Protein AF-A0A915UTG2-F1 (afdb_monomer_lite)

Structure (mmCIF, N/CA/C/O backbone):
data_AF-A0A915UTG2-F1
#
_entry.id   AF-A0A915UTG2-F1
#
loop_
_atom_site.group_PDB
_atom_site.id
_atom_site.type_symbol
_atom_site.label_atom_id
_atom_site.label_alt_id
_atom_site.label_comp_id
_atom_site.label_asym_id
_atom_site.label_entity_id
_atom_site.label_seq_id
_atom_site.pdbx_PDB_ins_code
_atom_site.Cartn_x
_atom_site.Cartn_y
_atom_site.Cartn_z
_atom_site.occupancy
_atom_site.B_iso_or_equiv
_atom_site.auth_seq_id
_atom_site.auth_comp_id
_atom_site.auth_asym_id
_atom_site.auth_atom_id
_atom_site.pdbx_PDB_model_num
ATOM 1 N N . MET A 1 1 ? 35.384 69.104 5.388 1.00 43.59 1 MET A N 1
ATOM 2 C CA . MET A 1 1 ? 34.713 68.155 6.308 1.00 43.59 1 MET A CA 1
ATOM 3 C C . MET A 1 1 ? 34.866 66.754 5.731 1.00 43.59 1 MET A C 1
ATOM 5 O O . MET A 1 1 ? 34.628 66.568 4.548 1.00 43.59 1 MET A O 1
ATOM 9 N N . ASN A 1 2 ? 35.421 65.823 6.510 1.00 35.31 2 ASN A N 1
ATOM 10 C CA . ASN A 1 2 ? 36.073 64.604 6.015 1.00 35.31 2 ASN A CA 1
ATOM 11 C C . ASN A 1 2 ? 35.096 63.466 5.662 1.00 35.31 2 ASN A C 1
ATOM 13 O O . ASN A 1 2 ? 34.517 62.842 6.545 1.00 35.31 2 ASN A O 1
ATOM 17 N N . HIS A 1 3 ? 35.055 63.091 4.380 1.00 42.00 3 HIS A N 1
ATOM 18 C CA . HIS A 1 3 ? 34.363 61.917 3.817 1.00 42.00 3 HIS A CA 1
ATOM 19 C C . HIS A 1 3 ? 34.952 60.539 4.216 1.00 42.00 3 HIS A C 1
ATOM 21 O O . HIS A 1 3 ? 34.620 59.522 3.610 1.00 42.00 3 HIS A O 1
ATOM 27 N N . LYS A 1 4 ? 35.826 60.459 5.230 1.00 45.47 4 LYS A N 1
ATOM 28 C CA . LYS A 1 4 ? 36.536 59.216 5.605 1.00 45.47 4 LYS A CA 1
ATOM 29 C C . LYS A 1 4 ? 35.955 58.457 6.808 1.00 45.47 4 LYS A C 1
ATOM 31 O O . LYS A 1 4 ? 36.461 57.388 7.123 1.00 45.47 4 LYS A O 1
ATOM 36 N N . LEU A 1 5 ? 34.882 58.945 7.435 1.00 45.34 5 LEU A N 1
ATOM 37 C CA . LEU A 1 5 ? 34.268 58.297 8.611 1.00 45.34 5 LEU A CA 1
ATOM 38 C C . LEU A 1 5 ? 32.947 57.553 8.331 1.00 45.34 5 LEU A C 1
ATOM 40 O O . LEU A 1 5 ? 32.487 56.808 9.188 1.00 45.34 5 LEU A O 1
ATOM 44 N N . LEU A 1 6 ? 32.363 57.677 7.133 1.00 43.56 6 LEU A N 1
ATOM 45 C CA . LEU A 1 6 ? 31.066 57.055 6.804 1.00 43.56 6 LEU A CA 1
ATOM 46 C C . LEU A 1 6 ? 31.165 55.632 6.218 1.00 43.56 6 LEU A C 1
ATOM 48 O O . LEU A 1 6 ? 30.213 54.866 6.326 1.00 43.56 6 LEU A O 1
ATOM 52 N N . LYS A 1 7 ? 32.313 55.229 5.651 1.00 42.12 7 LYS A N 1
ATOM 53 C CA . LYS A 1 7 ? 32.478 53.899 5.026 1.00 42.12 7 LYS A CA 1
ATOM 54 C C . LYS A 1 7 ? 32.465 52.702 6.000 1.00 42.12 7 LYS A C 1
ATOM 56 O O . LYS A 1 7 ? 31.804 51.723 5.671 1.00 42.12 7 LYS A O 1
ATOM 61 N N . PRO A 1 8 ? 33.114 52.731 7.184 1.00 47.19 8 PRO A N 1
ATOM 62 C CA . PRO A 1 8 ? 33.074 51.583 8.097 1.00 47.19 8 PRO A CA 1
ATOM 63 C C . PRO A 1 8 ? 31.747 51.472 8.864 1.00 47.19 8 PRO A C 1
ATOM 65 O O . PRO A 1 8 ? 31.399 50.385 9.314 1.00 47.19 8 PRO A O 1
ATOM 68 N N . PHE A 1 9 ? 30.988 52.568 8.987 1.00 47.59 9 PHE A N 1
ATOM 69 C CA . PHE A 1 9 ? 29.647 52.550 9.576 1.00 47.59 9 PHE A CA 1
ATOM 70 C C . PHE A 1 9 ? 28.620 51.989 8.585 1.00 47.59 9 PHE A C 1
ATOM 72 O O . PHE A 1 9 ? 27.872 51.088 8.944 1.00 47.59 9 PHE A O 1
ATOM 79 N N . ALA A 1 10 ? 28.646 52.430 7.322 1.00 50.25 10 ALA A N 1
ATOM 80 C CA . ALA A 1 10 ? 27.767 51.898 6.280 1.00 50.25 10 ALA A CA 1
ATOM 81 C C . ALA A 1 10 ? 28.024 50.406 5.996 1.00 50.25 10 ALA A C 1
ATOM 83 O O . ALA A 1 10 ? 27.066 49.656 5.889 1.00 50.25 10 ALA A O 1
ATOM 84 N N . LEU A 1 11 ? 29.283 49.938 5.965 1.00 51.25 11 LEU A N 1
ATOM 85 C CA . LEU A 1 11 ? 29.573 48.502 5.801 1.00 51.25 11 LEU A CA 1
ATOM 86 C C . LEU A 1 11 ? 29.107 47.655 6.992 1.00 51.25 11 LEU A C 1
ATOM 88 O O . LEU A 1 11 ? 28.691 46.519 6.800 1.00 51.25 11 LEU A O 1
ATOM 92 N N . ARG A 1 12 ? 29.170 48.190 8.219 1.00 51.25 12 ARG A N 1
ATOM 93 C CA . ARG A 1 12 ? 28.656 47.497 9.408 1.00 51.25 12 ARG A CA 1
ATOM 94 C C . ARG A 1 12 ? 27.135 47.447 9.427 1.00 51.25 12 ARG A C 1
ATOM 96 O O . ARG A 1 12 ? 26.601 46.424 9.820 1.00 51.25 12 ARG A O 1
ATOM 103 N N . TRP A 1 13 ? 26.453 48.496 8.971 1.00 55.03 13 TRP A N 1
ATOM 104 C CA . TRP A 1 13 ? 24.996 48.492 8.828 1.00 55.03 13 TRP A CA 1
ATOM 105 C C . TRP A 1 13 ? 24.526 47.625 7.663 1.00 55.03 13 TRP A C 1
ATOM 107 O O . TRP A 1 13 ? 23.576 46.886 7.842 1.00 55.03 13 TRP A O 1
ATOM 117 N N . VAL A 1 14 ? 25.215 47.623 6.520 1.00 60.53 14 VAL A N 1
ATOM 118 C CA . VAL A 1 14 ? 24.923 46.697 5.411 1.00 60.53 14 VAL A CA 1
ATOM 119 C C . VAL A 1 14 ? 25.214 45.256 5.824 1.00 60.53 14 VAL A C 1
ATOM 121 O O . VAL A 1 14 ? 24.417 44.383 5.525 1.00 60.53 14 VAL A O 1
ATOM 124 N N . GLY A 1 15 ? 26.293 45.000 6.568 1.00 64.50 15 GLY A N 1
ATOM 125 C CA . GLY A 1 15 ? 26.587 43.678 7.125 1.00 64.50 15 GLY A CA 1
ATOM 126 C C . GLY A 1 15 ? 25.584 43.237 8.192 1.00 64.50 15 GLY A C 1
ATOM 127 O O . GLY A 1 15 ? 25.208 42.076 8.209 1.00 64.50 15 GLY A O 1
ATOM 128 N N . LEU A 1 16 ? 25.108 44.149 9.049 1.00 62.28 16 LEU A N 1
ATOM 129 C CA . LEU A 1 16 ? 24.086 43.863 10.060 1.00 62.28 16 LEU A CA 1
ATOM 130 C C . LEU A 1 16 ? 22.702 43.687 9.427 1.00 62.28 16 LEU A C 1
ATOM 132 O O . LEU A 1 16 ? 21.979 42.801 9.842 1.00 62.28 16 LEU A O 1
ATOM 136 N N . VAL A 1 17 ? 22.345 44.479 8.415 1.00 59.03 17 VAL A N 1
ATOM 137 C CA . VAL A 1 17 ? 21.096 44.339 7.652 1.00 59.03 17 VAL A CA 1
ATOM 138 C C . VAL A 1 17 ? 21.138 43.085 6.789 1.00 59.03 17 VAL A C 1
ATOM 140 O O . VAL A 1 17 ? 20.154 42.372 6.765 1.00 59.03 17 VAL A O 1
ATOM 143 N N . ALA A 1 18 ? 22.266 42.748 6.159 1.00 55.47 18 ALA A N 1
ATOM 144 C CA . ALA A 1 18 ? 22.437 41.477 5.458 1.00 55.47 18 ALA A CA 1
ATOM 145 C C . ALA A 1 18 ? 22.391 40.292 6.427 1.00 55.47 18 ALA A C 1
ATOM 147 O O . ALA A 1 18 ? 21.783 39.289 6.100 1.00 55.47 18 ALA A O 1
ATOM 148 N N . LEU A 1 19 ? 22.971 40.411 7.628 1.00 52.66 19 LEU A N 1
ATOM 149 C CA . LEU A 1 19 ? 22.878 39.390 8.673 1.00 52.66 19 LEU A CA 1
ATOM 150 C C . LEU A 1 19 ? 21.454 39.283 9.234 1.00 52.66 19 LEU A C 1
ATOM 152 O O . LEU A 1 19 ? 20.998 38.179 9.470 1.00 52.66 19 LEU A O 1
ATOM 156 N N . ILE A 1 20 ? 20.737 40.395 9.418 1.00 54.41 20 ILE A N 1
ATOM 157 C CA . ILE A 1 20 ? 19.326 40.412 9.826 1.00 54.41 20 ILE A CA 1
ATOM 158 C C . ILE A 1 20 ? 18.448 39.850 8.708 1.00 54.41 20 ILE A C 1
ATOM 160 O O . ILE A 1 20 ? 17.561 39.084 9.020 1.00 54.41 20 ILE A O 1
ATOM 164 N N . LEU A 1 21 ? 18.715 40.144 7.434 1.00 48.62 21 LEU A N 1
ATOM 165 C CA . LEU A 1 21 ? 18.022 39.559 6.280 1.00 48.62 21 LEU A CA 1
ATOM 166 C C . LEU A 1 21 ? 18.367 38.074 6.091 1.00 48.62 21 LEU A C 1
ATOM 168 O O . LEU A 1 21 ? 17.501 37.317 5.688 1.00 48.62 21 LEU A O 1
ATOM 172 N N . LEU A 1 22 ? 19.591 37.644 6.426 1.00 45.94 22 LEU A N 1
ATOM 173 C CA . LEU A 1 22 ? 20.018 36.235 6.461 1.00 45.94 22 LEU A CA 1
ATOM 174 C C . LEU A 1 22 ? 19.414 35.476 7.655 1.00 45.94 22 LEU A C 1
ATOM 176 O O . LEU A 1 22 ? 19.131 34.291 7.543 1.00 45.94 22 LEU A O 1
ATOM 180 N N . LEU A 1 23 ? 19.229 36.142 8.800 1.00 41.38 23 LEU A N 1
ATOM 181 C CA . LEU A 1 23 ? 18.597 35.586 10.006 1.00 41.38 23 LEU A CA 1
ATOM 182 C C . LEU A 1 23 ? 17.064 35.691 9.978 1.00 41.38 23 LEU A C 1
ATOM 184 O O . LEU A 1 23 ? 16.405 34.962 10.711 1.00 41.38 23 LEU A O 1
ATOM 188 N N . ALA A 1 24 ? 16.524 36.585 9.149 1.00 38.09 24 ALA A N 1
ATOM 189 C CA . ALA A 1 24 ? 15.115 36.721 8.788 1.00 38.09 24 ALA A CA 1
ATOM 190 C C . ALA A 1 24 ? 14.817 36.055 7.437 1.00 38.09 24 ALA A C 1
ATOM 192 O O . ALA A 1 24 ? 13.779 36.332 6.841 1.00 38.09 24 ALA A O 1
ATOM 193 N N . LEU A 1 25 ? 15.721 35.194 6.943 1.00 40.38 25 LEU A N 1
ATOM 194 C CA . LEU A 1 25 ? 15.352 34.267 5.885 1.00 40.38 25 LEU A CA 1
ATOM 195 C C . LEU A 1 25 ? 14.191 33.423 6.424 1.00 40.38 25 LEU A C 1
ATOM 197 O O . LEU A 1 25 ? 14.336 32.849 7.512 1.00 40.38 25 LEU A O 1
ATOM 201 N N . PRO A 1 26 ? 13.060 33.377 5.704 1.00 42.09 26 PRO A N 1
ATOM 202 C CA . PRO A 1 26 ? 11.875 32.671 6.157 1.00 42.09 26 PRO A CA 1
ATOM 203 C C . PRO A 1 26 ? 12.247 31.219 6.444 1.00 42.09 26 PRO A C 1
ATOM 205 O O . PRO A 1 26 ? 12.915 30.561 5.637 1.00 42.09 26 PRO A O 1
ATOM 208 N N . ARG A 1 27 ? 11.870 30.716 7.622 1.00 43.09 27 ARG A N 1
ATOM 209 C CA . ARG A 1 27 ? 12.116 29.310 7.939 1.00 43.09 27 ARG A CA 1
ATOM 210 C C . ARG A 1 27 ? 11.240 28.462 7.033 1.00 43.09 27 ARG A C 1
ATOM 212 O O . ARG A 1 27 ? 10.022 28.607 7.024 1.00 43.09 27 ARG A O 1
ATOM 219 N N . LEU A 1 28 ? 11.871 27.560 6.285 1.00 42.75 28 LEU A N 1
ATOM 220 C CA . LEU A 1 28 ? 11.137 26.553 5.536 1.00 42.75 28 LEU A CA 1
ATOM 221 C C . LEU A 1 28 ? 10.401 25.642 6.527 1.00 42.75 28 LEU A C 1
ATOM 223 O O . LEU A 1 28 ? 11.030 25.046 7.403 1.00 42.75 28 LEU A O 1
ATOM 227 N N . CYS A 1 29 ? 9.085 25.545 6.389 1.00 41.56 29 CYS A N 1
ATOM 228 C CA . CYS A 1 29 ? 8.223 24.658 7.162 1.00 41.56 29 CYS A CA 1
ATOM 229 C C . CYS A 1 29 ? 7.836 23.450 6.294 1.00 41.56 29 CYS A C 1
ATOM 231 O O . CYS A 1 29 ? 7.825 23.535 5.068 1.00 41.56 29 CYS A O 1
ATOM 233 N N . TRP A 1 30 ? 7.589 22.286 6.886 1.00 43.16 30 TRP A N 1
ATOM 234 C CA . TRP A 1 30 ? 7.245 21.080 6.125 1.00 43.16 30 TRP A CA 1
ATOM 235 C C . TRP A 1 30 ? 5.742 21.075 5.803 1.00 43.16 30 TRP A C 1
ATOM 237 O O . TRP A 1 30 ? 4.959 21.511 6.636 1.00 43.16 30 TRP A O 1
ATOM 247 N N . GLY A 1 31 ? 5.341 20.636 4.603 1.00 41.66 31 GLY A N 1
ATOM 248 C CA . GLY A 1 31 ? 3.940 20.349 4.264 1.00 41.66 31 GLY A CA 1
ATOM 249 C C . GLY A 1 31 ? 3.559 18.895 4.585 1.00 41.66 31 GLY A C 1
ATOM 250 O O . GLY A 1 31 ? 4.415 18.012 4.491 1.00 41.66 31 GLY A O 1
ATOM 251 N N . PHE A 1 32 ? 2.288 18.665 4.945 1.00 51.91 32 PHE A N 1
ATOM 252 C CA . PHE A 1 32 ? 1.730 17.383 5.428 1.00 51.91 32 PHE A CA 1
ATOM 253 C C . PHE A 1 32 ? 0.932 16.658 4.345 1.00 51.91 32 PHE A C 1
ATOM 255 O O . PHE A 1 32 ? 0.108 17.282 3.678 1.00 51.91 32 PHE A O 1
ATOM 262 N N . SER A 1 33 ? 1.128 15.340 4.214 1.00 59.97 33 SER A N 1
ATOM 263 C CA . SER A 1 33 ? 0.409 14.475 3.266 1.00 59.97 33 SER A CA 1
ATOM 264 C C . SER A 1 33 ? -0.691 13.682 3.977 1.00 59.97 33 SER A C 1
ATOM 266 O O . SER A 1 33 ? -0.491 12.547 4.389 1.00 59.97 33 SER A O 1
ATOM 268 N N . MET A 1 34 ? -1.894 14.250 4.082 1.00 68.38 34 MET A N 1
ATOM 269 C CA . MET A 1 34 ? -3.020 13.583 4.764 1.00 68.38 34 MET A CA 1
ATOM 270 C C . MET A 1 34 ? -4.004 12.874 3.829 1.00 68.38 34 MET A C 1
ATOM 272 O O . MET A 1 34 ? -4.919 12.178 4.279 1.00 68.38 34 MET A O 1
ATOM 276 N N . GLY A 1 35 ? -3.875 13.056 2.513 1.00 73.56 35 GLY A N 1
ATOM 277 C CA . GLY A 1 35 ? -4.946 12.658 1.599 1.00 73.56 35 GLY A CA 1
ATOM 278 C C . GLY A 1 35 ? -5.165 11.148 1.501 1.00 73.56 35 GLY A C 1
ATOM 279 O O . GLY A 1 35 ? -6.269 10.706 1.190 1.00 73.56 35 GLY A O 1
ATOM 280 N N . TYR A 1 36 ? -4.158 10.331 1.812 1.00 82.44 36 TYR A N 1
ATOM 281 C CA . TYR A 1 36 ? -4.339 8.879 1.849 1.00 82.44 36 TYR A CA 1
ATOM 282 C C . TYR A 1 36 ? -4.966 8.391 3.162 1.00 82.44 36 TYR A C 1
ATOM 284 O O . TYR A 1 36 ? -5.792 7.479 3.114 1.00 82.44 36 TYR A O 1
ATOM 292 N N . HIS A 1 37 ? -4.685 9.037 4.302 1.00 85.62 37 HIS A N 1
ATOM 293 C CA . HIS A 1 37 ? -5.410 8.798 5.562 1.00 85.62 37 HIS A CA 1
ATOM 294 C C . HIS A 1 37 ? -6.887 9.197 5.419 1.00 85.62 37 HIS A C 1
ATOM 296 O O . HIS A 1 37 ? -7.784 8.457 5.838 1.00 85.62 37 HIS A O 1
ATOM 302 N N . TYR A 1 38 ? -7.152 10.300 4.707 1.00 84.75 38 TYR A N 1
ATOM 303 C CA . TYR A 1 38 ? -8.503 10.711 4.328 1.00 84.75 38 TYR A CA 1
ATOM 304 C C . TYR A 1 38 ? -9.247 9.610 3.572 1.00 84.75 38 TYR A C 1
ATOM 306 O O . TYR A 1 38 ? -10.351 9.219 3.965 1.00 84.75 38 TYR A O 1
ATOM 314 N N . ASP A 1 39 ? -8.640 9.080 2.505 1.00 87.94 39 ASP A N 1
ATOM 315 C CA . ASP A 1 39 ? -9.266 8.025 1.715 1.00 87.94 39 ASP A CA 1
ATOM 316 C C . ASP A 1 39 ? -9.511 6.768 2.569 1.00 87.94 39 ASP A C 1
ATOM 318 O O . ASP A 1 39 ? -10.591 6.182 2.502 1.00 87.94 39 ASP A O 1
ATOM 322 N N . LEU A 1 40 ? -8.553 6.375 3.417 1.00 93.12 40 LEU A N 1
ATOM 323 C CA . LEU A 1 40 ? -8.671 5.196 4.280 1.00 93.12 40 LEU A CA 1
ATOM 324 C C . LEU A 1 40 ? -9.840 5.304 5.265 1.00 93.12 40 LEU A C 1
ATOM 326 O O . LEU A 1 40 ? -10.617 4.352 5.402 1.00 93.12 40 LEU A O 1
ATOM 330 N N . ILE A 1 41 ? -10.003 6.451 5.930 1.00 92.75 41 ILE A N 1
ATOM 331 C CA . ILE A 1 41 ? -11.133 6.681 6.841 1.00 92.75 41 ILE A CA 1
ATOM 332 C C . ILE A 1 41 ? -12.450 6.690 6.086 1.00 92.75 41 ILE A C 1
ATOM 334 O O . ILE A 1 41 ? -13.382 5.985 6.481 1.00 92.75 41 ILE A O 1
ATOM 338 N N . ARG A 1 42 ? -12.525 7.446 4.985 1.00 90.62 42 ARG A N 1
ATOM 339 C CA . ARG A 1 42 ? -13.734 7.519 4.165 1.00 90.62 42 ARG A CA 1
ATOM 340 C C . ARG A 1 42 ? -14.167 6.121 3.727 1.00 90.62 42 ARG A C 1
ATOM 342 O O . ARG A 1 42 ? -15.320 5.744 3.931 1.00 90.62 42 ARG A O 1
ATOM 349 N N . GLU A 1 43 ? -13.261 5.348 3.134 1.00 93.81 43 GLU A N 1
ATOM 350 C CA . GLU A 1 43 ? -13.580 4.031 2.583 1.00 93.81 43 GLU A CA 1
ATOM 351 C C . GLU A 1 43 ? -13.918 3.004 3.672 1.00 93.81 43 GLU A C 1
ATOM 353 O O . GLU A 1 43 ? -14.836 2.199 3.495 1.00 93.81 43 GLU A O 1
ATOM 358 N N . SER A 1 44 ? -13.205 3.008 4.804 1.00 96.50 44 SER A N 1
ATOM 359 C CA . SER A 1 44 ? -13.439 2.034 5.881 1.00 96.50 44 SER A CA 1
ATOM 360 C C . SER A 1 44 ? -14.743 2.310 6.637 1.00 96.50 44 SER A C 1
ATOM 362 O O . SER A 1 44 ? -15.536 1.392 6.853 1.00 96.50 44 SER A O 1
ATOM 364 N N . MET A 1 45 ? -15.038 3.571 6.964 1.00 97.06 45 MET A N 1
ATOM 365 C CA . MET A 1 45 ? -16.275 3.927 7.662 1.00 97.06 45 MET A CA 1
ATOM 366 C C . MET A 1 45 ? -17.507 3.805 6.760 1.00 97.06 45 MET A C 1
ATOM 368 O O . MET A 1 45 ? -18.538 3.294 7.200 1.00 97.06 45 MET A O 1
ATOM 372 N N . ARG A 1 46 ? -17.422 4.185 5.478 1.00 94.06 46 ARG A N 1
ATOM 373 C CA . ARG A 1 46 ? -18.534 3.957 4.537 1.00 94.06 46 ARG A CA 1
ATOM 374 C C . ARG A 1 46 ? -18.825 2.470 4.358 1.00 94.06 46 ARG A C 1
ATOM 376 O O . ARG A 1 46 ? -19.994 2.092 4.302 1.00 94.06 46 ARG A O 1
ATOM 383 N N . ARG A 1 47 ? -17.792 1.616 4.330 1.00 94.75 47 ARG A N 1
ATOM 384 C CA . ARG A 1 47 ? -17.964 0.155 4.278 1.00 94.75 47 ARG A CA 1
ATOM 385 C C . ARG A 1 47 ? -18.740 -0.379 5.485 1.00 94.75 47 ARG A C 1
ATOM 387 O O . ARG A 1 47 ? -19.578 -1.259 5.311 1.00 94.75 47 ARG A O 1
ATOM 394 N N . GLU A 1 48 ? -18.507 0.169 6.673 1.00 95.75 48 GLU A N 1
ATOM 395 C CA . GLU A 1 48 ? -19.235 -0.203 7.896 1.00 95.75 48 GLU A CA 1
ATOM 396 C C . GLU A 1 48 ? -20.606 0.502 8.035 1.00 95.75 48 GLU A C 1
ATOM 398 O O . GLU A 1 48 ? -21.344 0.235 8.983 1.00 95.75 48 GLU A O 1
ATOM 403 N N . GLY A 1 49 ? -20.991 1.344 7.065 1.00 96.00 49 GLY A N 1
ATOM 404 C CA . GLY A 1 49 ? -22.331 1.930 6.948 1.00 96.00 49 GLY A CA 1
ATOM 405 C C . GLY A 1 49 ? -22.514 3.296 7.611 1.00 96.00 49 GLY A C 1
ATOM 406 O O . GLY A 1 49 ? -23.652 3.717 7.815 1.00 96.00 49 GLY A O 1
ATOM 407 N N . PHE A 1 50 ? -21.428 3.984 7.968 1.00 97.31 50 PHE A N 1
ATOM 408 C CA . PHE A 1 50 ? -21.498 5.316 8.569 1.00 97.31 50 PHE A CA 1
ATOM 409 C C . PHE A 1 50 ? -21.982 6.379 7.570 1.00 97.31 50 PHE A C 1
ATOM 411 O O . PHE A 1 50 ? -21.566 6.404 6.409 1.00 97.31 50 PHE A O 1
ATOM 418 N N . SER A 1 51 ? -22.842 7.284 8.043 1.00 94.31 51 SER A N 1
ATOM 419 C CA . SER A 1 51 ? -23.308 8.458 7.303 1.00 94.31 51 SER A CA 1
ATOM 420 C C . SER A 1 51 ? -22.168 9.441 7.014 1.00 94.31 51 SER A C 1
ATOM 422 O O . SER A 1 51 ? -21.121 9.412 7.666 1.00 94.31 51 SER A O 1
ATOM 424 N N . ARG A 1 52 ? -22.417 10.371 6.079 1.00 89.88 52 ARG A N 1
ATOM 425 C CA . ARG A 1 52 ? -21.509 11.483 5.761 1.00 89.88 52 ARG A CA 1
ATOM 426 C C . ARG A 1 52 ? -21.043 12.227 7.005 1.00 89.88 52 ARG A C 1
ATOM 428 O O . ARG A 1 52 ? -19.849 12.323 7.251 1.00 89.88 52 ARG A O 1
ATOM 435 N N . ASP A 1 53 ? -21.984 12.707 7.812 1.00 91.12 53 ASP A N 1
ATOM 436 C CA . ASP A 1 53 ? -21.672 13.477 9.021 1.00 91.12 53 ASP A CA 1
ATOM 437 C C . ASP A 1 53 ? -20.807 12.668 9.985 1.00 91.12 53 ASP A C 1
ATOM 439 O O . ASP A 1 53 ? -19.866 13.204 10.565 1.00 91.12 53 ASP A O 1
ATOM 443 N N . ALA A 1 54 ? -21.108 11.376 10.135 1.00 94.38 54 ALA A N 1
ATOM 444 C CA . ALA A 1 54 ? -20.409 10.518 11.071 1.00 94.38 54 ALA A CA 1
ATOM 445 C C . ALA A 1 54 ? -18.933 10.337 10.697 1.00 94.38 54 ALA A C 1
ATOM 447 O O . ALA A 1 54 ? -18.057 10.565 11.536 1.00 94.38 54 ALA A O 1
ATOM 448 N N . TYR A 1 55 ? -18.641 9.965 9.445 1.00 92.75 55 TYR A N 1
ATOM 449 C CA . TYR A 1 55 ? -17.246 9.808 9.038 1.00 92.75 55 TYR A CA 1
ATOM 450 C C . TYR A 1 55 ? -16.537 11.153 8.854 1.00 92.75 55 TYR A C 1
ATOM 452 O O . TYR A 1 55 ? -15.337 11.203 9.077 1.00 92.75 55 TYR A O 1
ATOM 460 N N . CYS A 1 56 ? -17.231 12.252 8.524 1.00 88.75 56 CYS A N 1
ATOM 461 C CA . CYS A 1 56 ? -16.629 13.591 8.492 1.00 88.75 56 CYS A CA 1
ATOM 462 C C . CYS A 1 56 ? -16.120 14.023 9.879 1.00 88.75 56 CYS A C 1
ATOM 464 O O . CYS A 1 56 ? -15.035 14.585 9.983 1.00 88.75 56 CYS A O 1
ATOM 466 N N . VAL A 1 57 ? -16.850 13.731 10.963 1.00 91.38 57 VAL A N 1
ATOM 467 C CA . VAL A 1 57 ? -16.355 14.004 12.328 1.00 91.38 57 VAL A CA 1
ATOM 468 C C . VAL A 1 57 ? -15.090 13.200 12.630 1.00 91.38 57 VAL A C 1
ATOM 470 O O . VAL A 1 57 ? -14.112 13.755 13.129 1.00 91.38 57 VAL A O 1
ATOM 473 N N . ALA A 1 58 ? -15.100 11.898 12.334 1.00 94.06 58 ALA A N 1
ATOM 474 C CA . ALA A 1 58 ? -13.935 11.043 12.550 1.00 94.06 58 ALA A CA 1
ATOM 475 C C . ALA A 1 58 ? -12.741 11.488 11.691 1.00 94.06 58 ALA A C 1
ATOM 477 O O . ALA A 1 58 ? -11.613 11.541 12.167 1.00 94.06 58 ALA A O 1
ATOM 478 N N . LEU A 1 59 ? -12.998 11.877 10.448 1.00 88.44 59 LEU A N 1
ATOM 479 C CA . LEU A 1 59 ? -11.997 12.397 9.534 1.00 88.44 59 LEU A CA 1
ATOM 480 C C . LEU A 1 59 ? -11.361 13.690 10.056 1.00 88.44 59 LEU A C 1
ATOM 482 O O . LEU A 1 59 ? -10.143 13.784 10.078 1.00 88.44 59 LEU A O 1
ATOM 486 N N . ALA A 1 60 ? -12.156 14.650 10.538 1.00 84.69 60 ALA A N 1
ATOM 487 C CA . ALA A 1 60 ? -11.617 15.869 11.140 1.00 84.69 60 ALA A CA 1
ATOM 488 C C . ALA A 1 60 ? -10.700 15.547 12.333 1.00 84.69 60 ALA A C 1
ATOM 490 O O . ALA A 1 60 ? -9.614 16.106 12.455 1.00 84.69 60 ALA A O 1
ATOM 491 N N . ALA A 1 61 ? -11.110 14.601 13.183 1.00 88.81 61 ALA A N 1
ATOM 492 C CA . ALA A 1 61 ? -10.325 14.188 14.341 1.00 88.81 61 ALA A CA 1
ATOM 493 C C . ALA A 1 61 ? -9.019 13.460 13.966 1.00 88.81 61 ALA A C 1
ATOM 495 O O . ALA A 1 61 ? -8.016 13.657 14.644 1.00 88.81 61 ALA A O 1
ATOM 496 N N . ASN A 1 62 ? -9.029 12.661 12.895 1.00 89.88 62 ASN A N 1
ATOM 497 C CA . ASN A 1 62 ? -7.833 12.048 12.311 1.00 89.88 62 ASN A CA 1
ATOM 498 C C . ASN A 1 62 ? -6.883 13.104 11.743 1.00 89.88 62 ASN A C 1
ATOM 500 O O . ASN A 1 62 ? -5.719 13.129 12.118 1.00 89.88 62 ASN A O 1
ATOM 504 N N . SER A 1 63 ? -7.392 14.028 10.925 1.00 80.38 63 SER A N 1
ATOM 505 C CA . SER A 1 63 ? -6.572 15.086 10.335 1.00 80.38 63 SER A CA 1
ATOM 506 C C . SER A 1 63 ? -5.946 15.994 11.395 1.00 80.38 63 SER A C 1
ATOM 508 O O . SER A 1 63 ? -4.795 16.390 11.266 1.00 80.38 63 SER A O 1
ATOM 510 N N . TYR A 1 64 ? -6.659 16.301 12.482 1.00 80.88 64 TYR A N 1
ATOM 511 C CA . TYR A 1 64 ? -6.093 17.074 13.592 1.00 80.88 64 TYR A CA 1
ATOM 512 C C . TYR A 1 64 ? -4.955 16.355 14.323 1.00 80.88 64 TYR A C 1
ATOM 514 O O . TYR A 1 64 ? -4.068 17.026 14.847 1.00 80.88 64 TYR A O 1
ATOM 522 N N . THR A 1 65 ? -4.956 15.019 14.359 1.00 84.25 65 THR A N 1
ATOM 523 C CA . THR A 1 65 ? -3.845 14.257 14.943 1.00 84.25 65 THR A CA 1
ATOM 524 C C . THR A 1 65 ? -2.541 14.493 14.181 1.00 84.25 65 THR A C 1
ATOM 526 O O . THR A 1 65 ? -1.510 14.595 14.829 1.00 84.25 65 THR A O 1
ATOM 529 N N . ASP A 1 66 ? -2.594 14.690 12.865 1.00 77.75 66 ASP A N 1
ATOM 530 C CA . ASP A 1 66 ? -1.417 14.983 12.035 1.00 77.75 66 ASP A CA 1
ATOM 531 C C . ASP A 1 66 ? -1.091 16.495 12.002 1.00 77.75 66 ASP A C 1
ATOM 533 O O . ASP A 1 66 ? 0.034 16.917 12.270 1.00 77.75 66 ASP A O 1
ATOM 537 N N . ILE A 1 67 ? -2.108 17.350 11.786 1.00 74.19 67 ILE A N 1
ATOM 538 C CA . ILE A 1 67 ? -1.965 18.819 11.650 1.00 74.19 67 ILE A CA 1
ATOM 539 C C . ILE A 1 67 ? -1.248 19.464 12.845 1.00 74.19 67 ILE A C 1
ATOM 541 O O . ILE A 1 67 ? -0.517 20.439 12.675 1.00 74.19 67 ILE A O 1
ATOM 545 N N . PHE A 1 68 ? -1.488 18.986 14.067 1.00 75.62 68 PHE A N 1
ATOM 546 C CA . PHE A 1 68 ? -0.949 19.616 15.276 1.00 75.62 68 PHE A CA 1
ATOM 547 C C . PHE A 1 68 ? 0.374 18.987 15.762 1.00 75.62 68 PHE A C 1
ATOM 549 O O . PHE A 1 68 ? 0.841 19.325 16.854 1.00 75.62 68 PHE A O 1
ATOM 556 N N . GLN A 1 69 ? 1.009 18.104 14.981 1.00 73.00 69 GLN A N 1
ATOM 557 C CA . GLN A 1 69 ? 2.347 17.578 15.275 1.00 73.00 69 GLN A CA 1
ATOM 558 C C . GLN A 1 69 ? 3.420 18.679 15.209 1.00 73.00 69 GLN A C 1
ATOM 560 O O . GLN A 1 69 ? 3.299 19.658 14.477 1.00 73.00 69 GLN A O 1
ATOM 565 N N . ARG A 1 70 ? 4.520 18.530 15.964 1.00 61.69 70 ARG A N 1
ATOM 566 C CA . ARG A 1 70 ? 5.583 19.547 16.067 1.00 61.69 70 ARG A CA 1
ATOM 567 C C . ARG A 1 70 ? 6.196 19.963 14.733 1.00 61.69 70 ARG A C 1
ATOM 569 O O . ARG A 1 70 ? 6.442 21.154 14.535 1.00 61.69 70 ARG A O 1
ATOM 576 N N . ASP A 1 71 ? 6.424 19.006 13.843 1.00 55.53 71 ASP A N 1
ATOM 577 C CA . ASP A 1 71 ? 7.008 19.263 12.527 1.00 55.53 71 ASP A CA 1
ATOM 578 C C . ASP A 1 71 ? 6.051 20.063 11.621 1.00 55.53 71 ASP A C 1
ATOM 580 O O . ASP A 1 71 ? 6.509 20.754 10.707 1.00 55.53 71 ASP A O 1
ATOM 584 N N . ALA A 1 72 ? 4.751 20.085 11.958 1.00 52.41 72 ALA A N 1
ATOM 585 C CA . ALA A 1 72 ? 3.700 20.894 11.332 1.00 52.41 72 ALA A CA 1
ATOM 586 C C . ALA A 1 72 ? 3.551 22.309 11.850 1.00 52.41 72 ALA A C 1
ATOM 588 O O . ALA A 1 72 ? 3.068 23.199 11.145 1.00 52.41 72 ALA A O 1
ATOM 589 N N . LEU A 1 73 ? 4.032 22.554 13.063 1.00 51.09 73 LEU A N 1
ATOM 590 C CA . LEU A 1 73 ? 3.778 23.802 13.764 1.00 51.09 73 LEU A CA 1
ATOM 591 C C . LEU A 1 73 ? 4.354 25.035 13.078 1.00 51.09 73 LEU A C 1
ATOM 593 O O . LEU A 1 73 ? 3.862 26.121 13.342 1.00 51.09 73 LEU A O 1
ATOM 597 N N . GLY A 1 74 ? 5.401 24.916 12.260 1.00 53.28 74 GLY A N 1
ATOM 598 C CA . GLY A 1 74 ? 6.023 26.089 11.640 1.00 53.28 74 GLY A CA 1
ATOM 599 C C . GLY A 1 74 ? 5.061 26.857 10.724 1.00 53.28 74 GLY A C 1
ATOM 600 O O . GLY A 1 74 ? 4.953 28.074 10.833 1.00 53.28 74 GLY A O 1
ATOM 601 N N . ALA A 1 75 ? 4.318 26.130 9.887 1.00 53.62 75 ALA A N 1
ATOM 602 C CA . ALA A 1 75 ? 3.312 26.691 8.989 1.00 53.62 75 ALA A CA 1
ATOM 603 C C . ALA A 1 75 ? 1.980 26.941 9.711 1.00 53.62 75 ALA A C 1
ATOM 605 O O . ALA A 1 75 ? 1.375 28.000 9.574 1.00 53.62 75 ALA A O 1
ATOM 606 N N . VAL A 1 76 ? 1.549 25.980 10.534 1.00 57.03 76 VAL A N 1
ATOM 607 C CA . VAL A 1 76 ? 0.229 25.999 11.177 1.00 57.03 76 VAL A CA 1
ATOM 608 C C . VAL A 1 76 ? 0.097 27.129 12.203 1.00 57.03 76 VAL A C 1
ATOM 610 O O . VAL A 1 76 ? -0.968 27.726 12.295 1.00 57.03 76 VAL A O 1
ATOM 613 N N . LYS A 1 77 ? 1.167 27.497 12.919 1.00 59.38 77 LYS A N 1
ATOM 614 C CA . LYS A 1 77 ? 1.168 28.599 13.904 1.00 59.38 77 LYS A CA 1
ATOM 615 C C . LYS A 1 77 ? 0.934 29.988 13.321 1.00 59.38 77 LYS A C 1
ATOM 617 O O . LYS A 1 77 ? 0.412 30.871 13.989 1.00 59.38 77 LYS A O 1
ATOM 622 N N . LEU A 1 78 ? 1.314 30.186 12.062 1.00 55.00 78 LEU A N 1
ATOM 623 C CA . LEU A 1 78 ? 1.085 31.453 11.364 1.00 55.00 78 LEU A CA 1
ATOM 624 C C . LEU A 1 78 ? -0.394 31.647 11.000 1.00 55.00 78 LEU A C 1
ATOM 626 O O . LEU A 1 78 ? -0.792 32.732 10.584 1.00 55.00 78 LEU A O 1
ATOM 630 N N . ILE A 1 79 ? -1.191 30.586 11.149 1.00 53.66 79 ILE A N 1
ATOM 631 C CA . ILE A 1 79 ? -2.535 30.456 10.606 1.00 53.66 79 ILE A CA 1
ATOM 632 C C . ILE A 1 79 ? -3.568 30.141 11.713 1.00 53.66 79 ILE A C 1
ATOM 634 O O . ILE A 1 79 ? -4.674 30.679 11.706 1.00 53.66 79 ILE A O 1
ATOM 638 N N . ILE A 1 80 ? -3.200 29.312 12.692 1.00 58.91 80 ILE A N 1
ATOM 639 C CA . ILE A 1 80 ? -3.989 28.903 13.861 1.00 58.91 80 ILE A CA 1
ATOM 640 C C . ILE A 1 80 ? -3.246 29.368 15.121 1.00 58.91 80 ILE A C 1
ATOM 642 O O . ILE A 1 80 ? -2.038 29.184 15.218 1.00 58.91 80 ILE A O 1
ATOM 646 N N . ASP A 1 81 ? -3.974 29.932 16.090 1.00 60.31 81 ASP A N 1
ATOM 647 C CA . ASP A 1 81 ? -3.462 30.437 17.379 1.00 60.31 81 ASP A CA 1
ATOM 648 C C . ASP A 1 81 ? -2.294 29.629 17.971 1.00 60.31 81 ASP A C 1
ATOM 650 O O . ASP A 1 81 ? -2.373 28.409 18.184 1.00 60.31 81 ASP A O 1
ATOM 654 N N . ASP A 1 82 ? -1.222 30.364 18.262 1.00 63.09 82 ASP A N 1
ATOM 655 C CA . ASP A 1 82 ? 0.067 29.873 18.731 1.00 63.09 82 ASP A CA 1
ATOM 656 C C . ASP A 1 82 ? -0.032 29.007 19.997 1.00 63.09 82 ASP A C 1
ATOM 658 O O . ASP A 1 82 ? 0.690 28.003 20.111 1.00 63.09 82 ASP A O 1
ATOM 662 N N . ASP A 1 83 ? -0.924 29.357 20.933 1.00 68.31 83 ASP A N 1
ATOM 663 C CA . ASP A 1 83 ? -1.010 28.696 22.240 1.00 68.31 83 ASP A CA 1
ATOM 664 C C . ASP A 1 83 ? -1.682 27.318 22.130 1.00 68.31 83 ASP A C 1
ATOM 666 O O . ASP A 1 83 ? -1.155 26.318 22.630 1.00 68.31 83 ASP A O 1
ATOM 670 N N . PHE A 1 84 ? -2.796 27.214 21.393 1.00 73.75 84 PHE A N 1
ATOM 671 C CA . PHE A 1 84 ? -3.479 25.932 21.180 1.00 73.75 84 PHE A CA 1
ATOM 672 C C . PHE A 1 84 ? -2.609 24.935 20.407 1.00 73.75 84 PHE A C 1
ATOM 674 O O . PHE A 1 84 ? -2.556 23.753 20.764 1.00 73.75 84 PHE A O 1
ATOM 681 N N . CYS A 1 85 ? -1.896 25.402 19.379 1.00 70.44 85 CYS A N 1
ATOM 682 C CA . CYS A 1 85 ? -0.984 24.567 18.602 1.00 70.44 85 CYS A CA 1
ATOM 683 C C . CYS A 1 85 ? 0.177 24.053 19.470 1.00 70.44 85 CYS A C 1
ATOM 685 O O . CYS A 1 85 ? 0.524 22.872 19.422 1.00 70.44 85 CYS A O 1
ATOM 687 N N . GLY A 1 86 ? 0.756 24.927 20.302 1.00 72.69 86 GLY A N 1
ATOM 688 C CA . GLY A 1 86 ? 1.850 24.571 21.203 1.00 72.69 86 GLY A CA 1
ATOM 689 C C . GLY A 1 86 ? 1.467 23.562 22.289 1.00 72.69 86 GLY A C 1
ATOM 690 O O . GLY A 1 86 ? 2.291 22.719 22.649 1.00 72.69 86 GLY A O 1
ATOM 691 N N . ASP A 1 87 ? 0.243 23.627 22.812 1.00 76.94 87 ASP A N 1
ATOM 692 C CA . ASP A 1 87 ? -0.248 22.655 23.793 1.00 76.94 87 ASP A CA 1
ATOM 693 C C . ASP A 1 87 ? -0.636 21.321 23.142 1.00 76.94 87 ASP A C 1
ATOM 695 O O . ASP A 1 87 ? -0.335 20.256 23.687 1.00 76.94 87 ASP A O 1
ATOM 699 N N . SER A 1 88 ? -1.246 21.365 21.955 1.00 82.00 88 SER A N 1
ATOM 700 C CA . SER A 1 88 ? -1.661 20.174 21.201 1.00 82.00 88 SER A CA 1
ATOM 701 C C . SER A 1 88 ? -0.471 19.328 20.750 1.00 82.00 88 SER A C 1
ATOM 703 O O . SER A 1 88 ? -0.512 18.103 20.874 1.00 82.00 88 SER A O 1
ATOM 705 N N . SER A 1 89 ? 0.633 19.950 20.323 1.00 79.88 89 SER A N 1
ATOM 706 C CA . SER A 1 89 ? 1.812 19.201 19.870 1.00 79.88 89 SER A CA 1
ATOM 707 C C . SER A 1 89 ? 2.443 18.360 20.975 1.00 79.88 89 SER A C 1
ATOM 709 O O . SER A 1 89 ? 2.877 17.241 20.730 1.00 79.88 89 SER A O 1
ATOM 711 N N . ARG A 1 90 ? 2.436 18.859 22.220 1.00 81.38 90 ARG A N 1
ATOM 712 C CA . ARG A 1 90 ? 2.946 18.118 23.386 1.00 81.38 90 ARG A CA 1
ATOM 713 C C . ARG A 1 90 ? 2.143 16.847 23.660 1.00 81.38 90 ARG A C 1
ATOM 715 O O . ARG A 1 90 ? 2.626 15.978 24.368 1.00 81.38 90 ARG A O 1
ATOM 722 N N . LEU A 1 91 ? 0.908 16.765 23.176 1.00 83.38 91 LEU A N 1
ATOM 723 C CA . LEU A 1 91 ? 0.039 15.607 23.352 1.00 83.38 91 LEU A CA 1
ATOM 724 C C . LEU A 1 91 ? 0.187 14.600 22.206 1.00 83.38 91 LEU A C 1
ATOM 726 O O . LEU A 1 91 ? 0.144 13.395 22.437 1.00 83.38 91 LEU A O 1
ATOM 730 N N . ILE A 1 92 ? 0.311 15.111 20.982 1.00 84.62 92 ILE A N 1
ATOM 731 C CA . ILE A 1 92 ? 0.272 14.331 19.744 1.00 84.62 92 ILE A CA 1
ATOM 732 C C . ILE A 1 92 ? 1.572 13.602 19.439 1.00 84.62 92 ILE A C 1
ATOM 734 O O . ILE A 1 92 ? 1.501 12.562 18.796 1.00 84.62 92 ILE A O 1
ATOM 738 N N . GLU A 1 93 ? 2.731 14.121 19.859 1.00 81.81 93 GLU A N 1
ATOM 739 C CA . GLU A 1 93 ? 4.034 13.504 19.546 1.00 81.81 93 GLU A CA 1
ATOM 740 C C . GLU A 1 93 ? 4.001 11.987 19.842 1.00 81.81 93 GLU A C 1
ATOM 742 O O . GLU A 1 93 ? 4.213 11.176 18.949 1.00 81.81 93 GLU A O 1
ATOM 747 N N . VAL A 1 94 ? 3.492 11.591 21.016 1.00 88.12 94 VAL A N 1
ATOM 748 C CA . VAL A 1 94 ? 3.389 10.175 21.418 1.00 88.12 94 VAL A CA 1
ATOM 749 C C . VAL A 1 94 ? 2.273 9.365 20.743 1.00 88.12 94 VAL A C 1
ATOM 751 O O . VAL A 1 94 ? 2.128 8.181 21.054 1.00 88.12 94 VAL A O 1
ATOM 754 N N . LEU A 1 95 ? 1.422 9.986 19.922 1.00 91.12 95 LEU A N 1
ATOM 755 C CA . LEU A 1 95 ? 0.307 9.346 19.209 1.00 91.12 95 LEU A CA 1
ATOM 756 C C . LEU A 1 95 ? 0.680 8.908 17.789 1.00 91.12 95 LEU A C 1
ATOM 758 O O . LEU A 1 95 ? -0.167 8.356 17.097 1.00 91.12 95 LEU A O 1
ATOM 762 N N . HIS A 1 96 ? 1.928 9.096 17.381 1.00 88.44 96 HIS A N 1
ATOM 763 C CA . HIS A 1 96 ? 2.469 8.492 16.172 1.00 88.44 96 HIS A CA 1
ATOM 764 C C . HIS A 1 96 ? 3.212 7.209 16.533 1.00 88.44 96 HIS A C 1
ATOM 766 O O . HIS A 1 96 ? 3.723 7.053 17.651 1.00 88.44 96 HIS A O 1
ATOM 772 N N . PHE A 1 97 ? 3.238 6.247 15.617 1.00 87.44 97 PHE A N 1
ATOM 773 C CA . PHE A 1 97 ? 3.968 4.997 15.773 1.00 87.44 97 PHE A CA 1
ATOM 774 C C . PHE A 1 97 ? 5.469 5.232 15.576 1.00 87.44 97 PHE A C 1
ATOM 776 O O . PHE A 1 97 ? 6.132 4.565 14.790 1.00 87.44 97 PHE A O 1
ATOM 783 N N . ASP A 1 98 ? 6.043 6.115 16.385 1.00 84.06 98 ASP A N 1
ATOM 784 C CA . ASP A 1 98 ? 7.380 6.656 16.198 1.00 84.06 98 ASP A CA 1
ATOM 785 C C . ASP A 1 98 ? 8.314 6.206 17.308 1.00 84.06 98 ASP A C 1
ATOM 787 O O . ASP A 1 98 ? 7.920 5.874 18.428 1.00 84.06 98 ASP A O 1
ATOM 791 N N . ALA A 1 99 ? 9.606 6.180 16.997 1.00 86.25 99 ALA A N 1
ATOM 792 C CA . ALA A 1 99 ? 10.652 5.923 17.975 1.00 86.25 99 ALA A CA 1
ATOM 793 C C . ALA A 1 99 ? 10.515 4.584 18.742 1.00 86.25 99 ALA A C 1
ATOM 795 O O . ALA A 1 99 ? 11.090 4.440 19.822 1.00 86.25 99 ALA A O 1
ATOM 796 N N . LEU A 1 100 ? 9.854 3.557 18.183 1.00 91.75 100 LEU A N 1
ATOM 797 C CA . LEU A 1 100 ? 9.761 2.208 18.765 1.00 91.75 100 LEU A CA 1
ATOM 798 C C . LEU A 1 100 ? 10.817 1.257 18.178 1.00 91.75 100 LEU A C 1
ATOM 800 O O . LEU A 1 100 ? 10.782 0.869 17.009 1.00 91.75 100 LEU A O 1
ATOM 804 N N . LYS A 1 101 ? 11.812 0.889 18.995 1.00 89.31 101 LYS A N 1
ATOM 805 C CA . LYS A 1 101 ? 13.074 0.278 18.522 1.00 89.31 101 LYS A CA 1
ATOM 806 C C . LYS A 1 101 ? 12.978 -1.209 18.200 1.00 89.31 101 LYS A C 1
ATOM 808 O O . LYS A 1 101 ? 13.894 -1.739 17.570 1.00 89.31 101 LYS A O 1
ATOM 813 N N . ASP A 1 102 ? 11.949 -1.882 18.702 1.00 89.75 102 ASP A N 1
ATOM 814 C CA . ASP A 1 102 ? 11.799 -3.326 18.590 1.00 89.75 102 ASP A CA 1
ATOM 815 C C . ASP A 1 102 ? 10.336 -3.783 18.719 1.00 89.75 102 ASP A C 1
ATOM 817 O O . ASP A 1 102 ? 9.423 -3.036 19.089 1.00 89.75 102 ASP A O 1
ATOM 821 N N . ARG A 1 103 ? 10.143 -5.077 18.452 1.00 90.56 103 ARG A N 1
ATOM 822 C CA . ARG A 1 103 ? 8.865 -5.782 18.528 1.00 90.56 103 ARG A CA 1
ATOM 823 C C . ARG A 1 103 ? 8.177 -5.658 19.891 1.00 90.56 103 ARG A C 1
ATOM 825 O O . ARG A 1 103 ? 6.950 -5.582 19.909 1.00 90.56 103 ARG A O 1
ATOM 832 N N . GLN A 1 104 ? 8.913 -5.665 21.006 1.00 91.06 104 GLN A N 1
ATOM 833 C CA . GLN A 1 104 ? 8.322 -5.636 22.351 1.00 91.06 104 GLN A CA 1
ATOM 834 C C . GLN A 1 104 ? 7.728 -4.261 22.657 1.00 91.06 104 GLN A C 1
ATOM 836 O O . GLN A 1 104 ? 6.643 -4.166 23.227 1.00 91.06 104 GLN A O 1
ATOM 841 N N . GLN A 1 105 ? 8.408 -3.197 22.229 1.00 93.12 105 GLN A N 1
ATOM 842 C CA . GLN A 1 105 ? 7.918 -1.824 22.357 1.00 93.12 105 GLN A CA 1
ATOM 843 C C . GLN A 1 105 ? 6.652 -1.615 21.521 1.00 93.12 105 GLN A C 1
ATOM 845 O O . GLN A 1 105 ? 5.665 -1.097 22.038 1.00 93.12 105 GLN A O 1
ATOM 850 N N . ILE A 1 106 ? 6.639 -2.114 20.281 1.00 94.38 106 ILE A N 1
ATOM 851 C CA . ILE A 1 106 ? 5.455 -2.096 19.406 1.00 94.38 106 ILE A CA 1
ATOM 852 C C . ILE A 1 106 ? 4.293 -2.885 20.024 1.00 94.38 106 ILE A C 1
ATOM 854 O O . ILE A 1 106 ? 3.161 -2.405 20.032 1.00 94.38 106 ILE A O 1
ATOM 858 N N . ASP A 1 107 ? 4.557 -4.062 20.608 1.00 94.75 107 ASP A N 1
ATOM 859 C CA . ASP A 1 107 ? 3.533 -4.838 21.324 1.00 94.75 107 ASP A CA 1
ATOM 860 C C . ASP A 1 107 ? 2.926 -4.041 22.472 1.00 94.75 107 ASP A C 1
ATOM 862 O O . ASP A 1 107 ? 1.706 -3.938 22.620 1.00 94.75 107 ASP A O 1
ATOM 866 N N . ARG A 1 108 ? 3.799 -3.439 23.280 1.00 95.00 108 ARG A N 1
ATOM 867 C CA . ARG A 1 108 ? 3.399 -2.658 24.440 1.00 95.00 108 ARG A CA 1
ATOM 868 C C . ARG A 1 108 ? 2.596 -1.420 24.043 1.00 95.00 108 ARG A C 1
ATOM 870 O O . ARG A 1 108 ? 1.678 -1.060 24.786 1.00 95.00 108 ARG A O 1
ATOM 877 N N . TYR A 1 109 ? 2.915 -0.806 22.907 1.00 96.69 109 TYR A N 1
ATOM 878 C CA . TYR A 1 109 ? 2.208 0.347 22.359 1.00 96.69 109 TYR A CA 1
ATOM 879 C C . TYR A 1 109 ? 0.798 -0.040 21.888 1.00 96.69 109 TYR A C 1
ATOM 881 O O . TYR A 1 109 ? -0.179 0.524 22.377 1.00 96.69 109 TYR A O 1
ATOM 889 N N . TRP A 1 110 ? 0.657 -1.093 21.068 1.00 97.50 110 TRP A N 1
ATOM 890 C CA . TRP A 1 110 ? -0.652 -1.624 20.651 1.00 97.50 110 TRP A CA 1
ATOM 891 C C . TRP A 1 110 ? -1.561 -1.962 21.838 1.00 97.50 110 TRP A C 1
ATOM 893 O O . TRP A 1 110 ? -2.747 -1.632 21.849 1.00 97.50 110 TRP A O 1
ATOM 903 N N . ARG A 1 111 ? -0.998 -2.581 22.880 1.00 97.69 111 ARG A N 1
ATOM 904 C CA . ARG A 1 111 ? -1.722 -2.912 24.117 1.00 97.69 111 ARG A CA 1
ATOM 905 C C . ARG A 1 111 ? -2.196 -1.669 24.872 1.00 97.69 111 ARG A C 1
ATOM 907 O O . ARG A 1 111 ? -3.308 -1.679 25.402 1.00 97.69 111 ARG A O 1
ATOM 914 N N . GLN A 1 112 ? -1.387 -0.606 24.910 1.00 97.81 112 GLN A N 1
ATOM 915 C CA . GLN A 1 112 ? -1.794 0.678 25.492 1.00 97.81 112 GLN A CA 1
ATOM 916 C C . GLN A 1 112 ? -2.932 1.306 24.692 1.00 97.81 112 GLN A C 1
ATOM 918 O O . GLN A 1 112 ? -3.927 1.729 25.279 1.00 97.81 112 GLN A O 1
ATOM 923 N N . LEU A 1 113 ? -2.804 1.307 23.364 1.00 98.19 113 LEU A N 1
ATOM 924 C CA . LEU A 1 113 ? -3.794 1.875 22.462 1.00 98.19 113 LEU A CA 1
ATOM 925 C C . LEU A 1 113 ? -5.149 1.175 22.618 1.00 98.19 113 LEU A C 1
ATOM 927 O O . LEU A 1 113 ? -6.162 1.845 22.807 1.00 98.19 113 LEU A O 1
ATOM 931 N N . ILE A 1 114 ? -5.174 -0.163 22.635 1.00 98.56 114 ILE A N 1
ATOM 932 C CA . ILE A 1 114 ? -6.395 -0.949 22.883 1.00 98.56 114 ILE A CA 1
ATOM 933 C C . ILE A 1 114 ? -7.009 -0.581 24.239 1.00 98.56 114 ILE A C 1
ATOM 935 O O . ILE A 1 114 ? -8.212 -0.331 24.328 1.00 98.56 114 ILE A O 1
ATOM 939 N N . HIS A 1 115 ? -6.191 -0.523 25.294 1.00 98.31 115 HIS A N 1
ATOM 940 C CA . HIS A 1 115 ? -6.659 -0.209 26.643 1.00 98.31 115 HIS A CA 1
ATOM 941 C C . HIS A 1 115 ? -7.307 1.178 26.732 1.00 98.31 115 HIS A C 1
ATOM 943 O O . HIS A 1 115 ? -8.425 1.311 27.240 1.00 98.31 115 HIS A O 1
ATOM 949 N N . ASN A 1 116 ? -6.622 2.198 26.214 1.00 97.88 116 ASN A N 1
ATOM 950 C CA . ASN A 1 116 ? -7.074 3.585 26.267 1.00 97.88 116 ASN A CA 1
ATOM 951 C C . ASN A 1 116 ? -8.309 3.802 25.387 1.00 97.88 116 ASN A C 1
ATOM 953 O O . ASN A 1 116 ? -9.274 4.431 25.824 1.00 97.88 116 ASN A O 1
ATOM 957 N N . THR A 1 117 ? -8.326 3.203 24.192 1.00 98.69 117 THR A N 1
ATOM 958 C CA . THR A 1 117 ? -9.475 3.267 23.280 1.00 98.69 117 THR A CA 1
ATOM 959 C C . THR A 1 117 ? -10.703 2.639 23.917 1.00 98.69 117 THR A C 1
ATOM 961 O O . THR A 1 117 ? -11.739 3.292 24.002 1.00 98.69 117 THR A O 1
ATOM 964 N N . HIS A 1 118 ? -10.593 1.416 24.445 1.00 98.69 118 HIS A N 1
ATOM 965 C CA . HIS A 1 118 ? -11.708 0.757 25.122 1.00 98.69 118 HIS A CA 1
ATOM 966 C C . HIS A 1 118 ? -12.246 1.608 26.279 1.00 98.69 118 HIS A C 1
ATOM 968 O O . HIS A 1 118 ? -13.453 1.821 26.382 1.00 98.69 118 HIS A O 1
ATOM 974 N N . ARG A 1 119 ? -11.363 2.136 27.139 1.00 98.25 119 ARG A N 1
ATOM 975 C CA . ARG A 1 119 ? -11.767 2.998 28.259 1.00 98.25 119 ARG A CA 1
ATOM 976 C C . ARG A 1 119 ? -12.529 4.236 27.774 1.00 98.25 119 ARG A C 1
ATOM 978 O O . ARG A 1 119 ? -13.595 4.518 28.318 1.00 98.25 119 ARG A O 1
ATOM 985 N N . SER A 1 120 ? -12.013 4.927 26.756 1.00 98.25 120 SER A N 1
ATOM 986 C CA . SER A 1 120 ? -12.662 6.106 26.167 1.00 98.25 120 SER A CA 1
ATOM 987 C C . SER A 1 120 ? -14.038 5.759 25.587 1.00 98.25 120 SER A C 1
ATOM 989 O O . SER A 1 120 ? -15.024 6.429 25.891 1.00 98.25 120 SER A O 1
ATOM 991 N N . ILE A 1 121 ? -14.132 4.672 24.811 1.00 98.50 121 ILE A N 1
ATOM 992 C CA . ILE A 1 121 ? -15.386 4.211 24.200 1.00 98.50 121 ILE A CA 1
ATOM 993 C C . ILE A 1 121 ? -16.426 3.862 25.267 1.00 98.50 121 ILE A C 1
ATOM 995 O O . ILE A 1 121 ? -17.567 4.301 25.155 1.00 98.50 121 ILE A O 1
ATOM 999 N N . VAL A 1 122 ? -16.052 3.128 26.320 1.00 98.31 122 VAL A N 1
ATOM 1000 C CA . VAL A 1 122 ? -16.975 2.765 27.408 1.00 98.31 122 VAL A CA 1
ATOM 1001 C C . VAL A 1 122 ? -17.487 3.998 28.144 1.00 98.31 122 VAL A C 1
ATOM 1003 O O . VAL A 1 122 ? -18.690 4.115 28.379 1.00 98.31 122 VAL A O 1
ATOM 1006 N N . GLU A 1 123 ? -16.598 4.927 28.496 1.00 98.06 123 GLU A N 1
ATOM 1007 C CA . GLU A 1 123 ? -16.966 6.170 29.178 1.00 98.06 123 GLU A CA 1
ATOM 1008 C C . GLU A 1 123 ? -18.008 6.958 28.374 1.00 98.06 123 GLU A C 1
ATOM 1010 O O . GLU A 1 123 ? -19.071 7.313 28.889 1.00 98.06 123 GLU A O 1
ATOM 1015 N N . LYS A 1 124 ? -17.754 7.144 27.079 1.00 98.06 124 LYS A N 1
ATOM 1016 C CA . LYS A 1 124 ? -18.625 7.914 26.187 1.00 98.06 124 LYS A CA 1
ATOM 1017 C C . LYS A 1 124 ? -19.914 7.198 25.840 1.00 98.06 124 LYS A C 1
ATOM 1019 O O . LYS A 1 124 ? -20.971 7.821 25.800 1.00 98.06 124 LYS A O 1
ATOM 1024 N N . ALA A 1 125 ? -19.863 5.884 25.640 1.00 97.81 125 ALA A N 1
ATOM 1025 C CA . ALA A 1 125 ? -21.054 5.088 25.381 1.00 97.81 125 ALA A CA 1
ATOM 1026 C C . ALA A 1 125 ? -22.023 5.116 26.571 1.00 97.81 125 ALA A C 1
ATOM 1028 O O . ALA A 1 125 ? -23.237 5.228 26.376 1.00 97.81 125 ALA A O 1
ATOM 1029 N N . ASN A 1 126 ? -21.493 5.091 27.798 1.00 97.00 126 ASN A N 1
ATOM 1030 C CA . ASN A 1 126 ? -22.284 5.262 29.017 1.00 97.00 126 ASN A CA 1
ATOM 1031 C C . ASN A 1 126 ? -22.867 6.677 29.139 1.00 97.00 126 ASN A C 1
ATOM 1033 O O . ASN A 1 126 ? -23.994 6.826 29.606 1.00 97.00 126 ASN A O 1
ATOM 1037 N N . ALA A 1 127 ? -22.135 7.698 28.686 1.00 97.12 127 ALA A N 1
ATOM 1038 C CA . ALA A 1 127 ? -22.611 9.081 28.644 1.00 97.12 127 ALA A CA 1
ATOM 1039 C C . ALA A 1 127 ? -23.576 9.377 27.476 1.00 97.12 127 ALA A C 1
ATOM 1041 O O . ALA A 1 127 ? -24.220 10.423 27.470 1.00 97.12 127 ALA A O 1
ATOM 1042 N N . GLY A 1 128 ? -23.687 8.482 26.486 1.00 95.44 128 GLY A N 1
ATOM 1043 C CA . GLY A 1 128 ? -24.408 8.753 25.238 1.00 95.44 128 GLY A CA 1
ATOM 1044 C C . GLY A 1 128 ? -23.709 9.778 24.335 1.00 95.44 128 GLY A C 1
ATOM 1045 O O . GLY A 1 128 ? -24.352 10.364 23.468 1.00 95.44 128 GLY A O 1
ATOM 1046 N N . ASP A 1 129 ? -22.407 9.999 24.529 1.00 96.19 129 ASP A N 1
ATOM 1047 C CA . ASP A 1 129 ? -21.604 10.974 23.790 1.00 96.19 129 ASP A CA 1
ATOM 1048 C C . ASP A 1 129 ? -21.184 10.425 22.417 1.00 96.19 129 ASP A C 1
ATOM 1050 O O . ASP A 1 129 ? -20.101 9.867 22.229 1.00 96.19 129 ASP A O 1
ATOM 1054 N N . GLN A 1 130 ? -22.079 10.564 21.441 1.00 96.81 130 GLN A N 1
ATOM 1055 C CA . GLN A 1 130 ? -21.843 10.131 20.063 1.00 96.81 130 GLN A CA 1
ATOM 1056 C C . GLN A 1 130 ? -20.688 10.891 19.394 1.00 96.81 130 GLN A C 1
ATOM 1058 O O . GLN A 1 130 ? -19.899 10.280 18.673 1.00 96.81 130 GLN A O 1
ATOM 1063 N N . LEU A 1 131 ? -20.574 12.202 19.644 1.00 94.50 131 LEU A N 1
ATOM 1064 C CA . LEU A 1 131 ? -19.527 13.044 19.060 1.00 94.50 131 LEU A CA 1
ATOM 1065 C C . LEU A 1 131 ? -18.150 12.582 19.544 1.00 94.50 131 LEU A C 1
ATOM 1067 O O . LEU A 1 131 ? -17.264 12.330 18.729 1.00 94.50 131 LEU A O 1
ATOM 1071 N N . GLY A 1 132 ? -17.988 12.391 20.854 1.00 95.81 132 GLY A N 1
ATOM 1072 C CA . GLY A 1 132 ? -16.744 11.897 21.431 1.00 95.81 132 GLY A CA 1
ATOM 1073 C C . GLY A 1 132 ? -16.381 10.488 20.960 1.00 95.81 132 GLY A C 1
ATOM 1074 O O . GLY A 1 132 ? -15.193 10.190 20.810 1.00 95.81 132 GLY A O 1
ATOM 1075 N N . ILE A 1 133 ? -17.366 9.612 20.704 1.00 98.44 133 ILE A N 1
ATOM 1076 C CA . ILE A 1 133 ? -17.103 8.278 20.132 1.00 98.44 133 ILE A CA 1
ATOM 1077 C C . ILE A 1 133 ? -16.523 8.420 18.726 1.00 98.44 133 ILE A C 1
ATOM 1079 O O . ILE A 1 133 ? -15.481 7.831 18.449 1.00 98.44 133 ILE A O 1
ATOM 1083 N N . LEU A 1 134 ? -17.148 9.222 17.860 1.00 98.06 134 LEU A N 1
ATOM 1084 C CA . LEU A 1 134 ? -16.673 9.440 16.490 1.00 98.06 134 LEU A CA 1
ATOM 1085 C C . LEU A 1 134 ? -15.292 10.109 16.457 1.00 98.06 134 LEU A C 1
ATOM 1087 O O . LEU A 1 134 ? -14.440 9.706 15.670 1.00 98.06 134 LEU A O 1
ATOM 1091 N N . MET A 1 135 ? -15.023 11.060 17.357 1.00 95.56 135 MET A N 1
ATOM 1092 C CA . MET A 1 135 ? -13.685 11.645 17.501 1.00 95.56 135 MET A CA 1
ATOM 1093 C C . MET A 1 135 ? -12.650 10.616 17.956 1.00 95.56 135 MET A C 1
ATOM 1095 O O . MET A 1 135 ? -11.558 10.555 17.399 1.00 95.56 135 MET A O 1
ATOM 1099 N N . THR A 1 136 ? -12.997 9.771 18.932 1.00 98.12 136 THR A N 1
ATOM 1100 C CA . THR A 1 136 ? -12.122 8.681 19.395 1.00 98.12 136 THR A CA 1
ATOM 1101 C C . THR A 1 136 ? -11.815 7.698 18.263 1.00 98.12 136 THR A C 1
ATOM 1103 O O . THR A 1 136 ? -10.673 7.262 18.121 1.00 98.12 136 THR A O 1
ATOM 1106 N N . VAL A 1 137 ? -12.814 7.368 17.437 1.00 98.44 137 VAL A N 1
ATOM 1107 C CA . VAL A 1 137 ? -12.633 6.550 16.229 1.00 98.44 137 VAL A CA 1
ATOM 1108 C C . VAL A 1 137 ? -11.635 7.218 15.285 1.00 98.44 137 VAL A C 1
ATOM 1110 O O . VAL A 1 137 ? -10.662 6.578 14.911 1.00 98.44 137 VAL A O 1
ATOM 1113 N N . GLY A 1 138 ? -11.822 8.500 14.963 1.00 96.25 138 GLY A N 1
ATOM 1114 C CA . GLY A 1 138 ? -10.923 9.256 14.088 1.00 96.25 138 GLY A CA 1
ATOM 1115 C C . GLY A 1 138 ? -9.468 9.269 14.551 1.00 96.25 138 GLY A C 1
ATOM 1116 O O . GLY A 1 138 ? -8.578 8.851 13.812 1.00 96.25 138 GLY A O 1
ATOM 1117 N N . ILE A 1 139 ? -9.246 9.669 15.807 1.00 96.06 139 ILE A N 1
ATOM 1118 C CA . ILE A 1 139 ? -7.913 9.716 16.425 1.00 96.06 139 ILE A CA 1
ATOM 1119 C C . ILE A 1 139 ? -7.264 8.337 16.363 1.00 96.06 139 ILE A C 1
ATOM 1121 O O . ILE A 1 139 ? -6.149 8.197 15.890 1.00 96.06 139 ILE A O 1
ATOM 1125 N N . THR A 1 140 ? -7.955 7.288 16.809 1.00 98.12 140 THR A N 1
ATOM 1126 C CA . THR A 1 140 ? -7.338 5.956 16.905 1.00 98.12 140 THR A CA 1
ATOM 1127 C C . THR A 1 140 ? -7.156 5.281 15.549 1.00 98.12 140 THR A C 1
ATOM 1129 O O . THR A 1 140 ? -6.209 4.515 15.392 1.00 98.12 140 THR A O 1
ATOM 1132 N N . LEU A 1 141 ? -7.995 5.595 14.555 1.00 97.81 141 LEU A N 1
ATOM 1133 C CA . LEU A 1 141 ? -7.774 5.172 13.173 1.00 97.81 141 LEU A CA 1
ATOM 1134 C C . LEU A 1 141 ? -6.522 5.811 12.573 1.00 97.81 141 LEU A C 1
ATOM 1136 O O . LEU A 1 141 ? -5.816 5.099 11.868 1.00 97.81 141 LEU A O 1
ATOM 1140 N N . HIS A 1 142 ? -6.206 7.077 12.892 1.00 94.88 142 HIS A N 1
ATOM 1141 C CA . HIS A 1 142 ? -4.918 7.680 12.507 1.00 94.88 142 HIS A CA 1
ATOM 1142 C C . HIS A 1 142 ? -3.759 6.810 12.975 1.00 94.88 142 HIS A C 1
ATOM 1144 O O . HIS A 1 142 ? -3.024 6.282 12.157 1.00 94.88 142 HIS A O 1
ATOM 1150 N N . ILE A 1 143 ? -3.690 6.553 14.283 1.00 95.50 143 ILE A N 1
ATOM 1151 C CA . ILE A 1 143 ? -2.616 5.773 14.918 1.00 95.50 143 ILE A CA 1
ATOM 1152 C C . ILE A 1 143 ? -2.511 4.366 14.300 1.00 95.50 143 ILE A C 1
ATOM 1154 O O . ILE A 1 143 ? -1.422 3.839 14.084 1.00 95.50 143 ILE A O 1
ATOM 1158 N N . VAL A 1 144 ? -3.650 3.732 13.992 1.00 97.69 144 VAL A N 1
ATOM 1159 C CA . VAL A 1 144 ? -3.678 2.410 13.345 1.00 97.69 144 VAL A CA 1
ATOM 1160 C C . VAL A 1 144 ? -3.097 2.448 11.932 1.00 97.69 144 VAL A C 1
ATOM 1162 O O . VAL A 1 144 ? -2.389 1.518 11.545 1.00 97.69 144 VAL A O 1
ATOM 1165 N N . GLN A 1 145 ? -3.430 3.476 11.154 1.00 95.62 145 GLN A N 1
ATOM 1166 C CA . GLN A 1 145 ? -2.968 3.654 9.776 1.00 95.62 145 GLN A CA 1
ATOM 1167 C C . GLN A 1 145 ? -1.479 4.010 9.749 1.00 95.62 145 GLN A C 1
ATOM 1169 O O . GLN A 1 145 ? -0.712 3.398 9.002 1.00 95.62 145 GLN A O 1
ATOM 1174 N N . ASP A 1 146 ? -1.082 4.898 10.654 1.00 91.94 146 ASP A N 1
ATOM 1175 C CA . ASP A 1 146 ? 0.270 5.396 10.858 1.00 91.94 146 ASP A CA 1
ATOM 1176 C C . ASP A 1 146 ? 1.284 4.260 11.057 1.00 91.94 146 ASP A C 1
ATOM 1178 O O . ASP A 1 146 ? 2.307 4.214 10.382 1.00 91.94 146 ASP A O 1
ATOM 1182 N N . PHE A 1 147 ? 0.946 3.227 11.843 1.00 95.00 147 PHE A N 1
ATOM 1183 C CA . PHE A 1 147 ? 1.802 2.041 12.000 1.00 95.00 147 PHE A CA 1
ATOM 1184 C C . PHE A 1 147 ? 2.247 1.420 10.666 1.00 95.00 147 PHE A C 1
ATOM 1186 O O . PHE A 1 147 ? 3.401 1.014 10.524 1.00 95.00 147 PHE A O 1
ATOM 1193 N N . TYR A 1 148 ? 1.348 1.297 9.688 1.00 94.38 148 TYR A N 1
ATOM 1194 C CA . TYR A 1 148 ? 1.685 0.684 8.399 1.00 94.38 148 TYR A CA 1
ATOM 1195 C C . TYR A 1 148 ? 2.427 1.651 7.483 1.00 94.38 148 TYR A C 1
ATOM 1197 O O . TYR A 1 148 ? 3.238 1.204 6.670 1.00 94.38 148 TYR A O 1
ATOM 1205 N N . ALA A 1 149 ? 2.170 2.950 7.633 1.00 89.62 149 ALA A N 1
ATOM 1206 C CA . ALA A 1 149 ? 2.858 3.995 6.899 1.00 89.62 149 ALA A CA 1
ATOM 1207 C C . ALA A 1 149 ? 4.281 4.244 7.419 1.00 89.62 149 ALA A C 1
ATOM 1209 O O . ALA A 1 149 ? 5.131 4.584 6.611 1.00 89.62 149 ALA A O 1
ATOM 1210 N N . HIS A 1 150 ? 4.559 4.013 8.708 1.00 89.12 150 HIS A N 1
ATOM 1211 C CA . HIS A 1 150 ? 5.767 4.497 9.402 1.00 89.12 150 HIS A CA 1
ATOM 1212 C C . HIS A 1 150 ? 6.592 3.414 10.113 1.00 89.12 150 HIS A C 1
ATOM 1214 O O . HIS A 1 150 ? 7.551 3.687 10.845 1.00 89.12 150 HIS A O 1
ATOM 1220 N N . SER A 1 151 ? 6.281 2.144 9.846 1.00 91.88 151 SER A N 1
ATOM 1221 C CA . SER A 1 151 ? 7.079 0.990 10.272 1.00 91.88 151 SER A CA 1
ATOM 1222 C C . SER A 1 151 ? 7.678 0.226 9.099 1.00 91.88 151 SER A C 1
ATOM 1224 O O . SER A 1 151 ? 7.309 0.411 7.939 1.00 91.88 151 SER A O 1
ATOM 1226 N N . ASN A 1 152 ? 8.583 -0.705 9.399 1.00 92.31 152 ASN A N 1
ATOM 1227 C CA . ASN A 1 152 ? 9.104 -1.639 8.404 1.00 92.31 152 ASN A CA 1
ATOM 1228 C C . ASN A 1 152 ? 8.174 -2.840 8.115 1.00 92.31 152 ASN A C 1
ATOM 1230 O O . ASN A 1 152 ? 8.637 -3.848 7.574 1.00 92.31 152 ASN A O 1
ATOM 1234 N N . TRP A 1 153 ? 6.886 -2.782 8.492 1.00 93.19 153 TRP A N 1
ATOM 1235 C CA . TRP A 1 153 ? 5.933 -3.894 8.341 1.00 93.19 153 TRP A CA 1
ATOM 1236 C C . TRP A 1 153 ? 5.880 -4.446 6.911 1.00 93.19 153 TRP A C 1
ATOM 1238 O O . TRP A 1 153 ? 5.941 -5.658 6.695 1.00 93.19 153 TRP A O 1
ATOM 1248 N N . THR A 1 154 ? 5.802 -3.561 5.920 1.00 89.94 154 THR A N 1
ATOM 1249 C CA . THR A 1 154 ? 5.685 -3.938 4.507 1.00 89.94 154 THR A CA 1
ATOM 1250 C C . THR A 1 154 ? 6.980 -4.495 3.914 1.00 89.94 154 THR A C 1
ATOM 1252 O O . THR A 1 154 ? 6.936 -5.391 3.076 1.00 89.94 154 THR A O 1
ATOM 1255 N N . GLU A 1 155 ? 8.138 -4.036 4.386 1.00 88.56 155 GLU A N 1
ATOM 1256 C CA . GLU A 1 155 ? 9.468 -4.477 3.956 1.00 88.56 155 GLU A CA 1
ATOM 1257 C C . GLU A 1 155 ? 9.797 -5.884 4.459 1.00 88.56 155 GLU A C 1
ATOM 1259 O O . GLU A 1 155 ? 10.636 -6.580 3.884 1.00 88.56 155 GLU A O 1
ATOM 1264 N N . LEU A 1 156 ? 9.128 -6.318 5.529 1.00 88.69 156 LEU A N 1
ATOM 1265 C CA . LEU A 1 156 ? 9.224 -7.679 6.045 1.00 88.69 156 LEU A CA 1
ATOM 1266 C C . LEU A 1 156 ? 8.473 -8.695 5.168 1.00 88.69 156 LEU A C 1
ATOM 1268 O O . LEU A 1 156 ? 8.675 -9.898 5.345 1.00 88.69 156 LEU A O 1
ATOM 1272 N N . ASP A 1 157 ? 7.648 -8.236 4.217 1.00 85.44 157 ASP A N 1
ATOM 1273 C CA . ASP A 1 157 ? 6.876 -9.074 3.288 1.00 85.44 157 ASP A CA 1
ATOM 1274 C C . ASP A 1 157 ? 6.003 -10.118 4.013 1.00 85.44 157 ASP A C 1
ATOM 1276 O O . ASP A 1 157 ? 5.872 -11.281 3.613 1.00 85.44 157 ASP A O 1
ATOM 1280 N N . ILE A 1 158 ? 5.423 -9.696 5.140 1.00 86.19 158 ILE A N 1
ATOM 1281 C CA . ILE A 1 158 ? 4.619 -10.543 6.022 1.00 86.19 158 ILE A CA 1
ATOM 1282 C C . ILE A 1 158 ? 3.428 -11.188 5.297 1.00 86.19 158 ILE A C 1
ATOM 1284 O O . ILE A 1 158 ? 3.276 -12.403 5.446 1.00 86.19 158 ILE A O 1
ATOM 1288 N N . PRO A 1 159 ? 2.623 -10.466 4.483 1.00 84.88 159 PRO A N 1
ATOM 1289 C CA . PRO A 1 159 ? 1.484 -11.066 3.791 1.00 84.88 159 PRO A CA 1
ATOM 1290 C C . PRO A 1 159 ? 1.863 -12.311 2.982 1.00 84.88 159 PRO A C 1
ATOM 1292 O O . PRO A 1 159 ? 1.240 -13.365 3.118 1.00 84.88 159 PRO A O 1
ATOM 1295 N N . ARG A 1 160 ? 2.943 -12.230 2.195 1.00 82.19 160 ARG A N 1
ATOM 1296 C CA . ARG A 1 160 ? 3.418 -13.346 1.369 1.00 82.19 160 ARG A CA 1
ATOM 1297 C C . ARG A 1 160 ? 3.970 -14.489 2.217 1.00 82.19 160 ARG A C 1
ATOM 1299 O O . ARG A 1 160 ? 3.661 -15.645 1.941 1.00 82.19 160 ARG A O 1
ATOM 1306 N N . ARG A 1 161 ? 4.761 -14.185 3.251 1.00 81.62 161 ARG A N 1
ATOM 1307 C CA . ARG A 1 161 ? 5.353 -15.198 4.146 1.00 81.62 161 ARG A CA 1
ATOM 1308 C C . ARG A 1 161 ? 4.308 -15.944 4.971 1.00 81.62 161 ARG A C 1
ATOM 1310 O O . ARG A 1 161 ? 4.469 -17.135 5.212 1.00 81.62 161 ARG A O 1
ATOM 1317 N N . ALA A 1 162 ? 3.258 -15.246 5.395 1.00 81.38 162 ALA A N 1
ATOM 1318 C CA . ALA A 1 162 ? 2.155 -15.819 6.156 1.00 81.38 162 ALA A CA 1
ATOM 1319 C C . ALA A 1 162 ? 1.079 -16.460 5.264 1.00 81.38 162 ALA A C 1
ATOM 1321 O O . ALA A 1 162 ? 0.252 -17.216 5.762 1.00 81.38 162 ALA A O 1
ATOM 1322 N N . GLY A 1 163 ? 1.063 -16.156 3.961 1.00 83.88 163 GLY A N 1
ATOM 1323 C CA . GLY A 1 163 ? -0.013 -16.566 3.058 1.00 83.88 163 GLY A CA 1
ATOM 1324 C C . GLY A 1 163 ? -1.351 -15.880 3.357 1.00 83.88 163 GLY A C 1
ATOM 1325 O O . GLY A 1 163 ? -2.392 -16.372 2.927 1.00 83.88 163 GLY A O 1
ATOM 1326 N N . ILE A 1 164 ? -1.327 -14.758 4.082 1.00 86.75 164 ILE A N 1
ATOM 1327 C CA . ILE A 1 164 ? -2.504 -13.979 4.472 1.00 86.75 164 ILE A CA 1
ATOM 1328 C C . ILE A 1 164 ? -2.497 -12.690 3.655 1.00 86.75 164 ILE A C 1
ATOM 1330 O O . ILE A 1 164 ? -1.558 -11.898 3.723 1.00 86.75 164 ILE A O 1
ATOM 1334 N N . LYS A 1 165 ? -3.542 -12.475 2.861 1.00 88.94 165 LYS A N 1
ATOM 1335 C CA . LYS A 1 165 ? -3.690 -11.281 2.025 1.00 88.94 165 LYS A CA 1
ATOM 1336 C C . LYS A 1 165 ? -3.740 -10.017 2.882 1.00 88.94 165 LYS A C 1
ATOM 1338 O O . LYS A 1 165 ? -4.566 -9.933 3.783 1.00 88.94 165 LYS A O 1
ATOM 1343 N N . ASP A 1 166 ? -2.908 -9.026 2.566 1.00 92.94 166 ASP A N 1
ATOM 1344 C CA . ASP A 1 166 ? -2.865 -7.740 3.282 1.00 92.94 166 ASP A CA 1
ATOM 1345 C C . ASP A 1 166 ? -2.694 -7.893 4.801 1.00 92.94 166 ASP A C 1
ATOM 1347 O O . ASP A 1 166 ? -3.232 -7.098 5.566 1.00 92.94 166 ASP A O 1
ATOM 1351 N N . ALA A 1 167 ? -1.975 -8.945 5.224 1.00 92.94 167 ALA A N 1
ATOM 1352 C CA . ALA A 1 167 ? -1.799 -9.315 6.623 1.00 92.94 167 ALA A CA 1
ATOM 1353 C C . ALA A 1 167 ? -1.457 -8.111 7.504 1.00 92.94 167 ALA A C 1
ATOM 1355 O O . ALA A 1 167 ? -0.464 -7.411 7.281 1.00 92.94 167 ALA A O 1
ATOM 1356 N N . THR A 1 168 ? -2.268 -7.923 8.533 1.00 96.19 168 THR A N 1
ATOM 1357 C CA . THR A 1 168 ? -2.111 -6.887 9.542 1.00 96.19 168 THR A CA 1
ATOM 1358 C C . THR A 1 168 ? -1.345 -7.433 10.738 1.00 96.19 168 THR A C 1
ATOM 1360 O O . THR A 1 168 ? -1.173 -8.643 10.915 1.00 96.19 168 THR A O 1
ATOM 1363 N N . TYR A 1 169 ? -0.923 -6.529 11.615 1.00 95.50 169 TYR A N 1
ATOM 1364 C CA . TYR A 1 169 ? -0.364 -6.877 12.914 1.00 95.50 169 TYR A CA 1
ATOM 1365 C C . TYR A 1 169 ? -1.271 -7.824 13.718 1.00 95.50 169 TYR A C 1
ATOM 1367 O O . TYR A 1 169 ? -0.781 -8.658 14.477 1.00 95.50 169 TYR A O 1
ATOM 1375 N N . PHE A 1 170 ? -2.589 -7.725 13.529 1.00 94.81 170 PHE A N 1
ATOM 1376 C CA . PHE A 1 170 ? -3.574 -8.496 14.277 1.00 94.81 170 PHE A CA 1
ATOM 1377 C C . PHE A 1 170 ? -3.835 -9.892 13.712 1.00 94.81 170 PHE A C 1
ATOM 1379 O O . PHE A 1 170 ? -4.401 -10.720 14.416 1.00 94.81 170 PHE A O 1
ATOM 1386 N N . ASP A 1 171 ? -3.448 -10.167 12.468 1.00 92.94 171 ASP A N 1
ATOM 1387 C CA . ASP A 1 171 ? -3.714 -11.460 11.830 1.00 92.94 171 ASP A CA 1
ATOM 1388 C C . ASP A 1 171 ? -2.750 -12.563 12.291 1.00 92.94 171 ASP A C 1
ATOM 1390 O O . ASP A 1 171 ? -2.990 -13.749 12.057 1.00 92.94 171 ASP A O 1
ATOM 1394 N N . LEU A 1 172 ? -1.645 -12.188 12.939 1.00 88.19 172 LEU A N 1
ATOM 1395 C CA . LEU A 1 172 ? -0.596 -13.114 13.342 1.00 88.19 172 LEU A CA 1
ATOM 1396 C C . LEU A 1 172 ? -0.580 -13.343 14.848 1.00 88.19 172 LEU A C 1
ATOM 1398 O O . LEU A 1 172 ? -0.564 -12.409 15.648 1.00 88.19 172 LEU A O 1
ATOM 1402 N N . SER A 1 173 ? -0.462 -14.613 15.238 1.00 85.38 173 SER A N 1
ATOM 1403 C CA . SER A 1 173 ? -0.081 -14.944 16.610 1.00 85.38 173 SER A CA 1
ATOM 1404 C C . SER A 1 173 ? 1.325 -14.405 16.916 1.00 85.38 173 SER A C 1
ATOM 1406 O O . SER A 1 173 ? 2.158 -14.324 16.005 1.00 85.38 173 SER A O 1
ATOM 1408 N N . PRO A 1 174 ? 1.646 -14.099 18.189 1.00 83.50 174 PRO A N 1
ATOM 1409 C CA . PRO A 1 174 ? 2.988 -13.665 18.575 1.00 83.50 174 PRO A CA 1
ATOM 1410 C C . PRO A 1 174 ? 4.087 -14.604 18.064 1.00 83.50 174 PRO A C 1
ATOM 1412 O O . PRO A 1 174 ? 5.048 -14.141 17.462 1.00 83.50 174 PRO A O 1
ATOM 1415 N N . ALA A 1 175 ? 3.887 -15.922 18.175 1.00 84.00 175 ALA A N 1
ATOM 1416 C CA . ALA A 1 175 ? 4.838 -16.918 17.685 1.00 84.00 175 ALA A CA 1
ATOM 1417 C C . ALA A 1 175 ? 4.989 -16.909 16.152 1.00 84.00 175 ALA A C 1
ATOM 1419 O O . ALA A 1 175 ? 6.094 -17.071 15.637 1.00 84.00 175 ALA A O 1
ATOM 1420 N N . ALA A 1 176 ? 3.896 -16.721 15.401 1.00 84.12 176 ALA A N 1
ATOM 1421 C CA . ALA A 1 176 ? 3.963 -16.615 13.944 1.00 84.12 176 ALA A CA 1
ATOM 1422 C C . ALA A 1 176 ? 4.695 -15.341 13.504 1.00 84.12 176 ALA A C 1
ATOM 1424 O O . ALA A 1 176 ? 5.534 -15.401 12.605 1.00 84.12 176 ALA A O 1
ATOM 1425 N N . LEU A 1 177 ? 4.423 -14.217 14.170 1.00 87.31 177 LEU A N 1
ATOM 1426 C CA . LEU A 1 177 ? 5.108 -12.957 13.916 1.00 87.31 177 LEU A CA 1
ATOM 1427 C C . LEU A 1 177 ? 6.597 -13.053 14.272 1.00 87.31 177 LEU A C 1
ATOM 1429 O O . LEU A 1 177 ? 7.432 -12.673 13.456 1.00 87.31 177 LEU A O 1
ATOM 1433 N N . ASP A 1 178 ? 6.942 -13.640 15.420 1.00 87.19 178 ASP A N 1
ATOM 1434 C CA . ASP A 1 178 ? 8.331 -13.862 15.834 1.00 87.19 178 ASP A CA 1
ATOM 1435 C C . ASP A 1 178 ? 9.084 -14.727 14.822 1.00 87.19 178 ASP A C 1
ATOM 1437 O O . ASP A 1 178 ? 10.186 -14.370 14.410 1.00 87.19 178 ASP A O 1
ATOM 1441 N N . ARG A 1 179 ? 8.478 -15.818 14.338 1.00 84.38 179 ARG A N 1
ATOM 1442 C CA . ARG A 1 179 ? 9.063 -16.627 13.258 1.00 84.38 179 ARG A CA 1
ATOM 1443 C C . ARG A 1 179 ? 9.248 -15.827 11.969 1.00 84.38 179 ARG A C 1
ATOM 1445 O O . ARG A 1 179 ? 10.276 -15.982 11.317 1.00 84.38 179 ARG A O 1
ATOM 1452 N N . ALA A 1 180 ? 8.289 -14.976 11.603 1.00 81.19 180 ALA A N 1
ATOM 1453 C CA . ALA A 1 180 ? 8.351 -14.189 10.373 1.00 81.19 180 ALA A CA 1
ATOM 1454 C C . ALA A 1 180 ? 9.445 -13.106 10.412 1.00 81.19 180 ALA A C 1
ATOM 1456 O O . ALA A 1 180 ? 10.085 -12.830 9.389 1.00 81.19 180 ALA A O 1
ATOM 1457 N N . ILE A 1 181 ? 9.689 -12.513 11.585 1.00 88.31 181 ILE A N 1
ATOM 1458 C CA . ILE A 1 181 ? 10.700 -11.461 11.764 1.00 88.31 181 ILE A CA 1
ATOM 1459 C C . ILE A 1 181 ? 12.064 -12.001 12.215 1.00 88.31 181 ILE A C 1
ATOM 1461 O O . ILE A 1 181 ? 13.071 -11.310 12.050 1.00 88.31 181 ILE A O 1
ATOM 1465 N N . SER A 1 182 ? 12.133 -13.224 12.749 1.00 83.88 182 SER A N 1
ATOM 1466 C CA . SER A 1 182 ? 13.385 -13.844 13.192 1.00 83.88 182 SER A CA 1
ATOM 1467 C C . SER A 1 182 ? 14.358 -13.997 12.023 1.00 83.88 182 SER A C 1
ATOM 1469 O O . SER A 1 182 ? 14.044 -14.576 10.987 1.00 83.88 182 SER A O 1
ATOM 1471 N N . GLY A 1 183 ? 15.554 -13.424 12.169 1.00 77.06 183 GLY A N 1
ATOM 1472 C CA . GLY A 1 183 ? 16.582 -13.424 11.124 1.00 77.06 183 GLY A CA 1
ATOM 1473 C C . GLY A 1 183 ? 16.335 -12.452 9.962 1.00 77.06 183 GLY A C 1
ATOM 1474 O O . GLY A 1 183 ? 17.233 -12.277 9.139 1.00 77.06 183 GLY A O 1
ATOM 1475 N N . SER A 1 184 ? 15.183 -11.773 9.909 1.00 82.62 184 SER A N 1
ATOM 1476 C CA . SER A 1 184 ? 14.920 -10.732 8.912 1.00 82.62 184 SER A CA 1
ATOM 1477 C C . SER A 1 184 ? 15.771 -9.497 9.202 1.00 82.62 184 SER A C 1
ATOM 1479 O O . SER A 1 184 ? 15.788 -8.993 10.329 1.00 82.62 184 SER A O 1
ATOM 1481 N N . MET A 1 185 ? 16.482 -9.014 8.181 1.00 85.50 185 MET A N 1
ATOM 1482 C CA . MET A 1 185 ? 17.227 -7.758 8.237 1.00 85.50 185 MET A CA 1
ATOM 1483 C C . MET A 1 185 ? 16.657 -6.768 7.232 1.00 85.50 185 MET A C 1
ATOM 1485 O O . MET A 1 185 ? 16.638 -7.072 6.046 1.00 85.50 185 MET A O 1
ATOM 1489 N N . VAL A 1 186 ? 16.249 -5.594 7.706 1.00 87.25 186 VAL A N 1
ATOM 1490 C CA . VAL A 1 186 ? 15.775 -4.466 6.895 1.00 87.25 186 VAL A CA 1
ATOM 1491 C C . VAL A 1 186 ? 16.735 -3.303 7.126 1.00 87.25 186 VAL A C 1
ATOM 1493 O O . VAL A 1 186 ? 16.931 -2.894 8.269 1.00 87.25 186 VAL A O 1
ATOM 1496 N N . TYR A 1 187 ? 17.402 -2.828 6.071 1.00 86.00 187 TYR A N 1
ATOM 1497 C CA . TYR A 1 187 ? 18.412 -1.757 6.136 1.00 86.00 187 TYR A CA 1
ATOM 1498 C C . TYR A 1 187 ? 19.475 -1.971 7.238 1.00 86.00 187 TYR A C 1
ATOM 1500 O O . TYR A 1 187 ? 19.862 -1.058 7.964 1.00 86.00 187 TYR A O 1
ATOM 1508 N N . GLY A 1 188 ? 19.920 -3.221 7.416 1.00 81.56 188 GLY A N 1
ATOM 1509 C CA . GLY A 1 188 ? 20.921 -3.595 8.426 1.00 81.56 188 GLY A CA 1
ATOM 1510 C C . GLY A 1 188 ? 20.391 -3.726 9.861 1.00 81.56 188 GLY A C 1
ATOM 1511 O O . GLY A 1 188 ? 21.160 -4.055 10.766 1.00 81.56 188 GLY A O 1
ATOM 1512 N N . ARG A 1 189 ? 19.088 -3.527 10.087 1.00 84.19 189 ARG A N 1
ATOM 1513 C CA . ARG A 1 189 ? 18.426 -3.702 11.386 1.00 84.19 189 ARG A CA 1
ATOM 1514 C C . ARG A 1 189 ? 17.612 -4.982 11.439 1.00 84.19 189 ARG A C 1
ATOM 1516 O O . ARG A 1 189 ? 17.013 -5.387 10.451 1.00 84.19 189 ARG A O 1
ATOM 1523 N N . ARG A 1 190 ? 17.602 -5.623 12.608 1.00 87.00 190 ARG A N 1
ATOM 1524 C CA . ARG A 1 190 ? 16.883 -6.881 12.842 1.00 87.00 190 ARG A CA 1
ATOM 1525 C C . ARG A 1 190 ? 15.491 -6.627 13.405 1.00 87.00 190 ARG A C 1
ATOM 1527 O O . ARG A 1 190 ? 15.345 -5.813 14.311 1.00 87.00 190 ARG A O 1
ATOM 1534 N N . GLY A 1 191 ? 14.525 -7.416 12.947 1.00 89.38 191 GLY A N 1
ATOM 1535 C CA . GLY A 1 191 ? 13.171 -7.440 13.501 1.00 89.38 191 GLY A CA 1
ATOM 1536 C C . GLY A 1 191 ? 12.272 -6.293 13.027 1.00 89.38 191 GLY A C 1
ATOM 1537 O O . GLY A 1 191 ? 12.518 -5.684 11.988 1.00 89.38 191 GLY A O 1
ATOM 1538 N N . LEU A 1 192 ? 11.207 -6.047 13.792 1.00 92.25 192 LEU A N 1
ATOM 1539 C CA . LEU A 1 192 ? 10.192 -5.018 13.550 1.00 92.25 192 LEU A CA 1
ATOM 1540 C C . LEU A 1 192 ? 10.534 -3.737 14.331 1.00 92.25 192 LEU A C 1
ATOM 1542 O O . LEU A 1 192 ? 10.830 -3.825 15.523 1.00 92.25 192 LEU A O 1
ATOM 1546 N N . PHE A 1 193 ? 10.490 -2.580 13.674 1.00 92.50 193 PHE A N 1
ATOM 1547 C CA . PHE A 1 193 ? 10.789 -1.261 14.243 1.00 92.50 193 PHE A CA 1
ATOM 1548 C C . PHE A 1 193 ? 10.076 -0.148 13.456 1.00 92.50 193 PHE A C 1
ATOM 1550 O O . PHE A 1 193 ? 9.573 -0.384 12.355 1.00 92.50 193 PHE A O 1
ATOM 1557 N N . THR A 1 194 ? 10.049 1.062 14.014 1.00 90.88 194 THR A N 1
ATOM 1558 C CA . THR A 1 194 ? 9.446 2.246 13.379 1.00 90.88 194 THR A CA 1
ATOM 1559 C C . THR A 1 194 ? 10.462 3.354 13.092 1.00 90.88 194 THR A C 1
ATOM 1561 O O . THR A 1 194 ? 11.640 3.209 13.440 1.00 90.88 194 THR A O 1
ATOM 1564 N N . HIS A 1 195 ? 10.064 4.431 12.403 1.00 83.44 195 HIS A N 1
ATOM 1565 C CA . HIS A 1 195 ? 10.987 5.528 12.093 1.00 83.44 195 HIS A CA 1
ATOM 1566 C C . HIS A 1 195 ? 11.435 6.291 13.339 1.00 83.44 195 HIS A C 1
ATOM 1568 O O . HIS A 1 195 ? 10.815 6.228 14.401 1.00 83.44 195 HIS A O 1
ATOM 1574 N N . GLY A 1 196 ? 12.581 6.977 13.244 1.00 77.12 196 GLY A N 1
ATOM 1575 C CA . GLY A 1 196 ? 13.257 7.604 14.390 1.00 77.12 196 GLY A CA 1
ATOM 1576 C C . GLY A 1 196 ? 13.841 6.574 15.370 1.00 77.12 196 GLY A C 1
ATOM 1577 O O . GLY A 1 196 ? 14.927 6.751 15.933 1.00 77.12 196 GLY A O 1
ATOM 1578 N N . ALA A 1 197 ? 13.192 5.421 15.500 1.00 69.44 197 ALA A N 1
ATOM 1579 C CA . ALA A 1 197 ? 13.659 4.278 16.232 1.00 69.44 197 ALA A CA 1
ATOM 1580 C C . ALA A 1 197 ? 14.807 3.618 15.486 1.00 69.44 197 ALA A C 1
ATOM 1582 O O . ALA A 1 197 ? 14.730 3.216 14.328 1.00 69.44 197 ALA A O 1
ATOM 1583 N N . GLY A 1 198 ? 15.936 3.511 16.174 1.00 64.19 198 GLY A N 1
ATOM 1584 C CA . GLY A 1 198 ? 17.116 2.954 15.552 1.00 64.19 198 GLY A CA 1
ATOM 1585 C C . GLY A 1 198 ? 17.866 3.899 14.607 1.00 64.19 198 GLY A C 1
ATOM 1586 O O . GLY A 1 198 ? 18.790 3.474 13.913 1.00 64.19 198 GLY A O 1
ATOM 1587 N N . GLY A 1 199 ? 17.532 5.185 14.591 1.00 71.31 199 GLY A N 1
ATOM 1588 C CA . GLY A 1 199 ? 18.260 6.137 13.754 1.00 71.31 199 GLY A CA 1
ATOM 1589 C C . GLY A 1 199 ? 18.120 5.841 12.262 1.00 71.31 199 GLY A C 1
ATOM 1590 O O . GLY A 1 199 ? 19.060 6.080 11.513 1.00 71.31 199 GLY A O 1
ATOM 1591 N N . ILE A 1 200 ? 16.980 5.270 11.857 1.00 79.19 200 ILE A N 1
ATOM 1592 C CA . ILE A 1 200 ? 16.544 5.300 10.463 1.00 79.19 200 ILE A CA 1
ATOM 1593 C C . ILE A 1 200 ? 15.721 6.571 10.281 1.00 79.19 200 ILE A C 1
ATOM 1595 O O . ILE A 1 200 ? 14.834 6.869 11.086 1.00 79.19 200 ILE A O 1
ATOM 1599 N N . GLU A 1 201 ? 16.063 7.326 9.245 1.00 75.56 201 GLU A N 1
ATOM 1600 C CA . GLU A 1 201 ? 15.398 8.573 8.892 1.00 75.56 201 GLU A CA 1
ATOM 1601 C C . GLU A 1 201 ? 13.960 8.323 8.432 1.00 75.56 201 GLU A C 1
ATOM 1603 O O . GLU A 1 201 ? 13.654 7.301 7.811 1.00 75.56 201 GLU A O 1
ATOM 1608 N N . HIS A 1 202 ? 13.095 9.295 8.717 1.00 73.69 202 HIS A N 1
ATOM 1609 C CA . HIS A 1 202 ? 11.677 9.307 8.360 1.00 73.69 202 HIS A CA 1
ATOM 1610 C C . HIS A 1 202 ? 11.438 8.918 6.889 1.00 73.69 202 HIS A C 1
ATOM 1612 O O . HIS A 1 202 ? 10.674 8.000 6.589 1.00 73.69 202 HIS A O 1
ATOM 1618 N N . GLY A 1 203 ? 12.209 9.501 5.966 1.00 70.69 203 GLY A N 1
ATOM 1619 C CA . GLY A 1 203 ? 12.071 9.260 4.533 1.00 70.69 203 GLY A CA 1
ATOM 1620 C C . GLY A 1 203 ? 12.302 7.837 4.033 1.00 70.69 203 GLY A C 1
ATOM 1621 O O . GLY A 1 203 ? 11.917 7.528 2.902 1.00 70.69 203 GLY A O 1
ATOM 1622 N N . ALA A 1 204 ? 12.936 6.970 4.826 1.00 75.56 204 ALA A N 1
ATOM 1623 C CA . ALA A 1 204 ? 13.154 5.574 4.454 1.00 75.56 204 ALA A CA 1
ATOM 1624 C C . ALA A 1 204 ? 11.971 4.663 4.812 1.00 75.56 204 ALA A C 1
ATOM 1626 O O . ALA A 1 204 ? 11.856 3.590 4.219 1.00 75.56 204 ALA A O 1
ATOM 1627 N N . LEU A 1 205 ? 11.126 5.065 5.770 1.00 83.00 205 LEU A N 1
ATOM 1628 C CA . LEU A 1 205 ? 10.019 4.245 6.264 1.00 83.00 205 LEU A CA 1
ATOM 1629 C C . LEU A 1 205 ? 8.631 4.842 6.038 1.00 83.00 205 LEU A C 1
ATOM 1631 O O . LEU A 1 205 ? 7.706 4.049 6.096 1.00 83.00 205 LEU A O 1
ATOM 1635 N N . HIS A 1 206 ? 8.486 6.136 5.744 1.00 80.81 206 HIS A N 1
ATOM 1636 C CA . HIS A 1 206 ? 7.207 6.807 5.454 1.00 80.81 206 HIS A CA 1
ATOM 1637 C C . HIS A 1 206 ? 6.592 6.330 4.116 1.00 80.81 206 HIS A C 1
ATOM 1639 O O . HIS A 1 206 ? 7.264 6.382 3.083 1.00 80.81 206 HIS A O 1
ATOM 1645 N N . LYS A 1 207 ? 5.331 5.864 4.116 1.00 84.44 207 LYS A N 1
ATOM 1646 C CA . LYS A 1 207 ? 4.624 5.189 2.989 1.00 84.44 207 LYS A CA 1
ATOM 1647 C C . LYS A 1 207 ? 3.170 5.640 2.796 1.00 84.44 207 LYS A C 1
ATOM 1649 O O . LYS A 1 207 ? 2.343 4.895 2.285 1.00 84.44 207 LYS A O 1
ATOM 1654 N N . ASP A 1 208 ? 2.854 6.855 3.184 1.00 79.00 208 ASP A N 1
ATOM 1655 C CA . ASP A 1 208 ? 1.590 7.585 2.994 1.00 79.00 208 ASP A CA 1
ATOM 1656 C C . ASP A 1 208 ? 1.714 8.614 1.841 1.00 79.00 208 ASP A C 1
ATOM 1658 O O . ASP A 1 208 ? 1.084 9.671 1.832 1.00 79.00 208 ASP A O 1
ATOM 1662 N N . HIS A 1 209 ? 2.530 8.286 0.831 1.00 77.31 209 HIS A N 1
ATOM 1663 C CA . HIS A 1 209 ? 2.691 9.024 -0.424 1.00 77.31 209 HIS A CA 1
ATOM 1664 C C . HIS A 1 209 ? 2.828 8.042 -1.590 1.00 77.31 209 HIS A C 1
ATOM 1666 O O . HIS A 1 209 ? 3.677 7.154 -1.539 1.00 77.31 209 HIS A O 1
ATOM 1672 N N . ALA A 1 210 ? 2.051 8.202 -2.662 1.00 76.69 210 ALA A N 1
ATOM 1673 C CA . ALA A 1 210 ? 1.972 7.194 -3.721 1.00 76.69 210 ALA A CA 1
ATOM 1674 C C . ALA A 1 210 ? 3.112 7.194 -4.744 1.00 76.69 210 ALA A C 1
ATOM 1676 O O . ALA A 1 210 ? 3.082 6.381 -5.668 1.00 76.69 210 ALA A O 1
ATOM 1677 N N . GLY A 1 211 ? 4.084 8.096 -4.624 1.00 72.00 211 GLY A N 1
ATOM 1678 C CA . GLY A 1 211 ? 5.398 7.938 -5.257 1.00 72.00 211 GLY A CA 1
ATOM 1679 C C . GLY A 1 211 ? 6.370 7.101 -4.419 1.00 72.00 211 GLY A C 1
ATOM 1680 O O . GLY A 1 211 ? 7.463 6.779 -4.879 1.00 72.00 211 GLY A O 1
ATOM 1681 N N . ARG A 1 212 ? 6.016 6.755 -3.170 1.00 78.12 212 ARG A N 1
ATOM 1682 C CA . ARG A 1 212 ? 6.920 6.018 -2.288 1.00 78.12 212 ARG A CA 1
ATOM 1683 C C . ARG A 1 212 ? 6.746 4.513 -2.439 1.00 78.12 212 ARG A C 1
ATOM 1685 O O . ARG A 1 212 ? 5.657 4.009 -2.185 1.00 78.12 212 ARG A O 1
ATOM 1692 N N . PRO A 1 213 ? 7.835 3.770 -2.676 1.00 78.06 213 PRO A N 1
ATOM 1693 C CA . PRO A 1 213 ? 7.800 2.315 -2.664 1.00 78.06 213 PRO A CA 1
ATOM 1694 C C . PRO A 1 213 ? 7.156 1.745 -1.404 1.00 78.06 213 PRO A C 1
ATOM 1696 O O . PRO A 1 213 ? 7.389 2.223 -0.295 1.00 78.06 213 PRO A O 1
ATOM 1699 N N . TYR A 1 214 ? 6.417 0.652 -1.596 1.00 84.19 214 TYR A N 1
ATOM 1700 C CA . TYR A 1 214 ? 5.599 -0.017 -0.581 1.00 84.19 214 TYR A CA 1
ATOM 1701 C C . TYR A 1 214 ? 4.350 0.761 -0.143 1.00 84.19 214 TYR A C 1
ATOM 1703 O O . TYR A 1 214 ? 3.600 0.213 0.668 1.00 84.19 214 TYR A O 1
ATOM 1711 N N . PHE A 1 215 ? 4.067 1.945 -0.702 1.00 86.75 215 PHE A N 1
ATOM 1712 C CA . PHE A 1 215 ? 2.818 2.678 -0.467 1.00 86.75 215 PHE A CA 1
ATOM 1713 C C . PHE A 1 215 ? 1.598 1.781 -0.681 1.00 86.75 215 PHE A C 1
ATOM 1715 O O . PHE A 1 215 ? 0.756 1.641 0.203 1.00 86.75 215 PHE A O 1
ATOM 1722 N N . ASP A 1 216 ? 1.555 1.089 -1.820 1.00 87.81 216 ASP A N 1
ATOM 1723 C CA . ASP A 1 216 ? 0.440 0.221 -2.191 1.00 87.81 216 ASP A CA 1
ATOM 1724 C C . ASP A 1 216 ? 0.175 -0.867 -1.126 1.00 87.81 216 ASP A C 1
ATOM 1726 O O . ASP A 1 216 ? -0.967 -1.150 -0.763 1.00 87.81 216 ASP A O 1
ATOM 1730 N N . SER A 1 217 ? 1.234 -1.475 -0.586 1.00 89.81 217 SER A N 1
ATOM 1731 C CA . SER A 1 217 ? 1.126 -2.496 0.464 1.00 89.81 217 SER A CA 1
ATOM 1732 C C . SER A 1 217 ? 0.726 -1.894 1.812 1.00 89.81 217 SER A C 1
ATOM 1734 O O . SER A 1 217 ? -0.105 -2.476 2.515 1.00 89.81 217 SER A O 1
ATOM 1736 N N . ALA A 1 218 ? 1.293 -0.739 2.171 1.00 92.06 218 ALA A N 1
ATOM 1737 C CA . ALA A 1 218 ? 1.008 -0.047 3.425 1.00 92.06 218 ALA A CA 1
ATOM 1738 C C . ALA A 1 218 ? -0.459 0.389 3.476 1.00 92.06 218 ALA A C 1
ATOM 1740 O O . ALA A 1 218 ? -1.164 0.061 4.430 1.00 92.06 218 ALA A O 1
ATOM 1741 N N . TYR A 1 219 ? -0.946 1.007 2.398 1.00 93.56 219 TYR A N 1
ATOM 1742 C CA . TYR A 1 219 ? -2.329 1.447 2.244 1.00 93.56 219 TYR A CA 1
ATOM 1743 C C . TYR A 1 219 ? -3.322 0.285 2.408 1.00 93.56 219 TYR A C 1
ATOM 1745 O O . TYR A 1 219 ? -4.307 0.384 3.142 1.00 93.56 219 TYR A O 1
ATOM 1753 N N . ARG A 1 220 ? -3.058 -0.864 1.772 1.00 94.88 220 ARG A N 1
ATOM 1754 C CA . ARG A 1 220 ? -3.939 -2.044 1.856 1.00 94.88 220 ARG A CA 1
ATOM 1755 C C . ARG A 1 220 ? -3.988 -2.645 3.259 1.00 94.88 220 ARG A C 1
ATOM 1757 O O . ARG A 1 220 ? -5.079 -2.951 3.749 1.00 94.88 220 ARG A O 1
ATOM 1764 N N . CYS A 1 221 ? -2.831 -2.771 3.913 1.00 95.62 221 CYS A N 1
ATOM 1765 C CA . CYS A 1 221 ? -2.746 -3.247 5.296 1.00 95.62 221 CYS A CA 1
ATOM 1766 C C . CYS A 1 221 ? -3.456 -2.276 6.254 1.00 95.62 221 CYS A C 1
ATOM 1768 O O . CYS A 1 221 ? -4.244 -2.711 7.093 1.00 95.62 221 CYS A O 1
ATOM 1770 N N . ALA A 1 222 ? -3.257 -0.965 6.078 1.00 97.00 222 ALA A N 1
ATOM 1771 C CA . ALA A 1 222 ? -3.922 0.078 6.854 1.00 97.00 222 ALA A CA 1
ATOM 1772 C C . ALA A 1 222 ? -5.449 0.052 6.678 1.00 97.00 222 ALA A C 1
ATOM 1774 O O . ALA A 1 222 ? -6.187 0.189 7.658 1.00 97.00 222 ALA A O 1
ATOM 1775 N N . TYR A 1 223 ? -5.948 -0.196 5.461 1.00 97.69 223 TYR A N 1
ATOM 1776 C CA . TYR A 1 223 ? -7.382 -0.351 5.199 1.00 97.69 223 TYR A CA 1
ATOM 1777 C C . TYR A 1 223 ? -7.967 -1.572 5.919 1.00 97.69 223 TYR A C 1
ATOM 1779 O O . TYR A 1 223 ? -8.982 -1.455 6.610 1.00 97.69 223 TYR A O 1
ATOM 1787 N N . ARG A 1 224 ? -7.317 -2.743 5.803 1.00 97.44 224 ARG A N 1
ATOM 1788 C CA . ARG A 1 224 ? -7.741 -3.963 6.513 1.00 97.44 224 ARG A CA 1
ATOM 1789 C C . ARG A 1 224 ? -7.738 -3.741 8.026 1.00 97.44 224 ARG A C 1
ATOM 1791 O O . ARG A 1 224 ? -8.732 -4.038 8.685 1.00 97.44 224 ARG A O 1
ATOM 1798 N N . ALA A 1 225 ? -6.670 -3.156 8.565 1.00 98.19 225 ALA A N 1
ATOM 1799 C CA . ALA A 1 225 ? -6.546 -2.872 9.991 1.00 98.19 225 ALA A CA 1
ATOM 1800 C C . ALA A 1 225 ? -7.603 -1.871 10.483 1.00 98.19 225 ALA A C 1
ATOM 1802 O O . ALA A 1 225 ? -8.165 -2.069 11.558 1.00 98.19 225 ALA A O 1
ATOM 1803 N N . SER A 1 226 ? -7.939 -0.855 9.680 1.00 98.50 226 SER A N 1
ATOM 1804 C CA . SER A 1 226 ? -9.011 0.104 9.987 1.00 98.50 226 SER A CA 1
ATOM 1805 C C . SER A 1 226 ? -10.366 -0.595 10.151 1.00 98.50 226 SER A C 1
ATOM 1807 O O . SER A 1 226 ? -11.105 -0.307 11.091 1.00 98.50 226 SER A O 1
ATOM 1809 N N . LEU A 1 227 ? -10.680 -1.574 9.294 1.00 98.56 227 LEU A N 1
ATOM 1810 C CA . LEU A 1 227 ? -11.901 -2.378 9.420 1.00 98.56 227 LEU A CA 1
ATOM 1811 C C . LEU A 1 227 ? -11.878 -3.289 10.655 1.00 98.56 227 LEU A C 1
ATOM 1813 O O . LEU A 1 227 ? -12.882 -3.368 11.363 1.00 98.56 227 LEU A O 1
ATOM 1817 N N . GLN A 1 228 ? -10.745 -3.941 10.955 1.00 98.50 228 GLN A N 1
ATOM 1818 C CA . GLN A 1 228 ? -10.606 -4.743 12.183 1.00 98.50 228 GLN A CA 1
ATOM 1819 C C . GLN A 1 228 ? -10.839 -3.876 13.424 1.00 98.50 228 GLN A C 1
ATOM 1821 O O . GLN A 1 228 ? -11.565 -4.267 14.339 1.00 98.50 228 GLN A O 1
ATOM 1826 N N . TRP A 1 229 ? -10.282 -2.665 13.419 1.00 98.75 229 TRP A N 1
ATOM 1827 C CA . TRP A 1 229 ? -10.420 -1.700 14.501 1.00 98.75 229 TRP A CA 1
ATOM 1828 C C . TRP A 1 229 ? -11.865 -1.217 14.679 1.00 98.75 229 TRP A C 1
ATOM 1830 O O . TRP A 1 229 ? -12.401 -1.261 15.788 1.00 98.75 229 TRP A O 1
ATOM 1840 N N . LEU A 1 230 ? -12.544 -0.841 13.590 1.00 98.62 230 LEU A N 1
ATOM 1841 C CA . LEU A 1 230 ? -13.957 -0.447 13.618 1.00 98.62 230 LEU A CA 1
ATOM 1842 C C . LEU A 1 230 ? -14.858 -1.579 14.130 1.00 98.62 230 LEU A C 1
ATOM 1844 O O . LEU A 1 230 ? -15.746 -1.338 14.952 1.00 98.62 230 LEU A O 1
ATOM 1848 N N . ARG A 1 231 ? -14.615 -2.824 13.701 1.00 98.38 231 ARG A N 1
ATOM 1849 C CA . ARG A 1 231 ? -15.380 -3.993 14.163 1.00 98.38 231 ARG A CA 1
ATOM 1850 C C . ARG A 1 231 ? -15.111 -4.327 15.629 1.00 98.38 231 ARG A C 1
ATOM 1852 O O . ARG A 1 231 ? -16.031 -4.759 16.321 1.00 98.38 231 ARG A O 1
ATOM 1859 N N . LEU A 1 232 ? -13.903 -4.074 16.131 1.00 98.75 232 LEU A N 1
ATOM 1860 C CA . LEU A 1 232 ? -13.595 -4.191 17.557 1.00 98.75 232 LEU A CA 1
ATOM 1861 C C . LEU A 1 232 ? -14.364 -3.149 18.386 1.00 98.75 232 LEU A C 1
ATOM 1863 O O . LEU A 1 232 ? -14.979 -3.504 19.391 1.00 98.75 232 LEU A O 1
ATOM 1867 N N . ILE A 1 233 ? -14.409 -1.890 17.939 1.00 98.75 233 ILE A N 1
ATOM 1868 C CA . ILE A 1 233 ? -15.205 -0.838 18.596 1.00 98.75 233 ILE A CA 1
ATOM 1869 C C . ILE A 1 233 ? -16.696 -1.192 18.569 1.00 98.75 233 ILE A C 1
ATOM 1871 O O . ILE A 1 233 ? -17.384 -1.073 19.587 1.00 98.75 233 ILE A O 1
ATOM 1875 N N . ARG A 1 234 ? -17.194 -1.691 17.431 1.00 98.56 234 ARG A N 1
ATOM 1876 C CA . ARG A 1 234 ? -18.565 -2.195 17.306 1.00 98.56 234 ARG A CA 1
ATOM 1877 C C . ARG A 1 234 ? -18.847 -3.303 18.314 1.00 98.56 234 ARG A C 1
ATOM 1879 O O . ARG A 1 234 ? -19.863 -3.220 18.993 1.00 98.56 234 ARG A O 1
ATOM 1886 N N . LYS A 1 235 ? -17.969 -4.303 18.444 1.00 98.25 235 LYS A N 1
ATOM 1887 C CA . LYS A 1 235 ? -18.103 -5.388 19.430 1.00 98.25 235 LYS A CA 1
ATOM 1888 C C . LYS A 1 235 ? -18.217 -4.832 20.853 1.00 98.25 235 LYS A C 1
ATOM 1890 O O . LYS A 1 235 ? -19.121 -5.221 21.589 1.00 98.25 235 LYS A O 1
ATOM 1895 N N . TRP A 1 236 ? -17.357 -3.887 21.240 1.00 98.69 236 TRP A N 1
ATOM 1896 C CA . TRP A 1 236 ? -17.427 -3.271 22.571 1.00 98.69 236 TRP A CA 1
ATOM 1897 C C . TRP A 1 236 ? -18.777 -2.584 22.823 1.00 98.69 236 TRP A C 1
ATOM 1899 O O . TRP A 1 236 ? -19.380 -2.761 23.878 1.00 98.69 236 TRP A O 1
ATOM 1909 N N . ILE A 1 237 ? -19.291 -1.831 21.850 1.00 98.62 237 ILE A N 1
ATOM 1910 C CA . ILE A 1 237 ? -20.562 -1.106 21.994 1.00 98.62 237 ILE A CA 1
ATOM 1911 C C . ILE A 1 237 ? -21.766 -2.060 21.942 1.00 98.62 237 ILE A C 1
ATOM 1913 O O . ILE A 1 237 ? -22.659 -1.995 22.787 1.00 98.62 237 ILE A O 1
ATOM 1917 N N . VAL A 1 238 ? -21.815 -2.932 20.940 1.00 98.31 238 VAL A N 1
ATOM 1918 C CA . VAL A 1 238 ? -22.981 -3.767 20.631 1.00 98.31 238 VAL A CA 1
ATOM 1919 C C . VAL A 1 238 ? -23.045 -4.990 21.532 1.00 98.31 238 VAL A C 1
ATOM 1921 O O . VAL A 1 238 ? -24.104 -5.252 22.099 1.00 98.31 238 VAL A O 1
ATOM 1924 N N . ASP A 1 239 ? -21.940 -5.710 21.693 1.00 97.44 239 ASP A N 1
ATOM 1925 C CA . ASP A 1 239 ? -21.937 -7.008 22.366 1.00 97.44 239 ASP A CA 1
ATOM 1926 C C . ASP A 1 239 ? -21.635 -6.846 23.858 1.00 97.44 239 ASP A C 1
ATOM 1928 O O . ASP A 1 239 ? -22.380 -7.349 24.704 1.00 97.44 239 ASP A O 1
ATOM 1932 N N . ASP A 1 240 ? -20.586 -6.086 24.193 1.00 97.69 240 ASP A N 1
ATOM 1933 C CA . ASP A 1 240 ? -20.107 -5.989 25.577 1.00 97.69 240 ASP A CA 1
ATOM 1934 C C . ASP A 1 240 ? -20.960 -5.020 26.407 1.00 97.69 240 ASP A C 1
ATOM 1936 O O . ASP A 1 240 ? -21.378 -5.352 27.518 1.00 97.69 240 ASP A O 1
ATOM 1940 N N . LEU A 1 241 ? -21.283 -3.844 25.855 1.00 97.94 241 LEU A N 1
ATOM 1941 C CA . LEU A 1 241 ? -22.156 -2.857 26.503 1.00 97.94 241 LEU A CA 1
ATOM 1942 C C . LEU A 1 241 ? -23.646 -3.071 26.211 1.00 97.94 241 LEU A C 1
ATOM 1944 O O . LEU A 1 241 ? -24.484 -2.447 26.864 1.00 97.94 241 LEU A O 1
ATOM 1948 N N . ARG A 1 242 ? -23.997 -3.952 25.263 1.00 98.19 242 ARG A N 1
ATOM 1949 C CA . ARG A 1 242 ? -25.386 -4.217 24.835 1.00 98.19 242 ARG A CA 1
ATOM 1950 C C . ARG A 1 242 ? -26.117 -2.972 24.323 1.00 98.19 242 ARG A C 1
ATOM 1952 O O . ARG A 1 242 ? -27.318 -2.817 24.540 1.00 98.19 242 ARG A O 1
ATOM 1959 N N . ARG A 1 243 ? -25.396 -2.084 23.634 1.00 97.81 243 ARG A N 1
ATOM 1960 C CA . ARG A 1 243 ? -25.888 -0.799 23.112 1.00 97.81 243 ARG A CA 1
ATOM 1961 C C . ARG A 1 243 ? -25.985 -0.792 21.586 1.00 97.81 243 ARG A C 1
ATOM 1963 O O . ARG A 1 243 ? -25.433 0.072 20.906 1.00 97.81 243 ARG A O 1
ATOM 1970 N N . ALA A 1 244 ? -26.712 -1.761 21.028 1.00 97.62 244 ALA A N 1
ATOM 1971 C CA . ALA A 1 244 ? -27.002 -1.805 19.591 1.00 97.62 244 ALA A CA 1
ATOM 1972 C C . ALA A 1 244 ? -27.766 -0.555 19.104 1.00 97.62 244 ALA A C 1
ATOM 1974 O O . ALA A 1 244 ? -27.568 -0.106 17.977 1.00 97.62 244 ALA A O 1
ATOM 1975 N N . ASP A 1 245 ? -28.598 0.034 19.971 1.00 97.62 245 ASP A N 1
ATOM 1976 C CA . ASP A 1 245 ? -29.262 1.324 19.760 1.00 97.62 245 ASP A CA 1
ATOM 1977 C C . ASP A 1 245 ? -28.248 2.444 19.494 1.00 97.62 245 ASP A C 1
ATOM 1979 O O . ASP A 1 245 ? -28.384 3.188 18.521 1.00 97.62 245 ASP A O 1
ATOM 1983 N N . LEU A 1 246 ? -27.199 2.518 20.321 1.00 98.06 246 LEU A N 1
ATOM 1984 C CA . LEU A 1 246 ? -26.159 3.527 20.197 1.00 98.06 246 LEU A CA 1
ATOM 1985 C C . LEU A 1 246 ? -25.374 3.328 18.904 1.00 98.06 246 LEU A C 1
ATOM 1987 O O . LEU A 1 246 ? -25.187 4.288 18.165 1.00 98.06 246 LEU A O 1
ATOM 1991 N N . TRP A 1 247 ? -24.971 2.096 18.588 1.00 98.06 247 TRP A N 1
ATOM 1992 C CA . TRP A 1 247 ? -24.268 1.818 17.334 1.00 98.06 247 TRP A CA 1
ATOM 1993 C C . TRP A 1 247 ? -25.085 2.241 16.110 1.00 98.06 247 TRP A C 1
ATOM 1995 O O . TRP A 1 247 ? -24.588 2.980 15.265 1.00 98.06 247 TRP A O 1
ATOM 2005 N N . ASN A 1 248 ? -26.365 1.865 16.047 1.00 97.88 248 ASN A N 1
ATOM 2006 C CA . ASN A 1 248 ? -27.242 2.270 14.946 1.00 97.88 248 ASN A CA 1
ATOM 2007 C C . ASN A 1 248 ? -27.373 3.797 14.850 1.00 97.88 248 ASN A C 1
ATOM 2009 O O . ASN A 1 248 ? -27.371 4.349 13.753 1.00 97.88 248 ASN A O 1
ATOM 2013 N N . SER A 1 249 ? -27.430 4.485 15.992 1.00 97.62 249 SER A N 1
ATOM 2014 C CA . SER A 1 249 ? -27.473 5.947 16.028 1.00 97.62 249 SER A CA 1
ATOM 2015 C C . SER A 1 249 ? -26.160 6.616 15.592 1.00 97.62 249 SER A C 1
ATOM 2017 O O . SER A 1 249 ? -26.208 7.721 15.061 1.00 97.62 249 SER A O 1
ATOM 2019 N N . LEU A 1 250 ? -25.008 5.950 15.765 1.00 98.00 250 LEU A N 1
ATOM 2020 C CA . LEU A 1 250 ? -23.716 6.397 15.230 1.00 98.00 250 LEU A CA 1
ATOM 2021 C C . LEU A 1 250 ? -23.673 6.252 13.705 1.00 98.00 250 LEU A C 1
ATOM 2023 O O . LEU A 1 250 ? -23.221 7.167 13.021 1.00 98.00 250 LEU A O 1
ATOM 2027 N N . LEU A 1 251 ? -24.189 5.140 13.165 1.00 97.94 251 LEU A N 1
ATOM 2028 C CA . LEU A 1 251 ? -24.268 4.924 11.716 1.00 97.94 251 LEU A CA 1
ATOM 2029 C C . LEU A 1 251 ? -25.106 6.006 11.030 1.00 97.94 251 LEU A C 1
ATOM 2031 O O . LEU A 1 251 ? -24.734 6.500 9.973 1.00 97.94 251 LEU A O 1
ATOM 2035 N N . SER A 1 252 ? -26.217 6.411 11.648 1.00 96.44 252 SER A N 1
ATOM 2036 C CA . SER A 1 252 ? -27.092 7.471 11.143 1.00 96.44 252 SER A CA 1
ATOM 2037 C C . SER A 1 252 ? -26.837 8.835 11.791 1.00 96.44 252 SER A C 1
ATOM 2039 O O . SER A 1 252 ? -27.749 9.666 11.803 1.00 96.44 252 SER A O 1
ATOM 2041 N N . TYR A 1 253 ? -25.658 9.059 12.383 1.00 95.88 253 TYR A N 1
ATOM 2042 C CA . TYR A 1 253 ? -25.373 10.291 13.118 1.00 95.88 253 TYR A CA 1
ATOM 2043 C C . TYR A 1 253 ? -25.556 11.509 12.210 1.00 95.88 253 TYR A C 1
ATOM 2045 O O . TYR A 1 253 ? -25.215 11.476 11.024 1.00 95.88 253 TYR A O 1
ATOM 2053 N N . GLN A 1 254 ? -26.125 12.570 12.776 1.00 91.94 254 GLN A N 1
ATOM 2054 C CA . GLN A 1 254 ? -26.285 13.862 12.124 1.00 91.94 254 GLN A CA 1
ATOM 2055 C C . GLN A 1 254 ? -25.608 14.909 12.991 1.00 91.94 254 GLN A C 1
ATOM 2057 O O . GLN A 1 254 ? -25.944 15.063 14.166 1.00 91.94 254 GLN A O 1
ATOM 2062 N N . TYR A 1 255 ? -24.656 15.627 12.411 1.00 87.38 255 TYR A N 1
ATOM 2063 C CA . TYR A 1 255 ? -23.930 16.655 13.130 1.00 87.38 255 TYR A CA 1
ATOM 2064 C C . TYR A 1 255 ? -24.853 17.853 13.354 1.00 87.38 255 TYR A C 1
ATOM 2066 O O . TYR A 1 255 ? -25.385 18.439 12.411 1.00 87.38 255 TYR A O 1
ATOM 2074 N N . THR A 1 256 ? -25.070 18.203 14.620 1.00 81.38 256 THR A N 1
ATOM 2075 C CA . THR A 1 256 ? -25.983 19.285 15.019 1.00 81.38 256 THR A CA 1
ATOM 2076 C C . THR A 1 256 ? -25.308 20.654 15.073 1.00 81.38 256 THR A C 1
ATOM 2078 O O . THR A 1 256 ? -25.991 21.654 15.279 1.00 81.38 256 THR A O 1
ATOM 2081 N N . GLY A 1 257 ? -23.979 20.706 14.930 1.00 74.94 257 GLY A N 1
ATOM 2082 C CA . GLY A 1 257 ? -23.233 21.955 14.799 1.00 74.94 257 GLY A CA 1
ATOM 2083 C C . GLY A 1 257 ? -23.339 22.539 13.388 1.00 74.94 257 GLY A C 1
ATOM 2084 O O . GLY A 1 257 ? -24.242 22.214 12.614 1.00 74.94 257 GLY A O 1
ATOM 2085 N N . ASN A 1 258 ? -22.393 23.400 13.018 1.00 72.38 258 ASN A N 1
ATOM 2086 C CA . ASN A 1 258 ? -22.359 23.950 11.667 1.00 72.38 258 ASN A CA 1
ATOM 2087 C C . ASN A 1 258 ? -21.891 22.880 10.663 1.00 72.38 258 ASN A C 1
ATOM 2089 O O . ASN A 1 258 ? -20.696 22.699 10.444 1.00 72.38 258 ASN A O 1
ATOM 2093 N N . ARG A 1 259 ? -22.845 22.176 10.042 1.00 74.94 259 ARG A N 1
ATOM 2094 C CA . ARG A 1 259 ? -22.587 21.184 8.982 1.00 74.94 259 ARG A CA 1
ATOM 2095 C C . ARG A 1 259 ? -21.873 21.783 7.781 1.00 74.94 259 ARG A C 1
ATOM 2097 O O . ARG A 1 259 ? -21.022 21.112 7.218 1.00 74.94 259 ARG A O 1
ATOM 2104 N N . GLY A 1 260 ? -22.194 23.032 7.437 1.00 67.12 260 GLY A N 1
ATOM 2105 C CA . GLY A 1 260 ? -21.482 23.788 6.413 1.00 67.12 260 GLY A CA 1
ATOM 2106 C C . GLY A 1 260 ? -19.999 23.836 6.741 1.00 67.12 260 GLY A C 1
ATOM 2107 O O . GLY A 1 260 ? -19.219 23.367 5.940 1.00 67.12 260 GLY A O 1
ATOM 2108 N N . HIS A 1 261 ? -19.630 24.241 7.959 1.00 67.88 261 HIS A N 1
ATOM 2109 C CA . HIS A 1 261 ? -18.236 24.273 8.411 1.00 67.88 261 HIS A CA 1
ATOM 2110 C C . HIS A 1 261 ? -17.597 22.885 8.556 1.00 67.88 261 HIS A C 1
ATOM 2112 O O . HIS A 1 261 ? -16.456 22.729 8.155 1.00 67.88 261 HIS A O 1
ATOM 2118 N N . LEU A 1 262 ? -18.290 21.863 9.072 1.00 74.31 262 LEU A N 1
ATOM 2119 C CA . LEU A 1 262 ? -17.748 20.494 9.114 1.00 74.31 262 LEU A CA 1
ATOM 2120 C C . LEU A 1 262 ? -17.453 19.976 7.702 1.00 74.31 262 LEU A C 1
ATOM 2122 O O . LEU A 1 262 ? -16.425 19.343 7.471 1.00 74.31 262 LEU A O 1
ATOM 2126 N N . TYR A 1 263 ? -18.344 20.253 6.751 1.00 74.38 263 TYR A N 1
ATOM 2127 C CA . TYR A 1 263 ? -18.109 19.946 5.351 1.00 74.38 263 TYR A CA 1
ATOM 2128 C C . TYR A 1 263 ? -17.058 20.872 4.762 1.00 74.38 263 TYR A C 1
ATOM 2130 O O . TYR A 1 263 ? -16.219 20.381 4.049 1.00 74.38 263 TYR A O 1
ATOM 2138 N N . THR A 1 264 ? -16.962 22.150 5.099 1.00 63.22 264 THR A N 1
ATOM 2139 C CA . THR A 1 264 ? -15.796 22.953 4.720 1.00 63.22 264 THR A CA 1
ATOM 2140 C C . THR A 1 264 ? -14.531 22.321 5.314 1.00 63.22 264 THR A C 1
ATOM 2142 O O . THR A 1 264 ? -13.552 22.152 4.632 1.00 63.22 264 THR A O 1
ATOM 2145 N N . LEU A 1 265 ? -14.494 21.790 6.527 1.00 65.19 265 LEU A N 1
ATOM 2146 C CA . LEU A 1 265 ? -13.287 21.104 6.999 1.00 65.19 265 LEU A CA 1
ATOM 2147 C C . LEU A 1 265 ? -12.979 19.828 6.185 1.00 65.19 265 LEU A C 1
ATOM 2149 O O . LEU A 1 265 ? -11.817 19.507 6.001 1.00 65.19 265 LEU A O 1
ATOM 2153 N N . THR A 1 266 ? -13.978 19.108 5.667 1.00 71.00 266 THR A N 1
ATOM 2154 C CA . THR A 1 266 ? -13.813 17.713 5.187 1.00 71.00 266 THR A CA 1
ATOM 2155 C C . THR A 1 266 ? -14.234 17.439 3.736 1.00 71.00 266 THR A C 1
ATOM 2157 O O . THR A 1 266 ? -14.035 16.338 3.220 1.00 71.00 266 THR A O 1
ATOM 2160 N N . SER A 1 267 ? -14.851 18.411 3.077 1.00 62.91 267 SER A N 1
ATOM 2161 C CA . SER A 1 267 ? -15.371 18.380 1.711 1.00 62.91 267 SER A CA 1
ATOM 2162 C C . SER A 1 267 ? -14.316 18.888 0.753 1.00 62.91 267 SER A C 1
ATOM 2164 O O . SER A 1 267 ? -13.518 19.765 1.074 1.00 62.91 267 SER A O 1
ATOM 2166 N N . PHE A 1 268 ? -14.363 18.345 -0.452 1.00 52.88 268 PHE A N 1
ATOM 2167 C CA . PHE A 1 268 ? -13.367 18.591 -1.473 1.00 52.88 268 PHE A CA 1
ATOM 2168 C C . PHE A 1 268 ? -13.487 19.983 -2.121 1.00 52.88 268 PHE A C 1
ATOM 2170 O O . PHE A 1 268 ? -12.473 20.657 -2.266 1.00 52.88 268 PHE A O 1
ATOM 2177 N N . ASP A 1 269 ? -14.694 20.448 -2.457 1.00 50.81 269 ASP A N 1
ATOM 2178 C CA . ASP A 1 269 ? -14.874 21.642 -3.311 1.00 50.81 269 ASP A CA 1
ATOM 2179 C C . ASP A 1 269 ? -14.610 22.994 -2.621 1.00 50.81 269 ASP A C 1
ATOM 2181 O O . ASP A 1 269 ? -14.409 23.997 -3.298 1.00 50.81 269 ASP A O 1
ATOM 2185 N N . GLU A 1 270 ? -14.622 23.051 -1.286 1.00 49.06 270 GLU A N 1
ATOM 2186 C CA . GLU A 1 270 ? -14.583 24.325 -0.541 1.00 49.06 270 GLU A CA 1
ATOM 2187 C C . GLU A 1 270 ? -13.662 24.280 0.687 1.00 49.06 270 GLU A C 1
ATOM 2189 O O . GLU A 1 270 ? -13.668 25.201 1.502 1.00 49.06 270 GLU A O 1
ATOM 2194 N N . GLY A 1 271 ? -12.914 23.188 0.884 1.00 52.56 271 GLY A N 1
ATOM 2195 C CA . GLY A 1 271 ? -12.615 22.780 2.242 1.00 52.56 271 GLY A CA 1
ATOM 2196 C C . GLY A 1 271 ? -11.312 23.232 2.907 1.00 52.56 271 GLY A C 1
ATOM 2197 O O . GLY A 1 271 ? -10.244 23.069 2.340 1.00 52.56 271 GLY A O 1
ATOM 2198 N N . THR A 1 272 ? -11.358 23.750 4.139 1.00 51.84 272 THR A N 1
ATOM 2199 C CA . THR A 1 272 ? -10.233 24.319 4.908 1.00 51.84 272 THR A CA 1
ATOM 2200 C C . THR A 1 272 ? -9.039 23.373 5.089 1.00 51.84 272 THR A C 1
ATOM 2202 O O . THR A 1 272 ? -7.901 23.822 5.020 1.00 51.84 272 THR A O 1
ATOM 2205 N N . ILE A 1 273 ? -9.267 22.069 5.311 1.00 55.22 273 ILE A N 1
ATOM 2206 C CA . ILE A 1 273 ? -8.175 21.079 5.416 1.00 55.22 273 ILE A CA 1
ATOM 2207 C C . ILE A 1 273 ? -7.522 20.877 4.046 1.00 55.22 273 ILE A C 1
ATOM 2209 O O . ILE A 1 273 ? -6.302 20.794 3.951 1.00 55.22 273 ILE A O 1
ATOM 2213 N N . ARG A 1 274 ? -8.315 20.888 2.966 1.00 54.50 274 ARG A N 1
ATOM 2214 C CA . ARG A 1 274 ? -7.780 20.943 1.605 1.00 54.50 274 ARG A CA 1
ATOM 2215 C C . ARG A 1 274 ? -7.020 22.250 1.384 1.00 54.50 274 ARG A C 1
ATOM 2217 O O . ARG A 1 274 ? -5.933 22.159 0.848 1.00 54.50 274 ARG A O 1
ATOM 2224 N N . TRP A 1 275 ? -7.503 23.419 1.806 1.00 54.66 275 TRP A N 1
ATOM 2225 C CA . TRP A 1 275 ? -6.764 24.689 1.682 1.00 54.66 275 TRP A CA 1
ATOM 2226 C C . TRP A 1 275 ? -5.410 24.634 2.406 1.00 54.66 275 TRP A C 1
ATOM 2228 O O . TRP A 1 275 ? -4.383 24.910 1.792 1.00 54.66 275 TRP A O 1
ATOM 2238 N N . LEU A 1 276 ? -5.393 24.148 3.653 1.00 52.12 276 LEU A N 1
ATOM 2239 C CA . LEU A 1 276 ? -4.175 23.908 4.438 1.00 52.12 276 LEU A CA 1
ATOM 2240 C C . LEU A 1 276 ? -3.229 22.874 3.808 1.00 52.12 276 LEU A C 1
ATOM 2242 O O . LEU A 1 276 ? -2.036 22.936 4.060 1.00 52.12 276 LEU A O 1
ATOM 2246 N N . CYS A 1 277 ? -3.711 21.925 3.002 1.00 50.19 277 CYS A N 1
ATOM 2247 C CA . CYS A 1 277 ? -2.862 20.897 2.382 1.00 50.19 277 CYS A CA 1
ATOM 2248 C C . CYS A 1 277 ? -2.529 21.168 0.901 1.00 50.19 277 CYS A C 1
ATOM 2250 O O . CYS A 1 277 ? -1.469 20.772 0.431 1.00 50.19 277 CYS A O 1
ATOM 2252 N N . THR A 1 278 ? -3.395 21.852 0.154 1.00 47.72 278 THR A N 1
ATOM 2253 C CA . THR A 1 278 ? -3.302 22.074 -1.306 1.00 47.72 278 THR A CA 1
ATOM 2254 C C . THR A 1 278 ? -2.413 23.268 -1.628 1.00 47.72 278 THR A C 1
ATOM 2256 O O . THR A 1 278 ? -1.547 23.138 -2.485 1.00 47.72 278 THR A O 1
ATOM 2259 N N . TYR A 1 279 ? -2.525 24.379 -0.887 1.00 47.56 279 TYR A N 1
ATOM 2260 C CA . TYR A 1 279 ? -1.612 25.531 -1.031 1.00 47.56 279 TYR A CA 1
ATOM 2261 C C . TYR A 1 279 ? -0.210 25.217 -0.514 1.00 47.56 279 TYR A C 1
ATOM 2263 O O . TYR A 1 279 ? 0.790 25.705 -1.028 1.00 47.56 279 TYR A O 1
ATOM 2271 N N . GLY A 1 280 ? -0.120 24.254 0.403 1.00 42.84 280 GLY A N 1
ATOM 2272 C CA . GLY A 1 280 ? 1.140 23.640 0.783 1.00 42.84 280 GLY A CA 1
ATOM 2273 C C . GLY A 1 280 ? 1.809 22.784 -0.292 1.00 42.84 280 GLY A C 1
ATOM 2274 O O . GLY A 1 280 ? 2.834 22.174 0.010 1.00 42.84 280 GLY A O 1
ATOM 2275 N N . GLY A 1 281 ? 1.224 22.686 -1.495 1.00 42.41 281 GLY A N 1
ATOM 2276 C CA . GLY A 1 281 ? 1.646 21.799 -2.578 1.00 42.41 281 GLY A CA 1
ATOM 2277 C C . GLY A 1 281 ? 1.623 20.326 -2.178 1.00 42.41 281 GLY A C 1
ATOM 2278 O O . GLY A 1 281 ? 2.545 19.601 -2.553 1.00 42.41 281 GLY A O 1
ATOM 2279 N N . ALA A 1 282 ? 0.658 19.916 -1.340 1.00 47.47 282 ALA A N 1
ATOM 2280 C CA . ALA A 1 282 ? 0.717 18.664 -0.590 1.00 47.47 282 ALA A CA 1
ATOM 2281 C C . ALA A 1 282 ? -0.630 17.970 -0.288 1.00 47.47 282 ALA A C 1
ATOM 2283 O O . ALA A 1 282 ? -0.749 17.256 0.711 1.00 47.47 282 ALA A O 1
ATOM 2284 N N . TRP A 1 283 ? -1.654 18.065 -1.150 1.00 47.41 283 TRP A N 1
ATOM 2285 C CA . TRP A 1 283 ? -2.665 16.999 -1.124 1.00 47.41 283 TRP A CA 1
ATOM 2286 C C . TRP A 1 283 ? -2.050 15.765 -1.779 1.00 47.41 283 TRP A C 1
ATOM 2288 O O . TRP A 1 283 ? -2.112 15.614 -2.996 1.00 47.41 283 TRP A O 1
ATOM 2298 N N . LYS A 1 284 ? -1.453 14.907 -0.940 1.00 50.31 284 LYS A N 1
ATOM 2299 C CA . LYS A 1 284 ? -0.783 13.653 -1.326 1.00 50.31 284 LYS A CA 1
ATOM 2300 C C . LYS A 1 284 ? 0.547 13.809 -2.062 1.00 50.31 284 LYS A C 1
ATOM 2302 O O . LYS A 1 284 ? 1.063 12.819 -2.570 1.00 50.31 284 LYS A O 1
ATOM 2307 N N . THR A 1 285 ? 1.127 15.005 -2.036 1.00 48.69 285 THR A N 1
ATOM 2308 C CA . THR A 1 285 ? 2.492 15.311 -2.487 1.00 48.69 285 THR A CA 1
ATOM 2309 C C . THR A 1 285 ? 3.278 15.971 -1.356 1.00 48.69 285 THR A C 1
ATOM 2311 O O . THR A 1 285 ? 2.689 16.404 -0.370 1.00 48.69 285 THR A O 1
ATOM 2314 N N . PRO A 1 286 ? 4.613 16.019 -1.395 1.00 45.56 286 PRO A N 1
ATOM 2315 C CA . PRO A 1 286 ? 5.357 16.390 -0.210 1.00 45.56 286 PRO A CA 1
ATOM 2316 C C . PRO A 1 286 ? 6.233 17.627 -0.560 1.00 45.56 286 PRO A C 1
ATOM 2318 O O . PRO A 1 286 ? 7.387 17.485 -0.953 1.00 45.56 286 PRO A O 1
ATOM 2321 N N . ARG A 1 287 ? 5.712 18.858 -0.376 1.00 49.75 287 ARG A N 1
ATOM 2322 C CA . ARG A 1 287 ? 6.436 20.149 -0.573 1.00 49.75 287 ARG A CA 1
ATOM 2323 C C . ARG A 1 287 ? 6.778 20.840 0.769 1.00 49.75 287 ARG A C 1
ATOM 2325 O O . ARG A 1 287 ? 6.263 20.471 1.824 1.00 49.75 287 ARG A O 1
ATOM 2332 N N . ARG A 1 288 ? 7.741 21.778 0.763 1.00 49.09 288 ARG A N 1
ATOM 2333 C CA . ARG A 1 288 ? 8.104 22.652 1.906 1.00 49.09 288 ARG A CA 1
ATOM 2334 C C . ARG A 1 288 ? 7.532 24.058 1.673 1.00 49.09 288 ARG A C 1
ATOM 2336 O O . ARG A 1 288 ? 7.633 24.564 0.562 1.00 49.09 288 ARG A O 1
ATOM 2343 N N . TRP A 1 289 ? 6.985 24.661 2.719 1.00 48.62 289 TRP A N 1
ATOM 2344 C CA . TRP A 1 289 ? 6.446 26.019 2.767 1.00 48.62 289 TRP A CA 1
ATOM 2345 C C . TRP A 1 289 ? 7.555 27.011 3.090 1.00 48.62 289 TRP A C 1
ATOM 2347 O O . TRP A 1 289 ? 8.384 26.723 3.952 1.00 48.62 289 TRP A O 1
ATOM 2357 N N . SER A 1 290 ? 7.541 28.199 2.502 1.00 49.81 290 SER A N 1
ATOM 2358 C CA . SER A 1 290 ? 8.217 29.367 3.069 1.00 49.81 290 SER A CA 1
ATOM 2359 C C . SER A 1 290 ? 7.213 30.258 3.815 1.00 49.81 290 SER A C 1
ATOM 2361 O O . SER A 1 290 ? 6.024 30.253 3.511 1.00 49.81 290 SER A O 1
ATOM 2363 N N . GLU A 1 291 ? 7.666 31.049 4.796 1.00 50.25 291 GLU A N 1
ATOM 2364 C CA . GLU A 1 291 ? 6.787 32.014 5.493 1.00 50.25 291 GLU A CA 1
ATOM 2365 C C . GLU A 1 291 ? 6.174 33.052 4.531 1.00 50.25 291 GLU A C 1
ATOM 2367 O O . GLU A 1 291 ? 5.117 33.608 4.816 1.00 50.25 291 GLU A O 1
ATOM 2372 N N . THR A 1 292 ? 6.817 33.308 3.386 1.00 53.97 292 THR A N 1
ATOM 2373 C CA . THR A 1 292 ? 6.305 34.200 2.339 1.00 53.97 292 THR A CA 1
ATOM 2374 C C . THR A 1 292 ? 5.130 33.602 1.572 1.00 53.97 292 THR A C 1
ATOM 2376 O O . THR A 1 292 ? 4.200 34.347 1.278 1.00 53.97 292 THR A O 1
ATOM 2379 N N . ASP A 1 293 ? 5.127 32.286 1.327 1.00 51.31 293 ASP A N 1
ATOM 2380 C CA . ASP A 1 293 ? 4.027 31.597 0.628 1.00 51.31 293 ASP A CA 1
ATOM 2381 C C . ASP A 1 293 ? 2.717 31.730 1.431 1.00 51.31 293 ASP A C 1
ATOM 2383 O O . ASP A 1 293 ? 1.669 32.080 0.903 1.00 51.31 293 ASP A O 1
ATOM 2387 N N . ILE A 1 294 ? 2.804 31.598 2.759 1.00 52.53 294 ILE A N 1
ATOM 2388 C CA . ILE A 1 294 ? 1.663 31.691 3.691 1.00 52.53 294 ILE A CA 1
ATOM 2389 C C . ILE A 1 294 ? 0.966 33.052 3.642 1.00 52.53 294 ILE A C 1
ATOM 2391 O O . ILE A 1 294 ? -0.252 33.145 3.786 1.00 52.53 294 ILE A O 1
ATOM 2395 N N . ILE A 1 295 ? 1.753 34.122 3.518 1.00 53.19 295 ILE A N 1
ATOM 2396 C CA . ILE A 1 295 ? 1.259 35.500 3.580 1.00 53.19 295 ILE A CA 1
ATOM 2397 C C . ILE A 1 295 ? 0.758 35.958 2.205 1.00 53.19 295 ILE A C 1
ATOM 2399 O O . ILE A 1 295 ? -0.202 36.725 2.145 1.00 53.19 295 ILE A O 1
ATOM 2403 N N . ALA A 1 296 ? 1.403 35.514 1.122 1.00 49.97 296 ALA A N 1
ATOM 2404 C CA . ALA A 1 296 ? 1.014 35.853 -0.245 1.00 49.97 296 ALA A CA 1
ATOM 2405 C C . ALA A 1 296 ? -0.326 35.209 -0.647 1.00 49.97 296 ALA A C 1
ATOM 2407 O O . ALA A 1 296 ? -1.137 35.876 -1.284 1.00 49.97 296 ALA A O 1
ATOM 2408 N N . ASP A 1 297 ? -0.592 33.982 -0.185 1.00 50.94 297 ASP A N 1
ATOM 2409 C CA . ASP A 1 297 ? -1.775 33.187 -0.556 1.00 50.94 297 ASP A CA 1
ATOM 2410 C C . ASP A 1 297 ? -3.034 33.479 0.293 1.00 50.94 297 ASP A C 1
ATOM 2412 O O . ASP A 1 297 ? -3.985 32.700 0.307 1.00 50.94 297 ASP A O 1
ATOM 2416 N N . ASP A 1 298 ? -3.042 34.578 1.056 1.00 49.72 298 ASP A N 1
ATOM 2417 C CA . ASP A 1 298 ? -4.153 35.016 1.922 1.00 49.72 298 ASP A CA 1
ATOM 2418 C C . ASP A 1 298 ? -4.704 33.929 2.883 1.00 49.72 298 ASP A C 1
ATOM 2420 O O . ASP A 1 298 ? -5.853 33.969 3.333 1.00 49.72 298 ASP A O 1
ATOM 2424 N N . MET A 1 299 ? -3.860 32.958 3.257 1.00 51.56 299 MET A N 1
ATOM 2425 C CA . MET A 1 299 ? -4.199 31.822 4.127 1.00 51.56 299 MET A CA 1
ATOM 2426 C C . MET A 1 299 ? -4.934 32.185 5.435 1.00 51.56 299 MET A C 1
ATOM 2428 O O . MET A 1 299 ? -5.847 31.447 5.818 1.00 51.56 299 MET A O 1
ATOM 2432 N N . PRO A 1 300 ? -4.617 33.298 6.132 1.00 48.38 300 PRO A N 1
ATOM 2433 C CA . PRO A 1 300 ? -5.348 33.719 7.330 1.00 48.38 300 PRO A CA 1
ATOM 2434 C C . PRO A 1 300 ? -6.842 34.021 7.105 1.00 48.38 300 PRO A C 1
ATOM 2436 O O . PRO A 1 300 ? -7.612 34.006 8.068 1.00 48.38 300 PRO A O 1
ATOM 2439 N N . ASN A 1 301 ? -7.267 34.276 5.861 1.00 47.41 301 ASN A N 1
ATOM 2440 C CA . ASN A 1 301 ? -8.651 34.594 5.498 1.00 47.41 301 ASN A CA 1
ATOM 2441 C C . ASN A 1 301 ? -9.452 33.388 4.976 1.00 47.41 301 ASN A C 1
ATOM 2443 O O . ASN A 1 301 ? -10.642 33.528 4.676 1.00 47.41 301 ASN A O 1
ATOM 2447 N N . VAL A 1 302 ? -8.855 32.191 4.912 1.00 49.34 302 VAL A N 1
ATOM 2448 C CA . VAL A 1 302 ? -9.575 30.968 4.533 1.00 49.34 302 VAL A CA 1
ATOM 2449 C C . VAL A 1 302 ? -10.702 30.705 5.547 1.00 49.34 302 VAL A C 1
ATOM 2451 O O . VAL A 1 302 ? -10.461 30.657 6.761 1.00 49.34 302 VAL A O 1
ATOM 2454 N N . PRO A 1 303 ? -11.954 30.499 5.098 1.00 46.47 303 PRO A N 1
ATOM 2455 C CA . PRO A 1 303 ? -13.059 30.183 5.993 1.00 46.47 303 PRO A CA 1
ATOM 2456 C C . PRO A 1 303 ? -12.721 28.990 6.895 1.00 46.47 303 PRO A C 1
ATOM 2458 O O . PRO A 1 303 ? -12.363 27.920 6.411 1.00 46.47 303 PRO A O 1
ATOM 2461 N N . GLY A 1 304 ? -12.843 29.161 8.215 1.00 47.25 304 GLY A N 1
ATOM 2462 C CA . GLY A 1 304 ? -12.616 28.092 9.194 1.00 47.25 304 GLY A CA 1
ATOM 2463 C C . GLY A 1 304 ? -11.210 27.987 9.791 1.00 47.25 304 GLY A C 1
ATOM 2464 O O . GLY A 1 304 ? -10.989 27.090 10.600 1.00 47.25 304 GLY A O 1
ATOM 2465 N N . ILE A 1 305 ? -10.290 28.883 9.426 1.00 46.97 305 ILE A N 1
ATOM 2466 C CA . ILE A 1 305 ? -8.893 28.860 9.879 1.00 46.97 305 ILE A CA 1
ATOM 2467 C C . ILE A 1 305 ? -8.621 29.703 11.137 1.00 46.97 305 ILE A C 1
ATOM 2469 O O . ILE A 1 305 ? -7.942 29.242 12.050 1.00 46.97 305 ILE A O 1
ATOM 2473 N N . GLY A 1 306 ? -9.177 30.907 11.256 1.00 48.94 306 GLY A N 1
ATOM 2474 C CA . GLY A 1 306 ? -8.881 31.761 12.411 1.00 48.94 306 GLY A CA 1
ATOM 2475 C C . GLY A 1 306 ? -9.791 31.489 13.609 1.00 48.94 306 GLY A C 1
ATOM 2476 O O . GLY A 1 306 ? -10.662 32.309 13.829 1.00 48.94 306 GLY A O 1
ATOM 2477 N N . VAL A 1 307 ? -9.696 30.376 14.354 1.00 45.84 307 VAL A N 1
ATOM 2478 C CA . VAL A 1 307 ? -10.825 29.949 15.231 1.00 45.84 307 VAL A CA 1
ATOM 2479 C C . VAL A 1 307 ? -10.466 29.397 16.623 1.00 45.84 307 VAL A C 1
ATOM 2481 O O . VAL A 1 307 ? -11.102 28.455 17.092 1.00 45.84 307 VAL A O 1
ATOM 2484 N N . THR A 1 308 ? -9.516 29.976 17.359 1.00 46.12 308 THR A N 1
ATOM 2485 C CA . THR A 1 308 ? -9.495 29.735 18.825 1.00 46.12 308 THR A CA 1
ATOM 2486 C C . THR A 1 308 ? -10.378 30.707 19.601 1.00 46.12 308 THR A C 1
ATOM 2488 O O . THR A 1 308 ? -10.943 30.318 20.621 1.00 46.12 308 THR A O 1
ATOM 2491 N N . GLU A 1 309 ? -10.609 31.912 19.069 1.00 45.72 309 GLU A N 1
ATOM 2492 C CA . GLU A 1 309 ? -11.563 32.892 19.597 1.00 45.72 309 GLU A CA 1
ATOM 2493 C C . GLU A 1 309 ? -12.330 33.596 18.461 1.00 45.72 309 GLU A C 1
ATOM 2495 O O . GLU A 1 309 ? -12.076 34.757 18.149 1.00 45.72 309 GLU A O 1
ATOM 2500 N N . GLN A 1 310 ? -13.303 32.935 17.825 1.00 45.50 310 GLN A N 1
ATOM 2501 C CA . GLN A 1 310 ? -14.269 33.667 16.993 1.00 45.50 310 GLN A CA 1
ATOM 2502 C C . GLN A 1 310 ? -15.534 33.994 17.779 1.00 45.50 310 GLN A C 1
ATOM 2504 O O . GLN A 1 310 ? -16.312 33.129 18.187 1.00 45.50 310 GLN A O 1
ATOM 2509 N N . LEU A 1 311 ? -15.739 35.301 17.955 1.00 41.25 311 LEU A N 1
ATOM 2510 C CA . LEU A 1 311 ? -17.038 35.914 18.194 1.00 41.25 311 LEU A CA 1
ATOM 2511 C C . LEU A 1 311 ? -18.069 35.325 17.210 1.00 41.25 311 LEU A C 1
ATOM 2513 O O . LEU A 1 311 ? -17.829 35.294 16.009 1.00 41.25 311 LEU A O 1
ATOM 2517 N N . TYR A 1 312 ? -19.235 34.937 17.736 1.00 39.91 312 TYR A N 1
ATOM 2518 C CA . TYR A 1 312 ? -20.426 34.462 17.010 1.00 39.91 312 TYR A CA 1
ATOM 2519 C C . TYR A 1 312 ? -20.475 32.971 16.606 1.00 39.91 312 TYR A C 1
ATOM 2521 O O . TYR A 1 312 ? -20.593 32.624 15.439 1.00 39.91 312 TYR A O 1
ATOM 2529 N N . GLY A 1 313 ? -20.588 32.085 17.603 1.00 43.75 313 GLY A N 1
ATOM 2530 C CA . GLY A 1 313 ? -21.525 30.948 17.533 1.00 43.75 313 GLY A CA 1
ATOM 2531 C C . GLY A 1 313 ? -21.210 29.782 16.585 1.00 43.75 313 GLY A C 1
ATOM 2532 O O . GLY A 1 313 ? -22.126 29.018 16.281 1.00 43.75 313 GLY A O 1
ATOM 2533 N N . LEU A 1 314 ? -19.963 29.606 16.142 1.00 48.06 314 LEU A N 1
ATOM 2534 C CA . LEU A 1 314 ? -19.545 28.500 15.270 1.00 48.06 314 LEU A CA 1
ATOM 2535 C C . LEU A 1 314 ? -18.437 27.673 15.957 1.00 48.06 314 LEU A C 1
ATOM 2537 O O . LEU A 1 314 ? -17.330 28.182 16.103 1.00 48.06 314 LEU A O 1
ATOM 2541 N N . PRO A 1 315 ? -18.692 26.435 16.430 1.00 47.72 315 PRO A N 1
ATOM 2542 C CA . PRO A 1 315 ? -17.698 25.698 17.210 1.00 47.72 315 PRO A CA 1
ATOM 2543 C C . PRO A 1 315 ? -16.648 25.009 16.323 1.00 47.72 315 PRO A C 1
ATOM 2545 O O . PRO A 1 315 ? -16.965 24.095 15.561 1.00 47.72 315 PRO A O 1
ATOM 2548 N N . PHE A 1 316 ? -15.390 25.425 16.479 1.00 60.22 316 PHE A N 1
ATOM 2549 C CA . PHE A 1 316 ? -14.195 24.654 16.132 1.00 60.22 316 PHE A CA 1
ATOM 2550 C C . PHE A 1 316 ? -14.127 23.397 17.012 1.00 60.22 316 PHE A C 1
ATOM 2552 O O . PHE A 1 316 ? -14.194 23.502 18.234 1.00 60.22 316 PHE A O 1
ATOM 2559 N N . LEU A 1 317 ? -13.967 22.214 16.406 1.00 74.44 317 LEU A N 1
ATOM 2560 C CA . LEU A 1 317 ? -13.954 20.921 17.112 1.00 74.44 317 LEU A CA 1
ATOM 2561 C C . LEU A 1 317 ? -12.677 20.673 17.941 1.00 74.44 317 LEU A C 1
ATOM 2563 O O . LEU A 1 317 ? -12.511 19.586 18.490 1.00 74.44 317 LEU A O 1
ATOM 2567 N N . GLY A 1 318 ? -11.748 21.631 18.014 1.00 76.12 318 GLY A N 1
ATOM 2568 C CA . GLY A 1 318 ? -10.432 21.416 18.615 1.00 76.12 318 GLY A CA 1
ATOM 2569 C C . GLY A 1 318 ? -10.442 21.197 20.125 1.00 76.12 318 GLY A C 1
ATOM 2570 O O . GLY A 1 318 ? -9.621 20.431 20.615 1.00 76.12 318 GLY A O 1
ATOM 2571 N N . SER A 1 319 ? -11.364 21.799 20.884 1.00 78.75 319 SER A N 1
ATOM 2572 C CA . SER A 1 319 ? -11.413 21.560 22.340 1.00 78.75 319 SER A CA 1
ATOM 2573 C C . SER A 1 319 ? -11.961 20.169 22.659 1.00 78.75 319 SER A C 1
ATOM 2575 O O . SER A 1 319 ? -11.409 19.456 23.498 1.00 78.75 319 SER A O 1
ATOM 2577 N N . GLU A 1 320 ? -13.013 19.758 21.954 1.00 84.88 320 GLU A N 1
ATOM 2578 C CA . GLU A 1 320 ? -13.566 18.411 22.017 1.00 84.88 320 GLU A CA 1
ATOM 2579 C C . GLU A 1 320 ? -12.531 17.388 21.542 1.00 84.88 320 GLU A C 1
ATOM 2581 O O . GLU A 1 320 ? -12.304 16.382 22.213 1.00 84.88 320 GLU A O 1
ATOM 2586 N N . TRP A 1 321 ? -11.846 17.656 20.431 1.00 88.31 321 TRP A N 1
ATOM 2587 C CA . TRP A 1 321 ? -10.767 16.812 19.931 1.00 88.31 321 TRP A CA 1
ATOM 2588 C C . TRP A 1 321 ? -9.624 16.697 20.949 1.00 88.31 321 TRP A C 1
ATOM 2590 O O . TRP A 1 321 ? -9.238 15.579 21.276 1.00 88.31 321 TRP A O 1
ATOM 2600 N N . PHE A 1 322 ? -9.157 17.801 21.546 1.00 87.94 322 PHE A N 1
ATOM 2601 C CA . PHE A 1 322 ? -8.080 17.789 22.544 1.00 87.94 322 PHE A CA 1
ATOM 2602 C C . PHE A 1 322 ? -8.451 16.932 23.761 1.00 87.94 322 PHE A C 1
ATOM 2604 O O . PHE A 1 322 ? -7.654 16.112 24.218 1.00 87.94 322 PHE A O 1
ATOM 2611 N N . ALA A 1 323 ? -9.679 17.069 24.271 1.00 89.12 323 ALA A N 1
ATOM 2612 C CA . ALA A 1 323 ? -10.166 16.258 25.386 1.00 89.12 323 ALA A CA 1
ATOM 2613 C C . ALA A 1 323 ? -10.219 14.759 25.039 1.00 89.12 323 ALA A C 1
ATOM 2615 O O . ALA A 1 323 ? -9.895 13.909 25.872 1.00 89.12 323 ALA A O 1
ATOM 2616 N N . ASN A 1 324 ? -10.585 14.425 23.800 1.00 94.00 324 ASN A N 1
ATOM 2617 C CA . ASN A 1 324 ? -10.594 13.051 23.307 1.00 94.00 324 ASN A CA 1
ATOM 2618 C C . ASN A 1 324 ? -9.183 12.494 23.099 1.00 94.00 324 ASN A C 1
ATOM 2620 O O . ASN A 1 324 ? -8.904 11.379 23.540 1.00 94.00 324 ASN A O 1
ATOM 2624 N N . CYS A 1 325 ? -8.274 13.282 22.528 1.00 92.38 325 CYS A N 1
ATOM 2625 C CA . CYS A 1 325 ? -6.863 12.934 22.415 1.00 92.38 325 CYS A CA 1
ATOM 2626 C C . CYS A 1 325 ? -6.231 12.706 23.786 1.00 92.38 325 CYS A C 1
ATOM 2628 O O . CYS A 1 325 ? -5.491 11.745 23.954 1.00 92.38 325 CYS A O 1
ATOM 2630 N N . ALA A 1 326 ? -6.566 13.515 24.794 1.00 92.50 326 ALA A N 1
ATOM 2631 C CA . A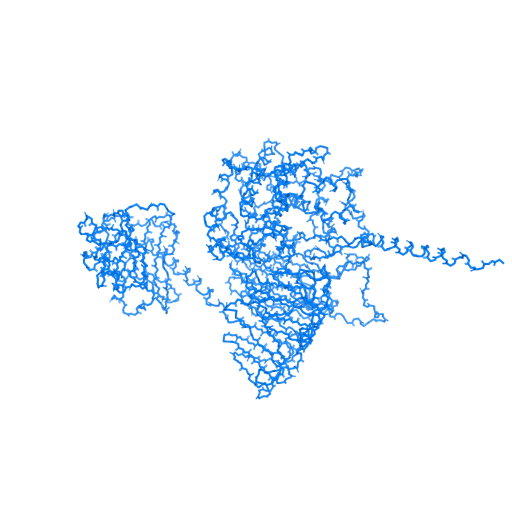LA A 1 326 ? -6.048 13.361 26.152 1.00 92.50 326 ALA A CA 1
ATOM 2632 C C . ALA A 1 326 ? -6.368 11.983 26.755 1.00 92.50 326 ALA A C 1
ATOM 2634 O O . ALA A 1 326 ? -5.516 11.365 27.406 1.00 92.50 326 ALA A O 1
ATOM 2635 N N . ALA A 1 327 ? -7.578 11.476 26.498 1.00 93.06 327 ALA A N 1
ATOM 2636 C CA . ALA A 1 327 ? -8.000 10.147 26.931 1.00 93.06 327 ALA A CA 1
ATOM 2637 C C . ALA A 1 327 ? -7.205 9.021 26.245 1.00 93.06 327 ALA A C 1
ATOM 2639 O O . ALA A 1 327 ? -7.002 7.966 26.848 1.00 93.06 327 ALA A O 1
ATOM 2640 N N . ILE A 1 328 ? -6.735 9.247 25.014 1.00 96.38 328 ILE A N 1
ATOM 2641 C CA . ILE A 1 328 ? -5.946 8.280 24.243 1.00 96.38 328 ILE A CA 1
ATOM 2642 C C . ILE A 1 328 ? -4.450 8.377 24.558 1.00 96.38 328 ILE A C 1
ATOM 2644 O O . ILE A 1 328 ? -3.814 7.344 24.740 1.00 96.38 328 ILE A O 1
ATOM 2648 N N . ALA A 1 329 ? -3.900 9.584 24.696 1.00 94.69 329 ALA A N 1
ATOM 2649 C CA . ALA A 1 329 ? -2.472 9.833 24.896 1.00 94.69 329 ALA A CA 1
ATOM 2650 C C . ALA A 1 329 ? -1.965 9.453 26.291 1.00 94.69 329 ALA A C 1
ATOM 2652 O O . ALA A 1 329 ? -0.792 9.135 26.452 1.00 94.69 329 ALA A O 1
ATOM 2653 N N . THR A 1 330 ? -2.822 9.455 27.316 1.00 92.00 330 THR A N 1
ATOM 2654 C CA . THR A 1 330 ? -2.394 9.152 28.692 1.00 92.00 330 THR A CA 1
ATOM 2655 C C . THR A 1 330 ? -1.755 7.757 28.788 1.00 92.00 330 THR A C 1
ATOM 2657 O O . THR A 1 330 ? -2.397 6.742 28.530 1.00 92.00 330 THR A O 1
ATOM 2660 N N . GLY A 1 331 ? -0.487 7.692 29.198 1.00 92.50 331 GLY A N 1
ATOM 2661 C CA . GLY A 1 331 ? 0.299 6.459 29.288 1.00 92.50 331 GLY A CA 1
ATOM 2662 C C . GLY A 1 331 ? 0.904 5.967 27.966 1.00 92.50 331 GLY A C 1
ATOM 2663 O O . GLY A 1 331 ? 1.619 4.963 27.988 1.00 92.50 331 GLY A O 1
ATOM 2664 N N . MET A 1 332 ? 0.645 6.650 26.845 1.00 95.56 332 MET A N 1
ATOM 2665 C CA . MET A 1 332 ? 1.383 6.467 25.589 1.00 95.56 332 MET A CA 1
ATOM 2666 C C . MET A 1 332 ? 2.810 7.006 25.737 1.00 95.56 332 MET A C 1
ATOM 2668 O O . MET A 1 332 ? 3.113 7.748 26.683 1.00 95.56 332 MET A O 1
ATOM 2672 N N . PHE A 1 333 ? 3.706 6.565 24.854 1.00 94.12 333 PHE A N 1
ATOM 2673 C CA . PHE A 1 333 ? 5.138 6.724 25.064 1.00 94.12 333 PHE A CA 1
ATOM 2674 C C . PHE A 1 333 ? 5.966 6.643 23.784 1.00 94.12 333 PHE A C 1
ATOM 2676 O O . PHE A 1 333 ? 5.571 5.996 22.822 1.00 94.12 333 PHE A O 1
ATOM 2683 N N . GLU A 1 334 ? 7.185 7.170 23.872 1.00 91.19 334 GLU A N 1
ATOM 2684 C CA . GLU A 1 334 ? 8.249 7.027 22.875 1.00 91.19 334 GLU A CA 1
ATOM 2685 C C . GLU A 1 334 ? 9.539 6.524 23.531 1.00 91.19 334 GLU A C 1
ATOM 2687 O O . GLU A 1 334 ? 9.797 6.780 24.717 1.00 91.19 334 GLU A O 1
ATOM 2692 N N . ALA A 1 335 ? 10.393 5.825 22.777 1.00 90.12 335 ALA A N 1
ATOM 2693 C CA . ALA A 1 335 ? 11.699 5.420 23.287 1.00 90.12 335 ALA A CA 1
ATOM 2694 C C . ALA A 1 335 ? 12.749 6.520 23.083 1.00 90.12 335 ALA A C 1
ATOM 2696 O O . ALA A 1 335 ? 12.956 7.040 21.989 1.00 90.12 335 ALA A O 1
ATOM 2697 N N . LYS A 1 336 ? 13.527 6.806 24.129 1.00 88.00 336 LYS A N 1
ATOM 2698 C CA . LYS A 1 336 ? 14.580 7.828 24.073 1.00 88.00 336 LYS A CA 1
ATOM 2699 C C . LYS A 1 336 ? 15.850 7.290 23.421 1.00 88.00 336 LYS A C 1
ATOM 2701 O O . LYS A 1 336 ? 16.229 6.129 23.617 1.00 88.00 336 LYS A O 1
ATOM 2706 N N . SER A 1 337 ? 16.590 8.150 22.721 1.00 79.19 337 SER A N 1
ATOM 2707 C CA . SER A 1 337 ? 17.886 7.803 22.112 1.00 79.19 337 SER A CA 1
ATOM 2708 C C . SER A 1 337 ? 18.886 7.250 23.142 1.00 79.19 337 SER A C 1
ATOM 2710 O O . SER A 1 337 ? 19.467 6.190 22.916 1.00 79.19 337 SER A O 1
ATOM 2712 N N . GLY A 1 338 ? 18.991 7.890 24.312 1.00 79.19 338 GLY A N 1
ATOM 2713 C CA . GLY A 1 338 ? 19.860 7.495 25.433 1.00 79.19 338 GLY A CA 1
ATOM 2714 C C . GLY A 1 338 ? 19.368 6.325 26.302 1.00 79.19 338 GLY A C 1
ATOM 2715 O O . GLY A 1 338 ? 20.010 6.016 27.302 1.00 79.19 338 GLY A O 1
ATOM 2716 N N . GLY A 1 339 ? 18.255 5.677 25.940 1.00 85.00 339 GLY A N 1
ATOM 2717 C CA . GLY A 1 339 ? 17.615 4.626 26.740 1.00 85.00 339 GLY A CA 1
ATOM 2718 C C . GLY A 1 339 ? 16.512 5.155 27.665 1.00 85.00 339 GLY A C 1
ATOM 2719 O O . GLY A 1 339 ? 16.470 6.340 27.991 1.00 85.00 339 GLY A O 1
ATOM 2720 N N . GLY A 1 340 ? 15.600 4.264 28.062 1.00 91.44 340 GLY A N 1
ATOM 2721 C CA . GLY A 1 340 ? 14.353 4.634 28.735 1.00 91.44 340 GLY A CA 1
ATOM 2722 C C . GLY A 1 340 ? 13.296 5.191 27.776 1.00 91.44 340 GLY A C 1
ATOM 2723 O O . GLY A 1 340 ? 13.444 5.116 26.553 1.00 91.44 340 GLY A O 1
ATOM 2724 N N . PHE A 1 341 ? 12.230 5.741 28.350 1.00 94.00 341 PHE A N 1
ATOM 2725 C CA . PHE A 1 341 ? 11.026 6.172 27.648 1.00 94.00 341 PHE A CA 1
ATOM 2726 C C . PHE A 1 341 ? 10.546 7.526 28.164 1.00 94.00 341 PHE A C 1
ATOM 2728 O O . PHE A 1 341 ? 10.679 7.818 29.356 1.00 94.00 341 PHE A O 1
ATOM 2735 N N . LEU A 1 342 ? 9.969 8.321 27.266 1.00 92.75 342 LEU A N 1
ATOM 2736 C CA . LEU A 1 342 ? 9.171 9.493 27.607 1.00 92.75 342 LEU A CA 1
ATOM 2737 C C . LEU A 1 342 ? 7.702 9.066 27.590 1.00 92.75 342 LEU A C 1
ATOM 2739 O O . LEU A 1 342 ? 7.249 8.525 26.586 1.00 92.75 342 LEU A O 1
ATOM 2743 N N . ILE A 1 343 ? 6.977 9.268 28.690 1.00 94.56 343 ILE A N 1
ATOM 2744 C CA . ILE A 1 343 ? 5.557 8.899 28.799 1.00 94.56 343 ILE A CA 1
ATOM 2745 C C . ILE A 1 343 ? 4.696 10.128 29.068 1.00 94.56 343 ILE A C 1
ATOM 2747 O O . ILE A 1 343 ? 5.125 11.034 29.788 1.00 94.56 343 ILE A O 1
ATOM 2751 N N . VAL A 1 344 ? 3.455 10.128 28.583 1.00 94.25 344 VAL A N 1
ATOM 2752 C CA . VAL A 1 344 ? 2.436 11.093 29.026 1.00 94.25 344 VAL A CA 1
ATOM 2753 C C . VAL A 1 344 ? 1.874 10.619 30.365 1.00 94.25 344 VAL A C 1
ATOM 2755 O O . VAL A 1 344 ? 1.071 9.690 30.429 1.00 94.25 344 VAL A O 1
ATOM 2758 N N . GLU A 1 345 ? 2.313 11.237 31.460 1.00 92.81 345 GLU A N 1
ATOM 2759 C CA . GLU A 1 345 ? 1.920 10.846 32.820 1.00 92.81 345 GLU A CA 1
ATOM 2760 C C . GLU A 1 345 ? 0.500 11.319 33.151 1.00 92.81 345 GLU A C 1
ATOM 2762 O O . GLU A 1 345 ? -0.293 10.587 33.747 1.00 92.81 345 GLU A O 1
ATOM 2767 N N . ARG A 1 346 ? 0.180 12.564 32.787 1.00 90.12 346 ARG A N 1
ATOM 2768 C CA . ARG A 1 346 ? -1.112 13.185 33.079 1.00 90.12 346 ARG A CA 1
ATOM 2769 C C . ARG A 1 346 ? -1.422 14.291 32.080 1.00 90.12 346 ARG A C 1
ATOM 2771 O O . ARG A 1 346 ? -0.534 15.048 31.698 1.00 90.12 346 ARG A O 1
ATOM 2778 N N . VAL A 1 347 ? -2.706 14.433 31.763 1.00 90.00 347 VAL A N 1
ATOM 2779 C CA . VAL A 1 347 ? -3.245 15.544 30.977 1.00 90.00 347 VAL A CA 1
ATOM 2780 C C . VAL A 1 347 ? -4.385 16.207 31.753 1.00 90.00 347 VAL A C 1
ATOM 2782 O O . VAL A 1 347 ? -5.260 15.518 32.281 1.00 90.00 347 VAL A O 1
ATOM 2785 N N . ASP A 1 348 ? -4.372 17.536 31.856 1.00 88.69 348 ASP A N 1
ATOM 2786 C CA . ASP A 1 348 ? -5.518 18.343 32.292 1.00 88.69 348 ASP A CA 1
ATOM 2787 C C . ASP A 1 348 ? -6.155 18.973 31.049 1.00 88.69 348 ASP A C 1
ATOM 2789 O O . ASP A 1 348 ? -5.703 20.005 30.558 1.00 88.69 348 ASP A O 1
ATOM 2793 N N . ALA A 1 349 ? -7.199 18.328 30.519 1.00 84.62 349 ALA A N 1
ATOM 2794 C CA . ALA A 1 349 ? -7.848 18.759 29.282 1.00 84.62 349 ALA A CA 1
ATOM 2795 C C . ALA A 1 349 ? -8.497 20.150 29.387 1.00 84.62 349 ALA A C 1
ATOM 2797 O O . ALA A 1 349 ? -8.567 20.862 28.390 1.00 84.62 349 ALA A O 1
ATOM 2798 N N . ALA A 1 350 ? -8.941 20.558 30.582 1.00 82.25 350 ALA A N 1
ATOM 2799 C CA . ALA A 1 350 ? -9.581 21.857 30.781 1.00 82.25 350 ALA A CA 1
ATOM 2800 C C . ALA A 1 350 ? -8.565 23.005 30.751 1.00 82.25 350 ALA A C 1
ATOM 2802 O O . ALA A 1 350 ? -8.882 24.094 30.281 1.00 82.25 350 ALA A O 1
ATOM 2803 N N . ARG A 1 351 ? -7.348 22.756 31.250 1.00 83.38 351 ARG A N 1
ATOM 2804 C CA . ARG A 1 351 ? -6.235 23.719 31.222 1.00 83.38 351 ARG A CA 1
ATOM 2805 C C . ARG A 1 351 ? -5.295 23.549 30.029 1.00 83.38 351 ARG A C 1
ATOM 2807 O O . ARG A 1 351 ? -4.385 24.351 29.887 1.00 83.38 351 ARG A O 1
ATOM 2814 N N . ARG A 1 352 ? -5.497 22.507 29.213 1.00 83.19 352 ARG A N 1
ATOM 2815 C CA . ARG A 1 352 ? -4.598 22.077 28.126 1.00 83.19 352 ARG A CA 1
ATOM 2816 C C . ARG A 1 352 ? -3.156 21.820 28.594 1.00 83.19 352 ARG A C 1
ATOM 2818 O O . ARG A 1 352 ? -2.200 21.932 27.836 1.00 83.19 352 ARG A O 1
ATOM 2825 N N . GLU A 1 353 ? -2.990 21.395 29.848 1.00 86.06 353 GLU A N 1
ATOM 2826 C CA . GLU A 1 353 ? -1.676 21.097 30.425 1.00 86.06 353 GLU A CA 1
ATOM 2827 C C . GLU A 1 353 ? -1.310 19.617 30.230 1.00 86.06 353 GLU A C 1
ATOM 2829 O O . GLU A 1 353 ? -2.039 18.721 30.666 1.00 86.06 353 GLU A O 1
ATOM 2834 N N . VAL A 1 354 ? -0.145 19.356 29.628 1.00 88.56 354 VAL A N 1
ATOM 2835 C CA . VAL A 1 354 ? 0.404 18.004 29.423 1.00 88.56 354 VAL A CA 1
ATOM 2836 C C . VAL A 1 354 ? 1.660 17.823 30.271 1.00 88.56 354 VAL A C 1
ATOM 2838 O O . VAL A 1 354 ? 2.630 18.573 30.134 1.00 88.56 354 VAL A O 1
ATOM 2841 N N . ARG A 1 355 ? 1.669 16.808 31.143 1.00 91.50 355 ARG A N 1
ATOM 2842 C CA . ARG A 1 355 ? 2.833 16.447 31.961 1.00 91.50 355 ARG A CA 1
ATOM 2843 C C . ARG A 1 355 ? 3.449 15.144 31.469 1.00 91.50 355 ARG A C 1
ATOM 2845 O O . ARG A 1 355 ? 2.809 14.093 31.506 1.00 91.50 355 ARG A O 1
ATOM 2852 N N . HIS A 1 356 ? 4.722 15.221 31.096 1.00 92.69 356 HIS A N 1
ATOM 2853 C CA . HIS A 1 356 ? 5.531 14.063 30.738 1.00 92.69 356 HIS A CA 1
ATOM 2854 C C . HIS A 1 356 ? 6.374 13.571 31.913 1.00 92.69 356 HIS A C 1
ATOM 2856 O O . HIS A 1 356 ? 6.745 14.350 32.796 1.00 92.69 356 HIS A O 1
ATOM 2862 N N . ALA A 1 357 ? 6.720 12.287 31.887 1.00 94.44 357 ALA A N 1
ATOM 2863 C CA . ALA A 1 357 ? 7.680 11.691 32.802 1.00 94.44 357 ALA A CA 1
ATOM 2864 C C . ALA A 1 357 ? 8.718 10.861 32.041 1.00 94.44 357 ALA A C 1
ATOM 2866 O O . ALA A 1 357 ? 8.395 10.143 31.096 1.00 94.44 357 ALA A O 1
ATOM 2867 N N . ASP A 1 358 ? 9.966 10.940 32.493 1.00 95.12 358 ASP A N 1
ATOM 2868 C CA . ASP A 1 358 ? 11.028 10.042 32.057 1.00 95.12 358 ASP A CA 1
ATOM 2869 C C . ASP A 1 358 ? 10.993 8.767 32.903 1.00 95.12 358 ASP A C 1
ATOM 2871 O O . ASP A 1 358 ? 11.092 8.823 34.133 1.00 95.12 358 ASP A O 1
ATOM 2875 N N . VAL A 1 359 ? 10.899 7.609 32.252 1.00 95.38 359 VAL A N 1
ATOM 2876 C CA . VAL A 1 359 ? 10.909 6.305 32.926 1.00 95.38 359 VAL A CA 1
ATOM 2877 C C . VAL A 1 359 ? 11.971 5.390 32.330 1.00 95.38 359 VAL A C 1
ATOM 2879 O O . VAL A 1 359 ? 12.208 5.369 31.126 1.00 95.38 359 VAL A O 1
ATOM 2882 N N . ALA A 1 360 ? 12.630 4.596 33.174 1.00 93.50 360 ALA A N 1
ATOM 2883 C CA . ALA A 1 360 ? 13.668 3.671 32.713 1.00 93.50 360 ALA A CA 1
ATOM 2884 C C . ALA A 1 360 ? 13.094 2.461 31.951 1.00 93.50 360 ALA A C 1
ATOM 2886 O O . ALA A 1 360 ? 13.765 1.888 31.098 1.00 93.50 360 ALA A O 1
ATOM 2887 N N . SER A 1 361 ? 11.860 2.064 32.266 1.00 92.88 361 SER A N 1
ATOM 2888 C CA . SER A 1 361 ? 11.174 0.922 31.658 1.00 92.88 361 SER A CA 1
ATOM 2889 C C . SER A 1 361 ? 9.664 1.101 31.744 1.00 92.88 361 SER A C 1
ATOM 2891 O O . SER A 1 361 ? 9.181 1.822 32.620 1.00 92.88 361 SER A O 1
ATOM 2893 N N . ILE A 1 362 ? 8.933 0.425 30.860 1.00 92.69 362 ILE A N 1
ATOM 2894 C CA . ILE A 1 362 ? 7.471 0.425 30.846 1.00 92.69 362 ILE A CA 1
ATOM 2895 C C . ILE A 1 362 ? 6.995 -0.951 31.312 1.00 92.69 362 ILE A C 1
ATOM 2897 O O . ILE A 1 362 ? 7.412 -1.958 30.735 1.00 92.69 362 ILE A O 1
ATOM 2901 N N . PRO A 1 363 ? 6.138 -1.031 32.344 1.00 89.69 363 PRO A N 1
ATOM 2902 C CA . PRO A 1 363 ? 5.636 -2.311 32.820 1.00 89.69 363 PRO A CA 1
ATOM 2903 C C . PRO A 1 363 ? 4.773 -2.988 31.743 1.00 89.69 363 PRO A C 1
ATOM 2905 O O . PRO A 1 363 ? 4.092 -2.286 30.983 1.00 89.69 363 PRO A O 1
ATOM 2908 N N . PRO A 1 364 ? 4.755 -4.332 31.675 1.00 90.56 364 PRO A N 1
ATOM 2909 C CA . PRO A 1 364 ? 3.859 -5.046 30.774 1.00 90.56 364 PRO A CA 1
ATOM 2910 C C . PRO A 1 364 ? 2.399 -4.699 31.089 1.00 90.56 364 PRO A C 1
ATOM 2912 O O . PRO A 1 364 ? 2.037 -4.462 32.242 1.00 90.56 364 PRO A O 1
ATOM 2915 N N . LEU A 1 365 ? 1.561 -4.674 30.055 1.00 94.94 365 LEU A N 1
ATOM 2916 C CA . LEU A 1 365 ? 0.136 -4.381 30.171 1.00 94.94 365 LEU A CA 1
ATOM 2917 C C . LEU A 1 365 ? -0.663 -5.487 29.485 1.00 94.94 365 LEU A C 1
ATOM 2919 O O . LEU A 1 365 ? -0.708 -5.568 28.259 1.00 94.94 365 LEU A O 1
ATOM 2923 N N . ASP A 1 366 ? -1.308 -6.329 30.284 1.00 94.94 366 ASP A N 1
ATOM 2924 C CA . ASP A 1 366 ? -2.149 -7.409 29.782 1.00 94.94 366 ASP A CA 1
ATOM 2925 C C . ASP A 1 366 ? -3.410 -7.515 30.640 1.00 94.94 366 ASP A C 1
ATOM 2927 O O . ASP A 1 366 ? -3.404 -8.040 31.749 1.00 94.94 366 ASP A O 1
ATOM 2931 N N . THR A 1 367 ? -4.490 -6.910 30.153 1.00 96.19 367 THR A N 1
ATOM 2932 C CA . THR A 1 367 ? -5.793 -6.903 30.827 1.00 96.19 367 THR A CA 1
ATOM 2933 C C . THR A 1 367 ? -6.750 -7.844 30.090 1.00 96.19 367 THR A C 1
ATOM 2935 O O . THR A 1 367 ? -6.559 -8.065 28.892 1.00 96.19 367 THR A O 1
ATOM 2938 N N . PRO A 1 368 ? -7.820 -8.355 30.731 1.00 97.19 368 PRO A N 1
ATOM 2939 C CA . PRO A 1 368 ? -8.792 -9.218 30.051 1.00 97.19 368 PRO A CA 1
ATOM 2940 C C . PRO A 1 368 ? -9.386 -8.591 28.781 1.00 97.19 368 PRO A C 1
ATOM 2942 O O . PRO A 1 368 ? -9.594 -9.284 27.793 1.00 97.19 368 PRO A O 1
ATOM 2945 N N . VAL A 1 369 ? -9.595 -7.270 28.781 1.00 96.12 369 VAL A N 1
ATOM 2946 C CA . VAL A 1 369 ? -10.047 -6.506 27.604 1.00 96.12 369 VAL A CA 1
ATOM 2947 C C . VAL A 1 369 ? -9.050 -6.599 26.452 1.00 96.12 369 VAL A C 1
ATOM 2949 O O . VAL A 1 369 ? -9.453 -6.795 25.310 1.00 96.12 369 VAL A O 1
ATOM 2952 N N . ILE A 1 370 ? -7.752 -6.490 26.743 1.00 97.62 370 ILE A N 1
ATOM 2953 C CA . ILE A 1 370 ? -6.694 -6.587 25.731 1.00 97.62 370 ILE A CA 1
ATOM 2954 C C . ILE A 1 370 ? -6.651 -8.002 25.151 1.00 97.62 370 ILE A C 1
ATOM 2956 O O . ILE A 1 370 ? -6.643 -8.158 23.935 1.00 97.62 370 ILE A O 1
ATOM 2960 N N . GLN A 1 371 ? -6.682 -9.029 26.002 1.00 96.25 371 GLN A N 1
ATOM 2961 C CA . GLN A 1 371 ? -6.685 -10.427 25.562 1.00 96.25 371 GLN A CA 1
ATOM 2962 C C . GLN A 1 371 ? -7.906 -10.739 24.685 1.00 96.25 371 GLN A C 1
ATOM 2964 O O . GLN A 1 371 ? -7.775 -11.335 23.620 1.00 96.25 371 GLN A O 1
ATOM 2969 N N . GLN A 1 372 ? -9.097 -10.289 25.093 1.00 97.12 372 GLN A N 1
ATOM 2970 C CA . GLN A 1 372 ? -10.325 -10.465 24.315 1.00 97.12 372 GLN A CA 1
ATOM 2971 C C . GLN A 1 372 ? -10.274 -9.729 22.974 1.00 97.12 372 GLN A C 1
ATOM 2973 O O . GLN A 1 372 ? -10.714 -10.282 21.968 1.00 97.12 372 GLN A O 1
ATOM 2978 N N . ALA A 1 373 ? -9.724 -8.513 22.943 1.00 97.75 373 ALA A N 1
ATOM 2979 C CA . ALA A 1 373 ? -9.538 -7.760 21.708 1.00 97.75 373 ALA A CA 1
ATOM 2980 C C . ALA A 1 373 ? -8.590 -8.488 20.742 1.00 97.75 373 ALA A C 1
ATOM 2982 O O . ALA A 1 373 ? -8.955 -8.725 19.593 1.00 97.75 373 ALA A O 1
ATOM 2983 N N . LEU A 1 374 ? -7.413 -8.909 21.216 1.00 95.38 374 LEU A N 1
ATOM 2984 C CA . LEU A 1 374 ? -6.420 -9.613 20.398 1.00 95.38 374 LEU A CA 1
ATOM 2985 C C . LEU A 1 374 ? -6.917 -10.979 19.901 1.00 95.38 374 LEU A C 1
ATOM 2987 O O . LEU A 1 374 ? -6.565 -11.381 18.799 1.00 95.38 374 LEU A O 1
ATOM 2991 N N . ASN A 1 375 ? -7.778 -11.662 20.660 1.00 95.12 375 ASN A N 1
ATOM 2992 C CA . ASN A 1 375 ? -8.413 -12.905 20.212 1.00 95.12 375 ASN A CA 1
ATOM 2993 C C . ASN A 1 375 ? -9.520 -12.673 19.168 1.00 95.12 375 ASN A C 1
ATOM 2995 O O . ASN A 1 375 ? -9.803 -13.559 18.366 1.00 95.12 375 ASN A O 1
ATOM 2999 N N . PHE A 1 376 ? -10.170 -11.506 19.184 1.00 97.06 376 PHE A N 1
ATOM 3000 C CA . PHE A 1 376 ? -11.262 -11.173 18.267 1.00 97.06 376 PHE A CA 1
ATOM 3001 C C . PHE A 1 376 ? -10.763 -10.694 16.896 1.00 97.06 376 PHE A C 1
ATOM 3003 O O . PHE A 1 376 ? -11.306 -11.093 15.866 1.00 97.06 376 PHE A O 1
ATOM 3010 N N . LEU A 1 377 ? -9.734 -9.841 16.876 1.00 96.50 377 LEU A N 1
ATOM 3011 C CA . LEU A 1 377 ? -9.282 -9.133 15.673 1.00 96.50 377 LEU A CA 1
ATOM 3012 C C . LEU A 1 377 ? -8.914 -10.037 14.469 1.00 96.50 377 LEU A C 1
ATOM 3014 O O . LEU A 1 377 ? -9.368 -9.711 13.367 1.00 96.50 377 LEU A O 1
ATOM 3018 N N . PRO A 1 378 ? -8.187 -11.169 14.613 1.00 92.12 378 PRO A N 1
ATOM 3019 C CA . PRO A 1 378 ? -7.844 -12.014 13.463 1.00 92.12 378 PRO A CA 1
ATOM 3020 C C . PRO A 1 378 ? -9.072 -12.586 12.734 1.00 92.12 378 PRO A C 1
ATOM 3022 O O . PRO A 1 378 ? -9.067 -12.735 11.516 1.00 92.12 378 PRO A O 1
ATOM 3025 N N . GLY A 1 379 ? -10.144 -12.899 13.472 1.00 89.50 379 GLY A N 1
ATOM 3026 C CA . GLY A 1 379 ? -11.341 -13.561 12.940 1.00 89.50 379 GLY A CA 1
ATOM 3027 C C . GLY A 1 379 ? -12.480 -12.618 12.551 1.00 89.50 379 GLY A C 1
ATOM 3028 O O . GLY A 1 379 ? -13.518 -13.077 12.079 1.00 89.50 379 GLY A O 1
ATOM 3029 N N . CYS A 1 380 ? -12.331 -11.306 12.759 1.00 93.88 380 CYS A N 1
ATOM 3030 C CA . CYS A 1 380 ? -13.444 -10.366 12.607 1.00 93.88 380 CYS A CA 1
ATOM 3031 C C . CYS A 1 380 ? -13.718 -9.917 11.159 1.00 93.88 380 CYS A C 1
ATOM 3033 O O . CYS A 1 380 ? -14.693 -9.200 10.933 1.00 93.88 380 CYS A O 1
ATOM 3035 N N . LEU A 1 381 ? -12.909 -10.343 10.179 1.00 92.81 381 LEU A N 1
ATOM 3036 C CA . LEU A 1 381 ? -13.020 -9.981 8.754 1.00 92.81 381 LEU A CA 1
ATOM 3037 C C . LEU A 1 381 ? -13.033 -11.197 7.798 1.00 92.81 381 LEU A C 1
ATOM 3039 O O . LEU A 1 381 ? -12.225 -11.256 6.871 1.00 92.81 381 LEU A O 1
ATOM 3043 N N . PRO A 1 382 ? -13.954 -12.166 7.952 1.00 84.25 382 PRO A N 1
ATOM 3044 C CA . PRO A 1 382 ? -14.011 -13.322 7.050 1.00 84.25 382 PRO A CA 1
ATOM 3045 C C . PRO A 1 382 ? -14.368 -12.943 5.600 1.00 84.25 382 PRO A C 1
ATOM 3047 O O . PRO A 1 382 ? -14.106 -13.700 4.672 1.00 84.25 382 PRO A O 1
ATOM 3050 N N . ASP A 1 383 ? -14.964 -11.768 5.386 1.00 85.94 383 ASP A N 1
ATOM 3051 C CA . ASP A 1 383 ? -15.365 -11.254 4.077 1.00 85.94 383 ASP A CA 1
ATOM 3052 C C . ASP A 1 383 ? -14.219 -10.585 3.294 1.00 85.94 383 ASP A C 1
ATOM 3054 O O . ASP A 1 383 ? -14.350 -10.371 2.085 1.00 85.94 383 ASP A O 1
ATOM 3058 N N . TYR A 1 384 ? -13.087 -10.278 3.941 1.00 91.62 384 TYR A N 1
ATOM 3059 C CA . TYR A 1 384 ? -12.015 -9.479 3.337 1.00 91.62 384 TYR A CA 1
ATOM 3060 C C . TYR A 1 384 ? -11.243 -10.212 2.232 1.00 91.62 384 TYR A C 1
ATOM 3062 O O . TYR A 1 384 ? -10.826 -9.589 1.258 1.00 91.62 384 TYR A O 1
ATOM 3070 N N . ASP A 1 385 ? -11.090 -11.535 2.315 1.00 87.25 385 ASP A N 1
ATOM 3071 C CA . ASP A 1 385 ? -10.316 -12.298 1.321 1.00 87.25 385 ASP A CA 1
ATOM 3072 C C . ASP A 1 385 ? -10.889 -12.179 -0.103 1.00 87.25 385 ASP A C 1
ATOM 3074 O O . ASP A 1 385 ? -10.164 -12.314 -1.095 1.00 87.25 385 ASP A O 1
ATOM 3078 N N . SER A 1 386 ? -12.183 -11.860 -0.210 1.00 86.50 386 SER A N 1
ATOM 3079 C CA . SER A 1 386 ? -12.877 -11.627 -1.477 1.00 86.50 386 SER A CA 1
ATOM 3080 C C . SER A 1 386 ? -12.598 -10.258 -2.116 1.00 86.50 386 SER A C 1
ATOM 3082 O O . SER A 1 386 ? -12.830 -10.103 -3.317 1.00 86.50 386 SER A O 1
ATOM 3084 N N . VAL A 1 387 ? -12.080 -9.287 -1.352 1.00 91.50 387 VAL A N 1
ATOM 3085 C CA . VAL A 1 387 ? -11.872 -7.898 -1.792 1.00 91.50 387 VAL A CA 1
ATOM 3086 C C . VAL A 1 387 ? -10.827 -7.845 -2.891 1.00 91.50 387 VAL A C 1
ATOM 3088 O O . VAL A 1 387 ? -9.690 -8.239 -2.679 1.00 91.50 387 VAL A O 1
ATOM 3091 N N . GLN A 1 388 ? -11.152 -7.316 -4.062 1.00 90.31 388 GLN A N 1
ATOM 3092 C CA . GLN A 1 388 ? -10.147 -7.008 -5.080 1.00 90.31 388 GLN A CA 1
ATOM 3093 C C . GLN A 1 388 ? -9.717 -5.553 -4.945 1.00 90.31 388 GLN A C 1
ATOM 3095 O O . GLN A 1 388 ? -10.528 -4.697 -4.620 1.00 90.31 388 GLN A O 1
ATOM 3100 N N . TRP A 1 389 ? -8.451 -5.250 -5.204 1.00 92.81 389 TRP A N 1
ATOM 3101 C CA . TRP A 1 389 ? -7.983 -3.869 -5.185 1.00 92.81 389 TRP A CA 1
ATOM 3102 C C . TRP A 1 389 ? -7.888 -3.331 -6.602 1.00 92.81 389 TRP A C 1
ATOM 3104 O O . TRP A 1 389 ? -7.214 -3.918 -7.445 1.00 92.81 389 TRP A O 1
ATOM 3114 N N . LEU A 1 390 ? -8.564 -2.216 -6.856 1.00 92.12 390 LEU A N 1
ATOM 3115 C CA . LEU A 1 390 ? -8.383 -1.421 -8.058 1.00 92.12 390 LEU A CA 1
ATOM 3116 C C . LEU A 1 390 ? -7.304 -0.376 -7.807 1.00 92.12 390 LEU A C 1
ATOM 3118 O O . LEU A 1 390 ? -7.409 0.411 -6.865 1.00 92.12 390 LEU A O 1
ATOM 3122 N N . ARG A 1 391 ? -6.318 -0.333 -8.699 1.00 89.94 391 ARG A N 1
ATOM 3123 C CA . ARG A 1 391 ? -5.314 0.720 -8.756 1.00 89.94 391 ARG A CA 1
ATOM 3124 C C . ARG A 1 391 ? -5.467 1.507 -10.049 1.00 89.94 391 ARG A C 1
ATOM 3126 O O . ARG A 1 391 ? -5.544 0.926 -11.132 1.00 89.94 391 ARG A O 1
ATOM 3133 N N . VAL A 1 392 ? -5.515 2.827 -9.919 1.00 89.88 392 VAL A N 1
ATOM 3134 C CA . VAL A 1 392 ? -5.466 3.781 -11.033 1.00 89.88 392 VAL A CA 1
ATOM 3135 C C . VAL A 1 392 ? -4.240 4.661 -10.835 1.00 89.88 392 VAL A C 1
ATOM 3137 O O . VAL A 1 392 ? -3.975 5.078 -9.710 1.00 89.88 392 VAL A O 1
ATOM 3140 N N . ARG A 1 393 ? -3.490 4.932 -11.900 1.00 87.75 393 ARG A N 1
ATOM 3141 C CA . ARG A 1 393 ? -2.328 5.828 -11.910 1.00 87.75 393 ARG A CA 1
ATOM 3142 C C . ARG A 1 393 ? -2.323 6.681 -13.163 1.00 87.75 393 ARG A C 1
ATOM 3144 O O . ARG A 1 393 ? -2.670 6.173 -14.226 1.00 87.75 393 ARG A O 1
ATOM 3151 N N . ILE A 1 394 ? -1.839 7.912 -13.049 1.00 86.06 394 ILE A N 1
ATOM 3152 C CA . ILE A 1 394 ? -1.476 8.741 -14.201 1.00 86.06 394 ILE A CA 1
ATOM 3153 C C . ILE A 1 394 ? 0.043 8.921 -14.182 1.00 86.06 394 ILE A C 1
ATOM 3155 O O . ILE A 1 394 ? 0.535 9.873 -13.599 1.00 86.06 394 ILE A O 1
ATOM 3159 N N . PRO A 1 395 ? 0.828 7.975 -14.726 1.00 81.62 395 PRO A N 1
ATOM 3160 C CA . PRO A 1 395 ? 2.290 8.074 -14.685 1.00 81.62 395 PRO A CA 1
ATOM 3161 C C . PRO A 1 395 ? 2.873 9.219 -15.518 1.00 81.62 395 PRO A C 1
ATOM 3163 O O . PRO A 1 395 ? 4.053 9.520 -15.375 1.00 81.62 395 PRO A O 1
ATOM 3166 N N . GLU A 1 396 ? 2.095 9.799 -16.429 1.00 83.00 396 GLU A N 1
ATOM 3167 C CA . GLU A 1 396 ? 2.548 10.907 -17.257 1.00 83.00 396 GLU A CA 1
ATOM 3168 C C . GLU A 1 396 ? 1.362 11.755 -17.711 1.00 83.00 396 GLU A C 1
ATOM 3170 O O . GLU A 1 396 ? 0.326 11.215 -18.122 1.00 83.00 396 GLU A O 1
ATOM 3175 N N . ALA A 1 397 ? 1.544 13.069 -17.669 1.00 81.81 397 ALA A N 1
ATOM 3176 C CA . ALA A 1 397 ? 0.628 14.062 -18.199 1.00 81.81 397 ALA A CA 1
ATOM 3177 C C . ALA A 1 397 ? 1.428 15.147 -18.933 1.00 81.81 397 ALA A C 1
ATOM 3179 O O . ALA A 1 397 ? 2.567 15.440 -18.583 1.00 81.81 397 ALA A O 1
ATOM 3180 N N . MET A 1 398 ? 0.857 15.680 -20.006 1.00 77.00 398 MET A N 1
ATOM 3181 C CA . MET A 1 398 ? 1.480 16.696 -20.844 1.00 77.00 398 MET A CA 1
ATOM 3182 C C . MET A 1 398 ? 0.449 17.750 -21.196 1.00 77.00 398 MET A C 1
ATOM 3184 O O . MET A 1 398 ? -0.612 17.413 -21.728 1.00 77.00 398 MET A O 1
ATOM 3188 N N . ASP A 1 399 ? 0.813 19.000 -20.967 1.00 74.56 399 ASP A N 1
ATOM 3189 C CA . ASP A 1 399 ? 0.123 20.138 -21.546 1.00 74.56 399 ASP A CA 1
ATOM 3190 C C . ASP A 1 399 ? 0.433 20.216 -23.054 1.00 74.56 399 ASP A C 1
ATOM 3192 O O . ASP A 1 399 ? 1.583 20.071 -23.484 1.00 74.56 399 ASP A O 1
ATOM 3196 N N . LEU A 1 400 ? -0.615 20.329 -23.869 1.00 70.88 400 LEU A N 1
ATOM 3197 C CA . LEU A 1 400 ? -0.554 20.449 -25.325 1.00 70.88 400 LEU A CA 1
ATOM 3198 C C . LEU A 1 400 ? -1.018 21.825 -25.812 1.00 70.88 400 LEU A C 1
ATOM 3200 O O . LEU A 1 400 ? -1.161 22.018 -27.031 1.00 70.88 400 LEU A O 1
ATOM 3204 N N . ASP A 1 401 ? -1.301 22.760 -24.910 1.00 64.50 401 ASP A N 1
ATOM 3205 C CA . ASP A 1 401 ? -1.443 24.148 -25.300 1.00 64.50 401 ASP A CA 1
ATOM 3206 C C . ASP A 1 401 ? -0.056 24.717 -25.631 1.00 64.50 401 ASP A C 1
ATOM 3208 O O . ASP A 1 401 ? 0.901 24.609 -24.870 1.00 64.50 401 ASP A O 1
ATOM 3212 N N . THR A 1 402 ? 0.100 25.232 -26.850 1.00 51.16 402 THR A N 1
ATOM 3213 C CA . THR A 1 402 ? 1.394 25.712 -27.364 1.00 51.16 402 THR A CA 1
ATOM 3214 C C . THR A 1 402 ? 1.455 27.230 -27.454 1.00 51.16 402 THR A C 1
ATOM 3216 O O . THR A 1 402 ? 2.266 27.742 -28.220 1.00 51.16 402 THR A O 1
ATOM 3219 N N . GLY A 1 403 ? 0.596 27.949 -26.722 1.00 47.09 403 GLY A N 1
ATOM 3220 C CA . GLY A 1 403 ? 0.757 29.383 -26.483 1.00 47.09 403 GLY A CA 1
ATOM 3221 C C . GLY A 1 403 ? 1.002 30.217 -27.745 1.00 47.09 403 GLY A C 1
ATOM 3222 O O . GLY A 1 403 ? 1.954 30.991 -27.793 1.00 47.09 403 GLY A O 1
ATOM 3223 N N . GLU A 1 404 ? 0.160 30.115 -28.782 1.00 37.25 404 GLU A N 1
ATOM 3224 C CA . GLU A 1 404 ? 0.182 31.118 -29.864 1.00 37.25 404 GLU A CA 1
ATOM 3225 C C . GLU A 1 404 ? -0.442 32.442 -29.364 1.00 37.25 404 GLU A C 1
ATOM 3227 O O . GLU A 1 404 ? -1.533 32.847 -29.763 1.00 37.25 404 GLU A O 1
ATOM 3232 N N . GLY A 1 405 ? 0.265 33.132 -28.463 1.00 38.84 405 GLY A N 1
ATOM 3233 C CA . GLY A 1 405 ? -0.084 34.431 -27.891 1.00 38.84 405 GLY A CA 1
ATOM 3234 C C . GLY A 1 405 ? 1.126 35.370 -27.849 1.00 38.84 405 GLY A C 1
ATOM 3235 O O . GLY A 1 405 ? 2.266 34.948 -27.724 1.00 38.84 405 GLY A O 1
ATOM 3236 N N . VAL A 1 406 ? 0.899 36.683 -27.975 1.00 36.00 406 VAL A N 1
ATOM 3237 C CA . VAL A 1 406 ? 1.951 37.720 -28.145 1.00 36.00 406 VAL A CA 1
ATOM 3238 C C . VAL A 1 406 ? 2.818 37.936 -26.884 1.00 36.00 406 VAL A C 1
ATOM 3240 O O . VAL A 1 406 ? 3.763 38.725 -26.905 1.00 36.00 406 VAL A O 1
ATOM 3243 N N . PHE A 1 407 ? 2.534 37.220 -25.797 1.00 38.56 407 PHE A N 1
ATOM 3244 C CA . PHE A 1 407 ? 3.296 37.251 -24.556 1.00 38.56 407 PHE A CA 1
ATOM 3245 C C . PHE A 1 407 ? 3.654 35.812 -24.166 1.00 38.56 407 PHE A C 1
ATOM 3247 O O . PHE A 1 407 ? 2.880 35.153 -23.485 1.00 38.56 407 PHE A O 1
ATOM 3254 N N . ASP A 1 408 ? 4.820 35.348 -24.628 1.00 37.12 408 ASP A N 1
ATOM 3255 C CA . ASP A 1 408 ? 5.546 34.183 -24.095 1.00 37.12 408 ASP A CA 1
ATOM 3256 C C . ASP A 1 408 ? 5.874 34.451 -22.616 1.00 37.12 408 ASP A C 1
ATOM 3258 O O . ASP A 1 408 ? 6.973 34.894 -22.266 1.00 37.12 408 ASP A O 1
ATOM 3262 N N . VAL A 1 409 ? 4.896 34.271 -21.738 1.00 35.81 409 VAL A N 1
ATOM 3263 C CA . VAL A 1 409 ? 5.130 34.211 -20.301 1.00 35.81 409 VAL A CA 1
ATOM 3264 C C . VAL A 1 409 ? 4.888 32.762 -19.922 1.00 35.81 409 VAL A C 1
ATOM 3266 O O . VAL A 1 409 ? 3.754 32.345 -19.730 1.00 35.81 409 VAL A O 1
ATOM 3269 N N . ASN A 1 410 ? 5.966 31.977 -19.869 1.00 38.28 410 ASN A N 1
ATOM 3270 C CA . ASN A 1 410 ? 5.974 30.786 -19.029 1.00 38.28 410 ASN A CA 1
ATOM 3271 C C . ASN A 1 410 ? 5.581 31.270 -17.629 1.00 38.28 410 ASN A C 1
ATOM 3273 O O . ASN A 1 410 ? 6.300 32.101 -17.067 1.00 38.28 410 ASN A O 1
ATOM 3277 N N . ASN A 1 411 ? 4.449 30.806 -17.103 1.00 39.31 411 ASN A N 1
ATOM 3278 C CA . ASN A 1 411 ? 3.912 31.178 -15.790 1.00 39.31 411 ASN A CA 1
ATOM 3279 C C . ASN A 1 411 ? 4.755 30.601 -14.627 1.00 39.31 411 ASN A C 1
ATOM 3281 O O . ASN A 1 411 ? 4.231 30.081 -13.651 1.00 39.31 411 ASN A O 1
ATOM 3285 N N . GLU A 1 412 ? 6.084 30.712 -14.697 1.00 39.47 412 GLU A N 1
ATOM 3286 C CA . GLU A 1 412 ? 6.987 30.481 -13.570 1.00 39.47 412 GLU A CA 1
ATOM 3287 C C . GLU A 1 412 ? 6.910 31.683 -12.604 1.00 39.47 412 GLU A C 1
ATOM 3289 O O . GLU A 1 412 ? 7.832 32.501 -12.529 1.00 39.47 412 GLU A O 1
ATOM 3294 N N . GLU A 1 413 ? 5.805 31.835 -11.867 1.00 32.41 413 GLU A N 1
ATOM 3295 C CA . GLU A 1 413 ? 5.741 32.792 -10.756 1.00 32.41 413 GLU A CA 1
ATOM 3296 C C . GLU A 1 413 ? 6.134 32.140 -9.421 1.00 32.41 413 GLU A C 1
ATOM 3298 O O . GLU A 1 413 ? 5.716 31.045 -9.045 1.00 32.41 413 GLU A O 1
ATOM 3303 N N . VAL A 1 414 ? 7.004 32.835 -8.685 1.00 27.61 414 VAL A N 1
ATOM 3304 C CA . VAL A 1 414 ? 7.506 32.403 -7.379 1.00 27.61 414 VAL A CA 1
ATOM 3305 C C . VAL A 1 414 ? 6.477 32.768 -6.310 1.00 27.61 414 VAL A C 1
ATOM 3307 O O . VAL A 1 414 ? 6.407 33.927 -5.905 1.00 27.61 414 VAL A O 1
ATOM 3310 N N . GLY A 1 415 ? 5.744 31.764 -5.826 1.00 34.34 415 GLY A N 1
ATOM 3311 C CA . GLY A 1 415 ? 4.853 31.870 -4.662 1.00 34.34 415 GLY A CA 1
ATOM 3312 C C . GLY A 1 415 ? 3.367 31.721 -5.000 1.00 34.34 415 GLY A C 1
ATOM 3313 O O . GLY A 1 415 ? 2.627 32.685 -4.851 1.00 34.34 415 GLY A O 1
ATOM 3314 N N . GLY A 1 416 ? 2.965 30.524 -5.452 1.00 36.75 416 GLY A N 1
ATOM 3315 C CA . GLY A 1 416 ? 1.575 30.084 -5.640 1.00 36.75 416 GLY A CA 1
ATOM 3316 C C . GLY A 1 416 ? 1.483 28.681 -6.279 1.00 36.75 416 GLY A C 1
ATOM 3317 O O . GLY A 1 416 ? 2.285 28.361 -7.147 1.00 36.75 416 GLY A O 1
ATOM 3318 N N . THR A 1 417 ? 0.583 27.844 -5.735 1.00 44.34 417 THR A N 1
ATOM 3319 C CA . THR A 1 417 ? -0.276 26.765 -6.309 1.00 44.34 417 THR A CA 1
ATOM 3320 C C . THR A 1 417 ? 0.246 25.703 -7.311 1.00 44.34 417 THR A C 1
ATOM 3322 O O . THR A 1 417 ? 1.131 25.926 -8.114 1.00 44.34 417 THR A O 1
ATOM 3325 N N . SER A 1 418 ? -0.304 24.481 -7.261 1.00 50.66 418 SER A N 1
ATOM 3326 C CA . SER A 1 418 ? -0.150 23.464 -8.321 1.00 50.66 418 SER A CA 1
ATOM 3327 C C . SER A 1 418 ? -0.858 23.915 -9.603 1.00 50.66 418 SER A C 1
ATOM 3329 O O . SER A 1 418 ? -2.058 24.151 -9.513 1.00 50.66 418 SER A O 1
ATOM 3331 N N . ASP A 1 419 ? -0.180 23.948 -10.756 1.00 57.50 419 ASP A N 1
ATOM 3332 C CA . ASP A 1 419 ? -0.784 24.343 -12.047 1.00 57.50 419 ASP A CA 1
ATOM 3333 C C . ASP A 1 419 ? -1.959 23.441 -12.445 1.00 57.50 419 ASP A C 1
ATOM 3335 O O . ASP A 1 419 ? -2.952 23.911 -12.995 1.00 57.50 419 ASP A O 1
ATOM 3339 N N . TYR A 1 420 ? -1.895 22.153 -12.080 1.00 70.31 420 TYR A N 1
ATOM 3340 C CA . TYR A 1 420 ? -2.948 21.192 -12.382 1.00 70.31 420 TYR A CA 1
ATOM 3341 C C . TYR A 1 420 ? -3.352 20.330 -11.190 1.00 70.31 420 TYR A C 1
ATOM 3343 O O . TYR A 1 420 ? -2.555 19.955 -10.325 1.00 70.31 420 TYR A O 1
ATOM 3351 N N . TRP A 1 421 ? -4.617 19.923 -11.185 1.00 73.94 421 TRP A N 1
ATOM 3352 C CA . TRP A 1 421 ? -5.100 18.862 -10.309 1.00 73.94 421 TRP A CA 1
ATOM 3353 C C . TRP A 1 421 ? -6.024 17.905 -11.050 1.00 73.94 421 TRP A C 1
ATOM 3355 O O . TRP A 1 421 ? -6.650 18.243 -12.058 1.00 73.94 421 TRP A O 1
ATOM 3365 N N . VAL A 1 422 ? -6.107 16.679 -10.536 1.00 77.88 422 VAL A N 1
ATOM 3366 C CA . VAL A 1 422 ? -6.880 15.601 -11.145 1.00 77.88 422 VAL A CA 1
ATOM 3367 C C . VAL A 1 422 ? -7.910 15.034 -10.179 1.00 77.88 422 VAL A C 1
ATOM 3369 O O . VAL A 1 422 ? -7.672 14.835 -8.985 1.00 77.88 422 VAL A O 1
ATOM 3372 N N . MET A 1 423 ? -9.078 14.739 -10.733 1.00 84.06 423 MET A N 1
ATOM 3373 C CA . MET A 1 423 ? -10.196 14.108 -10.059 1.00 84.06 423 MET A CA 1
ATOM 3374 C C . MET A 1 423 ? -10.488 12.750 -10.680 1.00 84.06 423 MET A C 1
ATOM 3376 O O . MET A 1 423 ? -10.678 12.631 -11.888 1.00 84.06 423 MET A O 1
ATOM 3380 N N . PHE A 1 424 ? -10.603 11.736 -9.834 1.00 87.19 424 PHE A N 1
ATOM 3381 C CA . PHE A 1 424 ? -11.014 10.390 -10.190 1.00 87.19 424 PHE A CA 1
ATOM 3382 C C . PHE A 1 424 ? -12.363 10.080 -9.538 1.00 87.19 424 PHE A C 1
ATOM 3384 O O . PHE A 1 424 ? -12.498 10.001 -8.313 1.00 87.19 424 PHE A O 1
ATOM 3391 N N . ILE A 1 425 ? -13.366 9.837 -10.369 1.00 90.12 425 ILE A N 1
ATOM 3392 C CA . ILE A 1 425 ? -14.688 9.378 -9.960 1.00 90.12 425 ILE A CA 1
ATOM 3393 C C . ILE A 1 425 ? -14.781 7.894 -10.313 1.00 90.12 425 ILE A C 1
ATOM 3395 O O . ILE A 1 425 ? -14.730 7.505 -11.480 1.00 90.12 425 ILE A O 1
ATOM 3399 N N . VAL A 1 426 ? -14.920 7.048 -9.294 1.00 90.88 426 VAL A N 1
ATOM 3400 C CA . VAL A 1 426 ? -15.058 5.596 -9.460 1.00 90.88 426 VAL A CA 1
ATOM 3401 C C . VAL A 1 426 ? -16.504 5.208 -9.182 1.00 90.88 426 VAL A C 1
ATOM 3403 O O . VAL A 1 426 ? -17.057 5.576 -8.151 1.00 90.88 426 VAL A O 1
ATOM 3406 N N . ASN A 1 427 ? -17.132 4.479 -10.104 1.00 90.69 427 ASN A N 1
ATOM 3407 C CA . ASN A 1 427 ? -18.518 4.007 -10.021 1.00 90.69 427 ASN A CA 1
ATOM 3408 C C . ASN A 1 427 ? -19.555 5.119 -9.781 1.00 90.69 427 ASN A C 1
ATOM 3410 O O . ASN A 1 427 ? -20.585 4.891 -9.149 1.00 90.69 427 ASN A O 1
ATOM 3414 N N . GLY A 1 428 ? -19.291 6.320 -10.308 1.00 87.44 428 GLY A N 1
ATOM 3415 C CA . GLY A 1 428 ? -20.190 7.471 -10.183 1.00 87.44 428 GLY A CA 1
ATOM 3416 C C . GLY A 1 428 ? -20.236 8.085 -8.780 1.00 87.44 428 GLY A C 1
ATOM 3417 O O . GLY A 1 428 ? -21.173 8.817 -8.479 1.00 87.44 428 GLY A O 1
ATOM 3418 N N . GLU A 1 429 ? -19.257 7.798 -7.916 1.00 87.19 429 GLU A N 1
ATOM 3419 C CA . GLU A 1 429 ? -19.147 8.386 -6.575 1.00 87.19 429 GLU A CA 1
ATOM 3420 C C . GLU A 1 429 ? -18.706 9.867 -6.633 1.00 87.19 429 GLU A C 1
ATOM 3422 O O . GLU A 1 429 ? -17.596 10.217 -6.245 1.00 87.19 429 GLU A O 1
ATOM 3427 N N . THR A 1 430 ? -19.575 10.750 -7.135 1.00 81.94 430 THR A N 1
ATOM 3428 C CA . THR A 1 430 ? -19.278 12.180 -7.357 1.00 81.94 430 THR A CA 1
ATOM 3429 C C . THR A 1 430 ? -19.263 13.021 -6.087 1.00 81.94 430 THR A C 1
ATOM 3431 O O . THR A 1 430 ? -18.682 14.095 -6.081 1.00 81.94 430 THR A O 1
ATOM 3434 N N . GLU A 1 431 ? -19.916 12.573 -5.013 1.00 74.88 431 GLU A N 1
ATOM 3435 C CA . GLU A 1 431 ? -19.923 13.320 -3.748 1.00 74.88 431 GLU A CA 1
ATOM 3436 C C . GLU A 1 431 ? -18.576 13.248 -3.014 1.00 74.88 431 GLU A C 1
ATOM 3438 O O . GLU A 1 431 ? -18.279 14.126 -2.204 1.00 74.88 431 GLU A O 1
ATOM 3443 N N . TYR A 1 432 ? -17.782 12.202 -3.276 1.00 76.81 432 TYR A N 1
ATOM 3444 C CA . TYR A 1 432 ? -16.505 11.946 -2.605 1.00 76.81 432 TYR A CA 1
ATOM 3445 C C . TYR A 1 432 ? -15.478 11.382 -3.592 1.00 76.81 432 TYR A C 1
ATOM 3447 O O . TYR A 1 432 ? -15.058 10.227 -3.453 1.00 76.81 432 TYR A O 1
ATOM 3455 N N . PRO A 1 433 ? -15.092 12.167 -4.607 1.00 81.38 433 PRO A N 1
ATOM 3456 C CA . PRO A 1 433 ? -14.101 11.725 -5.568 1.00 81.38 433 PRO A CA 1
ATOM 3457 C C . PRO A 1 433 ? -12.751 11.486 -4.882 1.00 81.38 433 PRO A C 1
ATOM 3459 O O . PRO A 1 433 ? -12.479 11.974 -3.781 1.00 81.38 433 PRO A O 1
ATOM 3462 N N . TYR A 1 434 ? -11.891 10.724 -5.546 1.00 83.69 434 TYR A N 1
ATOM 3463 C CA . TYR A 1 434 ? -10.477 10.692 -5.203 1.00 83.69 434 TYR A CA 1
ATOM 3464 C C . TYR A 1 434 ? -9.768 11.780 -5.977 1.00 83.69 434 TYR A C 1
ATOM 3466 O O . TYR A 1 434 ? -10.025 11.962 -7.164 1.00 83.69 434 TYR A O 1
ATOM 3474 N N . THR A 1 435 ? -8.873 12.492 -5.321 1.00 76.62 435 THR A N 1
ATOM 3475 C CA . THR A 1 435 ? -8.247 13.676 -5.899 1.00 76.62 435 THR A CA 1
ATOM 3476 C C . THR A 1 435 ? -6.762 13.665 -5.603 1.00 76.62 435 THR A C 1
ATOM 3478 O O . THR A 1 435 ? -6.345 13.152 -4.559 1.00 76.62 435 THR A O 1
ATOM 3481 N N . GLU A 1 436 ? -5.988 14.217 -6.527 1.00 75.06 436 GLU A N 1
ATOM 3482 C CA . GLU A 1 436 ? -4.537 14.390 -6.448 1.00 75.06 436 GLU A CA 1
ATOM 3483 C C . GLU A 1 436 ? -4.186 15.752 -7.063 1.00 75.06 436 GLU A C 1
ATOM 3485 O O . GLU A 1 436 ? -4.885 16.211 -7.969 1.00 75.06 436 GLU A O 1
ATOM 3490 N N . ALA A 1 437 ? -3.135 16.403 -6.573 1.00 68.75 437 ALA A N 1
ATOM 3491 C CA . ALA A 1 437 ? -2.673 17.688 -7.095 1.00 68.75 437 ALA A CA 1
ATOM 3492 C C . ALA A 1 437 ? -1.144 17.736 -7.058 1.00 68.75 437 ALA A C 1
ATOM 3494 O O . ALA A 1 437 ? -0.547 17.321 -6.070 1.00 68.75 437 ALA A O 1
ATOM 3495 N N . GLU A 1 438 ? -0.519 18.210 -8.134 1.00 64.19 438 GLU A N 1
ATOM 3496 C CA . GLU A 1 438 ? 0.938 18.325 -8.265 1.00 64.19 438 GLU A CA 1
ATOM 3497 C C . GLU A 1 438 ? 1.285 19.391 -9.316 1.00 64.19 438 GLU A C 1
ATOM 3499 O O . GLU A 1 438 ? 0.453 19.722 -10.157 1.00 64.19 438 GLU A O 1
ATOM 3504 N N . TYR A 1 439 ? 2.507 19.924 -9.280 1.00 63.50 439 TYR A N 1
ATOM 3505 C CA . TYR A 1 439 ? 3.034 20.746 -10.368 1.00 63.50 439 TYR A CA 1
ATOM 3506 C C . TYR A 1 439 ? 3.393 19.859 -11.563 1.00 63.50 439 TYR A C 1
ATOM 3508 O O . TYR A 1 439 ? 4.278 19.007 -11.455 1.00 63.50 439 TYR A O 1
ATOM 3516 N N . VAL A 1 440 ? 2.706 20.053 -12.685 1.00 63.41 440 VAL A N 1
ATOM 3517 C CA . VAL A 1 440 ? 2.905 19.260 -13.898 1.00 63.41 440 VAL A CA 1
ATOM 3518 C C . VAL A 1 440 ? 2.976 20.202 -15.079 1.00 63.41 440 VAL A C 1
ATOM 3520 O O . VAL A 1 440 ? 2.068 20.982 -15.297 1.00 63.41 440 VAL A O 1
ATOM 3523 N N . ASP A 1 441 ? 4.025 20.119 -15.873 1.00 63.34 441 ASP A N 1
ATOM 3524 C CA . ASP A 1 441 ? 4.175 20.942 -17.067 1.00 63.34 441 ASP A CA 1
ATOM 3525 C C . ASP A 1 441 ? 5.033 20.199 -18.101 1.00 63.34 441 ASP A C 1
ATOM 3527 O O . ASP A 1 441 ? 5.352 19.011 -17.967 1.00 63.34 441 ASP A O 1
ATOM 3531 N N . SER A 1 442 ? 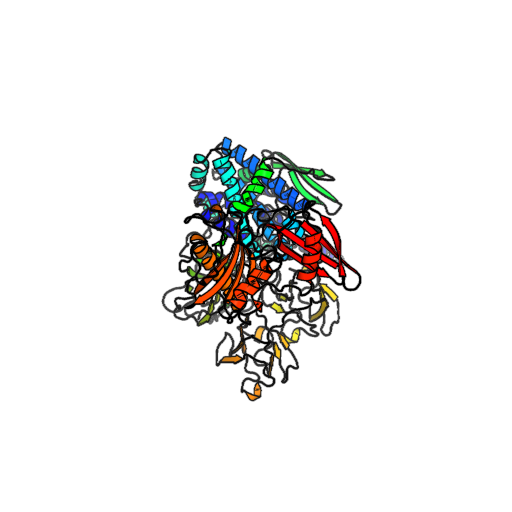5.419 20.893 -19.171 1.00 61.97 442 SER A N 1
ATOM 3532 C CA . SER A 1 442 ? 6.313 20.312 -20.176 1.00 61.97 442 SER A CA 1
ATOM 3533 C C . SER A 1 442 ? 7.712 19.971 -19.624 1.00 61.97 442 SER A C 1
ATOM 3535 O O . SER A 1 442 ? 8.383 19.095 -20.183 1.00 61.97 442 SER A O 1
ATOM 3537 N N . SER A 1 443 ? 8.149 20.613 -18.530 1.00 57.69 443 SER A N 1
ATOM 3538 C CA . SER A 1 443 ? 9.452 20.391 -17.893 1.00 57.69 443 SER A CA 1
ATOM 3539 C C . SER A 1 443 ? 9.429 19.269 -16.837 1.00 57.69 443 SER A C 1
ATOM 3541 O O . SER A 1 443 ? 10.429 18.558 -16.682 1.00 57.69 443 SER A O 1
ATOM 3543 N N . ASN A 1 444 ? 8.269 19.022 -16.219 1.00 65.56 444 ASN A N 1
ATOM 3544 C CA . ASN A 1 444 ? 7.973 17.977 -15.243 1.00 65.56 444 ASN A CA 1
ATOM 3545 C C . ASN A 1 444 ? 6.673 17.197 -15.574 1.00 65.56 444 ASN A C 1
ATOM 3547 O O . ASN A 1 444 ? 5.664 17.310 -14.878 1.00 65.56 444 ASN A O 1
ATOM 3551 N N . PRO A 1 445 ? 6.678 16.343 -16.615 1.00 71.00 445 PRO A N 1
ATOM 3552 C CA . PRO A 1 445 ? 5.478 15.626 -17.057 1.00 71.00 445 PRO A CA 1
ATOM 3553 C C . PRO A 1 445 ? 5.180 14.333 -16.269 1.00 71.00 445 PRO A C 1
ATOM 3555 O O . PRO A 1 445 ? 4.261 13.592 -16.623 1.00 71.00 445 PRO A O 1
ATOM 3558 N N . LEU A 1 446 ? 5.988 13.976 -15.265 1.00 78.12 446 LEU A N 1
ATOM 3559 C CA . LEU A 1 446 ? 5.956 12.669 -14.595 1.00 78.12 446 LEU A CA 1
ATOM 3560 C C . LEU A 1 446 ? 5.298 12.767 -13.220 1.00 78.12 446 LEU A C 1
ATOM 3562 O O . LEU A 1 446 ? 5.977 12.987 -12.228 1.00 78.12 446 LEU A O 1
ATOM 3566 N N . THR A 1 447 ? 3.983 12.565 -13.180 1.00 77.75 447 THR A N 1
ATOM 3567 C CA . THR A 1 447 ? 3.184 12.755 -11.959 1.00 77.75 447 THR A CA 1
ATOM 3568 C C . THR A 1 447 ? 3.146 11.512 -11.074 1.00 77.75 447 THR A C 1
ATOM 3570 O O . THR A 1 447 ? 3.236 10.366 -11.550 1.00 77.75 447 THR A O 1
ATOM 3573 N N . VAL A 1 448 ? 2.859 11.719 -9.788 1.00 75.25 448 VAL A N 1
ATOM 3574 C CA . VAL A 1 448 ? 2.575 10.636 -8.837 1.00 75.25 448 VAL A CA 1
ATOM 3575 C C . VAL A 1 448 ? 1.086 10.390 -8.579 1.00 75.25 448 VAL A C 1
ATOM 3577 O O . VAL A 1 448 ? 0.728 9.652 -7.655 1.00 75.25 448 VAL A O 1
ATOM 3580 N N . TRP A 1 449 ? 0.193 10.904 -9.423 1.00 80.81 449 TRP A N 1
ATOM 3581 C CA . TRP A 1 449 ? -1.251 10.799 -9.206 1.00 80.81 449 TRP A CA 1
ATOM 3582 C C . TRP A 1 449 ? -1.777 9.361 -9.264 1.00 80.81 449 TRP A C 1
ATOM 3584 O O . TRP A 1 449 ? -1.482 8.594 -10.193 1.00 80.81 449 TRP A O 1
ATOM 3594 N N . GLY A 1 450 ? -2.615 8.982 -8.293 1.00 85.00 450 GLY A N 1
ATOM 3595 C CA . GLY A 1 450 ? -3.234 7.665 -8.281 1.00 85.00 450 GLY A CA 1
ATOM 3596 C C . GLY A 1 450 ? -4.292 7.392 -7.225 1.00 85.00 450 GLY A C 1
ATOM 3597 O O . GLY A 1 450 ? -4.321 7.979 -6.162 1.00 85.00 450 GLY A O 1
ATOM 3598 N N . VAL A 1 451 ? -5.098 6.362 -7.471 1.00 87.44 451 VAL A N 1
ATOM 3599 C CA . VAL A 1 451 ? -6.191 5.931 -6.590 1.00 87.44 451 VAL A CA 1
ATOM 3600 C C . VAL A 1 451 ? -6.055 4.472 -6.211 1.00 87.44 451 VAL A C 1
ATOM 3602 O O . VAL A 1 451 ? -5.690 3.655 -7.057 1.00 87.44 451 VAL A O 1
ATOM 3605 N N . MET A 1 452 ? -6.401 4.146 -4.965 1.00 90.69 452 MET A N 1
ATOM 3606 C CA . MET A 1 452 ? -6.606 2.781 -4.482 1.00 90.69 452 MET A CA 1
ATOM 3607 C C . MET A 1 452 ? -8.050 2.609 -4.011 1.00 90.69 452 MET A C 1
ATOM 3609 O O . MET A 1 452 ? -8.460 3.202 -3.014 1.00 90.69 452 MET A O 1
ATOM 3613 N N . LYS A 1 453 ? -8.830 1.788 -4.723 1.00 93.31 453 LYS A N 1
ATOM 3614 C CA . LYS A 1 453 ? -10.235 1.511 -4.389 1.00 93.31 453 LYS A CA 1
ATOM 3615 C C . LYS A 1 453 ? -10.422 0.030 -4.042 1.00 93.31 453 LYS A C 1
ATOM 3617 O O . LYS A 1 453 ? -10.143 -0.821 -4.892 1.00 93.31 453 LYS A O 1
ATOM 3622 N N . PRO A 1 454 ? -10.932 -0.305 -2.844 1.00 95.06 454 PRO A N 1
ATOM 3623 C CA . PRO A 1 454 ? -11.353 -1.666 -2.538 1.00 95.06 454 PRO A CA 1
ATOM 3624 C C . PRO A 1 454 ? -12.661 -1.996 -3.274 1.00 95.06 454 PRO A C 1
ATOM 3626 O O . PRO A 1 454 ? -13.684 -1.329 -3.109 1.00 95.06 454 PRO A O 1
ATOM 3629 N N . LEU A 1 455 ? -12.637 -3.053 -4.080 1.00 92.75 455 LEU A N 1
ATOM 3630 C CA . LEU A 1 455 ? -13.783 -3.623 -4.780 1.00 92.75 455 LEU A CA 1
ATOM 3631 C C . LEU A 1 455 ? -14.298 -4.834 -3.998 1.00 92.75 455 LEU A C 1
ATOM 3633 O O . LEU A 1 455 ? -13.685 -5.901 -3.978 1.00 92.75 455 LEU A O 1
ATOM 3637 N N . TRP A 1 456 ? -15.444 -4.657 -3.347 1.00 91.56 456 TRP A N 1
ATOM 3638 C CA . TRP A 1 456 ? -16.108 -5.688 -2.537 1.00 91.56 456 TRP A CA 1
ATOM 3639 C C . TRP A 1 456 ? -17.008 -6.626 -3.347 1.00 91.56 456 TRP A C 1
ATOM 3641 O O . TRP A 1 456 ? -17.595 -7.562 -2.810 1.00 91.56 456 TRP A O 1
ATOM 3651 N N . ASP A 1 457 ? -17.135 -6.366 -4.641 1.00 86.31 457 ASP A N 1
ATOM 3652 C CA . ASP A 1 457 ? -17.841 -7.204 -5.590 1.00 86.31 457 ASP A CA 1
ATOM 3653 C C . ASP A 1 457 ? -17.159 -7.124 -6.960 1.00 86.31 457 ASP A C 1
ATOM 3655 O O . ASP A 1 457 ? -16.166 -6.422 -7.145 1.00 86.31 457 ASP A O 1
ATOM 3659 N N . ARG A 1 458 ? -17.678 -7.896 -7.915 1.00 81.69 458 ARG A N 1
ATOM 3660 C CA . ARG A 1 458 ? -17.130 -8.001 -9.272 1.00 81.69 458 ARG A CA 1
ATOM 3661 C C . ARG A 1 458 ? -17.956 -7.236 -10.301 1.00 81.69 458 ARG A C 1
ATOM 3663 O O . ARG A 1 458 ? -17.986 -7.629 -11.464 1.00 81.69 458 ARG A O 1
ATOM 3670 N N . ARG A 1 459 ? -18.703 -6.210 -9.882 1.00 88.69 459 ARG A N 1
ATOM 3671 C CA . ARG A 1 459 ? -19.447 -5.386 -10.836 1.00 88.69 459 ARG A CA 1
ATOM 3672 C C . ARG A 1 459 ? -18.465 -4.637 -11.745 1.00 88.69 459 ARG A C 1
ATOM 3674 O O . ARG A 1 459 ? -17.351 -4.331 -11.312 1.00 88.69 459 ARG A O 1
ATOM 3681 N N . PRO A 1 460 ? -18.870 -4.336 -12.991 1.00 89.56 460 PRO A N 1
ATOM 3682 C CA . PRO A 1 460 ? -18.088 -3.480 -13.867 1.00 89.56 460 PRO A CA 1
ATOM 3683 C C . PRO A 1 460 ? -17.735 -2.168 -13.176 1.00 89.56 460 PRO A C 1
ATOM 3685 O O . PRO A 1 460 ? -18.567 -1.568 -12.492 1.00 89.56 460 PRO A O 1
ATOM 3688 N N . VAL A 1 461 ? -16.494 -1.743 -13.365 1.00 91.44 461 VAL A N 1
ATOM 3689 C CA . VAL A 1 461 ? -15.979 -0.488 -12.845 1.00 91.44 461 VAL A CA 1
ATOM 3690 C C . VAL A 1 461 ? -16.104 0.571 -13.923 1.00 91.44 461 VAL A C 1
ATOM 3692 O O . VAL A 1 461 ? -15.618 0.387 -15.040 1.00 91.44 461 VAL A O 1
ATOM 3695 N N . ARG A 1 462 ? -16.695 1.709 -13.562 1.00 91.62 462 ARG A N 1
ATOM 3696 C CA . ARG A 1 462 ? -16.648 2.928 -14.369 1.00 91.62 462 ARG A CA 1
ATOM 3697 C C . ARG A 1 462 ? -15.682 3.911 -13.726 1.00 91.62 462 ARG A C 1
ATOM 3699 O O . ARG A 1 462 ? -15.922 4.362 -12.611 1.00 91.62 462 ARG A O 1
ATOM 3706 N N . LEU A 1 463 ? -14.607 4.229 -14.432 1.00 90.94 463 LEU A N 1
ATOM 3707 C CA . LEU A 1 463 ? -13.654 5.265 -14.071 1.00 90.94 463 LEU A CA 1
ATOM 3708 C C . LEU A 1 463 ? -13.943 6.516 -14.894 1.00 90.94 463 LEU A C 1
ATOM 3710 O O . LEU A 1 463 ? -14.091 6.442 -16.111 1.00 90.94 463 LEU A O 1
ATOM 3714 N N . GLU A 1 464 ? -13.974 7.661 -14.234 1.00 89.69 464 GLU A N 1
ATOM 3715 C CA . GLU A 1 464 ? -14.005 8.965 -14.873 1.00 89.69 464 GLU A CA 1
ATOM 3716 C C . GLU A 1 464 ? -12.869 9.817 -14.302 1.00 89.69 464 GLU A C 1
ATOM 3718 O O . GLU A 1 464 ? -12.754 9.967 -13.088 1.00 89.69 464 GLU A O 1
ATOM 3723 N N . VAL A 1 465 ? -12.001 10.311 -15.181 1.00 87.81 465 VAL A N 1
ATOM 3724 C CA . VAL A 1 465 ? -10.877 11.193 -14.859 1.00 87.81 465 VAL A CA 1
ATOM 3725 C C . VAL A 1 465 ? -11.202 12.578 -15.397 1.00 87.81 465 VAL A C 1
ATOM 3727 O O . VAL A 1 465 ? -11.653 12.691 -16.537 1.00 87.81 465 VAL A O 1
ATOM 3730 N N . ARG A 1 466 ? -10.977 13.611 -14.591 1.00 84.31 466 ARG A N 1
ATOM 3731 C CA . ARG A 1 466 ? -11.097 15.023 -14.973 1.00 84.31 466 ARG A CA 1
ATOM 3732 C C . ARG A 1 466 ? -9.860 15.768 -14.508 1.00 84.31 466 ARG A C 1
ATOM 3734 O O . ARG A 1 466 ? -9.377 15.481 -13.416 1.00 84.31 466 ARG A O 1
ATOM 3741 N N . MET A 1 467 ? -9.366 16.689 -15.318 1.00 80.00 467 MET A N 1
ATOM 3742 C CA . MET A 1 467 ? -8.177 17.485 -15.030 1.00 80.00 467 MET A CA 1
ATOM 3743 C C . MET A 1 467 ? -8.552 18.960 -15.105 1.00 80.00 467 MET A C 1
ATOM 3745 O O . MET A 1 467 ? -9.416 19.334 -15.895 1.00 80.00 467 MET A O 1
ATOM 3749 N N . PHE A 1 468 ? -7.952 19.769 -14.249 1.00 75.25 468 PHE A N 1
ATOM 3750 C CA . PHE A 1 468 ? -8.297 21.174 -14.082 1.00 75.25 468 PHE A CA 1
ATOM 3751 C C . PHE A 1 468 ? -7.019 21.988 -13.962 1.00 75.25 468 PHE A C 1
ATOM 3753 O O . PHE A 1 468 ? -6.097 21.550 -13.269 1.00 75.25 468 PHE A O 1
ATOM 3760 N N . GLU A 1 469 ? -7.007 23.150 -14.603 1.00 69.50 469 GLU A N 1
ATOM 3761 C CA . GLU A 1 469 ? -5.987 24.183 -14.428 1.00 69.50 469 GLU A CA 1
ATOM 3762 C C . GLU A 1 469 ? -6.327 25.050 -13.204 1.00 69.50 469 GLU A C 1
ATOM 3764 O O . GLU A 1 469 ? -7.502 25.222 -12.855 1.00 69.50 469 GLU A O 1
ATOM 3769 N N . SER A 1 470 ? -5.312 25.540 -12.494 1.00 59.03 470 SER A N 1
ATOM 3770 C CA . SER A 1 470 ? -5.476 26.331 -11.273 1.00 59.03 470 SER A CA 1
ATOM 3771 C C . SER A 1 470 ? -4.708 27.647 -11.357 1.00 59.03 470 SER A C 1
ATOM 3773 O O . SER A 1 470 ? -3.499 27.667 -11.144 1.00 59.03 470 SER A O 1
ATOM 3775 N N . ASP A 1 471 ? -5.432 28.755 -11.531 1.00 53.47 471 ASP A N 1
ATOM 3776 C CA . ASP A 1 471 ? -4.861 30.103 -11.511 1.00 53.47 471 ASP A CA 1
ATOM 3777 C C . ASP A 1 471 ? -4.775 30.714 -10.092 1.00 53.47 471 ASP A C 1
ATOM 3779 O O . ASP A 1 471 ? -5.616 30.438 -9.223 1.00 53.47 471 ASP A O 1
ATOM 3783 N N . PRO A 1 472 ? -3.805 31.621 -9.844 1.00 43.31 472 PRO A N 1
ATOM 3784 C CA . PRO A 1 472 ? -3.608 32.277 -8.549 1.00 43.31 472 PRO A CA 1
ATOM 3785 C C . PRO A 1 472 ? -4.605 33.409 -8.230 1.00 43.31 472 PRO A C 1
ATOM 3787 O O . PRO A 1 472 ? -4.594 33.908 -7.108 1.00 43.31 472 PRO A O 1
ATOM 3790 N N . THR A 1 473 ? -5.461 33.846 -9.166 1.00 40.62 473 THR A N 1
ATOM 3791 C CA . THR A 1 473 ? -6.354 35.015 -8.952 1.00 40.62 473 THR A CA 1
ATOM 3792 C C . THR A 1 473 ? -7.851 34.715 -9.014 1.00 40.62 473 THR A C 1
ATOM 3794 O O . THR A 1 473 ? -8.634 35.448 -8.405 1.00 40.62 473 THR A O 1
ATOM 3797 N N . ASP A 1 474 ? -8.248 33.629 -9.677 1.00 42.81 474 ASP A N 1
ATOM 3798 C CA . ASP A 1 474 ? -9.611 33.099 -9.682 1.00 42.81 474 ASP A CA 1
ATOM 3799 C C . ASP A 1 474 ? -9.518 31.569 -9.601 1.00 42.81 474 ASP A C 1
ATOM 3801 O O . ASP A 1 474 ? -9.147 30.886 -10.550 1.00 42.81 474 ASP A O 1
ATOM 3805 N N . HIS A 1 475 ? -9.738 31.015 -8.406 1.00 48.28 475 HIS A N 1
ATOM 3806 C CA . HIS A 1 475 ? -9.435 29.609 -8.079 1.00 48.28 475 HIS A CA 1
ATOM 3807 C C . HIS A 1 475 ? -10.510 28.611 -8.555 1.00 48.28 475 HIS A C 1
ATOM 3809 O O . HIS A 1 475 ? -10.651 27.500 -8.033 1.00 48.28 475 HIS A O 1
ATOM 3815 N N . LYS A 1 476 ? -11.307 29.045 -9.524 1.00 49.28 476 LYS A N 1
ATOM 3816 C CA . LYS A 1 476 ? -12.172 28.278 -10.417 1.00 49.28 476 LYS A CA 1
ATOM 3817 C C . LYS A 1 476 ? -11.892 28.930 -11.775 1.00 49.28 476 LYS A C 1
ATOM 3819 O O . LYS A 1 476 ? -11.827 30.145 -11.826 1.00 49.28 476 LYS A O 1
ATOM 3824 N N . ASP A 1 477 ? -11.633 28.208 -12.860 1.00 57.81 477 ASP A N 1
ATOM 3825 C CA . ASP A 1 477 ? -12.738 28.115 -13.820 1.00 57.81 477 ASP A CA 1
ATOM 3826 C C . ASP A 1 477 ? -12.540 27.121 -14.984 1.00 57.81 477 ASP A C 1
ATOM 3828 O O . ASP A 1 477 ? -13.517 26.860 -15.693 1.00 57.81 477 ASP A O 1
ATOM 3832 N N . GLU A 1 478 ? -11.370 26.492 -15.188 1.00 64.75 478 GLU A N 1
ATOM 3833 C CA . GLU A 1 478 ? -11.112 25.795 -16.464 1.00 64.75 478 GLU A CA 1
ATOM 3834 C C . GLU A 1 478 ? -10.757 24.300 -16.319 1.00 64.75 478 GLU A C 1
ATOM 3836 O O . GLU A 1 478 ? -9.628 23.868 -16.100 1.00 64.75 478 GLU A O 1
ATOM 3841 N N . GLU A 1 479 ? -11.789 23.458 -16.446 1.00 73.06 479 GLU A N 1
ATOM 3842 C CA . GLU A 1 479 ? -11.622 22.018 -16.687 1.00 73.06 479 GLU A CA 1
ATOM 3843 C C . GLU A 1 479 ? -10.962 21.813 -18.066 1.00 73.06 479 GLU A C 1
ATOM 3845 O O . GLU A 1 479 ? -11.440 22.372 -19.058 1.00 73.06 479 GLU A O 1
ATOM 3850 N N . MET A 1 480 ? -9.897 21.016 -18.130 1.00 72.19 480 MET A N 1
ATOM 3851 C CA . MET A 1 480 ? -9.106 20.788 -19.344 1.00 72.19 480 MET A CA 1
ATOM 3852 C C . MET A 1 480 ? -9.762 19.794 -20.308 1.00 72.19 480 MET A C 1
ATOM 3854 O O . MET A 1 480 ? -10.448 18.853 -19.891 1.00 72.19 480 MET A O 1
ATOM 3858 N N . ASP A 1 481 ? -9.464 19.929 -21.602 1.00 70.75 481 ASP A N 1
ATOM 3859 C CA . ASP A 1 481 ? -9.899 18.990 -22.633 1.00 70.75 481 ASP A CA 1
ATOM 3860 C C . ASP A 1 481 ? -8.904 17.823 -22.775 1.00 70.75 481 ASP A C 1
ATOM 3862 O O . ASP A 1 481 ? -7.864 17.898 -23.433 1.00 70.75 481 ASP A O 1
ATOM 3866 N N . ILE A 1 482 ? -9.253 16.687 -22.166 1.00 71.75 482 ILE A N 1
ATOM 3867 C CA . ILE A 1 482 ? -8.479 15.434 -22.245 1.00 71.75 482 ILE A CA 1
ATOM 3868 C C . ILE A 1 482 ? -9.061 14.408 -23.242 1.00 71.75 482 ILE A C 1
ATOM 3870 O O . ILE A 1 482 ? -8.600 13.265 -23.266 1.00 71.75 482 ILE A O 1
ATOM 3874 N N . ARG A 1 483 ? -10.086 14.757 -24.046 1.00 64.19 483 ARG A N 1
ATOM 3875 C CA . ARG A 1 483 ? -10.812 13.832 -24.954 1.00 64.19 483 ARG A CA 1
ATOM 3876 C C . ARG A 1 483 ? -11.454 14.547 -26.164 1.00 64.19 483 ARG A C 1
ATOM 3878 O O . ARG A 1 483 ? -11.899 15.673 -25.990 1.00 64.19 483 ARG A O 1
ATOM 3885 N N . PRO A 1 484 ? -11.706 13.894 -27.325 1.00 45.28 484 PRO A N 1
ATOM 3886 C CA . PRO A 1 484 ? -12.401 14.524 -28.447 1.00 45.28 484 PRO A CA 1
ATOM 3887 C C . PRO A 1 484 ? -13.926 14.451 -28.361 1.00 45.28 484 PRO A C 1
ATOM 3889 O O . PRO A 1 484 ? -14.515 13.381 -28.166 1.00 45.28 484 PRO A O 1
ATOM 3892 N N . GLY A 1 485 ? -14.578 15.570 -28.683 1.00 50.09 485 GLY A N 1
ATOM 3893 C CA . GLY A 1 485 ? -15.842 15.584 -29.428 1.00 50.09 485 GLY A CA 1
ATOM 3894 C C . GLY A 1 485 ? -17.166 15.582 -28.654 1.00 50.09 485 GLY A C 1
ATOM 3895 O O . GLY A 1 485 ? -18.195 15.714 -29.316 1.00 50.09 485 GLY A O 1
ATOM 3896 N N . ALA A 1 486 ? -17.200 15.463 -27.316 1.00 51.47 486 ALA A N 1
ATOM 3897 C CA . ALA A 1 486 ? -18.454 15.652 -26.551 1.00 51.47 486 ALA A CA 1
ATOM 3898 C C . ALA A 1 486 ? -18.335 15.847 -25.015 1.00 51.47 486 ALA A C 1
ATOM 3900 O O . ALA A 1 486 ? -19.371 15.845 -24.345 1.00 51.47 486 ALA A O 1
ATOM 3901 N N . GLY A 1 487 ? -17.141 15.980 -24.419 1.00 60.50 487 GLY A N 1
ATOM 3902 C CA . GLY A 1 487 ? -17.011 16.232 -22.975 1.00 60.50 487 GLY A CA 1
ATOM 3903 C C . GLY A 1 487 ? -15.572 16.205 -22.456 1.00 60.50 487 GLY A C 1
ATOM 3904 O O . GLY A 1 487 ? -14.725 15.539 -23.042 1.00 60.50 487 GLY A O 1
ATOM 3905 N N . LYS A 1 488 ? -15.342 16.895 -21.334 1.00 72.06 488 LYS A N 1
ATOM 3906 C CA . LYS A 1 488 ? -14.024 17.150 -20.727 1.00 72.06 488 LYS A CA 1
ATOM 3907 C C . LYS A 1 488 ? -13.450 15.996 -19.892 1.00 72.06 488 LYS A C 1
ATOM 3909 O O . LYS A 1 488 ? -12.309 16.036 -19.463 1.00 72.06 488 LYS A O 1
ATOM 3914 N N . ALA A 1 489 ? -14.221 14.928 -19.677 1.00 77.81 489 ALA A N 1
ATOM 3915 C CA . ALA A 1 489 ? -13.812 13.801 -18.840 1.00 77.81 489 ALA A CA 1
ATOM 3916 C C . ALA A 1 489 ? -13.359 12.576 -19.657 1.00 77.81 489 ALA A C 1
ATOM 3918 O O . ALA A 1 489 ? -14.064 12.107 -20.564 1.00 77.81 489 ALA A O 1
ATOM 3919 N N . LEU A 1 490 ? -12.237 11.963 -19.266 1.00 82.75 490 LEU A N 1
ATOM 3920 C CA . LEU A 1 490 ? -11.840 10.637 -19.741 1.00 82.75 490 LEU A CA 1
ATOM 3921 C C . LEU A 1 490 ? -12.663 9.593 -18.989 1.00 82.75 490 LEU A C 1
ATOM 3923 O O . LEU A 1 490 ? -12.483 9.380 -17.796 1.00 82.75 490 LEU A O 1
ATOM 3927 N N . THR A 1 491 ? -13.584 8.936 -19.692 1.00 85.62 491 THR A N 1
ATOM 3928 C CA . THR A 1 491 ? -14.400 7.850 -19.132 1.00 85.62 491 THR A CA 1
ATOM 3929 C C . THR A 1 491 ? -13.913 6.507 -19.656 1.00 85.62 491 THR A C 1
ATOM 3931 O O . THR A 1 491 ? -13.814 6.315 -20.867 1.00 85.62 491 THR A O 1
ATOM 3934 N N . PHE A 1 492 ? -13.661 5.566 -18.755 1.00 86.19 492 PHE A N 1
ATOM 3935 C CA . PHE A 1 492 ? -13.245 4.208 -19.073 1.00 86.19 492 PHE A CA 1
ATOM 3936 C C . PHE A 1 492 ? -14.062 3.207 -18.259 1.00 86.19 492 PHE A C 1
ATOM 3938 O O . PHE A 1 492 ? -14.126 3.290 -17.034 1.00 86.19 492 PHE A O 1
ATOM 3945 N N . GLU A 1 493 ? -14.680 2.247 -18.937 1.00 88.38 493 GLU A N 1
ATOM 3946 C CA . GLU A 1 493 ? -15.420 1.166 -18.291 1.00 88.38 493 GLU A CA 1
ATOM 3947 C C . GLU A 1 493 ? -14.681 -0.148 -18.501 1.00 88.38 493 GLU A C 1
ATOM 3949 O O . GLU A 1 493 ? -14.309 -0.480 -19.628 1.00 88.38 493 GLU A O 1
ATOM 3954 N N . PHE A 1 494 ? -14.484 -0.915 -17.432 1.00 86.88 494 PHE A N 1
ATOM 3955 C CA . PHE A 1 494 ? -13.924 -2.256 -17.536 1.00 86.88 494 PHE A CA 1
ATOM 3956 C C . PHE A 1 494 ? -14.563 -3.220 -16.548 1.00 86.88 494 PHE A C 1
ATOM 3958 O O . PHE A 1 494 ? -14.976 -2.856 -15.449 1.00 86.88 494 PHE A O 1
ATOM 3965 N N . ASP A 1 495 ? -14.632 -4.479 -16.950 1.00 84.25 495 ASP A N 1
ATOM 3966 C CA . ASP A 1 495 ? -15.152 -5.560 -16.135 1.00 84.25 495 ASP A CA 1
ATOM 3967 C C . ASP A 1 495 ? -13.981 -6.362 -15.541 1.00 84.25 495 ASP A C 1
ATOM 3969 O O . ASP A 1 495 ? -13.289 -7.077 -16.277 1.00 84.25 495 ASP A O 1
ATOM 3973 N N . PRO A 1 496 ? -13.744 -6.283 -14.216 1.00 79.44 496 PRO A N 1
ATOM 3974 C CA . PRO A 1 496 ? -12.663 -7.018 -13.564 1.00 79.44 496 PRO A CA 1
ATOM 3975 C C . PRO A 1 496 ? -12.847 -8.544 -13.618 1.00 79.44 496 PRO A C 1
ATOM 3977 O O . PRO A 1 496 ? -11.868 -9.275 -13.461 1.00 79.44 496 PRO A O 1
ATOM 3980 N N . ALA A 1 497 ? -14.067 -9.050 -13.836 1.00 74.62 497 ALA A N 1
ATOM 3981 C CA . ALA A 1 497 ? -14.344 -10.482 -13.913 1.00 74.62 497 ALA A CA 1
ATOM 3982 C C . ALA A 1 497 ? -13.979 -11.076 -15.276 1.00 74.62 497 ALA A C 1
ATOM 3984 O O . ALA A 1 497 ? -13.448 -12.185 -15.344 1.00 74.62 497 ALA A O 1
ATOM 3985 N N . THR A 1 498 ? -14.276 -10.356 -16.358 1.00 76.38 498 THR A N 1
ATOM 3986 C CA . THR A 1 498 ? -14.036 -10.831 -17.730 1.00 76.38 498 THR A CA 1
ATOM 3987 C C . THR A 1 498 ? -12.754 -10.274 -18.340 1.00 76.38 498 THR A C 1
ATOM 3989 O O . THR A 1 498 ? -12.270 -10.811 -19.336 1.00 76.38 498 THR A O 1
ATOM 3992 N N . GLY A 1 499 ? -12.197 -9.204 -17.766 1.00 72.62 499 GLY A N 1
ATOM 3993 C CA . GLY A 1 499 ? -11.113 -8.436 -18.373 1.00 72.62 499 GLY A CA 1
ATOM 3994 C C . GLY A 1 499 ? -11.547 -7.712 -19.650 1.00 72.62 499 GLY A C 1
ATOM 3995 O O . GLY A 1 499 ? -10.695 -7.322 -20.445 1.00 72.62 499 GLY A O 1
ATOM 3996 N N . SER A 1 500 ? -12.856 -7.571 -19.886 1.00 75.75 500 SER A N 1
ATOM 3997 C CA . SER A 1 500 ? -13.382 -6.785 -21.001 1.00 75.75 500 SER A CA 1
ATOM 3998 C C . SER A 1 500 ? -13.395 -5.299 -20.651 1.00 75.75 500 SER A C 1
ATOM 4000 O O . SER A 1 500 ? -13.430 -4.924 -19.479 1.00 75.75 500 SER A O 1
ATOM 4002 N N . TYR A 1 501 ? -13.348 -4.446 -21.669 1.00 82.38 501 TYR A N 1
ATOM 4003 C CA . TYR A 1 501 ? -13.414 -3.001 -21.501 1.00 82.38 501 TYR A CA 1
ATOM 4004 C C . TYR A 1 501 ? -14.247 -2.362 -22.609 1.00 82.38 501 TYR A C 1
ATOM 4006 O O . TYR A 1 501 ? -14.275 -2.847 -23.744 1.00 82.38 501 TYR A O 1
ATOM 4014 N N . GLY A 1 502 ? -14.923 -1.265 -22.278 1.00 77.81 502 GLY A N 1
ATOM 4015 C CA . GLY A 1 502 ? -15.523 -0.368 -23.255 1.00 77.81 502 GLY A CA 1
ATOM 4016 C C . GLY A 1 502 ? -14.439 0.548 -23.808 1.00 77.81 502 GLY A C 1
ATOM 4017 O O . GLY A 1 502 ? -13.840 1.304 -23.051 1.00 77.81 502 GLY A O 1
ATOM 4018 N N . ALA A 1 503 ? -14.153 0.467 -25.110 1.00 64.56 503 ALA A N 1
ATOM 4019 C CA . ALA A 1 503 ? -13.142 1.311 -25.742 1.00 64.56 503 ALA A CA 1
ATOM 4020 C C . ALA A 1 503 ? -13.637 2.771 -25.817 1.00 64.56 503 ALA A C 1
ATOM 4022 O O . ALA A 1 503 ? -14.601 3.034 -26.545 1.00 64.56 503 ALA A O 1
ATOM 4023 N N . PRO A 1 504 ? -13.011 3.728 -25.103 1.00 66.50 504 PRO A N 1
ATOM 4024 C CA . PRO A 1 504 ? -13.348 5.130 -25.275 1.00 66.50 504 PRO A CA 1
ATOM 4025 C C . PRO A 1 504 ? -12.886 5.595 -26.658 1.00 66.50 504 PRO A C 1
ATOM 4027 O O . PRO A 1 504 ? -11.750 5.352 -27.063 1.00 66.50 504 PRO A O 1
ATOM 4030 N N . SER A 1 505 ? -13.779 6.252 -27.399 1.00 67.69 505 SER A N 1
ATOM 4031 C CA . SER A 1 505 ? -13.440 6.915 -28.663 1.00 67.69 505 SER A CA 1
ATOM 4032 C C . SER A 1 505 ? -12.279 7.895 -28.462 1.00 67.69 505 SER A C 1
ATOM 4034 O O . SER A 1 505 ? -12.314 8.662 -27.500 1.00 67.69 505 SER A O 1
ATOM 4036 N N . GLY A 1 506 ? -11.295 7.872 -29.365 1.00 70.00 506 GLY A N 1
ATOM 4037 C CA . GLY A 1 506 ? -10.119 8.754 -29.320 1.00 70.00 506 GLY A CA 1
ATOM 4038 C C . GLY A 1 506 ? -8.911 8.194 -28.554 1.00 70.00 506 GLY A C 1
ATOM 4039 O O . GLY A 1 506 ? -7.772 8.559 -28.814 1.00 70.00 506 GLY A O 1
ATOM 4040 N N . CYS A 1 507 ? -9.097 7.204 -27.678 1.00 79.56 507 CYS A N 1
ATOM 4041 C CA . CYS A 1 507 ? -7.988 6.684 -26.875 1.00 79.56 507 CYS A CA 1
ATOM 4042 C C . CYS A 1 507 ? -7.251 5.514 -27.542 1.00 79.56 507 CYS A C 1
ATOM 4044 O O . CYS A 1 507 ? -7.857 4.633 -28.163 1.00 79.56 507 CYS A O 1
ATOM 4046 N N . ARG A 1 508 ? -5.936 5.428 -27.309 1.00 85.94 508 ARG A N 1
ATOM 4047 C CA . ARG A 1 508 ? -5.155 4.215 -27.588 1.00 85.94 508 ARG A CA 1
ATOM 4048 C C . ARG A 1 508 ? -5.030 3.380 -26.315 1.00 85.94 508 ARG A C 1
ATOM 4050 O O . ARG A 1 508 ? -4.665 3.899 -25.266 1.00 85.94 508 ARG A O 1
ATOM 4057 N N . VAL A 1 509 ? -5.337 2.084 -26.403 1.00 86.75 509 VAL A N 1
ATOM 4058 C CA . VAL A 1 509 ? -5.384 1.174 -25.247 1.00 86.75 509 VAL A CA 1
ATOM 4059 C C . VAL A 1 509 ? -4.435 -0.004 -25.453 1.00 86.75 509 VAL A C 1
ATOM 4061 O O . VAL A 1 509 ? -4.503 -0.694 -26.469 1.00 86.75 509 VAL A O 1
ATOM 4064 N N . TRP A 1 510 ? -3.595 -0.275 -24.457 1.00 87.00 510 TRP A N 1
ATOM 4065 C CA . TRP A 1 510 ? -2.745 -1.459 -24.376 1.00 87.00 510 TRP A CA 1
ATOM 4066 C C . TRP A 1 510 ? -3.153 -2.314 -23.179 1.00 87.00 510 TRP A C 1
ATOM 4068 O O . TRP A 1 510 ? -3.246 -1.830 -22.054 1.00 87.00 510 TRP A O 1
ATOM 4078 N N . THR A 1 511 ? -3.336 -3.615 -23.389 1.00 83.69 511 THR A N 1
ATOM 4079 C CA . THR A 1 511 ? -3.561 -4.559 -22.286 1.00 83.69 511 THR A CA 1
ATOM 4080 C C . THR A 1 511 ? -2.282 -4.754 -21.472 1.00 83.69 511 THR A C 1
ATOM 4082 O O . THR A 1 511 ? -1.210 -4.986 -22.032 1.00 83.69 511 THR A O 1
ATOM 4085 N N . ILE A 1 512 ? -2.397 -4.723 -20.149 1.00 80.56 512 ILE A N 1
ATOM 4086 C CA . ILE A 1 512 ? -1.338 -5.079 -19.198 1.00 80.56 512 ILE A CA 1
ATOM 4087 C C . ILE A 1 512 ? -1.846 -6.199 -18.277 1.00 80.56 512 ILE A C 1
ATOM 4089 O O . ILE A 1 512 ? -3.053 -6.446 -18.215 1.00 80.56 512 ILE A O 1
ATOM 4093 N N . PRO A 1 513 ? -0.975 -6.922 -17.557 1.00 75.88 513 PRO A N 1
ATOM 4094 C CA . PRO A 1 513 ? -1.440 -7.927 -16.610 1.00 75.88 513 PRO A CA 1
ATOM 4095 C C . PRO A 1 513 ? -2.385 -7.312 -15.570 1.00 75.88 513 PRO A C 1
ATOM 4097 O O . PRO A 1 513 ? -2.038 -6.365 -14.875 1.00 75.88 513 PRO A O 1
ATOM 4100 N N . GLY A 1 514 ? -3.610 -7.841 -15.510 1.00 76.12 514 GLY A N 1
ATOM 4101 C CA . GLY A 1 514 ? -4.648 -7.347 -14.605 1.00 76.12 514 GLY A CA 1
ATOM 4102 C C . GLY A 1 514 ? -5.333 -6.045 -15.029 1.00 76.12 514 GLY A C 1
ATOM 4103 O O . GLY A 1 514 ? -6.172 -5.575 -14.267 1.00 76.12 514 GLY A O 1
ATOM 4104 N N . GLY A 1 515 ? -5.040 -5.470 -16.202 1.00 85.69 515 GLY A N 1
ATOM 4105 C CA . GLY A 1 515 ? -5.684 -4.219 -16.600 1.00 85.69 515 GLY A CA 1
ATOM 4106 C C . GLY A 1 515 ? -5.224 -3.607 -17.921 1.00 85.69 515 GLY A C 1
ATOM 4107 O O . GLY A 1 515 ? -4.935 -4.312 -18.890 1.00 85.69 515 GLY A O 1
ATOM 4108 N N . PHE A 1 516 ? -5.171 -2.275 -17.962 1.00 86.62 516 PHE A N 1
ATOM 4109 C CA . PHE A 1 516 ? -4.967 -1.480 -19.170 1.00 86.62 516 PHE A CA 1
ATOM 4110 C C . PHE A 1 516 ? -4.034 -0.288 -18.936 1.00 86.62 516 PHE A C 1
ATOM 4112 O O . PHE A 1 516 ? -4.001 0.302 -17.858 1.00 86.62 516 PHE A O 1
ATOM 4119 N N . PHE A 1 517 ? -3.291 0.072 -19.977 1.00 87.69 517 PHE A N 1
ATOM 4120 C CA . PHE A 1 517 ? -2.595 1.343 -20.121 1.00 87.69 517 PHE A CA 1
ATOM 4121 C C . PHE A 1 517 ? -3.274 2.105 -21.256 1.00 87.69 517 PHE A C 1
ATOM 4123 O O . PHE A 1 517 ? -3.522 1.530 -22.315 1.00 87.69 517 PHE A O 1
ATOM 4130 N N . ILE A 1 518 ? -3.645 3.354 -21.021 1.00 87.88 518 ILE A N 1
ATOM 4131 C CA . ILE A 1 518 ? -4.534 4.128 -21.883 1.00 87.88 518 ILE A CA 1
ATOM 4132 C C . ILE A 1 518 ? -3.865 5.469 -22.137 1.00 87.88 518 ILE A C 1
ATOM 4134 O O . ILE A 1 518 ? -3.506 6.157 -21.194 1.00 87.88 518 ILE A O 1
ATOM 4138 N N . GLN A 1 519 ? -3.707 5.842 -23.396 1.00 87.62 519 GLN A N 1
ATOM 4139 C CA . GLN A 1 519 ? -3.253 7.168 -23.800 1.00 87.62 519 GLN A CA 1
ATOM 4140 C C . GLN A 1 519 ? -4.470 7.963 -24.270 1.00 87.62 519 GLN A C 1
ATOM 4142 O O . GLN A 1 519 ? -5.181 7.504 -25.174 1.00 87.62 519 GLN A O 1
ATOM 4147 N N . SER A 1 520 ? -4.703 9.128 -23.663 1.00 83.75 520 SER A N 1
ATOM 4148 C CA . SER A 1 520 ? -5.621 10.117 -24.223 1.00 83.75 520 SER A CA 1
ATOM 4149 C C . SER A 1 520 ? -4.986 10.816 -25.428 1.00 83.75 520 SER A C 1
ATOM 4151 O O . SER A 1 520 ? -3.766 10.841 -25.591 1.00 83.75 520 SER A O 1
ATOM 4153 N N . ASP A 1 521 ? -5.810 11.347 -26.315 1.00 74.75 521 ASP A N 1
ATOM 4154 C CA . ASP A 1 521 ? -5.380 12.099 -27.496 1.00 74.75 521 ASP A CA 1
ATOM 4155 C C . ASP A 1 521 ? -5.236 13.601 -27.216 1.00 74.75 521 ASP A C 1
ATOM 4157 O O . ASP A 1 521 ? -4.322 14.212 -27.774 1.00 74.75 521 ASP A O 1
ATOM 4161 N N . GLY A 1 522 ? -6.062 14.151 -26.315 1.00 64.44 522 GLY A N 1
ATOM 4162 C CA . GLY A 1 522 ? -6.049 15.556 -25.904 1.00 64.44 522 GLY A CA 1
ATOM 4163 C C . GLY A 1 522 ? -6.494 16.488 -27.034 1.00 64.44 522 GLY A C 1
ATOM 4164 O O . GLY A 1 522 ? -5.715 17.330 -27.465 1.00 64.44 522 GLY A O 1
ATOM 4165 N N . GLU A 1 523 ? -7.705 16.309 -27.574 1.00 63.69 523 GLU A N 1
ATOM 4166 C CA . GLU A 1 523 ? -8.296 17.198 -28.594 1.00 63.69 523 GLU A CA 1
ATOM 4167 C C . GLU A 1 523 ? -9.267 18.212 -27.953 1.00 63.69 523 GLU A C 1
ATOM 4169 O O . GLU A 1 523 ? -10.094 17.798 -27.149 1.00 63.69 523 GLU A O 1
ATOM 4174 N N . GLY A 1 524 ? -9.223 19.501 -28.330 1.00 56.59 524 GLY A N 1
ATOM 4175 C CA . GLY A 1 524 ? -10.079 20.557 -27.744 1.00 56.59 524 GLY A CA 1
ATOM 4176 C C . GLY A 1 524 ? -9.362 21.899 -27.521 1.00 56.59 524 GLY A C 1
ATOM 4177 O O . GLY A 1 524 ? -8.317 22.114 -28.135 1.00 56.59 524 GLY A O 1
ATOM 4178 N N . ASP A 1 525 ? -9.910 22.769 -26.669 1.00 51.53 525 ASP A N 1
ATOM 4179 C CA . ASP A 1 525 ? -9.246 23.968 -26.112 1.00 51.53 525 ASP A CA 1
ATOM 4180 C C . ASP A 1 525 ? -8.680 23.603 -24.715 1.00 51.53 525 ASP A C 1
ATOM 4182 O O . ASP A 1 525 ? -9.298 22.811 -24.010 1.00 51.53 525 ASP A O 1
ATOM 4186 N N . LEU A 1 526 ? -7.516 24.131 -24.297 1.00 57.19 526 LEU A N 1
ATOM 4187 C CA . LEU A 1 526 ? -6.835 23.752 -23.031 1.00 57.19 526 LEU A CA 1
ATOM 4188 C C . LEU A 1 526 ? -6.543 22.241 -22.952 1.00 57.19 526 LEU A C 1
ATOM 4190 O O . LEU A 1 526 ? -7.088 21.489 -22.138 1.00 57.19 526 LEU A O 1
ATOM 4194 N N . ARG A 1 527 ? -5.731 21.767 -23.902 1.00 71.50 527 ARG A N 1
ATOM 4195 C CA . ARG A 1 527 ? -5.555 20.341 -24.206 1.00 71.50 527 ARG A CA 1
ATOM 4196 C C . ARG A 1 527 ? -4.525 19.691 -23.295 1.00 71.50 527 ARG A C 1
ATOM 4198 O O . ARG A 1 527 ? -3.366 20.083 -23.315 1.00 71.50 527 ARG A O 1
ATOM 4205 N N . ALA A 1 528 ? -4.892 18.586 -22.653 1.00 73.94 528 ALA A N 1
ATOM 4206 C CA . ALA A 1 528 ? -3.935 17.728 -21.956 1.00 73.94 528 ALA A CA 1
ATOM 4207 C C . ALA A 1 528 ? -3.920 16.300 -22.517 1.00 73.94 528 ALA A C 1
ATOM 4209 O O . ALA A 1 528 ? -4.952 15.654 -22.733 1.00 73.94 528 ALA A O 1
ATOM 4210 N N . ARG A 1 529 ? -2.713 15.759 -22.709 1.00 80.50 529 ARG A N 1
ATOM 4211 C CA . ARG A 1 529 ? -2.496 14.331 -22.956 1.00 80.50 529 ARG A CA 1
ATOM 4212 C C . ARG A 1 529 ? -2.107 13.654 -21.659 1.00 80.50 529 ARG A C 1
ATOM 4214 O O . ARG A 1 529 ? -1.055 13.944 -21.103 1.00 80.50 529 ARG A O 1
ATOM 4221 N N . ILE A 1 530 ? -2.892 12.671 -21.244 1.00 83.50 530 ILE A N 1
ATOM 4222 C CA . ILE A 1 530 ? -2.616 11.862 -20.063 1.00 83.50 530 ILE A CA 1
ATOM 4223 C C . ILE A 1 530 ? -2.450 10.393 -20.435 1.00 83.50 530 ILE A C 1
ATOM 4225 O O . ILE A 1 530 ? -3.115 9.859 -21.329 1.00 83.50 530 ILE A O 1
ATOM 4229 N N . TYR A 1 531 ? -1.569 9.722 -19.705 1.00 86.94 531 TYR A N 1
ATOM 4230 C CA . TYR A 1 531 ? -1.429 8.277 -19.741 1.00 86.94 531 TYR A CA 1
ATOM 4231 C C . TYR A 1 531 ? -2.036 7.717 -18.469 1.00 86.94 531 TYR A C 1
ATOM 4233 O O . TYR A 1 531 ? -1.551 8.007 -17.387 1.00 86.94 531 TYR A O 1
ATOM 4241 N N . VAL A 1 532 ? -3.085 6.909 -18.583 1.00 88.62 532 VAL A N 1
ATOM 4242 C CA . VAL A 1 532 ? -3.792 6.315 -17.448 1.00 88.62 532 VAL A CA 1
ATOM 4243 C C . VAL A 1 532 ? -3.517 4.821 -17.405 1.00 88.62 532 VAL A C 1
ATOM 4245 O O . VAL A 1 532 ? -3.777 4.085 -18.356 1.00 88.62 532 VAL A O 1
ATOM 4248 N N . LYS A 1 533 ? -3.021 4.345 -16.271 1.00 88.00 533 LYS A N 1
ATOM 4249 C CA . LYS A 1 533 ? -2.841 2.929 -15.971 1.00 88.00 533 LYS A CA 1
ATOM 4250 C C . LYS A 1 533 ? -3.916 2.492 -14.986 1.00 88.00 533 LYS A C 1
ATOM 4252 O O . LYS A 1 533 ? -4.021 3.055 -13.903 1.00 88.00 533 LYS A O 1
ATOM 4257 N N . VAL A 1 534 ? -4.694 1.476 -15.339 1.00 88.62 534 VAL A N 1
ATOM 4258 C CA . VAL A 1 534 ? -5.788 0.940 -14.516 1.00 88.62 534 VAL A CA 1
ATOM 4259 C C . VAL A 1 534 ? -5.610 -0.560 -14.395 1.00 88.62 534 VAL A C 1
ATOM 4261 O O . VAL A 1 534 ? -5.519 -1.227 -15.420 1.00 88.62 534 VAL A O 1
ATOM 4264 N N . TRP A 1 535 ? -5.559 -1.118 -13.187 1.00 87.94 535 TRP A N 1
ATOM 4265 C CA . TRP A 1 535 ? -5.439 -2.567 -13.009 1.00 87.94 535 TRP A CA 1
ATOM 4266 C C . TRP A 1 535 ? -6.043 -3.073 -11.704 1.00 87.94 535 TRP A C 1
ATOM 4268 O O . TRP A 1 535 ? -6.098 -2.371 -10.695 1.00 87.94 535 TRP A O 1
ATOM 4278 N N . THR A 1 536 ? -6.464 -4.336 -11.719 1.00 87.88 536 THR A N 1
ATOM 4279 C CA . THR A 1 536 ? -6.734 -5.098 -10.501 1.00 87.88 536 THR A CA 1
ATOM 4280 C C . THR A 1 536 ? -5.414 -5.608 -9.941 1.00 87.88 536 THR A C 1
ATOM 4282 O O . THR A 1 536 ? -4.692 -6.327 -10.636 1.00 87.88 536 THR A O 1
ATOM 4285 N N . MET A 1 537 ? -5.100 -5.252 -8.703 1.00 86.06 537 MET A N 1
ATOM 4286 C CA . MET A 1 537 ? -3.858 -5.641 -8.048 1.00 86.06 537 MET A CA 1
ATOM 4287 C C . MET A 1 537 ? -3.862 -7.121 -7.669 1.00 86.06 537 MET A C 1
ATOM 4289 O O . MET A 1 537 ? -4.892 -7.680 -7.286 1.00 86.06 537 MET A O 1
ATOM 4293 N N . ASP A 1 538 ? -2.681 -7.730 -7.720 1.00 81.88 538 ASP A N 1
ATOM 4294 C CA . ASP A 1 538 ? -2.455 -9.057 -7.159 1.00 81.88 538 ASP A CA 1
ATOM 4295 C C . ASP A 1 538 ? -2.537 -9.022 -5.629 1.00 81.88 538 ASP A C 1
ATOM 4297 O O . ASP A 1 538 ? -2.206 -8.021 -4.988 1.00 81.88 538 ASP A O 1
ATOM 4301 N N . ASP A 1 539 ? -2.911 -10.146 -5.019 1.00 81.69 539 ASP A N 1
ATOM 4302 C CA . ASP A 1 539 ? -3.012 -10.239 -3.558 1.00 81.69 539 ASP A CA 1
ATOM 4303 C C . ASP A 1 539 ? -1.666 -10.039 -2.852 1.00 81.69 539 ASP A C 1
ATOM 4305 O O . ASP A 1 539 ? -1.651 -9.534 -1.734 1.00 81.69 539 ASP A O 1
ATOM 4309 N N . PHE A 1 540 ? -0.558 -10.371 -3.524 1.00 78.56 540 PHE A N 1
ATOM 4310 C CA . PHE A 1 540 ? 0.811 -10.247 -3.014 1.00 78.56 540 PHE A CA 1
ATOM 4311 C C . PHE A 1 540 ? 1.682 -9.436 -3.991 1.00 78.56 540 PHE A C 1
ATOM 4313 O O . PHE A 1 540 ? 2.510 -10.032 -4.695 1.00 78.56 540 PHE A O 1
ATOM 4320 N N . PRO A 1 541 ? 1.494 -8.104 -4.071 1.00 69.81 541 PRO A N 1
ATOM 4321 C CA . PRO A 1 541 ? 2.167 -7.259 -5.055 1.00 69.81 541 PRO A CA 1
ATOM 4322 C C . PRO A 1 541 ? 3.696 -7.335 -4.911 1.00 69.81 541 PRO A C 1
ATOM 4324 O O . PRO A 1 541 ? 4.231 -7.529 -3.816 1.00 69.81 541 PRO A O 1
ATOM 4327 N N . GLN A 1 542 ? 4.407 -7.245 -6.036 1.00 67.81 542 GLN A N 1
ATOM 4328 C CA . GLN A 1 542 ? 5.872 -7.202 -6.060 1.00 67.81 542 GLN A CA 1
ATOM 4329 C C . GLN A 1 542 ? 6.361 -5.754 -5.998 1.00 67.81 542 GLN A C 1
ATOM 4331 O O . GLN A 1 542 ? 5.670 -4.839 -6.440 1.00 67.81 542 GLN A O 1
ATOM 4336 N N . VAL A 1 543 ? 7.547 -5.562 -5.424 1.00 67.12 543 VAL A N 1
ATOM 4337 C CA . VAL A 1 543 ? 8.226 -4.264 -5.308 1.00 67.12 543 VAL A CA 1
ATOM 4338 C C . VAL A 1 543 ? 9.585 -4.397 -5.997 1.00 67.12 543 VAL A C 1
ATOM 4340 O O . VAL A 1 543 ? 10.156 -5.495 -5.943 1.00 67.12 543 VAL A O 1
ATOM 4343 N N . PRO A 1 544 ? 10.123 -3.343 -6.647 1.00 68.75 544 PRO A N 1
ATOM 4344 C CA . PRO A 1 544 ? 11.336 -3.480 -7.446 1.00 68.75 544 PRO A CA 1
ATOM 4345 C C . PRO A 1 544 ? 12.508 -4.096 -6.674 1.00 68.75 544 PRO A C 1
ATOM 4347 O O . PRO A 1 544 ? 12.844 -3.701 -5.563 1.00 68.75 544 PRO A O 1
ATOM 4350 N N . GLY A 1 545 ? 13.178 -5.072 -7.283 1.00 77.00 545 GLY A N 1
ATOM 4351 C CA . GLY A 1 545 ? 14.313 -5.768 -6.668 1.00 77.00 545 GLY A CA 1
ATOM 4352 C C . GLY A 1 545 ? 15.655 -5.029 -6.765 1.00 77.00 545 GLY A C 1
ATOM 4353 O O . GLY A 1 545 ? 16.693 -5.641 -6.497 1.00 77.00 545 GLY A O 1
ATOM 4354 N N . TYR A 1 546 ? 15.668 -3.762 -7.195 1.00 82.88 546 TYR A N 1
ATOM 4355 C CA . TYR A 1 546 ? 16.880 -3.013 -7.546 1.00 82.88 546 TYR A CA 1
ATOM 4356 C C . TYR A 1 546 ? 16.834 -1.526 -7.139 1.00 82.88 546 TYR A C 1
ATOM 4358 O O . TYR A 1 546 ? 15.752 -0.956 -7.076 1.00 82.88 546 TYR A O 1
ATOM 4366 N N . PRO A 1 547 ? 17.992 -0.878 -6.904 1.00 89.62 547 PRO A N 1
ATOM 4367 C CA . PRO A 1 547 ? 18.079 0.541 -6.557 1.00 89.62 547 PRO A CA 1
ATOM 4368 C C . PRO A 1 547 ? 17.635 1.479 -7.685 1.00 89.62 547 PRO A C 1
ATOM 4370 O O . PRO A 1 547 ? 17.815 1.167 -8.869 1.00 89.62 547 PRO A O 1
ATOM 4373 N N . LEU A 1 548 ? 17.133 2.658 -7.310 1.00 88.81 548 LEU A N 1
ATOM 4374 C CA . LEU A 1 548 ? 16.647 3.698 -8.223 1.00 88.81 548 LEU A CA 1
ATOM 4375 C C . LEU A 1 548 ? 17.181 5.076 -7.806 1.00 88.81 548 LEU A C 1
ATOM 4377 O O . LEU A 1 548 ? 17.052 5.461 -6.646 1.00 88.81 548 LEU A O 1
ATOM 4381 N N . LEU A 1 549 ? 17.756 5.815 -8.756 1.00 91.31 549 LEU A N 1
ATOM 4382 C CA . LEU A 1 549 ? 17.993 7.259 -8.636 1.00 91.31 549 LEU A CA 1
ATOM 4383 C C . LEU A 1 549 ? 16.772 8.006 -9.161 1.00 91.31 549 LEU A C 1
ATOM 4385 O O . LEU A 1 549 ? 16.210 7.584 -10.169 1.00 91.31 549 LEU A O 1
ATOM 4389 N N . TYR A 1 550 ? 16.421 9.116 -8.530 1.00 88.44 550 TYR A N 1
ATOM 4390 C CA . TYR A 1 550 ? 15.308 9.977 -8.919 1.00 88.44 550 TYR A CA 1
ATOM 4391 C C . TYR A 1 550 ? 15.812 11.387 -9.165 1.00 88.44 550 TYR A C 1
ATOM 4393 O O . TYR A 1 550 ? 16.663 11.870 -8.415 1.00 88.44 550 TYR A O 1
ATOM 4401 N N . ALA A 1 551 ? 15.313 12.005 -10.231 1.00 86.88 551 ALA A N 1
ATOM 4402 C CA . ALA A 1 551 ? 15.653 13.364 -10.615 1.00 86.88 551 ALA A CA 1
ATOM 4403 C C . ALA A 1 551 ? 15.181 14.375 -9.570 1.00 86.88 551 ALA A C 1
ATOM 4405 O O . ALA A 1 551 ? 15.853 15.371 -9.352 1.00 86.88 551 ALA A O 1
ATOM 4406 N N . ASP A 1 552 ? 14.090 14.062 -8.875 1.00 80.69 552 ASP A N 1
ATOM 4407 C CA . ASP A 1 552 ? 13.494 14.948 -7.892 1.00 80.69 552 ASP A CA 1
ATOM 4408 C C . ASP A 1 552 ? 13.592 14.358 -6.483 1.00 80.69 552 ASP A C 1
ATOM 4410 O O . ASP A 1 552 ? 14.052 13.230 -6.254 1.00 80.69 552 ASP A O 1
ATOM 4414 N N . ARG A 1 553 ? 13.221 15.161 -5.488 1.00 79.44 553 ARG A N 1
ATOM 4415 C CA . ARG A 1 553 ? 13.197 14.739 -4.082 1.00 79.44 553 ARG A CA 1
ATOM 4416 C C . ARG A 1 553 ? 12.048 13.748 -3.854 1.00 79.44 553 ARG A C 1
ATOM 4418 O O . ARG A 1 553 ? 11.110 13.672 -4.626 1.00 79.44 553 ARG A O 1
ATOM 4425 N N . ARG A 1 554 ? 12.101 13.016 -2.742 1.00 74.81 554 ARG A N 1
ATOM 4426 C CA . ARG A 1 554 ? 11.027 12.153 -2.212 1.00 74.81 554 ARG A CA 1
ATOM 4427 C C . ARG A 1 554 ? 10.588 11.029 -3.166 1.00 74.81 554 ARG A C 1
ATOM 4429 O O . ARG A 1 554 ? 9.469 10.533 -3.057 1.00 74.81 554 ARG A O 1
ATOM 4436 N N . TYR A 1 555 ? 11.537 10.551 -3.975 1.00 81.00 555 TYR A N 1
ATOM 4437 C CA . TYR A 1 555 ? 11.395 9.466 -4.952 1.00 81.00 555 TYR A CA 1
ATOM 4438 C C . TYR A 1 555 ? 10.463 9.810 -6.115 1.00 81.00 555 TYR A C 1
ATOM 4440 O O . TYR A 1 555 ? 9.664 8.975 -6.534 1.00 81.00 555 TYR A O 1
ATOM 4448 N N . ASP A 1 556 ? 10.583 11.038 -6.617 1.00 76.75 556 ASP A N 1
ATOM 4449 C CA . ASP A 1 556 ? 9.697 11.581 -7.639 1.00 76.75 556 ASP A CA 1
ATOM 4450 C C . ASP A 1 556 ? 10.389 11.858 -8.983 1.00 76.75 556 ASP A C 1
ATOM 4452 O O . ASP A 1 556 ? 11.622 11.814 -9.107 1.00 76.75 556 ASP A O 1
ATOM 4456 N N . GLY A 1 557 ? 9.565 12.109 -9.995 1.00 78.00 557 GLY A N 1
ATOM 4457 C CA . GLY A 1 557 ? 9.957 12.478 -11.340 1.00 78.00 557 GLY A CA 1
ATOM 4458 C C . GLY A 1 557 ? 10.692 11.378 -12.097 1.00 78.00 557 GLY A C 1
ATOM 4459 O O . GLY A 1 557 ? 10.457 10.172 -11.943 1.00 78.00 557 GLY A O 1
ATOM 4460 N N . LEU A 1 558 ? 11.592 11.794 -12.993 1.00 83.19 558 LEU A N 1
ATOM 4461 C CA . LEU A 1 558 ? 12.338 10.853 -13.826 1.00 83.19 558 LEU A CA 1
ATOM 4462 C C . LEU A 1 558 ? 13.211 9.964 -12.938 1.00 83.19 558 LEU A C 1
ATOM 4464 O O . LEU A 1 558 ? 13.905 10.466 -12.062 1.00 83.19 558 LEU A O 1
ATOM 4468 N N . CYS A 1 559 ? 13.245 8.655 -13.193 1.00 86.94 559 CYS A N 1
ATOM 4469 C CA . CYS A 1 559 ? 14.067 7.726 -12.420 1.00 86.94 559 CYS A CA 1
ATOM 4470 C C . CYS A 1 559 ? 14.981 6.854 -13.290 1.00 86.94 559 CYS A C 1
ATOM 4472 O O . CYS A 1 559 ? 14.668 6.533 -14.438 1.00 86.94 559 CYS A O 1
ATOM 4474 N N . LEU A 1 560 ? 16.123 6.443 -12.732 1.00 88.69 560 LEU A N 1
ATOM 4475 C CA . LEU A 1 560 ? 17.132 5.620 -13.396 1.00 88.69 560 LEU A CA 1
ATOM 4476 C C . LEU A 1 560 ? 17.525 4.409 -12.528 1.00 88.69 560 LEU A C 1
ATOM 4478 O O . LEU A 1 560 ? 18.000 4.592 -11.404 1.00 88.69 560 LEU A O 1
ATOM 4482 N N . PRO A 1 561 ? 17.415 3.165 -13.038 1.00 88.31 561 PRO A N 1
ATOM 4483 C CA . PRO A 1 561 ? 17.792 1.974 -12.283 1.00 88.31 561 PRO A CA 1
ATOM 4484 C C . PRO A 1 561 ? 19.305 1.779 -12.180 1.00 88.31 561 PRO A C 1
ATOM 4486 O O . PRO A 1 561 ? 20.040 1.913 -13.163 1.00 88.31 561 PRO A O 1
ATOM 4489 N N . VAL A 1 562 ? 19.780 1.355 -11.007 1.00 88.56 562 VAL A N 1
ATOM 4490 C CA . VAL A 1 562 ? 21.208 1.128 -10.738 1.00 88.56 562 VAL A CA 1
ATOM 4491 C C . VAL A 1 562 ? 21.470 -0.330 -10.357 1.00 88.56 562 VAL A C 1
ATOM 4493 O O . VAL A 1 562 ? 21.515 -0.694 -9.189 1.00 88.56 562 VAL A O 1
ATOM 4496 N N . LEU A 1 563 ? 21.656 -1.185 -11.368 1.00 85.56 563 LEU A N 1
ATOM 4497 C CA . LEU A 1 563 ? 21.924 -2.624 -11.188 1.00 85.56 563 LEU A CA 1
ATOM 4498 C C . LEU A 1 563 ? 23.411 -3.001 -11.227 1.00 85.56 563 LEU A C 1
ATOM 4500 O O . LEU A 1 563 ? 23.801 -4.043 -10.697 1.00 85.56 563 LEU A O 1
ATOM 4504 N N . ASN A 1 564 ? 24.219 -2.178 -11.893 1.00 86.94 564 ASN A N 1
ATOM 4505 C CA . ASN A 1 564 ? 25.650 -2.371 -12.096 1.00 86.94 564 ASN A CA 1
ATOM 4506 C C . ASN A 1 564 ? 26.368 -1.024 -11.925 1.00 86.94 564 ASN A C 1
ATOM 4508 O O . ASN A 1 564 ? 25.724 0.029 -11.936 1.00 86.94 564 ASN A O 1
ATOM 4512 N N . ASP A 1 565 ? 27.694 -1.072 -11.824 1.00 92.19 565 ASP A N 1
ATOM 4513 C CA . ASP A 1 565 ? 28.549 0.113 -11.816 1.00 92.19 565 ASP A CA 1
ATOM 4514 C C . ASP A 1 565 ? 28.298 0.995 -13.047 1.00 92.19 565 ASP A C 1
ATOM 4516 O O . ASP A 1 565 ? 28.208 0.515 -14.181 1.00 92.19 565 ASP A O 1
ATOM 4520 N N . ARG A 1 566 ? 28.220 2.305 -12.821 1.00 92.50 566 ARG A N 1
ATOM 4521 C CA . ARG A 1 566 ? 28.066 3.322 -13.861 1.00 92.50 566 ARG A CA 1
ATOM 4522 C C . ARG A 1 566 ? 29.139 4.381 -13.675 1.00 92.50 566 ARG A C 1
ATOM 4524 O O . ARG A 1 566 ? 29.026 5.238 -12.804 1.00 92.50 566 ARG A O 1
ATOM 4531 N N . GLY A 1 567 ? 30.166 4.331 -14.520 1.00 94.12 567 GLY A N 1
ATOM 4532 C CA . GLY A 1 567 ? 31.270 5.294 -14.492 1.00 94.12 567 GLY A CA 1
ATOM 4533 C C . GLY A 1 567 ? 30.875 6.700 -14.941 1.00 94.12 567 GLY A C 1
ATOM 4534 O O . GLY A 1 567 ? 31.568 7.648 -14.607 1.00 94.12 567 GLY A O 1
ATOM 4535 N N . ASN A 1 568 ? 29.771 6.868 -15.669 1.00 94.62 568 ASN A N 1
ATOM 4536 C CA . ASN A 1 568 ? 29.337 8.177 -16.149 1.00 94.62 568 ASN A CA 1
ATOM 4537 C C . ASN A 1 568 ? 27.816 8.201 -16.364 1.00 94.62 568 ASN A C 1
ATOM 4539 O O . ASN A 1 568 ? 27.305 7.498 -17.236 1.00 94.62 568 ASN A O 1
ATOM 4543 N N . LEU A 1 569 ? 27.097 9.015 -15.588 1.00 94.94 569 LEU A N 1
ATOM 4544 C CA . LEU A 1 569 ? 25.638 9.134 -15.669 1.00 94.94 569 LEU A CA 1
ATOM 4545 C C . LEU A 1 569 ? 25.143 10.030 -16.818 1.00 94.94 569 LEU A C 1
ATOM 4547 O O . LEU A 1 569 ? 23.977 9.924 -17.206 1.00 94.94 569 LEU A O 1
ATOM 4551 N N . SER A 1 570 ? 26.008 10.846 -17.437 1.00 93.94 570 SER A N 1
ATOM 4552 C CA . SER A 1 570 ? 25.629 11.682 -18.601 1.00 93.94 570 SER A CA 1
ATOM 4553 C C . SER A 1 570 ? 25.177 10.846 -19.803 1.00 93.94 570 SER A C 1
ATOM 4555 O O . SER A 1 570 ? 24.354 11.281 -20.611 1.00 93.94 570 SER A O 1
ATOM 4557 N N . VAL A 1 571 ? 25.648 9.598 -19.863 1.00 91.31 571 VAL A N 1
ATOM 4558 C CA . VAL A 1 571 ? 25.260 8.593 -20.854 1.00 91.31 571 VAL A CA 1
ATOM 4559 C C . VAL A 1 571 ? 23.748 8.354 -20.883 1.00 91.31 571 VAL A C 1
ATOM 4561 O O . VAL A 1 571 ? 23.210 8.062 -21.946 1.00 91.31 571 VAL A O 1
ATOM 4564 N N . ASN A 1 572 ? 23.062 8.505 -19.746 1.00 92.12 572 ASN A N 1
ATOM 4565 C CA . ASN A 1 572 ? 21.612 8.347 -19.651 1.00 92.12 572 ASN A CA 1
ATOM 4566 C C . ASN A 1 572 ? 20.891 9.635 -19.219 1.00 92.12 572 ASN A C 1
ATOM 4568 O O . ASN A 1 572 ? 19.789 9.559 -18.686 1.00 92.12 572 ASN A O 1
ATOM 4572 N N . GLY A 1 573 ? 21.513 10.807 -19.408 1.00 91.56 573 GLY A N 1
ATOM 4573 C CA . GLY A 1 573 ? 20.891 12.098 -19.079 1.00 91.56 573 GLY A CA 1
ATOM 4574 C C . GLY A 1 573 ? 20.676 12.340 -17.578 1.00 91.56 573 GLY A C 1
ATOM 4575 O O . GLY A 1 573 ? 19.755 13.062 -17.205 1.00 91.56 573 GLY A O 1
ATOM 4576 N N . PHE A 1 574 ? 21.502 11.719 -16.728 1.00 93.50 574 PHE A N 1
ATOM 4577 C CA . PHE A 1 574 ? 21.351 11.713 -15.264 1.00 93.50 574 PHE A CA 1
ATOM 4578 C C . PHE A 1 574 ? 22.579 12.241 -14.509 1.00 93.50 574 PHE A C 1
ATOM 4580 O O . PHE A 1 574 ? 22.718 12.014 -13.309 1.00 93.50 574 PHE A O 1
ATOM 4587 N N . ASN A 1 575 ? 23.504 12.888 -15.220 1.00 94.81 575 ASN A N 1
ATOM 4588 C CA . ASN A 1 575 ? 24.643 13.555 -14.598 1.00 94.81 575 ASN A CA 1
ATOM 4589 C C . ASN A 1 575 ? 24.148 14.756 -13.812 1.00 94.81 575 ASN A C 1
ATOM 4591 O O . ASN A 1 575 ? 23.461 15.582 -14.407 1.00 94.81 575 ASN A O 1
ATOM 4595 N N . ASP A 1 576 ? 24.537 14.858 -12.543 1.00 93.56 576 ASP A N 1
ATOM 4596 C CA . ASP A 1 576 ? 24.217 16.016 -11.708 1.00 93.56 576 ASP A CA 1
ATOM 4597 C C . ASP A 1 576 ? 22.707 16.303 -11.723 1.00 93.56 576 ASP A C 1
ATOM 4599 O O . ASP A 1 576 ? 22.262 17.419 -11.968 1.00 93.56 576 ASP A O 1
ATOM 4603 N N . ARG A 1 577 ? 21.917 15.228 -11.578 1.00 92.12 577 ARG A N 1
ATOM 4604 C CA . ARG A 1 577 ? 20.449 15.267 -11.651 1.00 92.12 577 ARG A CA 1
ATOM 4605 C C . ARG A 1 577 ? 19.756 14.569 -10.488 1.00 92.12 577 ARG A C 1
ATOM 4607 O O . ARG A 1 577 ? 18.584 14.797 -10.271 1.00 92.12 577 ARG A O 1
ATOM 4614 N N . ALA A 1 578 ? 20.419 13.639 -9.803 1.00 92.19 578 ALA A N 1
ATOM 4615 C CA . ALA A 1 578 ? 19.739 12.828 -8.800 1.00 92.19 578 ALA A CA 1
ATOM 4616 C C . ALA A 1 578 ? 19.546 13.600 -7.483 1.00 92.19 578 ALA A C 1
ATOM 4618 O O . ALA A 1 578 ? 20.527 13.825 -6.780 1.00 92.19 578 ALA A O 1
ATOM 4619 N N . SER A 1 579 ? 18.295 13.893 -7.122 1.00 89.31 579 SER A N 1
ATOM 4620 C CA . SER A 1 579 ? 17.905 14.559 -5.868 1.00 89.31 579 SER A CA 1
ATOM 4621 C C . SER A 1 579 ? 17.409 13.598 -4.779 1.00 89.31 579 SER A C 1
ATOM 4623 O O . SER A 1 579 ? 17.406 13.939 -3.590 1.00 89.31 579 SER A O 1
ATOM 4625 N N . SER A 1 580 ? 17.013 12.374 -5.143 1.00 88.44 580 SER A N 1
ATOM 4626 C CA . SER A 1 580 ? 16.687 11.317 -4.180 1.00 88.44 580 SER A CA 1
ATOM 4627 C C . SER A 1 580 ? 17.063 9.920 -4.677 1.00 88.44 580 SER A C 1
ATOM 4629 O O . SER A 1 580 ? 17.394 9.696 -5.845 1.00 88.44 580 SER A O 1
ATOM 4631 N N . PHE A 1 581 ? 17.090 8.961 -3.752 1.00 89.25 581 PHE A N 1
ATOM 4632 C CA . PHE A 1 581 ? 17.598 7.621 -4.009 1.00 89.25 581 PHE A CA 1
ATOM 4633 C C . PHE A 1 581 ? 16.878 6.554 -3.197 1.00 89.25 581 PHE A C 1
ATOM 4635 O O . PHE A 1 581 ? 16.877 6.579 -1.967 1.00 89.25 581 PHE A O 1
ATOM 4642 N N . TRP A 1 582 ? 16.346 5.551 -3.882 1.00 88.12 582 TRP A N 1
ATOM 4643 C CA . TRP A 1 582 ? 15.685 4.424 -3.247 1.00 88.12 582 TRP A CA 1
ATOM 4644 C C . TRP A 1 582 ? 16.519 3.141 -3.303 1.00 88.12 582 TRP A C 1
ATOM 4646 O O . TRP A 1 582 ? 17.144 2.824 -4.320 1.00 88.12 582 TRP A O 1
ATOM 4656 N N . LEU A 1 583 ? 16.460 2.364 -2.216 1.00 87.69 583 LEU A N 1
ATOM 4657 C CA . LEU A 1 583 ? 17.073 1.046 -2.091 1.00 87.69 583 LEU A CA 1
ATOM 4658 C C . LEU A 1 583 ? 16.058 -0.021 -1.691 1.00 87.69 583 LEU A C 1
ATOM 4660 O O . LEU A 1 583 ? 15.295 0.194 -0.751 1.00 87.69 583 LEU A O 1
ATOM 4664 N N . PRO A 1 584 ? 16.131 -1.228 -2.280 1.00 86.44 584 PRO A N 1
ATOM 4665 C CA . PRO A 1 584 ? 15.444 -2.375 -1.714 1.00 86.44 584 PRO A CA 1
ATOM 4666 C C . PRO A 1 584 ? 15.922 -2.644 -0.273 1.00 86.44 584 PRO A C 1
ATOM 4668 O O . PRO A 1 584 ? 17.111 -2.483 0.021 1.00 86.44 584 PRO A O 1
ATOM 4671 N N . PRO A 1 585 ? 15.039 -3.130 0.619 1.00 81.50 585 PRO A N 1
ATOM 4672 C CA . PRO A 1 585 ? 15.314 -3.247 2.053 1.00 81.50 585 PRO A CA 1
ATOM 4673 C C . PRO A 1 585 ? 16.435 -4.219 2.423 1.00 81.50 585 PRO A C 1
ATOM 4675 O O . PRO A 1 585 ? 16.933 -4.180 3.552 1.00 81.50 585 PRO A O 1
ATOM 4678 N N . VAL A 1 586 ? 16.840 -5.099 1.501 1.00 81.31 586 VAL A N 1
ATOM 4679 C CA . VAL A 1 586 ? 17.817 -6.158 1.765 1.00 81.31 586 VAL A CA 1
ATOM 4680 C C . VAL A 1 586 ? 18.851 -6.259 0.649 1.00 81.31 586 VAL A C 1
ATOM 4682 O O . VAL A 1 586 ? 18.520 -6.364 -0.530 1.00 81.31 586 VAL A O 1
ATOM 4685 N N . GLY A 1 587 ? 20.122 -6.333 1.049 1.00 83.25 587 GLY A N 1
ATOM 4686 C CA . GLY A 1 587 ? 21.205 -6.863 0.219 1.00 83.25 587 GLY A CA 1
ATOM 4687 C C . GLY A 1 587 ? 21.881 -5.881 -0.735 1.00 83.25 587 GLY A C 1
ATOM 4688 O O . GLY A 1 587 ? 22.834 -6.292 -1.394 1.00 83.25 587 GLY A O 1
ATOM 4689 N N . TRP A 1 588 ? 21.445 -4.621 -0.789 1.00 89.19 588 TRP A N 1
ATOM 4690 C CA . TRP A 1 588 ? 22.052 -3.585 -1.625 1.00 89.19 588 TRP A CA 1
ATOM 4691 C C . TRP A 1 588 ? 22.841 -2.561 -0.806 1.00 89.19 588 TRP A C 1
ATOM 4693 O O . TRP A 1 588 ? 22.381 -2.101 0.236 1.00 89.19 588 TRP A O 1
ATOM 4703 N N . ALA A 1 589 ? 24.010 -2.181 -1.318 1.00 91.31 589 ALA A N 1
ATOM 4704 C CA . ALA A 1 589 ? 24.776 -1.022 -0.871 1.00 91.31 589 ALA A CA 1
ATOM 4705 C C . ALA A 1 589 ? 25.537 -0.434 -2.064 1.00 91.31 589 ALA A C 1
ATOM 4707 O O . ALA A 1 589 ? 25.980 -1.175 -2.951 1.00 91.31 589 ALA A O 1
ATOM 4708 N N . LEU A 1 590 ? 25.650 0.892 -2.115 1.00 94.50 590 LEU A N 1
ATOM 4709 C CA . LEU A 1 590 ? 26.279 1.603 -3.226 1.00 94.50 590 LEU A CA 1
ATOM 4710 C C . LEU A 1 590 ? 27.174 2.732 -2.720 1.00 94.50 590 LEU A C 1
ATOM 4712 O O . LEU A 1 590 ? 26.932 3.294 -1.658 1.00 94.50 590 LEU A O 1
ATOM 4716 N N . ASP A 1 591 ? 28.174 3.084 -3.518 1.00 96.12 591 ASP A N 1
ATOM 4717 C CA . ASP A 1 591 ? 28.934 4.321 -3.382 1.00 96.12 591 ASP A CA 1
ATOM 4718 C C . ASP A 1 591 ? 28.597 5.236 -4.564 1.00 96.12 591 ASP A C 1
ATOM 4720 O O . ASP A 1 591 ? 28.738 4.831 -5.720 1.00 96.12 591 ASP A O 1
ATOM 4724 N N . VAL A 1 592 ? 28.187 6.472 -4.291 1.00 96.06 592 VAL A N 1
ATOM 4725 C CA . VAL A 1 592 ? 27.973 7.513 -5.307 1.00 96.06 592 VAL A CA 1
ATOM 4726 C C . VAL A 1 592 ? 29.095 8.543 -5.257 1.00 96.06 592 VAL A C 1
ATOM 4728 O O . VAL A 1 592 ? 29.708 8.758 -4.207 1.00 96.06 592 VAL A O 1
ATOM 4731 N N . TYR A 1 593 ? 29.387 9.152 -6.404 1.00 97.56 593 TYR A N 1
ATOM 4732 C CA . TYR A 1 593 ? 30.533 10.034 -6.591 1.00 97.56 593 TYR A CA 1
ATOM 4733 C C . TYR A 1 593 ? 30.146 11.321 -7.309 1.00 97.56 593 TYR A C 1
ATOM 4735 O O . TYR A 1 593 ? 29.341 11.306 -8.243 1.00 97.56 593 TYR A O 1
ATOM 4743 N N . GLU A 1 594 ? 30.788 12.411 -6.890 1.00 96.50 594 GLU A N 1
ATOM 4744 C CA . GLU A 1 594 ? 30.550 13.763 -7.404 1.00 96.50 594 GLU A CA 1
ATOM 4745 C C . GLU A 1 594 ? 30.940 13.935 -8.879 1.00 96.50 594 GLU A C 1
ATOM 4747 O O . GLU A 1 594 ? 30.417 14.785 -9.587 1.00 96.50 594 GLU A O 1
ATOM 4752 N N . HIS A 1 595 ? 31.905 13.154 -9.363 1.00 96.94 595 HIS A N 1
ATOM 4753 C CA . HIS A 1 595 ? 32.405 13.278 -10.728 1.00 96.94 595 HIS A CA 1
ATOM 4754 C C . HIS A 1 595 ? 32.361 11.941 -11.471 1.00 96.94 595 HIS A C 1
ATOM 4756 O O . HIS A 1 595 ? 32.339 10.873 -10.842 1.00 96.94 595 HIS A O 1
ATOM 4762 N N . PRO A 1 596 ? 32.410 11.969 -12.815 1.00 97.25 596 PRO A N 1
ATOM 4763 C CA . PRO A 1 596 ? 32.590 10.766 -13.610 1.00 97.25 596 PRO A CA 1
ATOM 4764 C C . PRO A 1 596 ? 33.871 10.001 -13.246 1.00 97.25 596 PRO A C 1
ATOM 4766 O O . PRO A 1 596 ? 34.858 10.551 -12.741 1.00 97.25 596 PRO A O 1
ATOM 4769 N N . ASP A 1 597 ? 33.857 8.711 -13.554 1.00 96.31 597 ASP A N 1
ATOM 4770 C CA . ASP A 1 597 ? 34.917 7.734 -13.311 1.00 96.31 597 ASP A CA 1
ATOM 4771 C C . ASP A 1 597 ? 35.241 7.531 -11.825 1.00 96.31 597 ASP A C 1
ATOM 4773 O O . ASP A 1 597 ? 36.379 7.221 -11.465 1.00 96.31 597 ASP A O 1
ATOM 4777 N N . TYR A 1 598 ? 34.232 7.673 -10.958 1.00 97.06 598 TYR A N 1
ATOM 4778 C CA . TYR A 1 598 ? 34.331 7.446 -9.513 1.00 97.06 598 TYR A CA 1
ATOM 4779 C C . TYR A 1 598 ? 35.303 8.412 -8.817 1.00 97.06 598 TYR A C 1
ATOM 4781 O O . TYR A 1 598 ? 36.092 8.020 -7.952 1.00 97.06 598 TYR A O 1
ATOM 4789 N N . ARG A 1 599 ? 35.286 9.680 -9.243 1.00 96.94 599 ARG A N 1
ATOM 4790 C CA . ARG A 1 599 ? 36.158 10.754 -8.742 1.00 96.94 599 ARG A CA 1
ATOM 4791 C C . ARG A 1 599 ? 35.377 11.758 -7.889 1.00 96.94 599 ARG A C 1
ATOM 4793 O O . ARG A 1 599 ? 34.153 11.786 -7.910 1.00 96.94 599 ARG A O 1
ATOM 4800 N N . GLY A 1 600 ? 36.105 12.620 -7.179 1.00 96.56 600 GLY A N 1
ATOM 4801 C CA . GLY A 1 600 ? 35.519 13.646 -6.310 1.00 96.56 600 GLY A CA 1
ATOM 4802 C C . GLY A 1 600 ? 35.100 13.098 -4.947 1.00 96.56 600 GLY A C 1
ATOM 4803 O O . GLY A 1 600 ? 35.632 12.080 -4.490 1.00 96.56 600 GLY A O 1
ATOM 4804 N N . ASN A 1 601 ? 34.176 13.795 -4.283 1.00 96.00 601 ASN A N 1
ATOM 4805 C CA . ASN A 1 601 ? 33.609 13.334 -3.017 1.00 96.00 601 ASN A CA 1
ATOM 4806 C C . ASN A 1 601 ? 32.833 12.020 -3.204 1.00 96.00 601 ASN A C 1
ATOM 4808 O O . ASN A 1 601 ? 32.397 11.705 -4.312 1.00 96.00 601 ASN A O 1
ATOM 4812 N N . ARG A 1 602 ? 32.686 11.244 -2.119 1.00 95.94 602 ARG A N 1
ATOM 4813 C CA . ARG A 1 602 ? 32.016 9.931 -2.100 1.00 95.94 602 ARG A CA 1
ATOM 4814 C C . ARG A 1 602 ? 30.984 9.859 -0.978 1.00 95.94 602 ARG A C 1
ATOM 4816 O O . ARG A 1 602 ? 31.322 10.195 0.157 1.00 95.94 602 ARG A O 1
ATOM 4823 N N . LEU A 1 603 ? 29.792 9.349 -1.278 1.00 94.44 603 LEU A N 1
ATOM 4824 C CA . LEU A 1 603 ? 28.746 9.033 -0.303 1.00 94.44 603 LEU A CA 1
ATOM 4825 C C . LEU A 1 603 ? 28.374 7.558 -0.394 1.00 94.44 603 LEU A C 1
ATOM 4827 O O . LEU A 1 603 ? 28.090 7.045 -1.474 1.00 94.44 603 LEU A O 1
ATOM 4831 N N . SER A 1 604 ? 28.394 6.881 0.753 1.00 93.12 604 SER A N 1
ATOM 4832 C CA . SER A 1 604 ? 27.954 5.492 0.867 1.00 93.12 604 SER A CA 1
ATOM 4833 C C . SER A 1 604 ? 26.454 5.451 1.164 1.00 93.12 604 SER A C 1
ATOM 4835 O O . SER A 1 604 ? 26.012 5.991 2.176 1.00 93.12 604 SER A O 1
ATOM 4837 N N . LEU A 1 605 ? 25.686 4.753 0.334 1.00 89.31 605 LEU A N 1
ATOM 4838 C CA . LEU A 1 605 ? 24.240 4.599 0.455 1.00 89.31 605 LEU A CA 1
ATOM 4839 C C . LEU A 1 605 ? 23.897 3.157 0.851 1.00 89.31 605 LEU A C 1
ATOM 4841 O O . LEU A 1 605 ? 24.177 2.210 0.114 1.00 89.31 605 LEU A O 1
ATOM 4845 N N . ALA A 1 606 ? 23.291 2.996 2.030 1.00 86.62 606 ALA A N 1
ATOM 4846 C CA . ALA A 1 606 ? 22.873 1.700 2.593 1.00 86.62 606 ALA A CA 1
ATOM 4847 C C . ALA A 1 606 ? 21.391 1.664 3.025 1.00 86.62 606 ALA A C 1
ATOM 4849 O O . ALA A 1 606 ? 20.899 0.651 3.517 1.00 86.62 606 ALA A O 1
ATOM 4850 N N . HIS A 1 607 ? 20.693 2.784 2.875 1.00 84.75 607 HIS A N 1
ATOM 4851 C CA . HIS A 1 607 ? 19.253 2.948 3.051 1.00 84.75 607 HIS A CA 1
ATOM 4852 C C . HIS A 1 607 ? 18.798 4.081 2.130 1.00 84.75 607 HIS A C 1
ATOM 4854 O O . HIS A 1 607 ? 19.628 4.797 1.561 1.00 84.75 607 HIS A O 1
ATOM 4860 N N . CYS A 1 608 ? 17.490 4.214 1.953 1.00 86.56 608 CYS A N 1
ATOM 4861 C CA . CYS A 1 608 ? 16.920 5.223 1.074 1.00 86.56 608 CYS A CA 1
ATOM 4862 C C . CYS A 1 608 ? 17.278 6.648 1.536 1.00 86.56 608 CYS A C 1
ATOM 4864 O O . CYS A 1 608 ? 17.593 6.880 2.707 1.00 86.56 608 CYS A O 1
ATOM 4866 N N . ARG A 1 609 ? 17.249 7.588 0.594 1.00 86.19 609 ARG A N 1
ATOM 4867 C CA . ARG A 1 609 ? 17.450 9.023 0.783 1.00 86.19 609 ARG A CA 1
ATOM 4868 C C . ARG A 1 609 ? 16.346 9.759 0.068 1.00 86.19 609 ARG A C 1
ATOM 4870 O O . ARG A 1 609 ? 16.339 9.799 -1.156 1.00 86.19 609 ARG A O 1
ATOM 4877 N N . GLU A 1 610 ? 15.434 10.352 0.821 1.00 80.31 610 GLU A N 1
ATOM 4878 C CA . GLU A 1 610 ? 14.364 11.148 0.223 1.00 80.31 610 GLU A CA 1
ATOM 4879 C C . GLU A 1 610 ? 14.842 12.539 -0.207 1.00 80.31 610 GLU A C 1
ATOM 4881 O O . GLU A 1 610 ? 14.190 13.179 -1.021 1.00 80.31 610 GLU A O 1
ATOM 4886 N N . ASN A 1 611 ? 15.962 13.030 0.325 1.00 82.75 611 ASN A N 1
ATOM 4887 C CA . ASN A 1 611 ? 16.477 14.344 -0.029 1.00 82.75 611 ASN A CA 1
ATOM 4888 C C . ASN A 1 611 ? 17.999 14.409 0.123 1.00 82.75 611 ASN A C 1
ATOM 4890 O O . ASN A 1 611 ? 18.520 14.595 1.220 1.00 82.75 611 ASN A O 1
ATOM 4894 N N . LEU A 1 612 ? 18.718 14.312 -0.992 1.00 86.69 612 LEU A N 1
ATOM 4895 C CA . LEU A 1 612 ? 20.180 14.387 -1.003 1.00 86.69 612 LEU A CA 1
ATOM 4896 C C . LEU A 1 612 ? 20.715 15.798 -0.692 1.00 86.69 612 LEU A C 1
ATOM 4898 O O . LEU A 1 612 ? 21.896 15.955 -0.372 1.00 86.69 612 LEU A O 1
ATOM 4902 N N . HIS A 1 613 ? 19.869 16.835 -0.719 1.00 83.06 613 HIS A N 1
ATOM 4903 C CA . HIS A 1 613 ? 20.282 18.187 -0.333 1.00 83.06 613 HIS A CA 1
ATOM 4904 C C . HIS A 1 613 ? 20.552 18.319 1.167 1.00 83.06 613 HIS A C 1
ATOM 4906 O O . HIS A 1 613 ? 21.437 19.083 1.546 1.00 83.06 613 HIS A O 1
ATOM 4912 N N . ASP A 1 614 ? 19.842 17.574 2.023 1.00 78.81 614 ASP A N 1
ATOM 4913 C CA . ASP A 1 614 ? 20.017 17.678 3.481 1.00 78.81 614 ASP A CA 1
ATOM 4914 C C . ASP A 1 614 ? 21.419 17.183 3.923 1.00 78.81 614 ASP A C 1
ATOM 4916 O O . ASP A 1 614 ? 21.920 17.561 4.981 1.00 78.81 614 ASP A O 1
ATOM 4920 N N . GLU A 1 615 ? 22.103 16.417 3.064 1.00 77.69 615 GLU A N 1
ATOM 4921 C CA . GLU A 1 615 ? 23.484 15.943 3.238 1.00 77.69 615 GLU A CA 1
ATOM 4922 C C . GLU A 1 615 ? 24.515 16.725 2.395 1.00 77.69 615 GLU A C 1
ATOM 4924 O O . GLU A 1 615 ? 25.690 16.353 2.345 1.00 77.69 615 GLU A O 1
ATOM 4929 N N . GLY A 1 616 ? 24.102 17.805 1.720 1.00 85.00 616 GLY A N 1
ATOM 4930 C CA . GLY A 1 616 ? 24.967 18.625 0.858 1.00 85.00 616 GLY A CA 1
ATOM 4931 C C . GLY A 1 616 ? 25.398 17.944 -0.449 1.00 85.00 616 GLY A C 1
ATOM 4932 O O . GLY A 1 616 ? 26.378 18.369 -1.075 1.00 85.00 616 GLY A O 1
ATOM 4933 N N . TRP A 1 617 ? 24.699 16.875 -0.841 1.00 86.81 617 TRP A N 1
ATOM 4934 C CA . TRP A 1 617 ? 24.960 16.137 -2.074 1.00 86.81 617 TRP A CA 1
ATOM 4935 C C . TRP A 1 617 ? 24.219 16.692 -3.281 1.00 86.81 617 TRP A C 1
ATOM 4937 O O . TRP A 1 617 ? 24.773 16.581 -4.367 1.00 86.81 617 TRP A O 1
ATOM 4947 N N . GLU A 1 618 ? 23.071 17.352 -3.077 1.00 81.56 618 GLU A N 1
ATOM 4948 C CA . GLU A 1 618 ? 22.298 18.057 -4.119 1.00 81.56 618 GLU A CA 1
ATOM 4949 C C . GLU A 1 618 ? 22.227 17.251 -5.436 1.00 81.56 618 GLU A C 1
ATOM 4951 O O . GLU A 1 618 ? 22.324 16.022 -5.435 1.00 81.56 618 GLU A O 1
ATOM 4956 N N . ASP A 1 619 ? 22.123 17.933 -6.570 1.00 86.81 619 ASP A N 1
ATOM 4957 C CA . ASP A 1 619 ? 22.204 17.331 -7.894 1.00 86.81 619 ASP A CA 1
ATOM 4958 C C . ASP A 1 619 ? 23.674 17.214 -8.328 1.00 86.81 619 ASP A C 1
ATOM 4960 O O . ASP A 1 619 ? 24.091 17.809 -9.311 1.00 86.81 619 ASP A O 1
ATOM 4964 N N . ARG A 1 620 ? 24.518 16.507 -7.561 1.00 93.94 620 ARG A N 1
ATOM 4965 C CA . ARG A 1 620 ? 25.973 16.395 -7.850 1.00 93.94 620 ARG A CA 1
ATOM 4966 C C . ARG A 1 620 ? 26.434 14.982 -8.178 1.00 93.94 620 ARG A C 1
ATOM 4968 O O . ARG A 1 620 ? 27.627 14.732 -8.316 1.00 93.94 620 ARG A O 1
ATOM 4975 N N . ILE A 1 621 ? 25.528 14.008 -8.217 1.00 95.69 621 ILE A N 1
ATOM 4976 C CA . ILE A 1 621 ? 25.912 12.619 -8.478 1.00 95.69 621 ILE A CA 1
ATOM 4977 C C . ILE A 1 621 ? 26.191 12.442 -9.974 1.00 95.69 621 ILE A C 1
ATOM 4979 O O . ILE A 1 621 ? 25.304 12.584 -10.813 1.00 95.69 621 ILE A O 1
ATOM 4983 N N . SER A 1 622 ? 27.420 12.041 -10.294 1.00 96.94 622 SER A N 1
ATOM 4984 C CA . SER A 1 622 ? 27.899 11.848 -11.668 1.00 96.94 622 SER A CA 1
ATOM 4985 C C . SER A 1 622 ? 28.331 10.403 -11.976 1.00 96.94 622 SER A C 1
ATOM 4987 O O . SER A 1 622 ? 28.392 10.005 -13.145 1.00 96.94 622 SER A O 1
ATOM 4989 N N . SER A 1 623 ? 28.632 9.581 -10.962 1.00 97.25 623 SER A N 1
ATOM 4990 C CA . SER A 1 623 ? 28.926 8.146 -11.136 1.00 97.25 623 SER A CA 1
ATOM 4991 C C . SER A 1 623 ? 28.588 7.306 -9.899 1.00 97.25 623 SER A C 1
ATOM 4993 O O . SER A 1 623 ? 28.492 7.827 -8.789 1.00 97.25 623 SER A O 1
ATOM 4995 N N . VAL A 1 624 ? 28.376 5.997 -10.088 1.00 96.69 624 VAL A N 1
ATOM 4996 C CA . VAL A 1 624 ? 27.897 5.079 -9.036 1.00 96.69 624 VAL A CA 1
ATOM 4997 C C . VAL A 1 624 ? 28.605 3.726 -9.096 1.00 96.69 624 VAL A C 1
ATOM 4999 O O . VAL A 1 624 ? 28.738 3.146 -10.173 1.00 96.69 624 VAL A O 1
ATOM 5002 N N . ARG A 1 625 ? 29.007 3.188 -7.940 1.00 96.50 625 ARG A N 1
ATOM 5003 C CA . ARG A 1 625 ? 29.483 1.808 -7.762 1.00 96.50 625 ARG A CA 1
ATOM 5004 C C . ARG A 1 625 ? 28.536 1.004 -6.892 1.00 96.50 625 ARG A C 1
ATOM 5006 O O . ARG A 1 625 ? 28.132 1.457 -5.826 1.00 96.50 625 ARG A O 1
ATOM 5013 N N . VAL A 1 626 ? 28.252 -0.222 -7.301 1.00 93.69 626 VAL A N 1
ATOM 5014 C CA . VAL A 1 626 ? 27.492 -1.192 -6.516 1.00 93.69 626 VAL A CA 1
ATOM 5015 C C . VAL A 1 626 ? 28.469 -1.967 -5.634 1.00 93.69 626 VAL A C 1
ATOM 5017 O O . VAL A 1 626 ? 29.195 -2.840 -6.103 1.00 93.69 626 VAL A O 1
ATOM 5020 N N . THR A 1 627 ? 28.508 -1.643 -4.341 1.00 93.69 627 THR A N 1
ATOM 5021 C CA . THR A 1 627 ? 29.438 -2.262 -3.380 1.00 93.69 627 THR A CA 1
ATOM 5022 C C . THR A 1 627 ? 28.895 -3.564 -2.800 1.00 93.69 627 THR A C 1
ATOM 5024 O O . THR A 1 627 ? 29.666 -4.462 -2.460 1.00 93.69 627 THR A O 1
ATOM 5027 N N . GLN A 1 628 ? 27.570 -3.702 -2.734 1.00 90.62 628 GLN A N 1
ATOM 5028 C CA . GLN A 1 628 ? 26.895 -4.931 -2.341 1.00 90.62 628 GLN A CA 1
ATOM 5029 C C . GLN A 1 628 ? 25.651 -5.145 -3.200 1.00 90.62 628 GLN A C 1
ATOM 5031 O O . GLN A 1 628 ? 24.874 -4.220 -3.435 1.00 90.62 628 GLN A O 1
ATOM 5036 N N . ARG A 1 629 ? 25.458 -6.391 -3.640 1.00 87.50 629 ARG A N 1
ATOM 5037 C CA . ARG A 1 629 ? 24.303 -6.816 -4.427 1.00 87.50 629 ARG A CA 1
ATOM 5038 C C . ARG A 1 629 ? 23.804 -8.189 -3.960 1.00 87.50 629 ARG A C 1
ATOM 5040 O O . ARG A 1 629 ? 24.634 -9.080 -3.753 1.00 87.50 629 ARG A O 1
ATOM 5047 N N . PRO A 1 630 ? 22.481 -8.416 -3.862 1.00 82.50 630 PRO A N 1
ATOM 5048 C CA . PRO A 1 630 ? 21.944 -9.727 -3.527 1.00 82.50 630 PRO A CA 1
ATOM 5049 C C . PRO A 1 630 ? 22.064 -10.714 -4.701 1.00 82.50 630 PRO A C 1
ATOM 5051 O O . PRO A 1 630 ? 22.004 -10.352 -5.878 1.00 82.50 630 PRO A O 1
ATOM 5054 N N . SER A 1 631 ? 22.223 -12.000 -4.388 1.00 76.56 631 SER A N 1
ATOM 5055 C CA . SER A 1 631 ? 22.207 -13.071 -5.392 1.00 76.56 631 SER A CA 1
ATOM 5056 C C . SER A 1 631 ? 20.799 -13.270 -5.973 1.00 76.56 631 SER A C 1
ATOM 5058 O O . SER A 1 631 ? 19.819 -13.139 -5.247 1.00 76.56 631 SER A O 1
ATOM 5060 N N . GLY A 1 632 ? 20.689 -13.633 -7.256 1.00 70.00 632 GLY A N 1
ATOM 5061 C CA . GLY A 1 632 ? 19.399 -13.941 -7.896 1.00 70.00 632 GLY A CA 1
ATOM 5062 C C . GLY A 1 632 ? 18.607 -12.742 -8.439 1.00 70.00 632 GLY A C 1
ATOM 5063 O O . GLY A 1 632 ? 17.469 -12.922 -8.864 1.00 70.00 632 GLY A O 1
ATOM 5064 N N . VAL A 1 633 ? 19.191 -11.538 -8.468 1.00 70.25 633 VAL A N 1
ATOM 5065 C CA . VAL A 1 633 ? 18.578 -10.363 -9.118 1.00 70.25 633 VAL A CA 1
ATOM 5066 C C . VAL A 1 633 ? 18.371 -10.649 -10.608 1.00 70.25 633 VAL A C 1
ATOM 5068 O O . VAL A 1 633 ? 19.346 -10.892 -11.325 1.00 70.25 633 VAL A O 1
ATOM 5071 N N . ARG A 1 634 ? 17.113 -10.617 -11.067 1.00 68.19 634 ARG A N 1
ATOM 5072 C CA . ARG A 1 634 ? 16.768 -10.718 -12.490 1.00 68.19 634 ARG A CA 1
ATOM 5073 C C . ARG A 1 634 ? 17.048 -9.390 -13.182 1.00 68.19 634 ARG A C 1
ATOM 5075 O O . ARG A 1 634 ? 16.683 -8.337 -12.669 1.00 68.19 634 ARG A O 1
ATOM 5082 N N . TYR A 1 635 ? 17.665 -9.458 -14.354 1.00 75.56 635 TYR A N 1
ATOM 5083 C CA . TYR A 1 635 ? 17.840 -8.301 -15.224 1.00 75.56 635 TYR A CA 1
ATOM 5084 C C . TYR A 1 635 ? 16.650 -8.171 -16.173 1.00 75.56 635 TYR A C 1
ATOM 5086 O O . TYR A 1 635 ? 16.085 -9.181 -16.602 1.00 75.56 635 TYR A O 1
ATOM 5094 N N . GLY A 1 636 ? 16.276 -6.931 -16.482 1.00 84.06 636 GLY A N 1
ATOM 5095 C CA . GLY A 1 636 ? 15.339 -6.627 -17.560 1.00 84.06 636 GLY A CA 1
ATOM 5096 C C . GLY A 1 636 ? 16.050 -6.507 -18.916 1.00 84.06 636 GLY A C 1
ATOM 5097 O O . GLY A 1 636 ? 17.272 -6.665 -18.990 1.00 84.06 636 GLY A O 1
ATOM 5098 N N . PRO A 1 637 ? 15.314 -6.186 -19.988 1.00 91.81 637 PRO A N 1
ATOM 5099 C CA . PRO A 1 637 ? 15.890 -5.890 -21.299 1.00 91.81 637 PRO A CA 1
ATOM 5100 C C . PRO A 1 637 ? 16.810 -4.664 -21.306 1.00 91.81 637 PRO A C 1
ATOM 5102 O O . PRO A 1 637 ? 16.639 -3.750 -20.498 1.00 91.81 637 PRO A O 1
ATOM 5105 N N . VAL A 1 638 ? 17.766 -4.624 -22.236 1.00 94.44 638 VAL A N 1
ATOM 5106 C CA . VAL A 1 638 ? 18.767 -3.547 -22.342 1.00 94.44 638 VAL A CA 1
ATOM 5107 C C . VAL A 1 638 ? 18.888 -3.066 -23.783 1.00 94.44 638 VAL A C 1
ATOM 5109 O O . VAL A 1 638 ? 19.073 -3.872 -24.695 1.00 94.44 638 VAL A O 1
ATOM 5112 N N . LEU A 1 639 ? 18.822 -1.751 -23.988 1.00 96.25 639 LEU A N 1
ATOM 5113 C CA . LEU A 1 639 ? 19.206 -1.117 -25.249 1.00 96.25 639 LEU A CA 1
ATOM 5114 C C . LEU A 1 639 ? 20.676 -0.707 -25.209 1.00 96.25 639 LEU A C 1
ATOM 5116 O O . LEU A 1 639 ? 21.155 -0.200 -24.196 1.00 96.25 639 LEU A O 1
ATOM 5120 N N . TRP A 1 640 ? 21.367 -0.883 -26.329 1.00 96.88 640 TRP A N 1
ATOM 5121 C CA . TRP A 1 640 ? 22.795 -0.617 -26.462 1.00 96.88 640 TRP A CA 1
ATOM 5122 C C . TRP A 1 640 ? 23.059 0.312 -27.642 1.00 96.88 640 TRP A C 1
ATOM 5124 O O . TRP A 1 640 ? 22.476 0.121 -28.714 1.00 96.88 640 TRP A O 1
ATOM 5134 N N . THR A 1 641 ? 23.947 1.293 -27.461 1.00 96.19 641 THR A N 1
ATOM 5135 C CA . THR A 1 641 ? 24.282 2.249 -28.531 1.00 96.19 641 THR A CA 1
ATOM 5136 C C . THR A 1 641 ? 25.090 1.634 -29.656 1.00 96.19 641 THR A C 1
ATOM 5138 O O . THR A 1 641 ? 25.022 2.112 -30.780 1.00 96.19 641 THR A O 1
ATOM 5141 N N . ASP A 1 642 ? 25.825 0.558 -29.371 1.00 96.06 642 ASP A N 1
ATOM 5142 C CA . ASP A 1 642 ? 26.657 -0.112 -30.359 1.00 96.06 642 ASP A CA 1
ATOM 5143 C C . ASP A 1 642 ? 26.138 -1.529 -30.625 1.00 96.06 642 ASP A C 1
ATOM 5145 O O . ASP A 1 642 ? 25.378 -2.121 -29.852 1.00 96.06 642 ASP A O 1
ATOM 5149 N N . ARG A 1 643 ? 26.594 -2.118 -31.731 1.00 96.00 643 ARG A N 1
ATOM 5150 C CA . ARG A 1 643 ? 26.289 -3.507 -32.096 1.00 96.00 643 ARG A CA 1
ATOM 5151 C C . ARG A 1 643 ? 26.969 -4.498 -31.150 1.00 96.00 643 ARG A C 1
ATOM 5153 O O . ARG A 1 643 ? 28.060 -4.251 -30.634 1.00 96.00 643 ARG A O 1
ATOM 5160 N N . ASN A 1 644 ? 26.391 -5.690 -31.038 1.00 95.31 644 ASN A N 1
ATOM 5161 C CA . ASN A 1 644 ? 26.854 -6.793 -30.190 1.00 95.31 644 ASN A CA 1
ATOM 5162 C C . ASN A 1 644 ? 26.854 -6.469 -28.685 1.00 95.31 644 ASN A C 1
ATOM 5164 O O . ASN A 1 644 ? 27.768 -6.901 -27.984 1.00 95.31 644 ASN A O 1
ATOM 5168 N N . HIS A 1 645 ? 25.854 -5.714 -28.213 1.00 94.94 645 HIS A N 1
ATOM 5169 C CA . HIS A 1 645 ? 25.655 -5.370 -26.797 1.00 94.94 645 HIS A CA 1
ATOM 5170 C C . HIS A 1 645 ? 26.853 -4.627 -26.194 1.00 94.94 645 HIS A C 1
ATOM 5172 O O . HIS A 1 645 ? 27.423 -5.020 -25.176 1.00 94.94 645 HIS A O 1
ATOM 5178 N N . LYS A 1 646 ? 27.293 -3.576 -26.891 1.00 92.81 646 LYS A N 1
ATOM 5179 C CA . LYS A 1 646 ? 28.451 -2.753 -26.520 1.00 92.81 646 LYS A CA 1
ATOM 5180 C C . LYS A 1 646 ? 28.074 -1.281 -26.417 1.00 92.81 646 LYS A C 1
ATOM 5182 O O . LYS A 1 646 ? 26.983 -0.868 -26.807 1.00 92.81 646 LYS A O 1
ATOM 5187 N N . GLY A 1 647 ? 29.020 -0.505 -25.901 1.00 91.00 647 GLY A N 1
ATOM 5188 C CA . GLY A 1 647 ? 28.870 0.930 -25.739 1.00 91.00 647 GLY A CA 1
ATOM 5189 C C . GLY A 1 647 ? 27.999 1.267 -24.540 1.00 91.00 647 GLY A C 1
ATOM 5190 O O . GLY A 1 647 ? 28.026 0.593 -23.507 1.00 91.00 647 GLY A O 1
ATOM 5191 N N . SER A 1 648 ? 27.247 2.344 -24.686 1.00 91.19 648 SER A N 1
ATOM 5192 C CA . SER A 1 648 ? 26.359 2.862 -23.661 1.00 91.19 648 SER A CA 1
ATOM 5193 C C . SER A 1 648 ? 25.092 2.018 -23.558 1.00 91.19 648 SER A C 1
ATOM 5195 O O . SER A 1 648 ? 24.480 1.678 -24.568 1.00 91.19 648 SER A O 1
ATOM 5197 N N . ALA A 1 649 ? 24.687 1.701 -22.328 1.00 92.38 649 ALA A N 1
ATOM 5198 C CA . ALA A 1 649 ? 23.526 0.866 -22.044 1.00 92.38 649 ALA A CA 1
ATOM 5199 C C . ALA A 1 649 ? 22.385 1.683 -21.427 1.00 92.38 649 ALA A C 1
ATOM 5201 O O . ALA A 1 649 ? 22.604 2.485 -20.515 1.00 92.38 649 ALA A O 1
ATOM 5202 N N . LEU A 1 650 ? 21.157 1.426 -21.866 1.00 92.44 650 LEU A N 1
ATOM 5203 C CA . LEU A 1 650 ? 19.940 1.819 -21.166 1.00 92.44 650 LEU A CA 1
ATOM 5204 C C . LEU A 1 650 ? 19.201 0.558 -20.727 1.00 92.44 650 LEU A C 1
ATOM 5206 O O . LEU A 1 650 ? 18.586 -0.147 -21.527 1.00 92.44 650 LEU A O 1
ATOM 5210 N N . GLN A 1 651 ? 19.284 0.276 -19.431 1.00 90.12 651 GLN A N 1
ATOM 5211 C CA . GLN A 1 651 ? 18.520 -0.789 -18.802 1.00 90.12 651 GLN A CA 1
ATOM 5212 C C . GLN A 1 651 ? 17.047 -0.393 -18.728 1.00 90.12 651 GLN A C 1
ATOM 5214 O O . GLN A 1 651 ? 16.713 0.633 -18.133 1.00 90.12 651 GLN A O 1
ATOM 5219 N N . LEU A 1 652 ? 16.182 -1.244 -19.273 1.00 88.06 652 LEU A N 1
ATOM 5220 C CA . LEU A 1 652 ? 14.742 -1.066 -19.221 1.00 88.06 652 LEU A CA 1
ATOM 5221 C C . LEU A 1 652 ? 14.153 -1.805 -18.004 1.00 88.06 652 LEU A C 1
ATOM 5223 O O . LEU A 1 652 ? 14.456 -2.978 -17.772 1.00 88.06 652 LEU A O 1
ATOM 5227 N N . PHE A 1 653 ? 13.332 -1.109 -17.221 1.00 78.94 653 PHE A N 1
ATOM 5228 C CA . PHE A 1 653 ? 12.558 -1.609 -16.097 1.00 78.94 653 PHE A CA 1
ATOM 5229 C C . PHE A 1 653 ? 11.235 -2.200 -16.582 1.00 78.94 653 PHE A C 1
ATOM 5231 O O . PHE A 1 653 ? 10.666 -1.793 -17.596 1.00 78.94 653 PHE A O 1
ATOM 5238 N N . THR A 1 654 ? 10.724 -3.158 -15.817 1.00 70.00 654 THR A N 1
ATOM 5239 C CA . THR A 1 654 ? 9.373 -3.717 -15.994 1.00 70.00 654 THR A CA 1
ATOM 5240 C C . THR A 1 654 ? 8.422 -3.362 -14.873 1.00 70.00 654 THR A C 1
ATOM 5242 O O . THR A 1 654 ? 7.210 -3.498 -15.033 1.00 70.00 654 THR A O 1
ATOM 5245 N N . GLU A 1 655 ? 8.981 -2.902 -13.760 1.00 63.81 655 GLU A N 1
ATOM 5246 C CA . GLU A 1 655 ? 8.280 -2.527 -12.546 1.00 63.81 655 GLU A CA 1
ATOM 5247 C C . GLU A 1 655 ? 8.911 -1.223 -12.051 1.00 63.81 655 GLU A C 1
ATOM 5249 O O . GLU A 1 655 ? 10.110 -1.155 -11.770 1.00 63.81 655 GLU A O 1
ATOM 5254 N N . LEU A 1 656 ? 8.104 -0.170 -12.003 1.00 57.50 656 LEU A N 1
ATOM 5255 C CA . LEU A 1 656 ? 8.374 0.979 -11.145 1.00 57.50 656 LEU A CA 1
ATOM 5256 C C . LEU A 1 656 ? 7.814 0.648 -9.753 1.00 57.50 656 LEU A C 1
ATOM 5258 O O . LEU A 1 656 ? 6.921 -0.207 -9.667 1.00 57.50 656 LEU A O 1
ATOM 5262 N N . PRO A 1 657 ? 8.291 1.289 -8.671 1.00 52.16 657 PRO A N 1
ATOM 5263 C CA . PRO A 1 657 ? 7.584 1.240 -7.398 1.00 52.16 657 PRO A CA 1
ATOM 5264 C C . PRO A 1 657 ? 6.101 1.545 -7.622 1.00 52.16 657 PRO A C 1
ATOM 5266 O O . PRO A 1 657 ? 5.758 2.408 -8.427 1.00 52.16 657 PRO A O 1
ATOM 5269 N N . ASP A 1 658 ? 5.229 0.741 -7.011 1.00 52.09 658 ASP A N 1
ATOM 5270 C CA . ASP A 1 658 ? 3.768 0.936 -7.043 1.00 52.09 658 ASP A CA 1
ATOM 5271 C C . ASP A 1 658 ? 3.115 0.806 -8.437 1.00 52.09 658 ASP A C 1
ATOM 5273 O O . ASP A 1 658 ? 1.959 1.166 -8.666 1.00 52.09 658 ASP A O 1
ATOM 5277 N N . SER A 1 659 ? 3.837 0.228 -9.403 1.00 50.66 659 SER A N 1
ATOM 5278 C CA . SER A 1 659 ? 3.364 0.039 -10.771 1.00 50.66 659 SER A CA 1
ATOM 5279 C C . SER A 1 659 ? 3.613 -1.403 -11.215 1.00 50.66 659 SER A C 1
ATOM 5281 O O . SER A 1 659 ? 4.693 -1.770 -11.685 1.00 50.66 659 SER A O 1
ATOM 5283 N N . SER A 1 660 ? 2.570 -2.230 -11.140 1.00 51.00 660 SER A N 1
ATOM 5284 C CA . SER A 1 660 ? 2.680 -3.615 -11.595 1.00 51.00 660 SER A CA 1
ATOM 5285 C C . SER A 1 660 ? 2.659 -3.733 -13.127 1.00 51.00 660 SER A C 1
ATOM 5287 O O . SER A 1 660 ? 1.854 -3.113 -13.824 1.00 51.00 660 SER A O 1
ATOM 5289 N N . ALA A 1 661 ? 3.572 -4.561 -13.630 1.00 58.53 661 ALA A N 1
ATOM 5290 C CA . ALA A 1 661 ? 3.374 -5.490 -14.738 1.00 58.53 661 ALA A CA 1
ATOM 5291 C C . ALA A 1 661 ? 3.612 -5.074 -16.206 1.00 58.53 661 ALA A C 1
ATOM 5293 O O . ALA A 1 661 ? 3.432 -5.926 -17.071 1.00 58.53 661 ALA A O 1
ATOM 5294 N N . CYS A 1 662 ? 4.091 -3.868 -16.514 1.00 68.75 662 CYS A N 1
ATOM 5295 C CA . CYS A 1 662 ? 4.683 -3.508 -17.819 1.00 68.75 662 CYS A CA 1
ATOM 5296 C C . CYS A 1 662 ? 5.490 -2.208 -17.667 1.00 68.75 662 CYS A C 1
ATOM 5298 O O . CYS A 1 662 ? 5.022 -1.282 -16.999 1.00 68.75 662 CYS A O 1
ATOM 5300 N N . GLY A 1 663 ? 6.647 -2.119 -18.327 1.00 81.69 663 GLY A N 1
ATOM 5301 C CA . GLY A 1 663 ? 7.426 -0.883 -18.442 1.00 81.69 663 GLY A CA 1
ATOM 5302 C C . GLY A 1 663 ? 7.014 -0.096 -19.683 1.00 81.69 663 GLY A C 1
ATOM 5303 O O . GLY A 1 663 ? 7.025 -0.651 -20.781 1.00 81.69 663 GLY A O 1
ATOM 5304 N N . PHE A 1 664 ? 6.655 1.177 -19.526 1.00 86.75 664 PHE A N 1
ATOM 5305 C CA . PHE A 1 664 ? 6.352 2.077 -20.640 1.00 86.75 664 PHE A CA 1
ATOM 5306 C C . PHE A 1 664 ? 7.364 3.219 -20.654 1.00 86.75 664 PHE A C 1
ATOM 5308 O O . PHE A 1 664 ? 7.498 3.952 -19.681 1.00 86.75 664 PHE A O 1
ATOM 5315 N N . TYR A 1 665 ? 8.065 3.347 -21.773 1.00 89.31 665 TYR A N 1
ATOM 5316 C CA . TYR A 1 665 ? 9.025 4.397 -22.072 1.00 89.31 665 TYR A CA 1
ATOM 5317 C C . TYR A 1 665 ? 8.467 5.202 -23.227 1.00 89.31 665 TYR A C 1
ATOM 5319 O O . TYR A 1 665 ? 8.726 4.891 -24.387 1.00 89.31 665 TYR A O 1
ATOM 5327 N N . THR A 1 666 ? 7.640 6.185 -22.906 1.00 88.06 666 THR A N 1
ATOM 5328 C CA . THR A 1 666 ? 6.954 7.036 -23.881 1.00 88.06 666 THR A CA 1
ATOM 5329 C C . THR A 1 666 ? 7.926 7.924 -24.648 1.00 88.06 666 THR A C 1
ATOM 5331 O O . THR A 1 666 ? 7.672 8.188 -25.812 1.00 88.06 666 THR A O 1
ATOM 5334 N N . ASP A 1 667 ? 9.054 8.330 -24.066 1.00 89.50 667 ASP A N 1
ATOM 5335 C CA . ASP A 1 667 ? 10.073 9.122 -24.755 1.00 89.50 667 ASP A CA 1
ATOM 5336 C C . ASP A 1 667 ? 11.489 8.784 -24.254 1.00 89.50 667 ASP A C 1
ATOM 5338 O O . ASP A 1 667 ? 11.832 8.999 -23.087 1.00 89.50 667 ASP A O 1
ATOM 5342 N N . LEU A 1 668 ? 12.327 8.242 -25.144 1.00 92.44 668 LEU A N 1
ATOM 5343 C CA . LEU A 1 668 ? 13.722 7.907 -24.852 1.00 92.44 668 LEU A CA 1
ATOM 5344 C C . LEU A 1 668 ? 14.662 9.122 -24.838 1.00 92.44 668 LEU A C 1
ATOM 5346 O O . LEU A 1 668 ? 15.807 8.993 -24.386 1.00 92.44 668 LEU A O 1
ATOM 5350 N N . SER A 1 669 ? 14.216 10.300 -25.284 1.00 90.62 669 SER A N 1
ATOM 5351 C CA . SER A 1 669 ? 14.994 11.543 -25.203 1.00 90.62 669 SER A CA 1
ATOM 5352 C C . SER A 1 669 ? 15.338 11.889 -23.748 1.00 90.62 669 SER A C 1
ATOM 5354 O O . SER A 1 669 ? 16.472 12.277 -23.457 1.00 90.62 669 SER A O 1
ATOM 5356 N N . ARG A 1 670 ? 14.421 11.586 -22.815 1.00 85.88 670 ARG A N 1
ATOM 5357 C CA . ARG A 1 670 ? 14.581 11.746 -21.357 1.00 85.88 670 ARG A CA 1
ATOM 5358 C C . ARG A 1 670 ? 15.788 10.996 -20.795 1.00 85.88 670 ARG A C 1
ATOM 5360 O O . ARG A 1 670 ? 16.379 11.430 -19.811 1.00 85.88 670 ARG A O 1
ATOM 5367 N N . PHE A 1 671 ? 16.174 9.898 -21.443 1.00 90.06 671 PHE A N 1
ATOM 5368 C CA . PHE A 1 671 ? 17.318 9.063 -21.077 1.00 90.06 671 PHE A CA 1
ATOM 5369 C C . PHE A 1 671 ? 18.524 9.270 -21.999 1.00 90.06 671 PHE A C 1
ATOM 5371 O O . PHE A 1 671 ? 19.416 8.422 -22.040 1.00 90.06 671 PHE A O 1
ATOM 5378 N N . ASN A 1 672 ? 18.546 10.361 -22.776 1.00 93.06 672 ASN A N 1
ATOM 5379 C CA . ASN A 1 672 ? 19.565 10.645 -23.785 1.00 93.06 672 ASN A CA 1
ATOM 5380 C C . ASN A 1 672 ? 19.777 9.469 -24.766 1.00 93.06 672 ASN A C 1
ATOM 5382 O O . ASN A 1 672 ? 20.904 9.213 -25.197 1.00 93.06 672 ASN A O 1
ATOM 5386 N N . PHE A 1 673 ? 18.708 8.735 -25.100 1.00 95.44 673 PHE A N 1
ATOM 5387 C CA . PHE A 1 673 ? 18.772 7.474 -25.853 1.00 95.44 673 PHE A CA 1
ATOM 5388 C C . PHE A 1 673 ? 17.890 7.444 -27.112 1.00 95.44 673 PHE A C 1
ATOM 5390 O O . PHE A 1 673 ? 17.851 6.423 -27.797 1.00 95.44 673 PHE A O 1
ATOM 5397 N N . ASN A 1 674 ? 17.206 8.550 -27.427 1.00 95.88 674 ASN A N 1
ATOM 5398 C CA . ASN A 1 674 ? 16.390 8.675 -28.635 1.00 95.88 674 ASN A CA 1
ATOM 5399 C C . ASN A 1 674 ? 17.222 8.424 -29.895 1.00 95.88 674 ASN A C 1
ATOM 5401 O O . ASN A 1 674 ? 18.230 9.102 -30.083 1.00 95.88 674 ASN A O 1
ATOM 5405 N N . ASP A 1 675 ? 16.786 7.487 -30.737 1.00 96.56 675 ASP A N 1
ATOM 5406 C CA . ASP A 1 675 ? 17.402 7.185 -32.034 1.00 96.56 675 ASP A CA 1
ATOM 5407 C C . ASP A 1 675 ? 18.888 6.798 -31.934 1.00 96.56 675 ASP A C 1
ATOM 5409 O O . ASP A 1 675 ? 19.681 7.098 -32.818 1.00 96.56 675 ASP A O 1
ATOM 5413 N N . LYS A 1 676 ? 19.286 6.135 -30.837 1.00 96.69 676 LYS A N 1
ATOM 5414 C CA . LYS A 1 676 ? 20.683 5.700 -30.617 1.00 96.69 676 LYS A CA 1
ATOM 5415 C C . LYS A 1 676 ? 20.886 4.194 -30.541 1.00 96.69 676 LYS A C 1
ATOM 5417 O O . LYS A 1 676 ? 22.016 3.738 -30.407 1.00 96.69 676 LYS A O 1
ATOM 5422 N N . ALA A 1 677 ? 19.815 3.407 -30.487 1.00 97.06 677 ALA A N 1
ATOM 5423 C CA . ALA A 1 677 ? 19.936 1.974 -30.254 1.00 97.06 677 ALA A CA 1
ATOM 5424 C C . ALA A 1 677 ? 20.431 1.239 -31.513 1.00 97.06 677 ALA A C 1
ATOM 5426 O O . ALA A 1 677 ? 19.770 1.254 -32.551 1.00 97.06 677 ALA A O 1
ATOM 5427 N N . SER A 1 678 ? 21.541 0.506 -31.375 1.00 97.62 678 SER A N 1
ATOM 5428 C CA . SER A 1 678 ? 22.124 -0.351 -32.422 1.00 97.62 678 SER A CA 1
ATOM 5429 C C . SER A 1 678 ? 22.084 -1.848 -32.090 1.00 97.62 678 SER A C 1
ATOM 5431 O O . SER A 1 678 ? 22.204 -2.690 -32.984 1.00 97.62 678 SER A O 1
ATOM 5433 N N . SER A 1 679 ? 21.882 -2.223 -30.822 1.00 97.94 679 SER A N 1
ATOM 5434 C CA . SER A 1 679 ? 21.550 -3.601 -30.436 1.00 97.94 679 SER A CA 1
ATOM 5435 C C . SER A 1 679 ? 20.613 -3.660 -29.225 1.00 97.94 679 SER A C 1
ATOM 5437 O O . SER A 1 679 ? 20.463 -2.692 -28.480 1.00 97.94 679 SER A O 1
ATOM 5439 N N . LEU A 1 680 ? 19.937 -4.799 -29.058 1.00 97.38 680 LEU A N 1
ATOM 5440 C CA . LEU A 1 680 ? 18.920 -5.027 -28.030 1.00 97.38 680 LEU A CA 1
ATOM 5441 C C . LEU A 1 680 ? 19.176 -6.370 -27.342 1.00 97.38 680 LEU A C 1
ATOM 5443 O O . LEU A 1 680 ? 19.333 -7.400 -27.999 1.00 97.38 680 LEU A O 1
ATOM 5447 N N . GLU A 1 681 ? 19.192 -6.378 -26.019 1.00 96.31 681 GLU A N 1
ATOM 5448 C CA . GLU A 1 681 ? 19.249 -7.586 -25.202 1.00 96.31 681 GLU A CA 1
ATOM 5449 C C . GLU A 1 681 ? 17.866 -7.860 -24.604 1.00 96.31 681 GLU A C 1
ATOM 5451 O O . GLU A 1 681 ? 17.290 -6.991 -23.950 1.00 96.31 681 GLU A O 1
ATOM 5456 N N . VAL A 1 682 ? 17.321 -9.058 -24.836 1.00 93.81 682 VAL A N 1
ATOM 5457 C CA . VAL A 1 682 ? 16.006 -9.480 -24.329 1.00 93.81 682 VAL A CA 1
ATOM 5458 C C . VAL A 1 682 ? 16.179 -10.792 -23.562 1.00 93.81 682 VAL A C 1
ATOM 5460 O O . VAL A 1 682 ? 16.426 -11.821 -24.195 1.00 93.81 682 VAL A O 1
ATOM 5463 N N . PRO A 1 683 ? 16.068 -10.776 -22.220 1.00 90.19 683 PRO A N 1
ATOM 5464 C CA . PRO A 1 683 ? 16.109 -11.989 -21.415 1.00 90.19 683 PRO A CA 1
ATOM 5465 C C . PRO A 1 683 ? 14.941 -12.932 -21.724 1.00 90.19 683 PRO A C 1
ATOM 5467 O O . PRO A 1 683 ? 13.873 -12.499 -22.167 1.00 90.19 683 PRO A O 1
ATOM 5470 N N . ASP A 1 684 ? 15.125 -14.219 -21.428 1.00 85.31 684 ASP A N 1
ATOM 5471 C CA . ASP A 1 684 ? 14.134 -15.254 -21.726 1.00 85.31 684 ASP A CA 1
ATOM 5472 C C . ASP A 1 684 ? 12.747 -14.925 -21.154 1.00 85.31 684 ASP A C 1
ATOM 5474 O O . ASP A 1 684 ? 12.569 -14.634 -19.967 1.00 85.31 684 ASP A O 1
ATOM 5478 N N . GLY A 1 685 ? 11.751 -14.998 -22.037 1.00 81.25 685 GLY A N 1
ATOM 5479 C CA . GLY A 1 685 ? 10.342 -14.784 -21.726 1.00 81.25 685 GLY A CA 1
ATOM 5480 C C . GLY A 1 685 ? 9.885 -13.321 -21.714 1.00 81.25 685 GLY A C 1
ATOM 5481 O O . GLY A 1 685 ? 8.680 -13.095 -21.658 1.00 81.25 685 GLY A O 1
ATOM 5482 N N . TYR A 1 686 ? 10.784 -12.339 -21.821 1.00 87.50 686 TYR A N 1
ATOM 5483 C CA . TYR A 1 686 ? 10.389 -10.942 -22.028 1.00 87.50 686 TYR A CA 1
ATOM 5484 C C . TYR A 1 686 ? 9.934 -10.698 -23.470 1.00 87.50 686 TYR A C 1
ATOM 5486 O O . TYR A 1 686 ? 10.427 -11.315 -24.415 1.00 87.50 686 TYR A O 1
ATOM 5494 N N . ILE A 1 687 ? 9.024 -9.740 -23.638 1.00 90.44 687 ILE A N 1
ATOM 5495 C CA . ILE A 1 687 ? 8.670 -9.172 -24.940 1.00 90.44 687 ILE A CA 1
ATOM 5496 C C . ILE A 1 687 ? 8.978 -7.677 -24.896 1.00 90.44 687 ILE A C 1
ATOM 5498 O O . ILE A 1 687 ? 8.518 -6.968 -24.001 1.00 90.44 687 ILE A O 1
ATOM 5502 N N . VAL A 1 688 ? 9.749 -7.197 -25.868 1.00 94.25 688 VAL A N 1
ATOM 5503 C CA . VAL A 1 688 ? 10.063 -5.776 -26.049 1.00 94.25 688 VAL A CA 1
ATOM 5504 C C . VAL A 1 688 ? 9.425 -5.300 -27.341 1.00 94.25 688 VAL A C 1
ATOM 5506 O O . VAL A 1 688 ? 9.749 -5.793 -28.417 1.00 94.25 688 VAL A O 1
ATOM 5509 N N . GLU A 1 689 ? 8.516 -4.344 -27.240 1.00 95.06 689 GLU A N 1
ATOM 5510 C CA . GLU A 1 689 ? 7.895 -3.674 -28.376 1.00 95.06 689 GLU A CA 1
ATOM 5511 C C . GLU A 1 689 ? 8.498 -2.278 -28.520 1.00 95.06 689 GLU A C 1
ATOM 5513 O O . GLU A 1 689 ? 8.426 -1.469 -27.598 1.00 95.06 689 GLU A O 1
ATOM 5518 N N . VAL A 1 690 ? 9.125 -2.008 -29.661 1.00 97.06 690 VAL A N 1
ATOM 5519 C CA . VAL A 1 690 ? 9.781 -0.730 -29.962 1.00 97.06 690 VAL A CA 1
ATOM 5520 C C . VAL A 1 690 ? 8.965 0.061 -30.973 1.00 97.06 690 VAL A C 1
ATOM 5522 O O . VAL A 1 690 ? 8.245 -0.528 -31.785 1.00 97.06 690 VAL A O 1
ATOM 5525 N N . TYR A 1 691 ? 9.113 1.379 -30.937 1.00 97.38 691 TYR A N 1
ATOM 5526 C CA . TYR A 1 691 ? 8.359 2.324 -31.749 1.00 97.38 691 TYR A CA 1
ATOM 5527 C C . TYR A 1 691 ? 9.292 3.372 -32.363 1.00 97.38 691 TYR A C 1
ATOM 5529 O O . TYR A 1 691 ? 10.268 3.790 -31.735 1.00 97.38 691 TYR A O 1
ATOM 5537 N N . GLU A 1 692 ? 8.977 3.771 -33.595 1.00 97.12 692 GLU A N 1
ATOM 5538 C CA . GLU A 1 692 ? 9.779 4.700 -34.403 1.00 97.12 692 GLU A CA 1
ATOM 5539 C C . GLU A 1 692 ? 9.712 6.154 -33.924 1.00 97.12 692 GLU A C 1
ATOM 5541 O O . GLU A 1 692 ? 10.586 6.952 -34.241 1.00 97.12 692 GLU A O 1
ATOM 5546 N N . HIS A 1 693 ? 8.651 6.531 -33.215 1.00 94.75 693 HIS A N 1
ATOM 5547 C CA . HIS A 1 693 ? 8.469 7.894 -32.722 1.00 94.75 693 HIS A CA 1
ATOM 5548 C C . HIS A 1 693 ? 8.203 7.893 -31.214 1.00 94.75 693 HIS A C 1
ATOM 5550 O O . HIS A 1 693 ? 7.805 6.858 -30.659 1.00 94.75 693 HIS A O 1
ATOM 5556 N N . PRO A 1 694 ? 8.403 9.032 -30.526 1.00 90.62 694 PRO A N 1
ATOM 5557 C CA . PRO A 1 694 ? 7.945 9.207 -29.155 1.00 90.62 694 PRO A CA 1
ATOM 5558 C C . PRO A 1 694 ? 6.437 8.947 -29.011 1.00 90.62 694 PRO A C 1
ATOM 5560 O O . PRO A 1 694 ? 5.687 8.838 -29.985 1.00 90.62 694 PRO A O 1
ATOM 5563 N N . HIS A 1 695 ? 5.987 8.831 -27.768 1.00 87.19 695 HIS A N 1
ATOM 5564 C CA . HIS A 1 695 ? 4.603 8.599 -27.362 1.00 87.19 695 HIS A CA 1
ATOM 5565 C C . HIS A 1 695 ? 3.979 7.340 -27.974 1.00 87.19 695 HIS A C 1
ATOM 5567 O O . HIS A 1 695 ? 2.775 7.293 -28.237 1.00 87.19 695 HIS A O 1
ATOM 5573 N N . LEU A 1 696 ? 4.812 6.310 -28.182 1.00 90.94 696 LEU A N 1
ATOM 5574 C CA . LEU A 1 696 ? 4.440 5.021 -28.773 1.00 90.94 696 LEU A CA 1
ATOM 5575 C C . LEU A 1 696 ? 3.888 5.180 -30.205 1.00 90.94 696 LEU A C 1
ATOM 5577 O O . LEU A 1 696 ? 3.035 4.411 -30.650 1.00 90.94 696 LEU A O 1
ATOM 5581 N N . GLY A 1 697 ? 4.334 6.213 -30.926 1.00 89.81 697 GLY A N 1
ATOM 5582 C CA . GLY A 1 697 ? 3.910 6.546 -32.286 1.00 89.81 697 GLY A CA 1
ATOM 5583 C C . GLY A 1 697 ? 4.738 5.875 -33.391 1.00 89.81 697 GLY A C 1
ATOM 5584 O O . GLY A 1 697 ? 5.748 5.223 -33.143 1.00 89.81 697 GLY A O 1
ATOM 5585 N N . GLY A 1 698 ? 4.321 6.076 -34.644 1.00 93.94 698 GLY A N 1
ATOM 5586 C CA . GLY A 1 698 ? 5.052 5.589 -35.821 1.00 93.94 698 GLY A CA 1
ATOM 5587 C C . GLY A 1 698 ? 4.940 4.080 -36.060 1.00 93.94 698 GLY A C 1
ATOM 5588 O O . GLY A 1 698 ? 4.005 3.425 -35.589 1.00 93.94 698 GLY A O 1
ATOM 5589 N N . GLN A 1 699 ? 5.875 3.529 -36.842 1.00 95.50 699 GLN A N 1
ATOM 5590 C CA . GLN A 1 699 ? 5.987 2.080 -37.031 1.00 95.50 699 GLN A CA 1
ATOM 5591 C C . GLN A 1 699 ? 6.379 1.404 -35.711 1.00 95.50 699 GLN A C 1
ATOM 5593 O O . GLN A 1 699 ? 7.068 2.005 -34.891 1.00 95.50 699 GLN A O 1
ATOM 5598 N N . SER A 1 700 ? 5.975 0.145 -35.513 1.00 96.00 700 SER A N 1
ATOM 5599 C CA . SER A 1 700 ? 6.350 -0.640 -34.332 1.00 96.00 700 SER A CA 1
ATOM 5600 C C . SER A 1 700 ? 6.862 -2.035 -34.689 1.00 96.00 700 SER A C 1
ATOM 5602 O O . SER A 1 700 ? 6.563 -2.578 -35.759 1.00 96.00 700 SER A O 1
ATOM 5604 N N . ARG A 1 701 ? 7.659 -2.627 -33.792 1.00 96.12 701 ARG A N 1
ATOM 5605 C CA . ARG A 1 701 ? 8.147 -4.008 -33.917 1.00 96.12 701 ARG A CA 1
ATOM 5606 C C . ARG A 1 701 ? 8.327 -4.672 -32.559 1.00 96.12 701 ARG A C 1
ATOM 5608 O O . ARG A 1 701 ? 8.818 -4.058 -31.622 1.00 96.12 701 ARG A O 1
ATOM 5615 N N . GLN A 1 702 ? 7.977 -5.954 -32.481 1.00 95.50 702 GLN A N 1
ATOM 5616 C CA . GLN A 1 702 ? 8.140 -6.771 -31.279 1.00 95.50 702 GLN A CA 1
ATOM 5617 C C . GLN A 1 702 ? 9.367 -7.685 -31.369 1.00 95.50 702 GLN A C 1
ATOM 5619 O O . GLN A 1 702 ? 9.662 -8.253 -32.425 1.00 95.50 702 GLN A O 1
ATOM 5624 N N . PHE A 1 703 ? 10.041 -7.858 -30.234 1.00 94.75 703 PHE A N 1
ATOM 5625 C CA . PHE A 1 703 ? 11.200 -8.718 -30.036 1.00 94.75 703 PHE A CA 1
ATOM 5626 C C . PHE A 1 703 ? 10.992 -9.620 -28.823 1.00 94.75 703 PHE A C 1
ATOM 5628 O O . PHE A 1 703 ? 10.641 -9.151 -27.744 1.00 94.75 703 PHE A O 1
ATOM 5635 N N . THR A 1 704 ? 11.245 -10.916 -28.995 1.00 93.50 704 THR A N 1
ATOM 5636 C CA . THR A 1 704 ? 11.143 -11.937 -27.934 1.00 93.50 704 THR A CA 1
ATOM 5637 C C . THR A 1 704 ? 12.493 -12.587 -27.614 1.00 93.50 704 THR A C 1
ATOM 5639 O O . THR A 1 704 ? 12.555 -13.568 -26.881 1.00 93.50 704 THR A O 1
ATOM 5642 N N . SER A 1 705 ? 13.569 -12.096 -28.230 1.00 94.25 705 SER A N 1
ATOM 5643 C CA . SER A 1 705 ? 14.942 -12.576 -28.075 1.00 94.25 705 SER A CA 1
ATOM 5644 C C . SER A 1 705 ? 15.920 -11.456 -28.424 1.00 94.25 705 SER A C 1
ATOM 5646 O O . SER A 1 705 ? 15.577 -10.555 -29.195 1.00 94.25 705 SER A O 1
ATOM 5648 N N . SER A 1 706 ? 17.142 -11.529 -27.898 1.00 96.81 706 SER A N 1
ATOM 5649 C CA . SER A 1 706 ? 18.196 -10.547 -28.169 1.00 96.81 706 SER A CA 1
ATOM 5650 C C . SER A 1 706 ? 18.504 -10.384 -29.663 1.00 96.81 706 SER A C 1
ATOM 5652 O O . SER A 1 706 ? 18.538 -11.352 -30.424 1.00 96.81 706 SER A O 1
ATOM 5654 N N . VAL A 1 707 ? 18.796 -9.148 -30.065 1.00 97.31 707 VAL A N 1
ATOM 5655 C CA . VAL A 1 707 ? 19.212 -8.752 -31.411 1.00 97.31 707 VAL A CA 1
ATOM 5656 C C . VAL A 1 707 ? 20.594 -8.113 -31.329 1.00 97.31 707 VAL A C 1
ATOM 5658 O O . VAL A 1 707 ? 20.761 -7.057 -30.725 1.00 97.31 707 VAL A O 1
ATOM 5661 N N . LEU A 1 708 ? 21.591 -8.752 -31.942 1.00 96.88 708 LEU A N 1
ATOM 5662 C CA . LEU A 1 708 ? 22.981 -8.280 -31.916 1.00 96.88 708 LEU A CA 1
ATOM 5663 C C . LEU A 1 708 ? 23.244 -7.100 -32.865 1.00 96.88 708 LEU A C 1
ATOM 5665 O O . LEU A 1 708 ? 24.190 -6.350 -32.641 1.00 96.88 708 LEU A O 1
ATOM 5669 N N . ASP A 1 709 ? 22.437 -6.941 -33.915 1.00 96.56 709 ASP A N 1
ATOM 5670 C CA . ASP A 1 709 ? 22.578 -5.878 -34.914 1.00 96.56 709 ASP A CA 1
ATOM 5671 C C . ASP A 1 709 ? 21.191 -5.434 -35.415 1.00 96.56 709 ASP A C 1
ATOM 5673 O O . ASP A 1 709 ? 20.522 -6.165 -36.153 1.00 96.56 709 ASP A O 1
ATOM 5677 N N . LEU A 1 710 ? 20.742 -4.247 -34.993 1.00 96.31 710 LEU A N 1
ATOM 5678 C CA . LEU A 1 710 ? 19.459 -3.669 -35.409 1.00 96.31 710 LEU A CA 1
ATOM 5679 C C . LEU A 1 710 ? 19.477 -3.172 -36.865 1.00 96.31 710 LEU A C 1
ATOM 5681 O O . LEU A 1 710 ? 18.420 -3.129 -37.504 1.00 96.31 710 LEU A O 1
ATOM 5685 N N . HIS A 1 711 ? 20.650 -2.876 -37.437 1.00 94.88 711 HIS A N 1
ATOM 5686 C CA . HIS A 1 711 ? 20.780 -2.457 -38.837 1.00 94.88 711 HIS A CA 1
ATOM 5687 C C . HIS A 1 711 ? 20.325 -3.567 -39.779 1.00 94.88 711 HIS A C 1
ATOM 5689 O O . HIS A 1 711 ? 19.580 -3.326 -40.728 1.00 94.88 711 HIS A O 1
ATOM 5695 N N . ALA A 1 712 ? 20.716 -4.811 -39.476 1.00 92.69 712 ALA A N 1
ATOM 5696 C CA . ALA A 1 712 ? 20.382 -5.994 -40.270 1.00 92.69 712 ALA A CA 1
ATOM 5697 C C . ALA A 1 712 ? 18.867 -6.209 -40.445 1.00 92.69 712 ALA A C 1
ATOM 5699 O O . ALA A 1 712 ? 18.441 -6.938 -41.340 1.00 92.69 712 ALA A O 1
ATOM 5700 N N . ILE A 1 713 ? 18.054 -5.574 -39.600 1.00 92.75 713 ILE A N 1
ATOM 5701 C CA . ILE A 1 713 ? 16.598 -5.668 -39.621 1.00 92.75 713 ILE A CA 1
ATOM 5702 C C . ILE A 1 713 ? 15.899 -4.314 -39.826 1.00 92.75 713 ILE A C 1
ATOM 5704 O O . ILE A 1 713 ? 14.671 -4.265 -39.720 1.00 92.75 713 ILE A O 1
ATOM 5708 N N . GLY A 1 714 ? 16.653 -3.250 -40.136 1.00 93.62 714 GLY A N 1
ATOM 5709 C CA . GLY A 1 714 ? 16.146 -1.919 -40.489 1.00 93.62 714 GLY A CA 1
ATOM 5710 C C . GLY A 1 714 ? 15.700 -1.035 -39.318 1.00 93.62 714 GLY A C 1
ATOM 5711 O O . GLY A 1 714 ? 14.868 -0.156 -39.531 1.00 93.62 714 GLY A O 1
ATOM 5712 N N . TRP A 1 715 ? 16.202 -1.276 -38.103 1.00 95.88 715 TRP A N 1
ATOM 5713 C CA . TRP A 1 715 ? 15.809 -0.570 -36.869 1.00 95.88 715 TRP A CA 1
ATOM 5714 C C . TRP A 1 715 ? 16.970 0.145 -36.146 1.00 95.88 715 TRP A C 1
ATOM 5716 O O . TRP A 1 715 ? 16.771 0.626 -35.034 1.00 95.88 715 TRP A O 1
ATOM 5726 N N . GLU A 1 716 ? 18.167 0.206 -36.744 1.00 94.75 716 GLU A N 1
ATOM 5727 C CA . GLU A 1 716 ? 19.299 0.992 -36.208 1.00 94.75 716 GLU A CA 1
ATOM 5728 C C . GLU A 1 716 ? 18.918 2.472 -36.142 1.00 94.75 716 GLU A C 1
ATOM 5730 O O . GLU A 1 716 ? 18.354 2.988 -37.106 1.00 94.75 716 GLU A O 1
ATOM 5735 N N . ASP A 1 717 ? 19.194 3.112 -35.003 1.00 94.69 717 ASP A N 1
ATOM 5736 C CA . ASP A 1 717 ? 19.009 4.551 -34.779 1.00 94.69 717 ASP A CA 1
ATOM 5737 C C . ASP A 1 717 ? 17.590 5.065 -35.094 1.00 94.69 717 ASP A C 1
ATOM 5739 O O . ASP A 1 717 ? 17.396 6.177 -35.576 1.00 94.69 717 ASP A O 1
ATOM 5743 N N . ARG A 1 718 ? 16.571 4.229 -34.848 1.00 96.62 718 ARG A N 1
ATOM 5744 C CA . ARG A 1 718 ? 15.152 4.557 -35.105 1.00 96.62 718 ARG A CA 1
ATOM 5745 C C . ARG A 1 718 ? 14.235 4.375 -33.901 1.00 96.62 718 ARG A C 1
ATOM 5747 O O . ARG A 1 718 ? 13.035 4.556 -34.029 1.00 96.62 718 ARG A O 1
ATOM 5754 N N . ILE A 1 719 ? 14.743 3.886 -32.772 1.00 97.81 719 ILE A N 1
ATOM 5755 C CA . ILE A 1 719 ? 13.900 3.578 -31.611 1.00 97.81 719 ILE A CA 1
ATOM 5756 C C . ILE A 1 719 ? 13.783 4.833 -30.744 1.00 97.81 719 ILE A C 1
ATOM 5758 O O . ILE A 1 719 ? 14.777 5.262 -30.154 1.00 97.81 719 ILE A O 1
ATOM 5762 N N . SER A 1 720 ? 12.565 5.358 -30.612 1.00 96.38 720 SER A N 1
ATOM 5763 C CA . SER A 1 720 ? 12.277 6.565 -29.820 1.00 96.38 720 SER A CA 1
ATOM 5764 C C . SER A 1 720 ? 11.370 6.305 -28.611 1.00 96.38 720 SER A C 1
ATOM 5766 O O . SER A 1 720 ? 11.370 7.082 -27.659 1.00 96.38 720 SER A O 1
ATOM 5768 N N . SER A 1 721 ? 10.604 5.209 -28.607 1.00 94.88 721 SER A N 1
ATOM 5769 C CA . SER A 1 721 ? 9.798 4.788 -27.452 1.00 94.88 721 SER A CA 1
ATOM 5770 C C . SER A 1 721 ? 9.656 3.264 -27.371 1.00 94.88 721 SER A C 1
ATOM 5772 O O . SER A 1 721 ? 9.849 2.546 -28.358 1.00 94.88 721 SER A O 1
ATOM 5774 N N . VAL A 1 722 ? 9.412 2.741 -26.165 1.00 94.62 722 VAL A N 1
ATOM 5775 C CA . VAL A 1 722 ? 9.478 1.300 -25.874 1.00 94.62 722 VAL A CA 1
ATOM 5776 C C . VAL A 1 722 ? 8.397 0.874 -24.892 1.00 94.62 722 VAL A C 1
ATOM 5778 O O . VAL A 1 722 ? 8.109 1.549 -23.907 1.00 94.62 722 VAL A O 1
ATOM 5781 N N . ARG A 1 723 ? 7.852 -0.316 -25.114 1.00 91.88 723 ARG A N 1
ATOM 5782 C CA . ARG A 1 723 ? 7.032 -1.046 -24.155 1.00 91.88 723 ARG A CA 1
ATOM 5783 C C . ARG A 1 723 ? 7.697 -2.375 -23.825 1.00 91.88 723 ARG A C 1
ATOM 5785 O O . ARG A 1 723 ? 8.035 -3.154 -24.713 1.00 91.88 723 ARG A O 1
ATOM 5792 N N . VAL A 1 724 ? 7.846 -2.651 -22.537 1.00 89.25 724 VAL A N 1
ATOM 5793 C CA . VAL A 1 724 ? 8.417 -3.893 -22.024 1.00 89.25 724 VAL A CA 1
ATOM 5794 C C . VAL A 1 724 ? 7.347 -4.693 -21.303 1.00 89.25 724 VAL A C 1
ATOM 5796 O O . VAL A 1 724 ? 6.760 -4.238 -20.321 1.00 89.25 724 VAL A O 1
ATOM 5799 N N . ILE A 1 725 ? 7.130 -5.913 -21.777 1.00 85.00 725 ILE A N 1
ATOM 5800 C CA . ILE A 1 725 ? 6.195 -6.870 -21.203 1.00 85.00 725 ILE A CA 1
ATOM 5801 C C . ILE A 1 725 ? 7.038 -7.962 -20.532 1.00 85.00 725 ILE A C 1
ATOM 5803 O O . ILE A 1 725 ? 7.765 -8.682 -21.228 1.00 85.00 725 ILE A O 1
ATOM 5807 N N . PRO A 1 726 ? 7.001 -8.082 -19.193 1.00 77.94 726 PRO A N 1
ATOM 5808 C CA . PRO A 1 726 ? 7.728 -9.134 -18.499 1.00 77.94 726 PRO A CA 1
ATOM 5809 C C . PRO A 1 726 ? 7.173 -10.521 -18.866 1.00 77.94 726 PRO A C 1
ATOM 5811 O O . PRO A 1 726 ? 6.011 -10.626 -19.281 1.00 77.94 726 PRO A O 1
ATOM 5814 N N . PRO A 1 727 ? 7.964 -11.599 -18.690 1.00 71.88 727 PRO A N 1
ATOM 5815 C CA . PRO A 1 727 ? 7.469 -12.963 -18.812 1.00 71.88 727 PRO A CA 1
ATOM 5816 C C . PRO A 1 727 ? 6.223 -13.106 -17.967 1.00 71.88 727 PRO A C 1
ATOM 5818 O O . PRO A 1 727 ? 6.234 -12.800 -16.775 1.00 71.88 727 PRO A O 1
ATOM 5821 N N . ALA A 1 728 ? 5.135 -13.518 -18.614 1.00 55.34 728 ALA A N 1
ATOM 5822 C CA . ALA A 1 728 ? 3.835 -13.514 -17.986 1.00 55.34 728 ALA A CA 1
ATOM 5823 C C . ALA A 1 728 ? 3.906 -14.231 -16.629 1.00 55.34 728 ALA A C 1
ATOM 5825 O O . ALA A 1 728 ? 4.165 -15.432 -16.557 1.00 55.34 728 ALA A O 1
ATOM 5826 N N . SER A 1 729 ? 3.512 -13.528 -15.567 1.00 46.41 729 SER A N 1
ATOM 5827 C CA . SER A 1 729 ? 3.068 -14.106 -14.293 1.00 46.41 729 SER A CA 1
ATOM 5828 C C . SER A 1 729 ? 1.795 -14.963 -14.451 1.00 46.41 729 SER A C 1
ATOM 5830 O O . SER A 1 729 ? 1.128 -15.299 -13.473 1.00 46.41 729 SER A O 1
ATOM 5832 N N . ARG A 1 730 ? 1.466 -15.384 -15.686 1.00 39.81 730 ARG A N 1
ATOM 5833 C CA . ARG A 1 730 ? 0.473 -16.413 -16.000 1.00 39.81 730 ARG A CA 1
ATOM 5834 C C . ARG A 1 730 ? 0.742 -17.689 -15.217 1.00 39.81 730 ARG A C 1
ATOM 5836 O O . ARG A 1 730 ? -0.228 -18.332 -14.853 1.00 39.81 730 ARG A O 1
ATOM 5843 N N . ALA A 1 731 ? 1.996 -18.026 -14.912 1.00 37.06 731 ALA A N 1
ATOM 5844 C CA . ALA A 1 731 ? 2.307 -19.177 -14.066 1.00 37.06 731 ALA A CA 1
ATOM 5845 C C . ALA A 1 731 ? 1.686 -19.035 -12.665 1.00 37.06 731 ALA A C 1
ATOM 5847 O O . ALA A 1 731 ? 0.936 -19.905 -12.267 1.00 37.06 731 ALA A O 1
ATOM 5848 N N . VAL A 1 732 ? 1.841 -17.900 -11.975 1.00 40.28 732 VAL A N 1
ATOM 5849 C CA . VAL A 1 732 ? 1.340 -17.734 -10.593 1.00 40.28 732 VAL A CA 1
ATOM 5850 C C . VAL A 1 732 ? -0.180 -17.545 -10.533 1.00 40.28 732 VAL A C 1
ATOM 5852 O O . VAL A 1 732 ? -0.840 -18.094 -9.652 1.00 40.28 732 VAL A O 1
ATOM 5855 N N . ARG A 1 733 ? -0.767 -16.799 -11.482 1.00 36.12 733 ARG A N 1
ATOM 5856 C CA . ARG A 1 733 ? -2.227 -16.604 -11.544 1.00 36.12 733 ARG A CA 1
ATOM 5857 C C . ARG A 1 733 ? -2.944 -17.884 -11.989 1.00 36.12 733 ARG A C 1
ATOM 5859 O O . ARG A 1 733 ? -3.933 -18.253 -11.368 1.00 36.12 733 ARG A O 1
ATOM 5866 N N . SER A 1 734 ? -2.392 -18.616 -12.967 1.00 50.59 734 SER A N 1
ATOM 5867 C CA . SER A 1 734 ? -2.916 -19.940 -13.334 1.00 50.59 734 SER A CA 1
ATOM 5868 C C . SER A 1 734 ? -2.675 -20.975 -12.242 1.00 50.59 734 SER A C 1
ATOM 5870 O O . SER A 1 734 ? -3.597 -21.711 -11.953 1.00 50.59 734 SER A O 1
ATOM 5872 N N . GLU A 1 735 ? -1.527 -20.994 -11.556 1.00 50.59 735 GLU A N 1
ATOM 5873 C CA . GLU A 1 735 ? -1.284 -21.905 -10.427 1.00 50.59 735 GLU A CA 1
ATOM 5874 C C . GLU A 1 735 ? -2.260 -21.657 -9.279 1.00 50.59 735 GLU A C 1
ATOM 5876 O O . GLU A 1 735 ? -2.746 -22.602 -8.658 1.00 50.59 735 GLU A O 1
ATOM 5881 N N . ARG A 1 736 ? -2.586 -20.391 -9.005 1.00 57.22 736 ARG A N 1
ATOM 5882 C CA . ARG A 1 736 ? -3.570 -20.026 -7.989 1.00 57.22 736 ARG A CA 1
ATOM 5883 C C . ARG A 1 736 ? -4.984 -20.447 -8.382 1.00 57.22 736 ARG A C 1
ATOM 5885 O O . ARG A 1 736 ? -5.679 -21.031 -7.549 1.00 57.22 736 ARG A O 1
ATOM 5892 N N . ASP A 1 737 ? -5.396 -20.156 -9.612 1.00 70.81 737 ASP A N 1
ATOM 5893 C CA . ASP A 1 737 ? -6.712 -20.535 -10.133 1.00 70.81 737 ASP A CA 1
ATOM 5894 C C . ASP A 1 737 ? -6.849 -22.063 -10.205 1.00 70.81 737 ASP A C 1
ATOM 5896 O O . ASP A 1 737 ? -7.874 -22.618 -9.808 1.00 70.81 737 ASP A O 1
ATOM 5900 N N . GLU A 1 738 ? -5.783 -22.755 -10.605 1.00 80.62 738 GLU A N 1
ATOM 5901 C CA . GLU A 1 738 ? -5.715 -24.211 -10.681 1.00 80.62 738 GLU A CA 1
ATOM 5902 C C . GLU A 1 738 ? -5.778 -24.835 -9.284 1.00 80.62 738 GLU A C 1
ATOM 5904 O O . GLU A 1 738 ? -6.600 -25.716 -9.034 1.00 80.62 738 GLU A O 1
ATOM 5909 N N . ARG A 1 739 ? -4.990 -24.320 -8.330 1.00 83.94 739 ARG A N 1
ATOM 5910 C CA . ARG A 1 739 ? -5.029 -24.740 -6.923 1.00 83.94 739 ARG A CA 1
ATOM 5911 C C . ARG A 1 739 ? -6.423 -24.560 -6.328 1.00 83.94 739 ARG A C 1
ATOM 5913 O O . ARG A 1 739 ? -6.917 -25.468 -5.664 1.00 83.94 739 ARG A O 1
ATOM 5920 N N . GLN A 1 740 ? -7.070 -23.418 -6.558 1.00 82.25 740 GLN A N 1
ATOM 5921 C CA . GLN A 1 740 ? -8.432 -23.174 -6.074 1.00 82.25 740 GLN A CA 1
ATOM 5922 C C . GLN A 1 740 ? -9.450 -24.102 -6.744 1.00 82.25 740 GLN A C 1
ATOM 5924 O O . GLN A 1 740 ? -10.318 -24.638 -6.057 1.00 82.25 740 GLN A O 1
ATOM 5929 N N . ALA A 1 741 ? -9.324 -24.360 -8.047 1.00 82.69 741 ALA A N 1
ATOM 5930 C CA . ALA A 1 741 ? -10.198 -25.280 -8.766 1.00 82.69 741 ALA A CA 1
ATOM 5931 C C . ALA A 1 741 ? -10.054 -26.733 -8.272 1.00 82.69 741 ALA A C 1
ATOM 5933 O O . ALA A 1 741 ? -11.065 -27.411 -8.083 1.00 82.69 741 ALA A O 1
ATOM 5934 N N . ILE A 1 742 ? -8.827 -27.190 -7.990 1.00 88.69 742 ILE A N 1
ATOM 5935 C CA . ILE A 1 742 ? -8.549 -28.505 -7.390 1.00 88.69 742 ILE A CA 1
ATOM 5936 C C . ILE A 1 742 ? -9.194 -28.606 -6.002 1.00 88.69 742 ILE A C 1
ATOM 5938 O O . ILE A 1 742 ? -9.914 -29.565 -5.718 1.00 88.69 742 ILE A O 1
ATOM 5942 N N . LEU A 1 743 ? -8.978 -27.606 -5.139 1.00 89.56 743 LEU A N 1
ATOM 5943 C CA . LEU A 1 743 ? -9.542 -27.600 -3.785 1.00 89.56 743 LEU A CA 1
ATOM 5944 C C . LEU A 1 743 ? -11.072 -27.509 -3.800 1.00 89.56 743 LEU A C 1
ATOM 5946 O O . LEU A 1 743 ? -11.727 -28.156 -2.986 1.00 89.56 743 LEU A O 1
ATOM 5950 N N . GLN A 1 744 ? -11.660 -26.768 -4.740 1.00 85.94 744 GLN A N 1
ATOM 5951 C CA . GLN A 1 744 ? -13.110 -26.697 -4.886 1.00 85.94 744 GLN A CA 1
ATOM 5952 C C . GLN A 1 744 ? -13.703 -28.026 -5.364 1.00 85.94 744 GLN A C 1
ATOM 5954 O O . GLN A 1 744 ? -14.708 -28.476 -4.814 1.00 85.94 744 GLN A O 1
ATOM 5959 N N . ALA A 1 745 ? -13.066 -28.690 -6.333 1.00 90.06 745 ALA A N 1
ATOM 5960 C CA . ALA A 1 745 ? -13.464 -30.030 -6.758 1.00 90.06 745 ALA A CA 1
ATOM 5961 C C . ALA A 1 745 ? -13.395 -31.033 -5.594 1.00 90.06 745 ALA A C 1
ATOM 5963 O O . ALA A 1 745 ? -14.293 -31.864 -5.438 1.00 90.06 745 ALA A O 1
ATOM 5964 N N . LEU A 1 746 ? -12.376 -30.912 -4.734 1.00 92.00 746 LEU A N 1
ATOM 5965 C CA . LEU A 1 746 ? -12.270 -31.705 -3.514 1.00 92.00 746 LEU A CA 1
ATOM 5966 C C . LEU A 1 746 ? -13.432 -31.423 -2.548 1.00 92.00 746 LEU A C 1
ATOM 5968 O O . LEU A 1 746 ? -14.083 -32.375 -2.122 1.00 92.00 746 LEU A O 1
ATOM 5972 N N . ARG A 1 747 ? -13.755 -30.152 -2.252 1.00 88.19 747 ARG A N 1
ATOM 5973 C CA . ARG A 1 747 ? -14.893 -29.784 -1.377 1.00 88.19 747 ARG A CA 1
ATOM 5974 C C . ARG A 1 747 ? -16.206 -30.413 -1.844 1.00 88.19 747 ARG A C 1
ATOM 5976 O O . ARG A 1 747 ? -16.939 -30.980 -1.039 1.00 88.19 747 ARG A O 1
ATOM 5983 N N . GLU A 1 748 ? -16.486 -30.361 -3.145 1.00 87.00 748 GLU A N 1
ATOM 5984 C CA . GLU A 1 748 ? -17.713 -30.936 -3.712 1.00 87.00 748 GLU A CA 1
ATOM 5985 C C . GLU A 1 748 ? -17.728 -32.471 -3.724 1.00 87.00 748 GLU A C 1
ATOM 5987 O O . GLU A 1 748 ? -18.796 -33.091 -3.689 1.00 87.00 748 GLU A O 1
ATOM 5992 N N . SER A 1 749 ? -16.560 -33.114 -3.782 1.00 88.81 749 SER A N 1
ATOM 5993 C CA . SER A 1 749 ? -16.461 -34.572 -3.694 1.00 88.81 749 SER A CA 1
ATOM 5994 C C . SER A 1 749 ? -16.612 -35.075 -2.259 1.00 88.81 749 SER A C 1
ATOM 5996 O O . SER A 1 749 ? -17.206 -36.131 -2.052 1.00 88.81 749 SER A O 1
ATOM 5998 N N . VAL A 1 750 ? -16.123 -34.328 -1.263 1.00 88.81 750 VAL A N 1
ATOM 5999 C CA . VAL A 1 750 ? -16.190 -34.735 0.152 1.00 88.81 750 VAL A CA 1
ATOM 6000 C C . VAL A 1 750 ? -17.632 -34.869 0.646 1.00 88.81 750 VAL A C 1
ATOM 6002 O O . VAL A 1 750 ? -17.924 -35.785 1.408 1.00 88.81 750 VAL A O 1
ATOM 6005 N N . LYS A 1 751 ? -18.568 -34.062 0.129 1.00 86.44 751 LYS A N 1
ATOM 6006 C CA . LYS A 1 751 ? -20.010 -34.177 0.435 1.00 86.44 751 LYS A CA 1
ATOM 6007 C C . LYS A 1 751 ? -20.606 -35.557 0.110 1.00 86.44 751 LYS A C 1
ATOM 6009 O O . LYS A 1 751 ? -21.676 -35.897 0.604 1.00 86.44 751 LYS A O 1
ATOM 6014 N N . ARG A 1 752 ? -19.943 -36.335 -0.754 1.00 87.06 752 ARG A N 1
ATOM 6015 C CA . ARG A 1 752 ? -20.372 -37.666 -1.220 1.00 87.06 752 ARG A CA 1
ATOM 6016 C C . ARG A 1 752 ? -19.407 -38.778 -0.798 1.00 87.06 752 ARG A C 1
ATOM 6018 O O . ARG A 1 752 ? -19.594 -39.939 -1.153 1.00 87.06 752 ARG A O 1
ATOM 6025 N N . PHE A 1 753 ? -18.390 -38.442 -0.009 1.00 88.25 753 PHE A N 1
ATOM 6026 C CA . PHE A 1 753 ? -17.459 -39.394 0.579 1.00 88.25 753 PHE A CA 1
ATOM 6027 C C . PHE A 1 753 ? -18.092 -40.103 1.796 1.00 88.25 753 PHE A C 1
ATOM 6029 O O . PHE A 1 753 ? -18.758 -39.446 2.599 1.00 88.25 753 PHE A O 1
ATOM 6036 N N . PRO A 1 754 ? -17.878 -41.420 1.995 1.00 86.62 754 PRO A N 1
ATOM 6037 C CA . PRO A 1 754 ? -17.050 -42.337 1.200 1.00 86.62 754 PRO A CA 1
ATOM 6038 C C . PRO A 1 754 ? -17.809 -43.121 0.109 1.00 86.62 754 PRO A C 1
ATOM 6040 O O . PRO A 1 754 ? -17.279 -44.107 -0.397 1.00 86.62 754 PRO A O 1
ATOM 6043 N N . ASP A 1 755 ? -19.041 -42.735 -0.233 1.00 82.81 755 ASP A N 1
ATOM 6044 C CA . ASP A 1 755 ? -19.914 -43.533 -1.109 1.00 82.81 755 ASP A CA 1
ATOM 6045 C C . ASP A 1 755 ? -19.538 -43.463 -2.591 1.00 82.81 755 ASP A C 1
ATOM 6047 O O . ASP A 1 755 ? -19.695 -44.445 -3.320 1.00 82.81 755 ASP A O 1
ATOM 6051 N N . GLU A 1 756 ? -19.061 -42.307 -3.057 1.00 79.62 756 GLU A N 1
ATOM 6052 C CA . GLU A 1 756 ? -18.563 -42.160 -4.422 1.00 79.62 756 GLU A CA 1
ATOM 6053 C C . GLU A 1 756 ? -17.122 -42.672 -4.538 1.00 79.62 756 GLU A C 1
ATOM 6055 O O . GLU A 1 756 ? -16.186 -42.102 -3.979 1.00 79.62 756 GLU A O 1
ATOM 6060 N N . ASP A 1 757 ? -16.942 -43.727 -5.335 1.00 80.12 757 ASP A N 1
ATOM 6061 C CA . ASP A 1 757 ? -15.637 -44.312 -5.658 1.00 80.12 757 ASP A CA 1
ATOM 6062 C C . ASP A 1 757 ? -15.470 -44.465 -7.185 1.00 80.12 757 ASP A C 1
ATOM 6064 O O . ASP A 1 757 ? -15.646 -45.561 -7.736 1.00 80.12 757 ASP A O 1
ATOM 6068 N N . PRO A 1 758 ? -15.171 -43.366 -7.907 1.00 78.62 758 PRO A N 1
ATOM 6069 C CA . PRO A 1 758 ? -15.152 -43.354 -9.372 1.00 78.62 758 PRO A CA 1
ATOM 6070 C C . PRO A 1 758 ? -14.140 -44.334 -9.983 1.00 78.62 758 PRO A C 1
ATOM 6072 O O . PRO A 1 758 ? -14.439 -44.992 -10.980 1.00 78.62 758 PRO A O 1
ATOM 6075 N N . LEU A 1 759 ? -12.964 -44.488 -9.365 1.00 83.06 759 LEU A N 1
ATOM 6076 C CA . LEU A 1 759 ? -11.936 -45.454 -9.780 1.00 83.06 759 LEU A CA 1
ATOM 6077 C C . LEU A 1 759 ? -12.174 -46.881 -9.263 1.00 83.06 759 LEU A C 1
ATOM 6079 O O . LEU A 1 759 ? -11.399 -47.799 -9.581 1.00 83.06 759 LEU A O 1
ATOM 6083 N N . ARG A 1 760 ? -13.244 -47.098 -8.486 1.00 82.81 760 ARG A N 1
ATOM 6084 C CA . ARG A 1 760 ? -13.533 -48.365 -7.804 1.00 82.81 760 ARG A CA 1
ATOM 6085 C C . ARG A 1 760 ? -12.303 -48.862 -7.037 1.00 82.81 760 ARG A C 1
ATOM 6087 O O . ARG A 1 760 ? -11.897 -50.015 -7.203 1.00 82.81 760 ARG A O 1
ATOM 6094 N N . MET A 1 761 ? -11.664 -47.964 -6.288 1.00 82.44 761 MET A N 1
ATOM 6095 C CA . MET A 1 761 ? -10.520 -48.241 -5.416 1.00 82.44 761 MET A CA 1
ATOM 6096 C C . MET A 1 761 ? -10.871 -49.247 -4.315 1.00 82.44 761 MET A C 1
ATOM 6098 O O . MET A 1 761 ? -9.992 -49.944 -3.812 1.00 82.44 761 MET A O 1
ATOM 6102 N N . GLY A 1 762 ? -12.152 -49.360 -3.959 1.00 82.25 762 GLY A N 1
ATOM 6103 C CA . GLY A 1 762 ? -12.657 -50.335 -3.004 1.00 82.25 762 GLY A CA 1
ATOM 6104 C C . GLY A 1 762 ? -12.235 -50.042 -1.568 1.00 82.25 762 GLY A C 1
ATOM 6105 O O . GLY A 1 762 ? -12.110 -50.980 -0.776 1.00 82.25 762 GLY A O 1
ATOM 6106 N N . PHE A 1 763 ? -11.995 -48.771 -1.228 1.00 88.88 763 PHE A N 1
ATOM 6107 C CA . PHE A 1 763 ? -11.679 -48.373 0.140 1.00 88.88 763 PHE A CA 1
ATOM 6108 C C . PHE A 1 763 ? -12.832 -48.737 1.077 1.00 88.88 763 PHE A C 1
ATOM 6110 O O . PHE A 1 763 ? -14.002 -48.518 0.773 1.00 88.88 763 PHE A O 1
ATOM 6117 N N . ARG A 1 764 ? -12.494 -49.331 2.222 1.00 87.12 764 ARG A N 1
ATOM 6118 C CA . ARG A 1 764 ? -13.465 -49.747 3.236 1.00 87.12 764 ARG A CA 1
ATOM 6119 C C . ARG A 1 764 ? -13.160 -49.051 4.548 1.00 87.12 764 ARG A C 1
ATOM 6121 O O . ARG A 1 764 ? -12.002 -49.004 4.962 1.00 87.12 764 ARG A O 1
ATOM 6128 N N . TYR A 1 765 ? -14.220 -48.602 5.205 1.00 90.12 765 TYR A N 1
ATOM 6129 C CA . TYR A 1 765 ? -14.189 -47.981 6.520 1.00 90.12 765 TYR A CA 1
ATOM 6130 C C . TYR A 1 765 ? -15.101 -48.782 7.446 1.00 90.12 765 TYR A C 1
ATOM 6132 O O . TYR A 1 765 ? -16.191 -49.185 7.043 1.00 90.12 765 TYR A O 1
ATOM 6140 N N . LEU A 1 766 ? -14.636 -49.063 8.663 1.00 87.25 766 LEU A N 1
ATOM 6141 C CA . LEU A 1 766 ? -15.428 -49.769 9.678 1.00 87.25 766 LEU A CA 1
ATOM 6142 C C . LEU A 1 766 ? -16.193 -48.815 10.604 1.00 87.25 766 LEU A C 1
ATOM 6144 O O . LEU A 1 766 ? -16.970 -49.277 11.435 1.00 87.25 766 LEU A O 1
ATOM 6148 N N . ARG A 1 767 ? -15.976 -47.502 10.467 1.00 81.56 767 ARG A N 1
ATOM 6149 C CA . ARG A 1 767 ? -16.666 -46.469 11.239 1.00 81.56 767 ARG A CA 1
ATOM 6150 C C . ARG A 1 767 ? -17.614 -45.686 10.338 1.00 81.56 767 ARG A C 1
ATOM 6152 O O . ARG A 1 767 ? -17.270 -45.378 9.198 1.00 81.56 767 ARG A O 1
ATOM 6159 N N . GLU A 1 768 ? -18.786 -45.353 10.868 1.00 78.75 768 GLU A N 1
ATOM 6160 C CA . GLU A 1 768 ? -19.792 -44.553 10.159 1.00 78.75 768 GLU A CA 1
ATOM 6161 C C . GLU A 1 768 ? -19.480 -43.048 10.195 1.00 78.75 768 GLU A C 1
ATOM 6163 O O . GLU A 1 768 ? -19.858 -42.324 9.277 1.00 78.75 768 GLU A O 1
ATOM 6168 N N . ASP A 1 769 ? -18.721 -42.588 11.196 1.00 81.69 769 ASP A N 1
ATOM 6169 C CA . ASP A 1 769 ? -18.324 -41.183 11.394 1.00 81.69 769 ASP A CA 1
ATOM 6170 C C . ASP A 1 769 ? -17.248 -40.680 10.416 1.00 81.69 769 ASP A C 1
ATOM 6172 O O . ASP A 1 769 ? -16.840 -39.525 10.468 1.00 81.69 769 ASP A O 1
ATOM 6176 N N . VAL A 1 770 ? -16.814 -41.530 9.482 1.00 85.75 770 VAL A N 1
ATOM 6177 C CA . VAL A 1 770 ? -15.974 -41.139 8.340 1.00 85.75 770 VAL A CA 1
ATOM 6178 C C . VAL A 1 770 ? -16.781 -40.349 7.296 1.00 85.75 770 VAL A C 1
ATOM 6180 O O . VAL A 1 770 ? -16.206 -39.659 6.453 1.00 85.75 770 VAL A O 1
ATOM 6183 N N . ARG A 1 771 ? -18.115 -40.450 7.336 1.00 86.31 771 ARG A N 1
ATOM 6184 C CA . ARG A 1 771 ? -19.028 -39.724 6.452 1.00 86.31 771 ARG A CA 1
ATOM 6185 C C . ARG A 1 771 ? -19.199 -38.282 6.919 1.00 86.31 771 ARG A C 1
ATOM 6187 O O . ARG A 1 771 ? -19.506 -38.025 8.079 1.00 86.31 771 ARG A O 1
ATOM 6194 N N . PHE A 1 772 ? -19.093 -37.355 5.977 1.00 83.12 772 PHE A N 1
ATOM 6195 C CA . PHE A 1 772 ? -19.312 -35.937 6.229 1.00 83.12 772 PHE A CA 1
ATOM 6196 C C . PHE A 1 772 ? -20.801 -35.567 6.089 1.00 83.12 772 PHE A C 1
ATOM 6198 O O . PHE A 1 772 ? -21.497 -36.158 5.256 1.00 83.12 772 PHE A O 1
ATOM 6205 N N . PRO A 1 773 ? -21.311 -34.587 6.862 1.00 79.81 773 PRO A N 1
ATOM 6206 C CA . PRO A 1 773 ? -22.631 -34.005 6.622 1.00 79.81 773 PRO A CA 1
ATOM 6207 C C . PRO A 1 773 ? -22.717 -33.393 5.217 1.00 79.81 773 PRO A C 1
ATOM 6209 O O . PRO A 1 773 ? -21.754 -32.806 4.732 1.00 79.81 773 PRO A O 1
ATOM 6212 N N . SER A 1 774 ? -23.865 -33.504 4.546 1.00 72.44 774 SER A N 1
ATOM 6213 C CA . SER A 1 774 ? -24.023 -33.010 3.166 1.00 72.44 774 SER A CA 1
ATOM 6214 C C . SER A 1 774 ? -23.956 -31.482 3.037 1.00 72.44 774 SER A C 1
ATOM 6216 O O . SER A 1 774 ? -23.712 -30.965 1.948 1.00 72.44 774 SER A O 1
ATOM 6218 N N . ASP A 1 775 ? -24.201 -30.770 4.135 1.00 76.94 775 ASP A N 1
ATOM 6219 C CA . ASP A 1 775 ? -24.231 -29.313 4.270 1.00 76.94 775 ASP A CA 1
ATOM 6220 C C . ASP A 1 775 ? -22.949 -28.730 4.887 1.00 76.94 775 ASP A C 1
ATOM 6222 O O . ASP A 1 775 ? -22.883 -27.529 5.139 1.00 76.94 775 ASP A O 1
ATOM 6226 N N . ILE A 1 776 ? -21.919 -29.551 5.121 1.00 76.69 776 ILE A N 1
ATOM 6227 C CA . ILE A 1 776 ? -20.688 -29.079 5.751 1.00 76.69 776 ILE A CA 1
ATOM 6228 C C . ILE A 1 776 ? -19.876 -28.172 4.815 1.00 76.69 776 ILE A C 1
ATOM 6230 O O . ILE A 1 776 ? -19.573 -28.523 3.671 1.00 76.69 776 ILE A O 1
ATOM 6234 N N . GLU A 1 777 ? -19.461 -27.016 5.328 1.00 78.12 777 GLU A N 1
ATOM 6235 C CA . GLU A 1 777 ? -18.424 -26.190 4.711 1.00 78.12 777 GLU A CA 1
ATOM 6236 C C . GLU A 1 777 ? -17.074 -26.541 5.334 1.00 78.12 777 GLU A C 1
ATOM 6238 O O . GLU A 1 777 ? -16.930 -26.496 6.551 1.00 78.12 777 GLU A O 1
ATOM 6243 N N . LEU A 1 778 ? -16.083 -26.914 4.520 1.00 76.31 778 LEU A N 1
ATOM 6244 C CA . LEU A 1 778 ? -14.773 -27.371 4.998 1.00 76.31 778 LEU A CA 1
ATOM 6245 C C . LEU A 1 778 ? -13.667 -26.363 4.676 1.00 76.31 778 LEU A C 1
ATOM 6247 O O . LEU A 1 778 ? -13.483 -25.963 3.517 1.00 76.31 778 LEU A O 1
ATOM 6251 N N . ALA A 1 779 ? -12.891 -26.021 5.704 1.00 78.81 779 ALA A N 1
ATOM 6252 C CA . ALA A 1 779 ? -11.618 -25.322 5.592 1.00 78.81 779 ALA A CA 1
ATOM 6253 C C . ALA A 1 779 ? -10.484 -26.353 5.519 1.00 78.81 779 ALA A C 1
ATOM 6255 O O . ALA A 1 779 ? -10.399 -27.248 6.359 1.00 78.81 779 ALA A O 1
ATOM 6256 N N . PHE A 1 780 ? -9.630 -26.253 4.499 1.00 85.75 780 PHE A N 1
ATOM 6257 C CA . PHE A 1 780 ? -8.544 -27.204 4.263 1.00 85.75 780 PHE A CA 1
ATOM 6258 C C . PHE A 1 780 ? -7.179 -26.566 4.526 1.00 85.75 780 PHE A C 1
ATOM 6260 O O . PHE A 1 780 ? -6.772 -25.660 3.797 1.00 85.75 780 PHE A O 1
ATOM 6267 N N . ALA A 1 781 ? -6.432 -27.123 5.476 1.00 85.19 781 ALA A N 1
ATOM 6268 C CA . ALA A 1 781 ? -4.988 -26.964 5.563 1.00 85.19 781 ALA A CA 1
ATOM 6269 C C . ALA A 1 781 ? -4.328 -27.933 4.577 1.00 85.19 781 ALA A C 1
ATOM 6271 O O . ALA A 1 781 ? -4.441 -29.151 4.715 1.00 85.19 781 ALA A O 1
ATOM 6272 N N . VAL A 1 782 ? -3.656 -27.411 3.553 1.00 86.88 782 VAL A N 1
ATOM 6273 C CA . VAL A 1 782 ? -3.020 -28.243 2.520 1.00 86.88 782 VAL A CA 1
ATOM 6274 C C . VAL A 1 782 ? -1.655 -28.719 3.006 1.00 86.88 782 VAL A C 1
ATOM 6276 O O . VAL A 1 782 ? -0.760 -27.900 3.194 1.00 86.88 782 VAL A O 1
ATOM 6279 N N . THR A 1 783 ? -1.478 -30.032 3.167 1.00 87.44 783 THR A N 1
ATOM 6280 C CA . THR A 1 783 ? -0.183 -30.638 3.521 1.00 87.44 783 THR A CA 1
ATOM 6281 C C . THR A 1 783 ? 0.657 -30.937 2.286 1.00 87.44 783 THR A C 1
ATOM 6283 O O . THR A 1 783 ? 1.877 -30.802 2.322 1.00 87.44 783 THR A O 1
ATOM 6286 N N . HIS A 1 784 ? 0.013 -31.300 1.176 1.00 88.81 784 HIS A N 1
ATOM 6287 C CA . HIS A 1 784 ? 0.661 -31.467 -0.122 1.00 88.81 784 HIS A CA 1
ATOM 6288 C C . HIS A 1 784 ? -0.330 -31.173 -1.244 1.00 88.81 784 HIS A C 1
ATOM 6290 O O . HIS A 1 784 ? -1.483 -31.587 -1.194 1.00 88.81 784 HIS A O 1
ATOM 6296 N N . ILE A 1 785 ? 0.115 -30.479 -2.285 1.00 91.94 785 ILE A N 1
ATOM 6297 C CA . ILE A 1 785 ? -0.627 -30.373 -3.538 1.00 91.94 785 ILE A CA 1
ATOM 6298 C C . ILE A 1 785 ? 0.371 -30.280 -4.681 1.00 91.94 785 ILE A C 1
ATOM 6300 O O . ILE A 1 785 ? 1.277 -29.450 -4.656 1.00 91.94 785 ILE A O 1
ATOM 6304 N N . ALA A 1 786 ? 0.207 -31.134 -5.679 1.00 83.06 786 ALA A N 1
ATOM 6305 C CA . ALA A 1 786 ? 0.971 -31.056 -6.910 1.00 83.06 786 ALA A CA 1
ATOM 6306 C C . ALA A 1 786 ? 0.109 -31.538 -8.070 1.00 83.06 786 ALA A C 1
ATOM 6308 O O . ALA A 1 786 ? -0.730 -32.427 -7.918 1.00 83.06 786 ALA A O 1
ATOM 6309 N N . TRP A 1 787 ? 0.322 -30.953 -9.238 1.00 92.62 787 TRP A N 1
ATOM 6310 C CA . TRP A 1 787 ? -0.350 -31.349 -10.463 1.00 92.62 787 TRP A CA 1
ATOM 6311 C C . TRP A 1 787 ? 0.617 -31.257 -11.631 1.00 92.62 787 TRP A C 1
ATOM 6313 O O . TRP A 1 787 ? 1.602 -30.516 -11.599 1.00 92.62 787 TRP A O 1
ATOM 6323 N N . ARG A 1 788 ? 0.351 -32.055 -12.655 1.00 81.94 788 ARG A N 1
ATOM 6324 C CA . ARG A 1 788 ? 1.124 -32.088 -13.886 1.00 81.94 788 ARG A CA 1
ATOM 6325 C C . ARG A 1 788 ? 0.238 -32.639 -14.986 1.00 81.94 788 ARG A C 1
ATOM 6327 O O . ARG A 1 788 ? -0.456 -33.629 -14.765 1.00 81.94 788 ARG A O 1
ATOM 6334 N N . GLU A 1 789 ? 0.300 -32.007 -16.155 1.00 83.94 789 GLU A N 1
ATOM 6335 C CA . GLU A 1 789 ? -0.616 -32.306 -17.261 1.00 83.94 789 GLU A CA 1
ATOM 6336 C C . GLU A 1 789 ? -2.066 -32.175 -16.762 1.00 83.94 789 GLU A C 1
ATOM 6338 O O . GLU A 1 789 ? -2.395 -31.164 -16.141 1.00 83.94 789 GLU A O 1
ATOM 6343 N N . ASP A 1 790 ? -2.899 -33.193 -16.965 1.00 92.00 790 ASP A N 1
ATOM 6344 C CA . ASP A 1 790 ? -4.298 -33.206 -16.537 1.00 92.00 790 ASP A CA 1
ATOM 6345 C C . ASP A 1 790 ? -4.516 -33.949 -15.203 1.00 92.00 790 ASP A C 1
ATOM 6347 O O . ASP A 1 790 ? -5.647 -34.282 -14.866 1.00 92.00 790 ASP A O 1
ATOM 6351 N N . TRP A 1 791 ? -3.465 -34.212 -14.413 1.00 94.56 791 TRP A N 1
ATOM 6352 C CA . TRP A 1 791 ? -3.549 -34.955 -13.144 1.00 94.56 791 TRP A CA 1
ATOM 6353 C C . TRP A 1 791 ? -3.100 -34.132 -11.937 1.00 94.56 791 TRP A C 1
ATOM 6355 O O . TRP A 1 791 ? -2.096 -33.425 -12.003 1.00 94.56 791 TRP A O 1
ATOM 6365 N N . ALA A 1 792 ? -3.790 -34.283 -10.804 1.00 95.69 792 ALA A N 1
ATOM 6366 C CA . ALA A 1 792 ? -3.425 -33.655 -9.535 1.00 95.69 792 ALA A CA 1
ATOM 6367 C C . ALA A 1 792 ? -3.520 -34.631 -8.358 1.00 95.69 792 ALA A C 1
ATOM 6369 O O . ALA A 1 792 ? -4.449 -35.434 -8.278 1.00 95.69 792 ALA A O 1
ATOM 6370 N N . TRP A 1 793 ? -2.581 -34.525 -7.421 1.00 96.31 793 TRP A N 1
ATOM 6371 C CA . TRP A 1 793 ? -2.611 -35.204 -6.130 1.00 96.31 793 TRP A CA 1
ATOM 6372 C C . TRP A 1 793 ? -2.635 -34.165 -5.015 1.00 96.31 793 TRP A C 1
ATOM 6374 O O . TRP A 1 793 ? -1.848 -33.215 -5.017 1.00 96.31 793 TRP A O 1
ATOM 6384 N N . VAL A 1 794 ? -3.551 -34.342 -4.069 1.00 95.81 794 VAL A N 1
ATOM 6385 C CA . VAL A 1 794 ? -3.755 -33.411 -2.962 1.00 95.81 794 VAL A CA 1
ATOM 6386 C C . VAL A 1 794 ? -3.895 -34.166 -1.645 1.00 95.81 794 VAL A C 1
ATOM 6388 O O . VAL A 1 794 ? -4.583 -35.182 -1.571 1.00 95.81 794 VAL A O 1
ATOM 6391 N N . GLU A 1 795 ? -3.248 -33.652 -0.606 1.00 95.06 795 GLU A N 1
ATOM 6392 C CA . GLU A 1 795 ? -3.342 -34.095 0.781 1.00 95.06 795 GLU A CA 1
ATOM 6393 C C . GLU A 1 795 ? -3.709 -32.885 1.642 1.00 95.06 795 GLU A C 1
ATOM 6395 O O . GLU A 1 795 ? -3.067 -31.831 1.560 1.00 95.06 795 GLU A O 1
ATOM 6400 N N . VAL A 1 796 ? -4.776 -33.013 2.429 1.00 92.81 796 VAL A N 1
ATOM 6401 C CA . VAL A 1 796 ? -5.305 -31.934 3.267 1.00 92.81 796 VAL A CA 1
ATOM 6402 C C . VAL A 1 796 ? -5.727 -32.438 4.641 1.00 92.81 796 VAL A C 1
ATOM 6404 O O . VAL A 1 796 ? -6.150 -33.586 4.802 1.00 92.81 796 VAL A O 1
ATOM 6407 N N . THR A 1 797 ? -5.703 -31.526 5.605 1.00 89.38 797 THR A N 1
ATOM 6408 C CA . THR A 1 797 ? -6.386 -31.653 6.891 1.00 89.38 797 THR A CA 1
ATOM 6409 C C . THR A 1 797 ? -7.572 -30.696 6.905 1.00 89.38 797 THR A C 1
ATOM 6411 O O . THR A 1 797 ? -7.420 -29.514 6.601 1.00 89.38 797 THR A O 1
ATOM 6414 N N . ALA A 1 798 ? -8.761 -31.186 7.242 1.00 82.44 798 ALA A N 1
ATOM 6415 C CA . ALA A 1 798 ? -9.927 -30.340 7.453 1.00 82.44 798 ALA A CA 1
ATOM 6416 C C . ALA A 1 798 ? -9.853 -29.699 8.851 1.00 82.44 798 ALA A C 1
ATOM 6418 O O . ALA A 1 798 ? -10.000 -30.382 9.864 1.00 82.44 798 ALA A O 1
ATOM 6419 N N . GLU A 1 799 ? -9.588 -28.391 8.908 1.00 75.06 799 GLU A N 1
ATOM 6420 C CA . GLU A 1 799 ? -9.307 -27.662 10.158 1.00 75.06 799 GLU A CA 1
ATOM 6421 C C . GLU A 1 799 ? -10.540 -27.572 11.061 1.00 75.06 799 GLU A C 1
ATOM 6423 O O . GLU A 1 799 ? -10.452 -27.708 12.278 1.00 75.06 799 GLU A O 1
ATOM 6428 N N . ASN A 1 800 ? -11.709 -27.384 10.453 1.00 73.81 800 ASN A N 1
ATOM 6429 C CA . ASN A 1 800 ? -12.986 -27.250 11.145 1.00 73.81 800 ASN A CA 1
ATOM 6430 C C . ASN A 1 800 ? -13.745 -28.579 11.302 1.00 73.81 800 ASN A C 1
ATOM 6432 O O . ASN A 1 800 ? -14.837 -28.603 11.869 1.00 73.81 800 ASN A O 1
ATOM 6436 N N . TYR A 1 801 ? -13.175 -29.684 10.818 1.00 73.94 801 TYR A N 1
ATOM 6437 C CA . TYR A 1 801 ? -13.734 -31.023 10.963 1.00 73.94 801 TYR A CA 1
ATOM 6438 C C . TYR A 1 801 ? -12.595 -32.037 10.945 1.00 73.94 801 TYR A C 1
ATOM 6440 O O . TYR A 1 801 ? -12.232 -32.506 9.874 1.00 73.94 801 TYR A O 1
ATOM 6448 N N . VAL A 1 802 ? -12.011 -32.317 12.117 1.00 75.62 802 VAL A N 1
ATOM 6449 C CA . VAL A 1 802 ? -10.762 -33.082 12.318 1.00 75.62 802 VAL A CA 1
ATOM 6450 C C . VAL A 1 802 ? -10.722 -34.369 11.481 1.00 75.62 802 VAL A C 1
ATOM 6452 O O . VAL A 1 802 ? -11.129 -35.446 11.916 1.00 75.62 802 VAL A O 1
ATOM 6455 N N . ALA A 1 803 ? -10.228 -34.247 10.254 1.00 83.38 803 ALA A N 1
ATOM 6456 C CA . ALA A 1 803 ? -10.202 -35.308 9.266 1.00 83.38 803 ALA A CA 1
ATOM 6457 C C . ALA A 1 803 ? -9.055 -35.076 8.292 1.00 83.38 803 ALA A C 1
ATOM 6459 O O . ALA A 1 803 ? -8.723 -33.945 7.936 1.00 83.38 803 ALA A O 1
ATOM 6460 N N . GLU A 1 804 ? -8.471 -36.174 7.837 1.00 90.19 804 GLU A N 1
ATOM 6461 C CA . GLU A 1 804 ? -7.365 -36.168 6.894 1.00 90.19 804 GLU A CA 1
ATOM 6462 C C . GLU A 1 804 ? -7.832 -36.792 5.596 1.00 90.19 804 GLU A C 1
ATOM 6464 O O . GLU A 1 804 ? -8.487 -37.836 5.605 1.00 90.19 804 GLU A O 1
ATOM 6469 N N . LEU A 1 805 ? -7.503 -36.155 4.482 1.00 93.38 805 LEU A N 1
ATOM 6470 C CA . LEU A 1 805 ? -7.951 -36.581 3.169 1.00 93.38 805 LEU A CA 1
ATOM 6471 C C . LEU A 1 805 ? -6.781 -36.555 2.197 1.00 93.38 805 LEU A C 1
ATOM 6473 O O . LEU A 1 805 ? -6.018 -35.594 2.150 1.00 93.38 805 LEU A O 1
ATOM 6477 N N . ALA A 1 806 ? -6.680 -37.607 1.394 1.00 94.88 806 ALA A N 1
ATOM 6478 C CA . ALA A 1 806 ? -5.815 -37.661 0.229 1.00 94.88 806 ALA A CA 1
ATOM 6479 C C . ALA A 1 806 ? -6.663 -37.981 -1.004 1.00 94.88 806 ALA A C 1
ATOM 6481 O O . ALA A 1 806 ? -7.544 -38.843 -0.943 1.00 94.88 806 ALA A O 1
ATOM 6482 N N . ALA A 1 807 ? -6.427 -37.290 -2.116 1.00 95.50 807 ALA A N 1
ATOM 6483 C CA . ALA A 1 807 ? -7.220 -37.461 -3.324 1.00 95.50 807 ALA A CA 1
ATOM 6484 C C . ALA A 1 807 ? -6.394 -37.333 -4.607 1.00 95.50 807 ALA A C 1
ATOM 6486 O O . ALA A 1 807 ? -5.500 -36.494 -4.717 1.00 95.50 807 ALA A O 1
ATOM 6487 N N . LEU A 1 808 ? -6.764 -38.150 -5.595 1.00 96.19 808 LEU A N 1
ATOM 6488 C CA . LEU A 1 808 ? -6.317 -38.059 -6.980 1.00 96.19 808 LEU A CA 1
ATOM 6489 C C . LEU A 1 808 ? -7.426 -37.421 -7.819 1.00 96.19 808 LEU A C 1
ATOM 6491 O O . LEU A 1 808 ? -8.578 -37.863 -7.770 1.00 96.19 808 LEU A O 1
ATOM 6495 N N . LEU A 1 809 ? -7.070 -36.422 -8.619 1.00 95.81 809 LEU A N 1
ATOM 6496 C CA . LEU A 1 809 ? -7.971 -35.720 -9.521 1.00 95.81 809 LEU A CA 1
ATOM 6497 C C . LEU A 1 809 ? -7.461 -35.787 -10.960 1.00 95.81 809 LEU A C 1
ATOM 6499 O O . LEU A 1 809 ? -6.254 -35.824 -11.193 1.00 95.81 809 LEU A O 1
ATOM 6503 N N . HIS A 1 810 ? -8.398 -35.759 -11.904 1.00 95.19 810 HIS A N 1
ATOM 6504 C CA . HIS A 1 810 ? -8.133 -35.647 -13.336 1.00 95.19 810 HIS A CA 1
ATOM 6505 C C . HIS A 1 810 ? -8.948 -34.494 -13.925 1.00 95.19 810 HIS A C 1
ATOM 6507 O O . HIS A 1 810 ? -10.087 -34.261 -13.499 1.00 95.19 810 HIS A O 1
ATOM 6513 N N . LYS A 1 811 ? -8.376 -33.773 -14.885 1.00 92.56 811 LYS A N 1
ATOM 6514 C CA . LYS A 1 811 ? -9.010 -32.640 -15.550 1.00 92.56 811 LYS A CA 1
ATOM 6515 C C . LYS A 1 811 ? -9.760 -33.124 -16.792 1.00 92.56 811 LYS A C 1
ATOM 6517 O O . LYS A 1 811 ? -9.172 -33.648 -17.727 1.00 92.56 811 LYS A O 1
ATOM 6522 N N . GLU A 1 812 ? -11.077 -32.944 -16.801 1.00 88.12 812 GLU A N 1
ATOM 6523 C CA . GLU A 1 812 ? -11.966 -33.341 -17.902 1.00 88.12 812 GLU A CA 1
ATOM 6524 C C . GLU A 1 812 ? -12.805 -32.141 -18.331 1.00 88.12 812 GLU A C 1
ATOM 6526 O O . GLU A 1 812 ? -13.372 -31.453 -17.481 1.00 88.12 812 GLU A O 1
ATOM 6531 N N . ASP A 1 813 ? -12.848 -31.850 -19.635 1.00 82.44 813 ASP A N 1
ATOM 6532 C CA . ASP A 1 813 ? -13.516 -30.663 -20.193 1.00 82.44 813 ASP A CA 1
ATOM 6533 C C . ASP A 1 813 ? -13.127 -29.363 -19.462 1.00 82.44 813 ASP A C 1
ATOM 6535 O O . ASP A 1 813 ? -13.953 -28.497 -19.163 1.00 82.44 813 ASP A O 1
ATOM 6539 N N . ASN A 1 814 ? -11.833 -29.245 -19.145 1.00 74.75 814 ASN A N 1
ATOM 6540 C CA . ASN A 1 814 ? -11.241 -28.130 -18.407 1.00 74.75 814 ASN A CA 1
ATOM 6541 C C . ASN A 1 814 ? -11.769 -27.958 -16.962 1.00 74.75 814 ASN A C 1
ATOM 6543 O O . ASN A 1 814 ? -11.670 -26.871 -16.391 1.00 74.75 814 ASN A O 1
ATOM 6547 N N . ARG A 1 815 ? -12.315 -29.016 -16.345 1.00 82.38 815 ARG A N 1
ATOM 6548 C CA . ARG A 1 815 ? -12.764 -29.042 -14.943 1.00 82.38 815 ARG A CA 1
ATOM 6549 C C . ARG A 1 815 ? -12.112 -30.185 -14.173 1.00 82.38 815 ARG A C 1
ATOM 6551 O O . ARG A 1 815 ? -12.090 -31.323 -14.634 1.00 82.38 815 ARG A O 1
ATOM 6558 N N . TRP A 1 816 ? -11.623 -29.894 -12.970 1.00 93.56 816 TRP A N 1
ATOM 6559 C CA . TRP A 1 816 ? -11.089 -30.919 -12.077 1.00 93.56 816 TRP A CA 1
ATOM 6560 C C . TRP A 1 816 ? -12.197 -31.807 -11.534 1.00 93.56 816 TRP A C 1
ATOM 6562 O O . TRP A 1 816 ? -13.212 -31.324 -11.031 1.00 93.56 816 TRP A O 1
ATOM 6572 N N . GLN A 1 817 ? -11.974 -33.114 -11.599 1.00 92.88 817 GLN A N 1
ATOM 6573 C CA . GLN A 1 817 ? -12.846 -34.109 -11.003 1.00 92.88 817 GLN A CA 1
ATOM 6574 C C . GLN A 1 817 ? -12.030 -35.048 -10.127 1.00 92.88 817 GLN A C 1
ATOM 6576 O O . GLN A 1 817 ? -11.009 -35.585 -10.558 1.00 92.88 817 GLN A O 1
ATOM 6581 N N . VAL A 1 818 ? -12.507 -35.283 -8.908 1.00 93.56 818 VAL A N 1
ATOM 6582 C CA . VAL A 1 818 ? -11.929 -36.293 -8.021 1.00 93.56 818 VAL A CA 1
ATOM 6583 C C . VAL A 1 818 ? -12.179 -37.674 -8.620 1.00 93.56 818 VAL A C 1
ATOM 6585 O O . VAL A 1 818 ? -13.316 -38.056 -8.884 1.00 93.56 818 VAL A O 1
ATOM 6588 N N . LYS A 1 819 ? -11.100 -38.422 -8.855 1.00 92.69 819 LYS A N 1
ATOM 6589 C CA . LYS A 1 819 ? -11.139 -39.794 -9.377 1.00 92.69 819 LYS A CA 1
ATOM 6590 C C . LYS A 1 819 ? -11.033 -40.825 -8.258 1.00 92.69 819 LYS A C 1
ATOM 6592 O O . LYS A 1 819 ? -11.643 -41.887 -8.342 1.00 92.69 819 LYS A O 1
ATOM 6597 N N . GLY A 1 820 ? -10.342 -40.495 -7.173 1.00 92.38 820 GLY A N 1
ATOM 6598 C CA . GLY A 1 820 ? -10.429 -41.258 -5.935 1.00 92.38 820 GLY A CA 1
ATOM 6599 C C . GLY A 1 820 ? -10.010 -40.423 -4.739 1.00 92.38 820 GLY A C 1
ATOM 6600 O O . GLY A 1 820 ? -9.135 -39.570 -4.845 1.00 92.38 820 GLY A O 1
ATOM 6601 N N . ILE A 1 821 ? -10.655 -40.679 -3.609 1.00 93.38 821 ILE A N 1
ATOM 6602 C CA . ILE A 1 821 ? -10.461 -39.972 -2.346 1.00 93.38 821 ILE A CA 1
ATOM 6603 C C . ILE A 1 821 ? -10.400 -40.996 -1.212 1.00 93.38 821 ILE A C 1
ATOM 6605 O O . ILE A 1 821 ? -11.107 -42.005 -1.226 1.00 93.38 821 ILE A O 1
ATOM 6609 N N . VAL A 1 822 ? -9.520 -40.766 -0.244 1.00 94.25 822 VAL A N 1
ATOM 6610 C CA . VAL A 1 822 ? -9.285 -41.675 0.875 1.00 94.25 822 VAL A CA 1
ATOM 6611 C C . VAL A 1 822 ? -8.993 -40.895 2.147 1.00 94.25 822 VAL A C 1
ATOM 6613 O O . VAL A 1 822 ? -8.290 -39.889 2.112 1.00 94.25 822 VAL A O 1
ATOM 6616 N N . ASN A 1 823 ? -9.494 -41.387 3.278 1.00 93.88 823 ASN A N 1
ATOM 6617 C CA . ASN A 1 823 ? -9.044 -40.940 4.589 1.00 93.88 823 ASN A CA 1
ATOM 6618 C C . ASN A 1 823 ? -7.933 -41.894 5.077 1.00 93.88 823 ASN A C 1
ATOM 6620 O O . ASN A 1 823 ? -8.235 -43.031 5.465 1.00 93.88 823 ASN A O 1
ATOM 6624 N N . PRO A 1 824 ? -6.648 -41.490 5.034 1.00 94.06 824 PRO A N 1
ATOM 6625 C CA . PRO A 1 824 ? -5.530 -42.382 5.337 1.00 94.06 824 PRO A CA 1
ATOM 6626 C C . PRO A 1 824 ? -5.499 -42.821 6.808 1.00 94.06 824 PRO A C 1
ATOM 6628 O O . PRO A 1 824 ? -4.987 -43.907 7.109 1.00 94.06 824 PRO A O 1
ATOM 6631 N N . ALA A 1 825 ? -6.081 -42.028 7.713 1.00 90.75 825 ALA A N 1
ATOM 6632 C CA . ALA A 1 825 ? -6.169 -42.361 9.128 1.00 90.75 825 ALA A CA 1
ATOM 6633 C C . ALA A 1 825 ? -7.127 -43.536 9.381 1.00 90.75 825 ALA A C 1
ATOM 6635 O O . ALA A 1 825 ? -6.840 -44.374 10.230 1.00 90.75 825 ALA A O 1
ATOM 6636 N N . TYR A 1 826 ? -8.215 -43.664 8.614 1.00 92.19 826 TYR A N 1
ATOM 6637 C CA . TYR A 1 826 ? -9.273 -44.649 8.901 1.00 92.19 826 TYR A CA 1
ATOM 6638 C C . TYR A 1 826 ? -9.462 -45.741 7.843 1.00 92.19 826 TYR A C 1
ATOM 6640 O O . TYR A 1 826 ? -10.240 -46.670 8.059 1.00 92.19 826 TYR A O 1
ATOM 6648 N N . VAL A 1 827 ? -8.771 -45.669 6.702 1.00 92.75 827 VAL A N 1
ATOM 6649 C CA . VAL A 1 827 ? -8.898 -46.686 5.647 1.00 92.75 827 VAL A CA 1
ATOM 6650 C C . VAL A 1 827 ? -8.404 -48.058 6.118 1.00 92.75 827 VAL A C 1
ATOM 6652 O O . VAL A 1 827 ? -7.346 -48.185 6.737 1.00 92.75 827 VAL A O 1
ATOM 6655 N N . ARG A 1 828 ? -9.134 -49.123 5.787 1.00 92.50 828 ARG A N 1
ATOM 6656 C CA . ARG A 1 828 ? -8.665 -50.490 6.032 1.00 92.50 828 ARG A CA 1
ATOM 6657 C C . ARG A 1 828 ? -7.514 -50.857 5.089 1.00 92.50 828 ARG A C 1
ATOM 6659 O O . ARG A 1 828 ? -7.676 -50.832 3.870 1.00 92.50 828 ARG A O 1
ATOM 6666 N N . CYS A 1 829 ? -6.386 -51.270 5.659 1.00 91.19 829 CYS A N 1
ATOM 6667 C CA . CYS A 1 829 ? -5.234 -51.798 4.931 1.00 91.19 829 CYS A CA 1
ATOM 6668 C C . CYS A 1 829 ? -5.322 -53.336 4.775 1.00 91.19 829 CYS A C 1
ATOM 6670 O O . CYS A 1 829 ? -5.987 -53.993 5.580 1.00 91.19 829 CYS A O 1
ATOM 6672 N N . PRO A 1 830 ? -4.686 -53.928 3.744 1.00 86.19 830 PRO A N 1
ATOM 6673 C CA . PRO A 1 830 ? -4.650 -55.378 3.535 1.00 86.19 830 PRO A CA 1
ATOM 6674 C C . PRO A 1 830 ? -3.898 -56.133 4.642 1.00 86.19 830 PRO A C 1
ATOM 6676 O O . PRO A 1 830 ? -4.449 -57.080 5.200 1.00 86.19 830 PRO A O 1
ATOM 6679 N N . ASP A 1 831 ? -2.675 -55.709 4.975 1.00 87.88 831 ASP A N 1
ATOM 6680 C CA . ASP A 1 831 ? -1.849 -56.285 6.042 1.00 87.88 831 ASP A CA 1
ATOM 6681 C C . ASP A 1 831 ? -0.740 -55.310 6.496 1.00 87.88 831 ASP A C 1
ATOM 6683 O O . ASP A 1 831 ? -0.451 -54.313 5.827 1.00 87.88 831 ASP A O 1
ATOM 6687 N N . GLU A 1 832 ? -0.117 -55.586 7.649 1.00 83.50 832 GLU A N 1
ATOM 6688 C CA . GLU A 1 832 ? 0.903 -54.712 8.256 1.00 83.50 832 GLU A CA 1
ATOM 6689 C C . GLU A 1 832 ? 2.249 -54.691 7.510 1.00 83.50 832 GLU A C 1
ATOM 6691 O O . GLU A 1 832 ? 3.062 -53.799 7.740 1.00 83.50 832 GLU A O 1
ATOM 6696 N N . THR A 1 833 ? 2.499 -55.647 6.608 1.00 82.62 833 THR A N 1
ATOM 6697 C CA . THR A 1 833 ? 3.752 -55.729 5.844 1.00 82.62 833 THR A CA 1
ATOM 6698 C C . THR A 1 833 ? 3.651 -54.927 4.550 1.00 82.62 833 THR A C 1
ATOM 6700 O O . THR A 1 833 ? 4.506 -54.085 4.278 1.00 82.62 833 THR A O 1
ATOM 6703 N N . ALA A 1 834 ? 2.594 -55.139 3.765 1.00 83.06 834 ALA A N 1
ATOM 6704 C CA . ALA A 1 834 ? 2.361 -54.448 2.497 1.00 83.06 834 ALA A CA 1
ATOM 6705 C C . ALA A 1 834 ? 2.011 -52.959 2.683 1.00 83.06 834 ALA A C 1
ATOM 6707 O O . ALA A 1 834 ? 2.286 -52.136 1.800 1.00 83.06 834 ALA A O 1
ATOM 6708 N N . SER A 1 835 ? 1.435 -52.615 3.839 1.00 90.69 835 SER A N 1
ATOM 6709 C CA . SER A 1 835 ? 0.953 -51.270 4.167 1.00 90.69 835 SER A CA 1
ATOM 6710 C C . SER A 1 835 ? 1.611 -50.673 5.407 1.00 90.69 835 SER A C 1
ATOM 6712 O O . SER A 1 835 ? 1.022 -49.796 6.035 1.00 90.69 835 SER A O 1
ATOM 6714 N N . LEU A 1 836 ? 2.830 -51.115 5.746 1.00 93.75 836 LEU A N 1
ATOM 6715 C CA . LEU A 1 836 ? 3.590 -50.583 6.882 1.00 93.75 836 LEU A CA 1
ATOM 6716 C C . LEU A 1 836 ? 3.654 -49.050 6.870 1.00 93.75 836 LEU A C 1
ATOM 6718 O O . LEU A 1 836 ? 3.500 -48.424 7.911 1.00 93.75 836 LEU A O 1
ATOM 6722 N N . ASP A 1 837 ? 3.868 -48.464 5.694 1.00 94.62 837 ASP A N 1
ATOM 6723 C CA . ASP A 1 837 ? 3.757 -47.029 5.442 1.00 94.62 837 ASP A CA 1
ATOM 6724 C C . ASP A 1 837 ? 2.461 -46.765 4.678 1.00 94.62 837 ASP A C 1
ATOM 6726 O O . ASP A 1 837 ? 2.364 -47.066 3.482 1.00 94.62 837 ASP A O 1
ATOM 6730 N N . VAL A 1 838 ? 1.455 -46.242 5.378 1.00 95.00 838 VAL A N 1
ATOM 6731 C CA . VAL A 1 838 ? 0.094 -46.121 4.840 1.00 95.00 838 VAL A CA 1
ATOM 6732 C C . VAL A 1 838 ? 0.065 -45.217 3.607 1.00 95.00 838 VAL A C 1
ATOM 6734 O O . VAL A 1 838 ? -0.513 -45.594 2.589 1.00 95.00 838 VAL A O 1
ATOM 6737 N N . LEU A 1 839 ? 0.726 -44.057 3.658 1.00 94.00 839 LEU A N 1
ATOM 6738 C CA . LEU A 1 839 ? 0.752 -43.110 2.539 1.00 94.00 839 LEU A CA 1
ATOM 6739 C C . LEU A 1 839 ? 1.538 -43.669 1.353 1.00 94.00 839 LEU A C 1
ATOM 6741 O O . LEU A 1 839 ? 1.032 -43.666 0.234 1.00 94.00 839 LEU A O 1
ATOM 6745 N N . ALA A 1 840 ? 2.721 -44.248 1.588 1.00 93.06 840 ALA A N 1
ATOM 6746 C CA . ALA A 1 840 ? 3.500 -44.848 0.503 1.00 93.06 840 ALA A CA 1
ATOM 6747 C C . ALA A 1 840 ? 2.765 -46.024 -0.168 1.00 93.06 840 ALA A C 1
ATOM 6749 O O . ALA A 1 840 ? 2.881 -46.220 -1.380 1.00 93.06 840 ALA A O 1
ATOM 6750 N N . TYR A 1 841 ? 1.997 -46.803 0.600 1.00 94.44 841 TYR A N 1
ATOM 6751 C CA . TYR A 1 841 ? 1.109 -47.831 0.061 1.00 94.44 841 TYR A CA 1
ATOM 6752 C C . TYR A 1 841 ? 0.010 -47.228 -0.822 1.00 94.44 841 TYR A C 1
ATOM 6754 O O . TYR A 1 841 ? -0.187 -47.703 -1.941 1.00 94.44 841 TYR A O 1
ATOM 6762 N N . LEU A 1 842 ? -0.660 -46.168 -0.361 1.00 94.31 842 LEU A N 1
ATOM 6763 C CA . LEU A 1 842 ? -1.704 -45.492 -1.131 1.00 94.31 842 LEU A CA 1
ATOM 6764 C C . LEU A 1 842 ? -1.154 -44.906 -2.437 1.00 94.31 842 LEU A C 1
ATOM 6766 O O . LEU A 1 842 ? -1.760 -45.127 -3.482 1.00 94.31 842 LEU A O 1
ATOM 6770 N N . TYR A 1 843 ? 0.019 -44.263 -2.424 1.00 94.19 843 TYR A N 1
ATOM 6771 C CA . TYR A 1 843 ? 0.646 -43.745 -3.648 1.00 94.19 843 TYR A CA 1
ATOM 6772 C C . TYR A 1 843 ? 0.861 -44.857 -4.679 1.00 94.19 843 TYR A C 1
ATOM 6774 O O . TYR A 1 843 ? 0.458 -44.719 -5.833 1.00 94.19 843 TYR A O 1
ATOM 6782 N N . ARG A 1 844 ? 1.420 -46.002 -4.255 1.00 91.94 844 ARG A N 1
ATOM 6783 C CA . ARG A 1 844 ? 1.603 -47.169 -5.135 1.00 91.94 844 ARG A CA 1
ATOM 6784 C C . ARG A 1 844 ? 0.275 -47.718 -5.648 1.00 91.94 844 ARG A C 1
ATOM 6786 O O . ARG A 1 844 ? 0.202 -48.117 -6.805 1.00 91.94 844 ARG A O 1
ATOM 6793 N N . LEU A 1 845 ? -0.759 -47.743 -4.808 1.00 92.12 845 LEU A N 1
ATOM 6794 C CA . LEU A 1 845 ? -2.082 -48.239 -5.180 1.00 92.12 845 LEU A CA 1
ATOM 6795 C C . LEU A 1 845 ? -2.731 -47.362 -6.262 1.00 92.12 845 LEU A C 1
ATOM 6797 O O . LEU A 1 845 ? -3.215 -47.894 -7.259 1.00 92.12 845 LEU A O 1
ATOM 6801 N N . PHE A 1 846 ? -2.699 -46.037 -6.100 1.00 92.81 846 PHE A N 1
ATOM 6802 C CA . PHE A 1 846 ? -3.212 -45.098 -7.101 1.00 92.81 846 PHE A CA 1
ATOM 6803 C C . PHE A 1 846 ? -2.421 -45.175 -8.414 1.00 92.81 846 PHE A C 1
ATOM 6805 O O . PHE A 1 846 ? -3.024 -45.302 -9.478 1.00 92.81 846 PHE A O 1
ATOM 6812 N N . GLN A 1 847 ? -1.086 -45.204 -8.344 1.00 90.56 847 GLN A N 1
ATOM 6813 C CA . GLN A 1 847 ? -0.215 -45.343 -9.521 1.00 90.56 847 GLN A CA 1
ATOM 6814 C C . GLN A 1 847 ? -0.413 -46.673 -10.264 1.00 90.56 847 GLN A C 1
ATOM 6816 O O . GLN A 1 847 ? -0.329 -46.723 -11.486 1.00 90.56 847 GLN A O 1
ATOM 6821 N N . ALA A 1 848 ? -0.664 -47.768 -9.542 1.00 90.12 848 ALA A N 1
ATOM 6822 C CA . ALA A 1 848 ? -0.920 -49.069 -10.156 1.00 90.12 848 ALA A CA 1
ATOM 6823 C C . ALA A 1 848 ? -2.309 -49.146 -10.801 1.00 90.12 848 ALA A C 1
ATOM 6825 O O . ALA A 1 848 ? -2.506 -49.904 -11.751 1.00 90.12 848 ALA A O 1
ATOM 6826 N N . ARG A 1 849 ? -3.282 -48.392 -10.273 1.00 90.12 849 ARG A N 1
ATOM 6827 C CA . ARG A 1 849 ? -4.654 -48.376 -10.785 1.00 90.12 849 ARG A CA 1
ATOM 6828 C C . ARG A 1 849 ? -4.786 -47.565 -12.067 1.00 90.12 849 ARG A C 1
ATOM 6830 O O . ARG A 1 849 ? -5.593 -47.936 -12.915 1.00 90.12 849 ARG A O 1
ATOM 6837 N N . VAL A 1 850 ? -4.021 -46.484 -12.183 1.00 89.44 850 VAL A N 1
ATOM 6838 C CA . VAL A 1 850 ? -4.070 -45.558 -13.313 1.00 89.44 850 VAL A CA 1
ATOM 6839 C C . VAL A 1 850 ? -2.647 -45.298 -13.795 1.00 89.44 850 VAL A C 1
ATOM 6841 O O . VAL A 1 850 ? -1.898 -44.532 -13.190 1.00 89.44 850 VAL A O 1
ATOM 6844 N N . SER A 1 851 ? -2.262 -45.973 -14.877 1.00 85.12 851 SER A N 1
ATOM 6845 C CA . SER A 1 851 ? -0.897 -45.922 -15.410 1.00 85.12 851 SER A CA 1
ATOM 6846 C C . SER A 1 851 ? -0.518 -44.565 -16.006 1.00 85.12 851 SER A C 1
ATOM 6848 O O . SER A 1 851 ? 0.671 -44.286 -16.137 1.00 85.12 851 SER A O 1
ATOM 6850 N N . GLU A 1 852 ? -1.505 -43.740 -16.364 1.00 88.12 852 GLU A N 1
ATOM 6851 C CA . GLU A 1 852 ? -1.312 -42.401 -16.926 1.00 88.12 852 GLU A CA 1
ATOM 6852 C C . GLU A 1 852 ? -0.916 -41.348 -15.880 1.00 88.12 852 GLU A C 1
ATOM 6854 O O . GLU A 1 852 ? -0.492 -40.260 -16.256 1.00 88.12 852 GLU A O 1
ATOM 6859 N N . VAL A 1 853 ? -1.036 -41.638 -14.577 1.00 91.19 853 VAL A N 1
ATOM 6860 C CA . VAL A 1 853 ? -0.751 -40.643 -13.533 1.00 91.19 853 VAL A CA 1
ATOM 6861 C C . VAL A 1 853 ? 0.757 -40.361 -13.460 1.00 91.19 853 VAL A C 1
ATOM 6863 O O . VAL A 1 853 ? 1.537 -41.286 -13.195 1.00 91.19 853 VAL A O 1
ATOM 6866 N N . PRO A 1 854 ? 1.196 -39.095 -13.604 1.00 89.19 854 PRO A N 1
ATOM 6867 C CA . PRO A 1 854 ? 2.602 -38.736 -13.471 1.00 89.19 854 PRO A CA 1
ATOM 6868 C C . PRO A 1 854 ? 3.118 -39.060 -12.068 1.00 89.19 854 PRO A 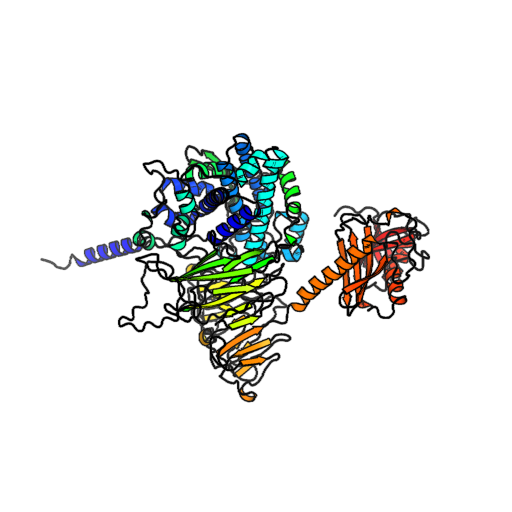C 1
ATOM 6870 O O . PRO A 1 854 ? 2.488 -38.739 -11.063 1.00 89.19 854 PRO A O 1
ATOM 6873 N N . ARG A 1 855 ? 4.290 -39.691 -11.960 1.00 87.94 855 ARG A N 1
ATOM 6874 C CA . ARG A 1 855 ? 4.835 -40.086 -10.647 1.00 87.94 855 ARG A CA 1
ATOM 6875 C C . ARG A 1 855 ? 5.236 -38.887 -9.793 1.00 87.94 855 ARG A C 1
ATOM 6877 O O . ARG A 1 855 ? 5.284 -39.014 -8.574 1.00 87.94 855 ARG A O 1
ATOM 6884 N N . GLU A 1 856 ? 5.521 -37.748 -10.418 1.00 86.50 856 GLU A N 1
ATOM 6885 C CA . GLU A 1 856 ? 6.059 -36.560 -9.754 1.00 86.50 856 GLU A CA 1
ATOM 6886 C C . GLU A 1 856 ? 5.012 -35.764 -8.967 1.00 86.50 856 GLU A C 1
ATOM 6888 O O . GLU A 1 856 ? 5.392 -34.924 -8.157 1.00 86.50 856 GLU A O 1
ATOM 6893 N N . ILE A 1 857 ? 3.712 -36.024 -9.162 1.00 92.38 857 ILE A N 1
ATOM 6894 C CA . ILE A 1 857 ? 2.664 -35.351 -8.376 1.00 92.38 857 ILE A CA 1
ATOM 6895 C C . ILE A 1 857 ? 2.542 -35.929 -6.955 1.00 92.38 857 ILE A C 1
ATOM 6897 O O . ILE A 1 857 ? 1.988 -35.284 -6.068 1.00 92.38 857 ILE A O 1
ATOM 6901 N N . PHE A 1 858 ? 3.064 -37.134 -6.711 1.00 91.75 858 PHE A N 1
ATOM 6902 C CA . PHE A 1 858 ? 3.062 -37.751 -5.385 1.00 91.75 858 PHE A CA 1
ATOM 6903 C C . PHE A 1 858 ? 4.287 -37.311 -4.572 1.00 91.75 858 PHE A C 1
ATOM 6905 O O . PHE A 1 858 ? 5.365 -37.125 -5.144 1.00 91.75 858 PHE A O 1
ATOM 6912 N N . PRO A 1 859 ? 4.179 -37.217 -3.236 1.00 89.50 859 PRO A N 1
ATOM 6913 C CA . PRO A 1 859 ? 5.338 -37.000 -2.381 1.00 89.50 859 PRO A CA 1
ATOM 6914 C C . PRO A 1 859 ? 6.438 -38.042 -2.611 1.00 89.50 859 PRO A C 1
ATOM 6916 O O . PRO A 1 859 ? 6.190 -39.250 -2.671 1.00 89.50 859 PRO A O 1
ATOM 6919 N N . SER A 1 860 ? 7.683 -37.573 -2.702 1.00 86.38 860 SER A N 1
ATOM 6920 C CA . SER A 1 860 ? 8.844 -38.454 -2.833 1.00 86.38 860 SER A CA 1
ATOM 6921 C C . SER A 1 860 ? 9.045 -39.268 -1.552 1.00 86.38 860 SER A C 1
ATOM 6923 O O . SER A 1 860 ? 9.248 -38.720 -0.466 1.00 86.38 860 SER A O 1
ATOM 6925 N N . VAL A 1 861 ? 9.011 -40.596 -1.671 1.00 89.06 861 VAL A N 1
ATOM 6926 C CA . VAL A 1 861 ? 9.282 -41.518 -0.561 1.00 89.06 861 VAL A CA 1
ATOM 6927 C C . VAL A 1 861 ? 10.753 -41.917 -0.608 1.00 89.06 861 VAL A C 1
ATOM 6929 O O . VAL A 1 861 ? 11.197 -42.577 -1.547 1.00 89.06 861 VAL A O 1
ATOM 6932 N N . HIS A 1 862 ? 11.516 -41.530 0.417 1.00 88.81 862 HIS A N 1
ATOM 6933 C CA . HIS A 1 862 ? 12.943 -41.843 0.485 1.00 88.81 862 HIS A CA 1
ATOM 6934 C C . HIS A 1 862 ? 13.189 -43.369 0.438 1.00 88.81 862 HIS A C 1
ATOM 6936 O O . HIS A 1 862 ? 12.527 -44.097 1.184 1.00 88.81 862 HIS A O 1
ATOM 6942 N N . PRO A 1 863 ? 14.170 -43.879 -0.338 1.00 87.62 863 PRO A N 1
ATOM 6943 C CA . PRO A 1 863 ? 14.401 -45.322 -0.496 1.00 87.62 863 PRO A CA 1
ATOM 6944 C C . PRO A 1 863 ? 14.653 -46.079 0.817 1.00 87.62 863 PRO A C 1
ATOM 6946 O O . PRO A 1 863 ? 14.281 -47.239 0.959 1.00 87.62 863 PRO A O 1
ATOM 6949 N N . GLU A 1 864 ? 15.269 -45.419 1.802 1.00 90.06 864 GLU A N 1
ATOM 6950 C CA . GLU A 1 864 ? 15.549 -46.019 3.116 1.00 90.06 864 GLU A CA 1
ATOM 6951 C C . GLU A 1 864 ? 14.380 -45.928 4.113 1.00 90.06 864 GLU A C 1
ATOM 6953 O O . GLU A 1 864 ? 14.443 -46.546 5.176 1.00 90.06 864 GLU A O 1
ATOM 6958 N N . ARG A 1 865 ? 13.304 -45.191 3.795 1.00 93.00 865 ARG A N 1
ATOM 6959 C CA . ARG A 1 865 ? 12.189 -44.938 4.726 1.00 93.00 865 ARG A CA 1
ATOM 6960 C C . ARG A 1 865 ? 11.521 -46.229 5.181 1.00 93.00 865 ARG A C 1
ATOM 6962 O O . ARG A 1 865 ? 11.291 -46.404 6.370 1.00 93.00 865 ARG A O 1
ATOM 6969 N N . GLU A 1 866 ? 11.286 -47.173 4.275 1.00 90.50 866 GLU A N 1
ATOM 6970 C CA . GLU A 1 866 ? 10.686 -48.459 4.639 1.00 90.50 866 GLU A CA 1
ATOM 6971 C C . GLU A 1 866 ? 11.586 -49.273 5.585 1.00 90.50 866 GLU A C 1
ATOM 6973 O O . GLU A 1 866 ? 11.104 -49.850 6.560 1.00 90.50 866 GLU A O 1
ATOM 6978 N N . ALA A 1 867 ? 12.904 -49.282 5.355 1.00 90.00 867 ALA A N 1
ATOM 6979 C CA . ALA A 1 867 ? 13.850 -49.965 6.236 1.00 90.00 867 ALA A CA 1
ATOM 6980 C C . ALA A 1 867 ? 13.859 -49.344 7.643 1.00 90.00 867 ALA A C 1
ATOM 6982 O O . ALA A 1 867 ? 13.862 -50.074 8.634 1.00 90.00 867 ALA A O 1
ATOM 6983 N N . ILE A 1 868 ? 13.800 -48.012 7.726 1.00 93.50 868 ILE A N 1
ATOM 6984 C CA . ILE A 1 868 ? 13.695 -47.265 8.984 1.00 93.50 868 ILE A CA 1
ATOM 6985 C C . ILE A 1 868 ? 12.391 -47.605 9.713 1.00 93.50 868 ILE A C 1
ATOM 6987 O O . ILE A 1 868 ? 12.420 -47.949 10.895 1.00 93.50 868 ILE A O 1
ATOM 6991 N N . LEU A 1 869 ? 11.256 -47.578 9.011 1.00 93.88 869 LEU A N 1
ATOM 6992 C CA . LEU A 1 869 ? 9.949 -47.889 9.589 1.00 93.88 869 LEU A CA 1
ATOM 6993 C C . LEU A 1 869 ? 9.873 -49.334 10.088 1.00 93.88 869 LEU A C 1
ATOM 6995 O O . LEU A 1 869 ? 9.294 -49.571 11.141 1.00 93.88 869 LEU A O 1
ATOM 6999 N N . ARG A 1 870 ? 10.509 -50.300 9.408 1.00 92.25 870 ARG A N 1
ATOM 7000 C CA . ARG A 1 870 ? 10.592 -51.693 9.890 1.00 92.25 870 ARG A CA 1
ATOM 7001 C C . ARG A 1 870 ? 11.368 -51.819 11.199 1.00 92.25 870 ARG A C 1
ATOM 7003 O O . ARG A 1 870 ? 11.056 -52.695 12.002 1.00 92.25 870 ARG A O 1
ATOM 7010 N N . VAL A 1 871 ? 12.386 -50.984 11.409 1.00 92.75 871 VAL A N 1
ATOM 7011 C CA . VAL A 1 871 ? 13.120 -50.937 12.681 1.00 92.75 871 VAL A CA 1
ATOM 7012 C C . VAL A 1 871 ? 12.255 -50.284 13.752 1.00 92.75 871 VAL A C 1
ATOM 7014 O O . VAL A 1 871 ? 12.052 -50.891 14.799 1.00 92.75 871 VAL A O 1
ATOM 7017 N N . LEU A 1 872 ? 11.686 -49.108 13.467 1.00 91.38 872 LEU A N 1
ATOM 7018 C CA . LEU A 1 872 ? 10.824 -48.384 14.404 1.00 91.38 872 LEU A CA 1
ATOM 7019 C C . LEU A 1 872 ? 9.617 -49.227 14.834 1.00 91.38 872 LEU A C 1
ATOM 7021 O O . LEU A 1 872 ? 9.295 -49.295 16.014 1.00 91.38 872 LEU A O 1
ATOM 7025 N N . ARG A 1 873 ? 8.993 -49.943 13.895 1.00 90.25 873 ARG A N 1
ATOM 7026 C CA . ARG A 1 873 ? 7.835 -50.806 14.141 1.00 90.25 873 ARG A CA 1
ATOM 7027 C C . ARG A 1 873 ? 8.084 -51.858 15.221 1.00 90.25 873 ARG A C 1
ATOM 7029 O O . ARG A 1 873 ? 7.168 -52.131 15.992 1.00 90.25 873 ARG A O 1
ATOM 7036 N N . LYS A 1 874 ? 9.302 -52.414 15.298 1.00 89.00 874 LYS A N 1
ATOM 7037 C CA . LYS A 1 874 ? 9.705 -53.396 16.327 1.00 89.00 874 LYS A CA 1
ATOM 7038 C C . LYS A 1 874 ? 9.815 -52.789 17.725 1.00 89.00 874 LYS A C 1
ATOM 7040 O O . LYS A 1 874 ? 9.784 -53.527 18.702 1.00 89.00 874 LYS A O 1
ATOM 7045 N N . SER A 1 875 ? 9.967 -51.471 17.812 1.00 86.19 875 SER A N 1
ATOM 7046 C CA . SER A 1 875 ? 10.033 -50.726 19.069 1.00 86.19 875 SER A CA 1
ATOM 7047 C C . SER A 1 875 ? 8.658 -50.269 19.564 1.00 86.19 875 SER A C 1
ATOM 7049 O O . SER A 1 875 ? 8.572 -49.723 20.658 1.00 86.19 875 SER A O 1
ATOM 7051 N N . ILE A 1 876 ? 7.588 -50.500 18.795 1.00 85.25 876 ILE A N 1
ATOM 7052 C CA . ILE A 1 876 ? 6.214 -50.145 19.169 1.00 85.25 876 ILE A CA 1
ATOM 7053 C C . ILE A 1 876 ? 5.548 -51.373 19.813 1.00 85.25 876 ILE A C 1
ATOM 7055 O O . ILE A 1 876 ? 5.422 -52.397 19.136 1.00 85.25 876 ILE A O 1
ATOM 7059 N N . PRO A 1 877 ? 5.083 -51.298 21.077 1.00 81.19 877 PRO A N 1
ATOM 7060 C CA . PRO A 1 877 ? 4.607 -52.446 21.860 1.00 81.19 877 PRO A CA 1
ATOM 7061 C C . PRO A 1 877 ? 3.175 -52.887 21.501 1.00 81.19 877 PRO A C 1
ATOM 7063 O O . PRO A 1 877 ? 2.405 -53.299 22.364 1.00 81.19 877 PRO A O 1
ATOM 7066 N N . VAL A 1 878 ? 2.795 -52.780 20.229 1.00 81.56 878 VAL A N 1
ATOM 7067 C CA . VAL A 1 878 ? 1.454 -53.104 19.731 1.00 81.56 878 VAL A CA 1
ATOM 7068 C C . VAL A 1 878 ? 1.592 -54.002 18.508 1.00 81.56 878 VAL A C 1
ATOM 7070 O O . VAL A 1 878 ? 2.334 -53.672 17.590 1.00 81.56 878 VAL A O 1
ATOM 7073 N N . GLU A 1 879 ? 0.912 -55.142 18.458 1.00 79.38 879 GLU A N 1
ATOM 7074 C CA . GLU A 1 879 ? 0.929 -56.039 17.292 1.00 79.38 879 GLU A CA 1
ATOM 7075 C C . GLU A 1 879 ? -0.030 -55.543 16.190 1.00 79.38 879 GLU A C 1
ATOM 7077 O O . GLU A 1 879 ? -0.978 -54.817 16.478 1.00 79.38 879 GLU A O 1
ATOM 7082 N N . GLN A 1 880 ? 0.212 -55.900 14.921 1.00 83.19 880 GLN A N 1
ATOM 7083 C CA . GLN A 1 880 ? -0.680 -55.568 13.793 1.00 83.19 880 GLN A CA 1
ATOM 7084 C C . GLN A 1 880 ? -0.945 -54.065 13.569 1.00 83.19 880 GLN A C 1
ATOM 7086 O O . GLN A 1 880 ? -2.073 -53.653 13.281 1.00 83.19 880 GLN A O 1
ATOM 7091 N N . THR A 1 881 ? 0.095 -53.232 13.673 1.00 89.75 881 THR A N 1
ATOM 7092 C CA . THR A 1 881 ? 0.022 -51.791 13.401 1.00 89.75 881 THR A CA 1
ATOM 7093 C C . THR A 1 881 ? 0.733 -51.386 12.119 1.00 89.75 881 THR A C 1
ATOM 7095 O O . THR A 1 881 ? 1.770 -51.932 11.733 1.00 89.75 881 THR A O 1
ATOM 7098 N N . VAL A 1 882 ? 0.149 -50.384 11.473 1.00 94.50 882 VAL A N 1
ATOM 7099 C CA . VAL A 1 882 ? 0.692 -49.652 10.331 1.00 94.50 882 VAL A CA 1
ATOM 7100 C C . VAL A 1 882 ? 0.991 -48.220 10.756 1.00 94.50 882 VAL A C 1
ATOM 7102 O O . VAL A 1 882 ? 0.446 -47.727 11.746 1.00 94.50 882 VAL A O 1
ATOM 7105 N N . LEU A 1 883 ? 1.877 -47.551 10.026 1.00 95.00 883 LEU A N 1
ATOM 7106 C CA . LEU A 1 883 ? 2.409 -46.245 10.389 1.00 95.00 883 LEU A CA 1
ATOM 7107 C C . LEU A 1 883 ? 1.974 -45.200 9.366 1.00 95.00 883 LEU A C 1
ATOM 7109 O O . LEU A 1 883 ? 2.292 -45.289 8.176 1.00 95.00 883 LEU A O 1
ATOM 7113 N N . LEU A 1 884 ? 1.261 -44.184 9.844 1.00 93.38 884 LEU A N 1
ATOM 7114 C CA . LEU A 1 884 ? 0.974 -42.985 9.076 1.00 93.38 884 LEU A CA 1
ATOM 7115 C C . LEU A 1 884 ? 2.072 -41.954 9.343 1.00 93.38 884 LEU A C 1
ATOM 7117 O O . LEU A 1 884 ? 2.121 -41.342 10.406 1.00 93.38 884 LEU A O 1
ATOM 7121 N N . VAL A 1 885 ? 2.992 -41.789 8.399 1.00 93.38 885 VAL A N 1
ATOM 7122 C CA . VAL A 1 885 ? 4.138 -40.885 8.567 1.00 93.38 885 VAL A CA 1
ATOM 7123 C C . VAL A 1 885 ? 3.717 -39.444 8.290 1.00 93.38 885 VAL A C 1
ATOM 7125 O O . VAL A 1 885 ? 3.250 -39.141 7.195 1.00 93.38 885 VAL A O 1
ATOM 7128 N N . LYS A 1 886 ? 3.923 -38.562 9.268 1.00 89.56 886 LYS A N 1
ATOM 7129 C CA . LYS A 1 886 ? 3.585 -37.132 9.207 1.00 89.56 886 LYS A CA 1
ATOM 7130 C C . LYS A 1 886 ? 4.763 -36.245 8.853 1.00 89.56 886 LYS A C 1
ATOM 7132 O O . LYS A 1 886 ? 4.608 -35.277 8.120 1.00 89.56 886 LYS A O 1
ATOM 7137 N N . ALA A 1 887 ? 5.945 -36.610 9.332 1.00 88.94 887 ALA A N 1
ATOM 7138 C CA . ALA A 1 887 ? 7.187 -35.928 9.015 1.00 88.94 887 ALA A CA 1
ATOM 7139 C C . ALA A 1 887 ? 8.296 -36.961 8.836 1.00 88.94 887 ALA A C 1
ATOM 7141 O O . ALA A 1 887 ? 8.346 -37.959 9.557 1.00 88.94 887 ALA A O 1
ATOM 7142 N N . PHE A 1 888 ? 9.185 -36.731 7.873 1.00 91.62 888 PHE A N 1
ATOM 7143 C CA . PHE A 1 888 ? 10.354 -37.573 7.643 1.00 91.62 888 PHE A CA 1
ATOM 7144 C C . PHE A 1 888 ? 11.492 -36.729 7.071 1.00 91.62 888 PHE A C 1
ATOM 7146 O O . PHE A 1 888 ? 11.345 -36.119 6.014 1.00 91.62 888 PHE A O 1
ATOM 7153 N N . LYS A 1 889 ? 12.640 -36.732 7.747 1.00 91.00 889 LYS A N 1
ATOM 7154 C CA . LYS A 1 889 ? 13.866 -36.060 7.311 1.00 91.00 889 LYS A CA 1
ATOM 7155 C C . LYS A 1 889 ? 15.050 -36.995 7.504 1.00 91.00 889 LYS A C 1
ATOM 7157 O O . LYS A 1 889 ? 15.144 -37.661 8.530 1.00 91.00 889 LYS A O 1
ATOM 7162 N N . ILE A 1 890 ? 15.966 -37.028 6.544 1.00 90.50 890 ILE A N 1
ATOM 7163 C CA . ILE A 1 890 ? 17.213 -37.789 6.636 1.00 90.50 890 ILE A CA 1
ATOM 7164 C C . ILE A 1 890 ? 18.395 -36.889 6.274 1.00 90.50 890 ILE A C 1
ATOM 7166 O O . ILE A 1 890 ? 18.374 -36.211 5.251 1.00 90.50 890 ILE A O 1
ATOM 7170 N N . GLU A 1 891 ? 19.416 -36.877 7.127 1.00 87.56 891 GLU A N 1
ATOM 7171 C CA . GLU A 1 891 ? 20.640 -36.090 6.978 1.00 87.56 891 GLU A CA 1
ATOM 7172 C C . GLU A 1 891 ? 21.849 -36.973 7.312 1.00 87.56 891 GLU A C 1
ATOM 7174 O O . GLU A 1 891 ? 22.133 -37.288 8.471 1.00 87.56 891 GLU A O 1
ATOM 7179 N N . GLY A 1 892 ? 22.561 -37.420 6.275 1.00 88.12 892 GLY A N 1
ATOM 7180 C CA . GLY A 1 892 ? 23.696 -38.330 6.427 1.00 88.12 892 GLY A CA 1
ATOM 7181 C C . GLY A 1 892 ? 23.297 -39.641 7.114 1.00 88.12 892 GLY A C 1
ATOM 7182 O O . GLY A 1 892 ? 22.512 -40.419 6.579 1.00 88.12 892 GLY A O 1
ATOM 7183 N N . ASN A 1 893 ? 23.842 -39.883 8.309 1.00 90.25 893 ASN A N 1
ATOM 7184 C CA . ASN A 1 893 ? 23.611 -41.105 9.090 1.00 90.25 893 ASN A CA 1
ATOM 7185 C C . ASN A 1 893 ? 22.511 -40.954 10.153 1.00 90.25 893 ASN A C 1
ATOM 7187 O O . ASN A 1 893 ? 22.420 -41.789 11.052 1.00 90.25 893 ASN A O 1
ATOM 7191 N N . ARG A 1 894 ? 21.698 -39.896 10.099 1.00 93.19 894 ARG A N 1
ATOM 7192 C CA . ARG A 1 894 ? 20.631 -39.640 11.072 1.00 93.19 894 ARG A CA 1
ATOM 7193 C C . ARG A 1 894 ? 19.315 -39.365 10.349 1.00 93.19 894 ARG A C 1
ATOM 7195 O O . ARG A 1 894 ? 19.308 -38.676 9.333 1.00 93.19 894 ARG A O 1
ATOM 7202 N N . ALA A 1 895 ? 18.211 -39.903 10.853 1.00 92.75 895 ALA A N 1
ATOM 7203 C CA . ALA A 1 895 ? 16.874 -39.623 10.341 1.00 92.75 895 ALA A CA 1
ATOM 7204 C C . ALA A 1 895 ? 15.922 -39.270 11.484 1.00 92.75 895 ALA A C 1
ATOM 7206 O O . ALA A 1 895 ? 15.952 -39.912 12.528 1.00 92.75 895 ALA A O 1
ATOM 7207 N N . THR A 1 896 ? 15.072 -38.273 11.279 1.00 92.75 896 THR A N 1
ATOM 7208 C CA . THR A 1 896 ? 14.031 -37.860 12.225 1.00 92.75 896 THR A CA 1
ATOM 7209 C C . THR A 1 896 ? 12.679 -38.077 11.570 1.00 92.75 896 THR A C 1
ATOM 7211 O O . THR A 1 896 ? 12.483 -37.692 10.414 1.00 92.75 896 THR A O 1
ATOM 7214 N N . LEU A 1 897 ? 11.749 -38.707 12.282 1.00 94.38 897 LEU A N 1
ATOM 7215 C CA . LEU A 1 897 ? 10.409 -38.964 11.773 1.00 94.38 897 LEU A CA 1
ATOM 7216 C C . LEU A 1 897 ? 9.345 -38.877 12.863 1.00 94.38 897 LEU A C 1
ATOM 7218 O O . LEU A 1 897 ? 9.583 -39.297 13.991 1.00 94.38 897 LEU A O 1
ATOM 7222 N N . THR A 1 898 ? 8.164 -38.401 12.479 1.00 93.38 898 THR A N 1
ATOM 7223 C CA . THR A 1 898 ? 6.950 -38.420 13.302 1.00 93.38 898 THR A CA 1
ATOM 7224 C C . THR A 1 898 ? 5.932 -39.321 12.624 1.00 93.38 898 THR A C 1
ATOM 7226 O O . THR A 1 898 ? 5.614 -39.133 11.445 1.00 93.38 898 THR A O 1
ATOM 7229 N N . VAL A 1 899 ? 5.444 -40.325 13.347 1.00 94.00 899 VAL A N 1
ATOM 7230 C CA . VAL A 1 899 ? 4.483 -41.314 12.850 1.00 94.00 899 VAL A CA 1
ATOM 7231 C C . VAL A 1 899 ? 3.283 -41.404 13.775 1.00 94.00 899 VAL A C 1
ATOM 7233 O O . VAL A 1 899 ? 3.425 -41.307 14.987 1.00 94.00 899 VAL A O 1
ATOM 7236 N N . HIS A 1 900 ? 2.103 -41.616 13.207 1.00 93.31 900 HIS A N 1
ATOM 7237 C CA . HIS A 1 900 ? 0.888 -41.944 13.943 1.00 93.31 900 HIS A CA 1
ATOM 7238 C C . HIS A 1 900 ? 0.624 -43.442 13.740 1.00 93.31 900 HIS A C 1
ATOM 7240 O O . HIS A 1 900 ? 0.244 -43.849 12.633 1.00 93.31 900 HIS A O 1
ATOM 7246 N N . PRO A 1 901 ? 0.902 -44.297 14.740 1.00 93.75 901 PRO A N 1
ATOM 7247 C CA . PRO A 1 901 ? 0.615 -45.717 14.633 1.00 93.75 901 PRO A CA 1
ATOM 7248 C C . PRO A 1 901 ? -0.894 -45.953 14.684 1.00 93.75 901 PRO A C 1
ATOM 7250 O O . PRO A 1 901 ? -1.613 -45.306 15.444 1.00 93.75 901 PRO A O 1
ATOM 7253 N N . ARG A 1 902 ? -1.375 -46.935 13.920 1.00 93.81 902 ARG A N 1
ATOM 7254 C CA . ARG A 1 902 ? -2.780 -47.356 13.956 1.00 93.81 902 ARG A CA 1
ATOM 7255 C C . ARG A 1 902 ? -2.966 -48.827 13.618 1.00 93.81 902 ARG A C 1
ATOM 7257 O O . ARG A 1 902 ? -2.090 -49.433 13.000 1.00 93.81 902 ARG A O 1
ATOM 7264 N N . SER A 1 903 ? -4.106 -49.404 13.981 1.00 92.75 903 SER A N 1
ATOM 7265 C CA . SER A 1 903 ? -4.448 -50.772 13.581 1.00 92.75 903 SER A CA 1
ATOM 7266 C C . SER A 1 903 ? -4.674 -50.872 12.066 1.00 92.75 903 SER A C 1
ATOM 7268 O O . SER A 1 903 ? -5.119 -49.921 11.413 1.00 92.75 903 SER A O 1
ATOM 7270 N N . VAL A 1 904 ? -4.387 -52.049 11.496 1.00 91.44 904 VAL A N 1
ATOM 7271 C CA . VAL A 1 904 ? -4.581 -52.353 10.060 1.00 91.44 904 VAL A CA 1
ATOM 7272 C C . VAL A 1 904 ? -6.025 -52.098 9.603 1.00 91.44 904 VAL A C 1
ATOM 7274 O O . VAL A 1 904 ? -6.253 -51.648 8.481 1.00 91.44 904 VAL A O 1
ATOM 7277 N N . ASP A 1 905 ? -7.008 -52.338 10.470 1.00 90.44 905 ASP A N 1
ATOM 7278 C CA . ASP A 1 905 ? -8.432 -52.129 10.186 1.00 90.44 905 ASP A CA 1
ATOM 7279 C C . ASP A 1 905 ? -8.902 -50.662 10.277 1.00 90.44 905 ASP A C 1
ATOM 7281 O O . ASP A 1 905 ? -10.026 -50.369 9.875 1.00 90.44 905 ASP A O 1
ATOM 7285 N N . GLY A 1 906 ? -8.045 -49.747 10.749 1.00 88.94 906 GLY A N 1
ATOM 7286 C CA . GLY A 1 906 ? -8.334 -48.314 10.867 1.00 88.94 906 GLY A CA 1
ATOM 7287 C C . GLY A 1 906 ? -9.169 -47.904 12.079 1.00 88.94 906 GLY A C 1
ATOM 7288 O O . GLY A 1 906 ? -9.490 -46.724 12.202 1.00 88.94 906 GLY A O 1
ATOM 7289 N N . LEU A 1 907 ? -9.508 -48.832 12.981 1.00 89.19 907 LEU A N 1
ATOM 7290 C CA . LEU A 1 907 ? -10.330 -48.535 14.158 1.00 89.19 907 LEU A CA 1
ATOM 7291 C C . LEU A 1 907 ? -9.541 -47.880 15.296 1.00 89.19 907 LEU A C 1
ATOM 7293 O O . LEU A 1 907 ? -10.017 -46.907 15.883 1.00 89.19 907 LEU A O 1
ATOM 7297 N N . ASN A 1 908 ? -8.346 -48.391 15.592 1.00 89.00 908 ASN A N 1
ATOM 7298 C CA . ASN A 1 908 ? -7.538 -47.954 16.725 1.00 89.00 908 ASN A CA 1
ATOM 7299 C C . ASN A 1 908 ? -6.432 -47.009 16.255 1.00 89.00 908 ASN A C 1
ATOM 7301 O O . ASN A 1 908 ? -5.600 -47.395 15.434 1.00 89.00 908 ASN A O 1
ATOM 7305 N N . GLN A 1 909 ? -6.413 -45.796 16.802 1.00 88.56 909 GLN A N 1
ATOM 7306 C CA . GLN A 1 909 ? -5.317 -44.837 16.654 1.00 88.56 909 GLN A CA 1
ATOM 7307 C C . GLN A 1 909 ? -4.503 -44.838 17.948 1.00 88.56 909 GLN A C 1
ATOM 7309 O O . GLN A 1 909 ? -5.084 -44.870 19.034 1.00 88.56 909 GLN A O 1
ATOM 7314 N N . TYR A 1 910 ? -3.181 -44.819 17.837 1.00 90.19 910 TYR A N 1
ATOM 7315 C CA . TYR A 1 910 ? -2.272 -44.772 18.979 1.00 90.19 910 TYR A CA 1
ATOM 7316 C C . TYR A 1 910 ? -1.569 -43.415 19.045 1.00 90.19 910 TYR A C 1
ATOM 7318 O O . TYR A 1 910 ? -1.600 -42.642 18.085 1.00 90.19 910 TYR A O 1
ATOM 7326 N N . GLU A 1 911 ? -0.943 -43.132 20.186 1.00 86.12 911 GLU A N 1
ATOM 7327 C CA . GLU A 1 911 ? -0.212 -41.884 20.405 1.00 86.12 911 GLU A CA 1
ATOM 7328 C C . GLU A 1 911 ? 0.849 -41.654 19.314 1.00 86.12 911 GLU A C 1
ATOM 7330 O O . GLU A 1 911 ? 1.538 -42.606 18.917 1.00 86.12 911 GLU A O 1
ATOM 7335 N N . PRO A 1 912 ? 0.986 -40.414 18.806 1.00 90.06 912 PRO A N 1
ATOM 7336 C CA . PRO A 1 912 ? 2.058 -40.056 17.891 1.00 90.06 912 PRO A CA 1
ATOM 7337 C C . PRO A 1 912 ? 3.429 -40.381 18.481 1.00 90.06 912 PRO A C 1
ATOM 7339 O O . PRO A 1 912 ? 3.699 -40.142 19.653 1.00 90.06 912 PRO A O 1
ATOM 7342 N N . ILE A 1 913 ? 4.320 -40.898 17.641 1.00 91.44 913 ILE A N 1
ATOM 7343 C CA . ILE A 1 913 ? 5.686 -41.238 18.026 1.00 91.44 913 ILE A CA 1
ATOM 7344 C C . ILE A 1 913 ? 6.633 -40.391 17.194 1.00 91.44 913 ILE A C 1
ATOM 7346 O O . ILE A 1 913 ? 6.646 -40.496 15.963 1.00 91.44 913 ILE A O 1
ATOM 7350 N N . THR A 1 914 ? 7.468 -39.604 17.868 1.00 91.25 914 THR A N 1
ATOM 7351 C CA . THR A 1 914 ? 8.607 -38.935 17.239 1.00 91.25 914 THR A CA 1
ATOM 7352 C C . THR A 1 914 ? 9.871 -39.715 17.564 1.00 91.25 914 THR A C 1
ATOM 7354 O O . THR A 1 914 ? 10.215 -39.935 18.725 1.00 91.25 914 THR A O 1
ATOM 7357 N N . ALA A 1 915 ? 10.563 -40.162 16.521 1.00 92.44 915 ALA A N 1
ATOM 7358 C CA . ALA A 1 915 ? 11.763 -40.970 16.639 1.00 92.44 915 ALA A CA 1
AT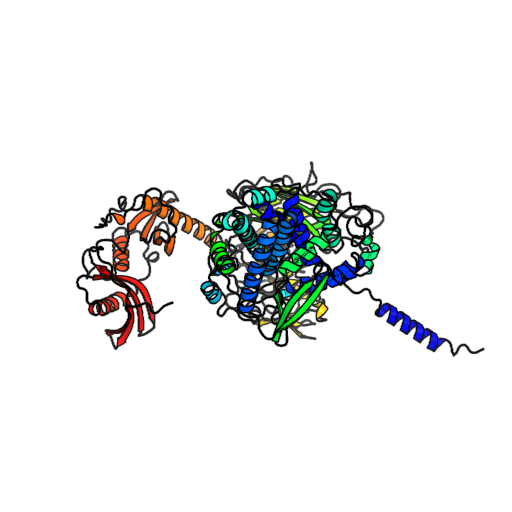OM 7359 C C . ALA A 1 915 ? 12.949 -40.300 15.949 1.00 92.44 915 ALA A C 1
ATOM 7361 O O . ALA A 1 915 ? 12.834 -39.741 14.854 1.00 92.44 915 ALA A O 1
ATOM 7362 N N . VAL A 1 916 ? 14.114 -40.424 16.577 1.00 92.81 916 VAL A N 1
ATOM 7363 C CA . VAL A 1 916 ? 15.405 -40.174 15.944 1.00 92.81 916 VAL A CA 1
ATOM 7364 C C . VAL A 1 916 ? 16.075 -41.517 15.719 1.00 92.81 916 VAL A C 1
ATOM 7366 O O . VAL A 1 916 ? 16.204 -42.338 16.625 1.00 92.81 916 VAL A O 1
ATOM 7369 N N . MET A 1 917 ? 16.520 -41.732 14.492 1.00 93.31 917 MET A N 1
ATOM 7370 C CA . MET A 1 917 ? 17.129 -42.959 14.013 1.00 93.31 917 MET A CA 1
ATOM 7371 C C . MET A 1 917 ? 18.576 -42.675 13.637 1.00 93.31 917 MET A C 1
ATOM 7373 O O . MET A 1 917 ? 18.866 -41.672 12.982 1.00 93.31 917 MET A O 1
ATOM 7377 N N . ARG A 1 918 ? 19.481 -43.582 13.994 1.00 93.38 918 ARG A N 1
ATOM 7378 C CA . ARG A 1 918 ? 20.899 -43.507 13.639 1.00 93.38 918 ARG A CA 1
ATOM 7379 C C . ARG A 1 918 ? 21.297 -44.706 12.795 1.00 93.38 918 ARG A C 1
ATOM 7381 O O . ARG A 1 918 ? 20.919 -45.841 13.086 1.00 93.38 918 ARG A O 1
ATOM 7388 N N . LYS A 1 919 ? 22.073 -44.451 11.748 1.00 91.75 919 LYS A N 1
ATOM 7389 C CA . LYS A 1 919 ? 22.654 -45.467 10.879 1.00 91.75 919 LYS A CA 1
ATOM 7390 C C . LYS A 1 919 ? 24.013 -45.883 11.431 1.00 91.75 919 LYS A C 1
ATOM 7392 O O . LYS A 1 919 ? 24.942 -45.080 11.490 1.00 91.75 919 LYS A O 1
ATOM 7397 N N . GLU A 1 920 ? 24.126 -47.144 11.830 1.00 89.56 920 GLU A N 1
ATOM 7398 C CA . GLU A 1 920 ? 25.370 -47.767 12.284 1.00 89.56 920 GLU A CA 1
ATOM 7399 C C . GLU A 1 920 ? 25.762 -48.862 11.282 1.00 89.56 920 GLU A C 1
ATOM 7401 O O . GLU A 1 920 ? 25.133 -49.920 11.199 1.00 89.56 920 GLU A O 1
ATOM 7406 N N . GLY A 1 921 ? 26.783 -48.593 10.462 1.00 85.19 921 GLY A N 1
ATOM 7407 C CA . GLY A 1 921 ? 27.116 -49.450 9.320 1.00 85.19 921 GLY A CA 1
ATOM 7408 C C . GLY A 1 921 ? 25.981 -49.477 8.286 1.00 85.19 921 GLY A C 1
ATOM 7409 O O . GLY A 1 921 ? 25.559 -48.429 7.803 1.00 85.19 921 GLY A O 1
ATOM 7410 N N . ASN A 1 922 ? 25.471 -50.671 7.961 1.00 81.00 922 ASN A N 1
ATOM 7411 C CA . ASN A 1 922 ? 24.348 -50.868 7.028 1.00 81.00 922 ASN A CA 1
ATOM 7412 C C . ASN A 1 922 ? 22.979 -51.031 7.721 1.00 81.00 922 ASN A C 1
ATOM 7414 O O . ASN A 1 922 ? 22.010 -51.414 7.066 1.00 81.00 922 ASN A O 1
ATOM 7418 N N . GLN A 1 923 ? 22.877 -50.784 9.031 1.00 87.38 923 GLN A N 1
ATOM 7419 C CA . GLN A 1 923 ? 21.637 -50.980 9.788 1.00 87.38 923 GLN A CA 1
ATOM 7420 C C . GLN A 1 923 ? 21.190 -49.694 10.485 1.00 87.38 923 GLN A C 1
ATOM 7422 O O . GLN A 1 923 ? 22.000 -48.956 11.042 1.00 87.38 923 GLN A O 1
ATOM 7427 N N . TRP A 1 924 ? 19.881 -49.448 10.473 1.00 92.56 924 TRP A N 1
ATOM 7428 C CA . TRP A 1 924 ? 19.251 -48.384 11.250 1.00 92.56 924 TRP A CA 1
ATOM 7429 C C . TRP A 1 924 ? 18.927 -48.873 12.657 1.00 92.56 924 TRP A C 1
ATOM 7431 O O . TRP A 1 924 ? 18.504 -50.016 12.840 1.00 92.56 924 TRP A O 1
ATOM 7441 N N . LYS A 1 925 ? 19.088 -47.994 13.643 1.00 91.62 925 LYS A N 1
ATOM 7442 C CA . LYS A 1 925 ? 18.693 -48.214 15.035 1.00 91.62 925 LYS A CA 1
ATOM 7443 C C . LYS A 1 925 ? 17.932 -47.004 15.560 1.00 91.62 925 LYS A C 1
ATOM 7445 O O . LYS A 1 925 ? 18.162 -45.885 15.104 1.00 91.62 925 LYS A O 1
ATOM 7450 N N . VAL A 1 926 ? 17.041 -47.246 16.516 1.00 91.38 926 VAL A N 1
ATOM 7451 C CA . VAL A 1 926 ? 16.365 -46.183 17.266 1.00 91.38 926 VAL A CA 1
ATOM 7452 C C . VAL A 1 926 ? 17.383 -45.564 18.221 1.00 91.38 926 VAL A C 1
ATOM 7454 O O . VAL A 1 926 ? 17.970 -46.274 19.035 1.00 91.38 926 VAL A O 1
ATOM 7457 N N . GLU A 1 927 ? 17.625 -44.265 18.082 1.00 89.62 927 GLU A N 1
ATOM 7458 C CA . GLU A 1 927 ? 18.479 -43.483 18.979 1.00 89.62 927 GLU A CA 1
ATOM 7459 C C . GLU A 1 927 ? 17.645 -42.884 20.112 1.00 89.62 927 GLU A C 1
ATOM 7461 O O . GLU A 1 927 ? 17.975 -43.065 21.281 1.00 89.62 927 GLU A O 1
ATOM 7466 N N . THR A 1 928 ? 16.535 -42.228 19.767 1.00 89.56 928 THR A N 1
ATOM 7467 C CA . THR A 1 928 ? 15.541 -41.740 20.728 1.00 89.56 928 THR A CA 1
ATOM 7468 C C . THR A 1 928 ? 14.133 -42.027 20.222 1.00 89.56 928 THR A C 1
ATOM 7470 O O . THR A 1 928 ? 13.883 -42.045 19.013 1.00 89.56 928 THR A O 1
ATOM 7473 N N . LEU A 1 929 ? 13.218 -42.273 21.156 1.00 86.19 929 LEU A N 1
ATOM 7474 C CA . LEU A 1 929 ? 11.803 -42.499 20.895 1.00 86.19 929 LEU A CA 1
ATOM 7475 C C . LEU A 1 929 ? 11.021 -41.740 21.960 1.00 86.19 929 LEU A C 1
ATOM 7477 O O . LEU A 1 929 ? 11.098 -42.091 23.135 1.00 86.19 929 LEU A O 1
ATOM 7481 N N . ASN A 1 930 ? 10.296 -40.712 21.533 1.00 82.88 930 ASN A N 1
ATOM 7482 C CA . ASN A 1 930 ? 9.476 -39.886 22.404 1.00 82.88 930 ASN A CA 1
ATOM 7483 C C . ASN A 1 930 ? 8.003 -40.137 22.059 1.00 82.88 930 ASN A C 1
ATOM 7485 O O . ASN A 1 930 ? 7.606 -40.016 20.896 1.00 82.88 930 ASN A O 1
ATOM 7489 N N . THR A 1 931 ? 7.223 -40.527 23.068 1.00 67.62 931 THR A N 1
ATOM 7490 C CA . THR A 1 931 ? 5.760 -40.703 22.996 1.00 67.62 931 THR A CA 1
ATOM 7491 C C . THR A 1 931 ? 5.000 -39.459 23.454 1.00 67.62 931 THR A C 1
ATOM 7493 O O . THR A 1 931 ? 3.798 -39.365 23.249 1.00 67.62 931 THR A O 1
ATOM 7496 N N . GLU A 1 932 ? 5.703 -38.477 24.019 1.00 49.34 932 GLU A N 1
ATOM 7497 C CA . GLU A 1 932 ? 5.179 -37.145 24.296 1.00 49.34 932 GLU A CA 1
ATOM 7498 C C . GLU A 1 932 ? 5.852 -36.147 23.354 1.00 49.34 932 GLU A C 1
ATOM 7500 O O . GLU A 1 932 ? 7.081 -36.092 23.233 1.00 49.34 932 GLU A O 1
ATOM 7505 N N . ALA A 1 933 ? 5.023 -35.363 22.669 1.00 44.97 933 ALA A N 1
ATOM 7506 C CA . ALA A 1 933 ? 5.429 -34.057 22.197 1.00 44.97 933 ALA A CA 1
ATOM 7507 C C . ALA A 1 933 ? 5.725 -33.207 23.444 1.00 44.97 933 ALA A C 1
ATOM 7509 O O . ALA A 1 933 ? 4.815 -32.610 24.014 1.00 44.97 933 ALA A O 1
ATOM 7510 N N . GLU A 1 934 ? 6.978 -33.202 23.908 1.00 34.12 934 GLU A N 1
ATOM 7511 C CA . GLU A 1 934 ? 7.481 -32.033 24.630 1.00 34.12 934 GLU A CA 1
ATOM 7512 C C . GLU A 1 934 ? 7.284 -30.837 23.685 1.00 34.12 934 GLU A C 1
ATOM 7514 O O . GLU A 1 934 ? 7.785 -30.844 22.561 1.00 34.12 934 GLU A O 1
ATOM 7519 N N . GLU A 1 935 ? 6.425 -29.925 24.138 1.00 38.47 935 GLU A N 1
ATOM 7520 C CA . GLU A 1 935 ? 5.847 -28.740 23.495 1.00 38.47 935 GLU A CA 1
ATOM 7521 C C . GLU A 1 935 ? 6.671 -28.075 22.377 1.00 38.47 935 GLU A C 1
ATOM 7523 O O . GLU A 1 935 ? 7.842 -27.753 22.571 1.00 38.47 935 GLU A O 1
ATOM 7528 N N . GLU A 1 936 ? 5.999 -27.734 21.267 1.00 32.66 936 GLU A N 1
ATOM 7529 C CA . GLU A 1 936 ? 6.339 -26.579 20.414 1.00 32.66 936 GLU A CA 1
ATOM 7530 C C . GLU A 1 936 ? 5.114 -26.019 19.672 1.00 32.66 936 GLU A C 1
ATOM 7532 O O . GLU A 1 936 ? 4.448 -26.788 18.937 1.00 32.66 936 GLU A O 1
#

pLDDT: mean 81.44, std 16.52, range [27.61, 98.75]

Secondary structure (DSSP, 8-state):
--TTSSHHHHHHHHHHHHHHHHHSSPPPEEPP--HHHHHHHHHHHHHTT--HHHHHHHHHHHHHHHHTSGGGHHHHTTTS-HHHHHHHHHHHGGGSS-S--SHHHHHHHHHHHHHHHHHHHHHHHHHT-HHHHHHHHHHHHHHHHHHHHHBSTTTTTHHHHHT-TT--GGGS-HHHHHHHHTT-EETTEES--BSSGGG--HHHH--SSTTSTTHHHHHHHHHHHHHHHHHHHHHIIIIIS--HHHHHHHHT----S-HHHHHHHH-TTT-HHHHHHHTTT-SSS--EEPHHHHHHTTGGGSTTSS-SS-SSS---THHHHHHHHHHHHTT-EEE-TTSSEEEEEEEETTTTEEEEEEES-------HHHHHHHHHGGGS-TTGGGPEEEEEEEEEEEE-----SS-------SS---SEEEEEEETT-TTS-EEEEE--SSS------EEEEEESS-PPEEEEEEEEE--SS-S---B-B-SSSS-SSEEEEEETTTTEEE--TT-EEEEETTEEEEE----SSSBEEEEEEEEEPPSS----SS-EEESSGGG-SSEEE-SS-BS-GGGGT-TT---EEE--SSS-EEEEEEETTTEEEEEEESS-BS-GGGGT-TT---EEEEEE--TTPPP--EEEEETTTEEEEEEPPS-BTTB-S-EEES-GGGGT-TT--SEEE--TT-EEEEEEETTTEEEEEEESS-BS-SGGGT-TT---EEEEEPSPTHHHHHHHHHHHHHHHHHHHHHTTTTT--TT------S-GGGSPPTT----EEEEEEEEETTEEEEEEEETTTTEEEEEEEEEETTEEEEEEEE-TTTPPPS-TTTTSBHHHHHHHHHHHH-TTS-GGGSPP--TTHHHHHHHHHHTSS-SSEEEEEEEEEEETTEEEEEEEEEETTS--B---EEEEEEEETTEEEEEEEESS----

Foldseek 3Di:
DDPPPVVVVVVVVVVVVVVVVVVVFFDWAWFDACQLVLVLLVFLLVVVQADPQLSLLLQLLLLLLRCLAPSNCSLLCVFEPPPLSVLLNLLSVLLAQEQFQADVSVVQQVLLLLVLLLVQLVVCLVVLNLSLNSSSLSSSLNNLLRLLQFKCPVLLLLCVVVVNFLDEPLQDDPVRQCVSQPVDFFLNDGHIGGAPHPPDHRLQRGQSALLDFCVVSSSSNSSLSSNLVVLLSVCSCCPVVVNPVSVVCSSVPDDPAPPVQ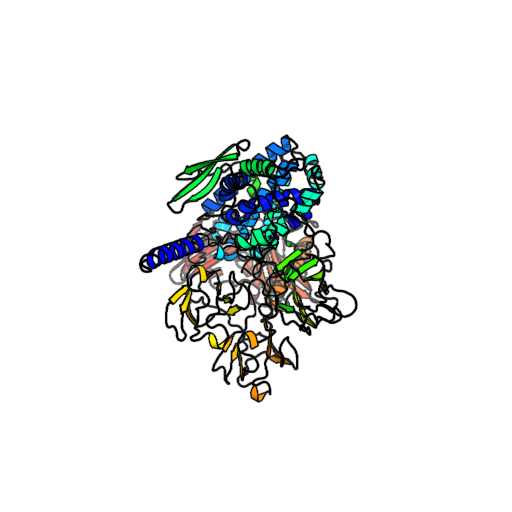SCLCSFDPQHLVCVSNFLQLHNRDIHIDGPVLSVLLVSNPRPPRYDPDDDDGHDDCSLSSLVSSQSSQAQRWHADPVAFIKGFPHADSVVSDTDIDTGRDDDHRDDPSSVVSSVCSSPSCPLQVQKWKKKKWFQFKEWPPPPPDPDPDPPPDDHGGAQKKKWKDKPNNVRDTRIDTHNDYPVFGGDSDMDIDIDSDQDKIKIKMWMAGADSPDRDDDIFQQADDDDSIDIKIAGQVVRDIDDDPQWDWDDWVFHIWIWTPQDDPRGMITIMTIGTADSSHDFAQFKKFALDASSDTDIATDPAWFQFQVLFPQALRGFWMADSRDWWKKKFAQAGRRDHDIDIDSGTGRGCVVVVCHSRTTTMHTPTHDPPRDFAKWFALDFQRDDRIGGFDQDDRSDDFKTWFQFSVNGVCQLRGFWMAGPAQKKKKFAQAGRNDHDIDIDRGTGRGVVVVPCHSRGTIMMIGHRDPCVVVVVVVVVVLQVVLVQQVLLCPPPDQQLPLVWDFPDPLSRDHNPDDFDWDWPAWDDDDQKIWTWTAGPVRGFIKIFIWGADPNHIHTNGMDGLLGTAAPFCLCCLASLVSVLVSVCVSDVPGDSVNGDDDDPCNSQQSVQVVVVDPDPQKHWHWDDWDDDVFKIWTKTWIAHNNSPGTAQIKIFMWGHDPNHIHTPDIDSDPPDD

Radius of gyration: 32.3 Å; chains: 1; bounding box: 66×124×74 Å

Sequence (936 aa):
MNH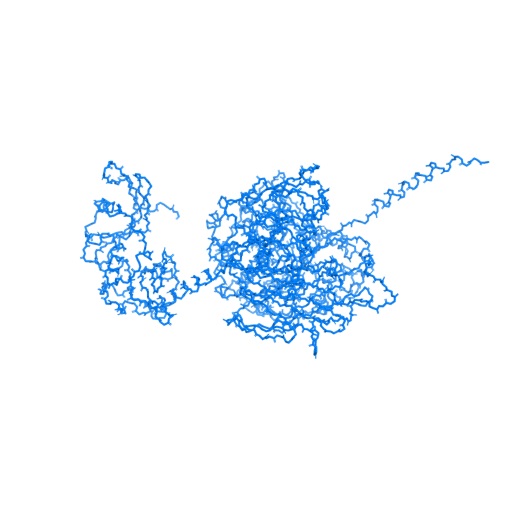KLLKPFALRWVGLVALILLLALPRLCWGFSMGYHYDLIRESMRREGFSRDAYCVALAANSYTDIFQRDALGAVKLIIDDDFCGDSSRLIEVLHFDALKDRQQIDRYWRQLIHNTHRSIVEKANAGDQLGILMTVGITLHIVQDFYAHSNWTELDIPRRAGIKDATYFDLSPAALDRAISGSMVYGRRGLFTHGAGGIEHGALHKDHAGRPYFDSAYRCAYRASLQWLRLIRKWIVDDLRRADLWNSLLSYQYTGNRGHLYTLTSFDEGTIRWLCTYGGAWKTPRRWSETDIIADDMPNVPGIGVTEQLYGLPFLGSEWFANCAAIATGMFEAKSGGGFLIVERVDAARREVRHADVASIPPLDTPVIQQALNFLPGCLPDYDSVQWLRVRIPEAMDLDTGEGVFDVNNEEVGGTSDYWVMFIVNGETEYPYTEAEYVDSSNPLTVWGVMKPLWDRRPVRLEVRMFESDPTDHKDEEMDIRPGAGKALTFEFDPATGSYGAPSGCRVWTIPGGFFIQSDGEGDLRARIYVKVWTMDDFPQVPGYPLLYADRRYDGLCLPVLNDRGNLSVNGFNDRASSFWLPPVGWALDVYEHPDYRGNRLSLAHCRENLHDEGWEDRISSVRVTQRPSGVRYGPVLWTDRNHKGSALQLFTELPDSSACGFYTDLSRFNFNDKASSLEVPDGYIVEVYEHPHLGGQSRQFTSSVLDLHAIGWEDRISSVRVIPPASRAVRSERDERQAILQALRESVKRFPDEDPLRMGFRYLREDVRFPSDIELAFAVTHIAWREDWAWVEVTAENYVAELAALLHKEDNRWQVKGIVNPAYVRCPDETASLDVLAYLYRLFQARVSEVPREIFPSVHPEREAILRVLRKSIPVEQTVLLVKAFKIEGNRATLTVHPRSVDGLNQYEPITAVMRKEGNQWKVETLNTEAEEE